Protein AF-0000000066917889 (afdb_homodimer)

Solvent-accessible surface area (backbone atoms only — not comparable to full-atom values): 49287 Å² total; per-residue (Å²): 132,85,76,78,78,76,78,76,78,78,78,79,78,77,76,76,76,73,76,75,72,69,70,81,62,67,76,74,69,71,73,77,68,83,68,80,70,70,75,66,82,69,75,41,68,54,79,71,84,72,84,73,81,76,76,78,81,74,78,89,81,82,83,81,85,81,82,74,82,75,73,70,72,71,76,75,72,84,71,74,77,88,73,80,82,74,83,78,86,80,82,88,76,80,92,90,87,79,87,80,82,74,81,75,78,79,72,84,70,76,85,73,66,83,57,62,73,63,50,69,63,51,51,47,51,43,65,70,57,47,79,76,41,46,47,62,44,85,67,22,70,74,65,44,73,44,88,64,53,68,56,48,13,37,46,88,59,87,85,67,73,58,48,75,89,67,85,51,64,59,70,41,89,69,44,73,78,73,60,68,82,56,47,42,44,53,50,50,91,76,38,42,39,54,52,62,79,40,31,46,22,36,87,36,48,25,18,39,32,22,45,47,11,41,45,54,11,46,23,20,19,42,17,52,75,52,65,41,41,63,74,51,48,50,63,22,55,33,26,45,36,19,53,50,77,73,37,34,48,64,14,20,36,54,63,50,54,52,51,36,20,49,76,70,30,38,41,43,31,32,29,29,58,62,57,44,62,78,49,67,65,47,62,41,48,52,19,27,44,29,43,65,87,50,71,44,56,56,84,71,59,72,66,46,35,38,63,42,30,33,74,46,47,38,69,66,42,42,51,38,44,32,72,74,59,28,34,26,22,23,29,23,31,78,46,50,62,56,75,52,12,49,38,44,53,49,38,70,44,80,60,76,66,78,63,58,47,36,36,27,17,40,45,35,33,35,60,41,78,90,76,68,46,48,26,37,36,33,40,55,46,64,9,49,58,36,40,54,63,20,22,48,31,28,37,31,60,80,39,73,53,90,92,42,40,12,64,49,21,28,37,46,44,50,66,46,23,35,46,68,36,65,54,60,79,88,77,110,133,80,80,77,76,73,76,76,76,77,75,77,76,75,75,74,77,71,75,73,72,67,71,81,62,67,76,77,69,71,75,76,70,83,69,78,72,67,77,65,81,69,76,39,70,55,82,71,84,68,89,69,81,76,71,78,76,72,76,88,72,82,78,76,86,75,80,58,77,54,69,70,61,49,74,62,67,87,68,81,84,83,74,79,89,75,83,67,90,74,80,86,91,83,89,80,91,66,85,70,70,80,65,77,66,75,64,68,72,71,74,74,58,79,63,50,74,60,49,72,65,49,49,47,51,44,62,71,58,46,78,75,40,46,48,63,44,85,66,24,70,74,66,43,72,45,86,63,53,67,56,48,15,39,44,88,62,87,84,68,74,60,47,75,90,68,85,52,64,59,70,40,90,70,43,73,78,70,60,66,83,56,46,42,44,53,51,50,91,75,37,43,39,54,53,64,79,39,32,46,22,35,87,35,48,23,16,38,32,23,44,48,11,39,45,54,10,46,22,20,19,43,18,51,76,54,64,41,43,65,75,52,47,51,65,22,56,34,26,45,35,20,54,50,78,74,36,36,45,63,14,19,36,54,64,50,54,50,51,34,20,50,76,69,33,38,43,42,32,32,29,27,57,63,57,44,62,78,50,67,65,46,63,40,48,52,19,26,44,27,45,65,87,48,70,44,58,55,84,70,59,72,67,46,34,38,64,42,29,34,75,44,48,37,68,66,44,43,50,37,43,32,73,73,60,29,32,27,22,23,29,23,31,76,48,53,61,57,73,52,12,50,37,44,52,48,37,71,43,78,57,73,65,78,63,57,47,37,36,26,16,40,46,35,33,36,58,41,78,91,74,66,46,48,26,38,35,33,40,55,42,64,9,49,56,36,40,54,64,19,22,49,30,28,38,31,60,81,40,72,53,89,92,42,41,12,64,48,23,30,38,44,47,50,68,47,23,35,48,68,35,66,52,59,79,87,75,109

Secondary structure (DSSP, 8-state):
----------------------GGG----------TT-------B---S--------PPP--------GGGSGGGGS--------------------------------S-------S-HHHHHHHHHHSTTSEEE-TTHHHHHT-TT-S---B---TT---B-SS--GGGSTTGGGG--S-EEGGGBTTB--PPPP-BTTSSS--B-HHHHHHHHHHHHHHHHHTTTPSSPP-B-HHHHHHHSSS-BTBBB-HHHHHHHHHHT-B-BTTTS---SS----SHHHHSEEEETTEEEE--S---B-EEEEEEE-SHHHHHHHHHHH--EEEEE---HIIIIIEEEEEE-B--S--S--EEEEEEEEEEETTTTEEEEEEE-SB-TTTTBTTEEEEE-TT-EETTEEHHHHBTTTTTSEEEEEEP-TTT-/----------------------GGG-------------------B---SSSS----------------THHHHTTTT----------------------------------------S-HHHHHHHHHHSTTSEEE-TTHHHHHT-TT-S---B---TT---B-SS--GGGSTTGGGG--S-EEGGGBTTB--PPPP-BTTSSS--B-HHHHHHHHHHHHHHHHHTTTPSSPP-B-HHHHHHHSSS-BTBBB-HHHHHHHHHHT-B-BTTTS---SS----SHHHHSEEEETTEEEE--S---B-EEEEEEE-SHHHHHHHHHHH--EEEEE---HIIIIIEEEEEE-B--S--S--EEEEEEEEEEETTTTEEEEEEE-SB-TTTTBTTEEEEE-TT-EETTEEHHHHBTTTTTSEEEEEEP-TTT-

Nearest PDB structures (foldseek):
  1deu-assembly3_A  TM=9.465E-01  e=8.363E-38  Homo sapiens
  1deu-assembly3_B-2  TM=9.531E-01  e=2.022E-35  Homo sapiens
  1ef7-assembly1_A  TM=9.781E-01  e=3.628E-33  Homo sapiens
  1jqp-assembly1_A  TM=8.964E-01  e=1.927E-22  Rattus norvegicus
  3f75-assembly1_A  TM=8.705E-01  e=1.380E-16  Toxoplasma gondii RH

pLDDT: mean 70.61, std 31.77, range [15.41, 98.94]

Structure (mmCIF, N/CA/C/O backbone):
data_AF-0000000066917889-model_v1
#
loop_
_entity.id
_entity.type
_entity.pdbx_description
1 polymer 'cathepsin X'
#
loop_
_atom_site.group_PDB
_atom_site.id
_atom_site.type_symbol
_atom_site.label_atom_id
_atom_site.label_alt_id
_atom_site.label_comp_id
_atom_site.label_asym_id
_atom_site.label_entity_id
_atom_site.label_seq_id
_atom_site.pdbx_PDB_ins_code
_atom_site.Cartn_x
_atom_site.Cartn_y
_atom_site.Cartn_z
_atom_site.occupancy
_atom_site.B_iso_or_equiv
_atom_site.auth_seq_id
_atom_site.auth_comp_id
_atom_site.auth_asym_id
_atom_site.auth_atom_id
_atom_site.pdbx_PDB_model_num
ATOM 1 N N . MET A 1 1 ? -14.953 32.781 -85 1 24.16 1 MET A N 1
ATOM 2 C CA . MET A 1 1 ? -16.172 32.531 -84.25 1 24.16 1 MET A CA 1
ATOM 3 C C . MET A 1 1 ? -16.062 31.219 -83.438 1 24.16 1 MET A C 1
ATOM 5 O O . MET A 1 1 ? -17 30.422 -83.438 1 24.16 1 MET A O 1
ATOM 9 N N . LYS A 1 2 ? -14.852 30.797 -83.25 1 27.48 2 LYS A N 1
ATOM 10 C CA . LYS A 1 2 ? -14.281 29.578 -82.688 1 27.48 2 LYS A CA 1
ATOM 11 C C . LYS A 1 2 ? -14.828 29.312 -81.25 1 27.48 2 LYS A C 1
ATOM 13 O O . LYS A 1 2 ? -14.625 30.125 -80.375 1 27.48 2 LYS A O 1
ATOM 18 N N . VAL A 1 3 ? -16.062 28.719 -81.25 1 25.47 3 VAL A N 1
ATOM 19 C CA . VAL A 1 3 ? -17.062 28.469 -80.188 1 25.47 3 VAL A CA 1
ATOM 20 C C . VAL A 1 3 ? -16.453 27.641 -79.062 1 25.47 3 VAL A C 1
ATOM 22 O O . VAL A 1 3 ? -15.977 26.531 -79.312 1 25.47 3 VAL A O 1
ATOM 25 N N . ILE A 1 4 ? -15.789 28.281 -78.062 1 28.44 4 ILE A N 1
ATOM 26 C CA . ILE A 1 4 ? -15.094 27.906 -76.875 1 28.44 4 ILE A CA 1
ATOM 27 C C . ILE A 1 4 ? -16.016 27.062 -76 1 28.44 4 ILE A C 1
ATOM 29 O O . ILE A 1 4 ? -17.047 27.547 -75.5 1 28.44 4 ILE A O 1
ATOM 33 N N . LEU A 1 5 ? -16.281 25.812 -76.375 1 25.28 5 LEU A N 1
ATOM 34 C CA . LEU A 1 5 ? -17.234 24.875 -75.812 1 25.28 5 LEU A CA 1
ATOM 35 C C . LEU A 1 5 ? -16.891 24.625 -74.312 1 25.28 5 LEU A C 1
ATOM 37 O O . LEU A 1 5 ? -15.828 24.094 -74 1 25.28 5 LEU A O 1
ATOM 41 N N . LEU A 1 6 ? -17.203 25.562 -73.438 1 26.25 6 LEU A N 1
ATOM 42 C CA . LEU A 1 6 ? -16.984 25.609 -72 1 26.25 6 LEU A CA 1
ATOM 43 C C . LEU A 1 6 ? -17.656 24.422 -71.312 1 26.25 6 LEU A C 1
ATOM 45 O O . LEU A 1 6 ? -18.875 24.297 -71.375 1 26.25 6 LEU A O 1
ATOM 49 N N . LEU A 1 7 ? -17.078 23.219 -71.438 1 24.53 7 LEU A N 1
ATOM 50 C CA . LEU A 1 7 ? -17.625 21.969 -70.938 1 24.53 7 LEU A CA 1
ATOM 51 C C . LEU A 1 7 ? -17.859 22.047 -69.438 1 24.53 7 LEU A C 1
ATOM 53 O O . LEU A 1 7 ? -16.922 22.328 -68.688 1 24.53 7 LEU A O 1
ATOM 57 N N . PHE A 1 8 ? -19.016 22.516 -68.938 1 25.23 8 PHE A N 1
ATOM 58 C CA . PHE A 1 8 ? -19.516 22.703 -67.625 1 25.23 8 PHE A CA 1
ATOM 59 C C . PHE A 1 8 ? -19.609 21.375 -66.875 1 25.23 8 PHE A C 1
ATOM 61 O O . PHE A 1 8 ? -20.422 20.516 -67.188 1 25.23 8 PHE A O 1
ATOM 68 N N . VAL A 1 9 ? -18.469 20.703 -66.625 1 24.02 9 VAL A N 1
ATOM 69 C CA . VAL A 1 9 ? -18.516 19.391 -66 1 24.02 9 VAL A CA 1
ATOM 70 C C . VAL A 1 9 ? -19.219 19.469 -64.625 1 24.02 9 VAL A C 1
ATOM 72 O O . VAL A 1 9 ? -18.859 20.281 -63.781 1 24.02 9 VAL A O 1
ATOM 75 N N . THR A 1 10 ? -20.531 19.25 -64.562 1 23.61 10 THR A N 1
ATOM 76 C CA . THR A 1 10 ? -21.453 19.203 -63.438 1 23.61 10 THR A CA 1
ATOM 77 C C . THR A 1 10 ? -21 18.188 -62.406 1 23.61 10 THR A C 1
ATOM 79 O O . THR A 1 10 ? -20.953 16.984 -62.688 1 23.61 10 THR A O 1
ATOM 82 N N . ILE A 1 11 ? -19.938 18.391 -61.656 1 24.88 11 ILE A N 1
ATOM 83 C CA . ILE A 1 11 ? -19.391 17.5 -60.656 1 24.88 11 ILE A CA 1
ATOM 84 C C . ILE A 1 11 ? -20.469 17.156 -59.625 1 24.88 11 ILE A C 1
ATOM 86 O O . ILE A 1 11 ? -21 18.062 -58.969 1 24.88 11 ILE A O 1
ATOM 90 N N . SER A 1 12 ? -21.297 16.156 -59.844 1 23.22 12 SER A N 1
ATOM 91 C CA . SER A 1 12 ? -22.375 15.594 -59.031 1 23.22 12 SER A CA 1
ATOM 92 C C . SER A 1 12 ? -21.844 15.211 -57.656 1 23.22 12 SER A C 1
ATOM 94 O O . SER A 1 12 ? -20.922 14.406 -57.531 1 23.22 12 SER A O 1
ATOM 96 N N . SER A 1 13 ? -21.766 16.109 -56.688 1 23.77 13 SER A N 1
ATOM 97 C CA . SER A 1 13 ? -21.328 15.961 -55.281 1 23.77 13 SER A CA 1
ATOM 98 C C . SER A 1 13 ? -22.188 14.945 -54.531 1 23.77 13 SER A C 1
ATOM 100 O O . SER A 1 13 ? -23.375 15.164 -54.312 1 23.77 13 SER A O 1
ATOM 102 N N . PHE A 1 14 ? -22.109 13.648 -54.812 1 23.69 14 PHE A N 1
ATOM 103 C CA . PHE A 1 14 ? -22.828 12.594 -54.094 1 23.69 14 PHE A CA 1
ATOM 104 C C . PHE A 1 14 ? -22.562 12.664 -52.594 1 23.69 14 PHE A C 1
ATOM 106 O O . PHE A 1 14 ? -21.406 12.586 -52.188 1 23.69 14 PHE A O 1
ATOM 113 N N . VAL A 1 15 ? -23.266 13.43 -51.844 1 24.27 15 VAL A N 1
ATOM 114 C CA . VAL A 1 15 ? -23.234 13.602 -50.406 1 24.27 15 VAL A CA 1
ATOM 115 C C . VAL A 1 15 ? -23.594 12.281 -49.719 1 24.27 15 VAL A C 1
ATOM 117 O O . VAL A 1 15 ? -24.719 11.805 -49.844 1 24.27 15 VAL A O 1
ATOM 120 N N . ILE A 1 16 ? -22.797 11.281 -49.812 1 22.08 16 ILE A N 1
ATOM 121 C CA . ILE A 1 16 ? -23.094 10.016 -49.156 1 22.08 16 ILE A CA 1
ATOM 122 C C . ILE A 1 16 ? -23.344 10.25 -47.688 1 22.08 16 ILE A C 1
ATOM 124 O O . ILE A 1 16 ? -22.484 10.805 -47 1 22.08 16 ILE A O 1
ATOM 128 N N . PHE A 1 17 ? -24.547 10.398 -47.312 1 24.66 17 PHE A N 1
ATOM 129 C CA . PHE A 1 17 ? -25.094 10.516 -45.969 1 24.66 17 PHE A CA 1
ATOM 130 C C . PHE A 1 17 ? -24.719 9.297 -45.125 1 24.66 17 PHE A C 1
ATOM 132 O O . PHE A 1 17 ? -25.25 8.211 -45.312 1 24.66 17 PHE A O 1
ATOM 139 N N . GLY A 1 18 ? -23.484 8.984 -45.031 1 22.48 18 GLY A N 1
ATOM 140 C CA . GLY A 1 18 ? -23.156 7.824 -44.219 1 22.48 18 GLY A CA 1
ATOM 141 C C . GLY A 1 18 ? -23.781 7.879 -42.812 1 22.48 18 GLY A C 1
ATOM 142 O O . GLY A 1 18 ? -23.656 8.883 -42.125 1 22.48 18 GLY A O 1
ATOM 143 N N . HIS A 1 19 ? -24.938 7.273 -42.688 1 24.22 19 HIS A N 1
ATOM 144 C CA . HIS A 1 19 ? -25.688 7.004 -41.469 1 24.22 19 HIS A CA 1
ATOM 145 C C . HIS A 1 19 ? -24.781 6.402 -40.375 1 24.22 19 HIS A C 1
ATOM 147 O O . HIS A 1 19 ? -24.234 5.316 -40.562 1 24.22 19 HIS A O 1
ATOM 153 N N . SER A 1 20 ? -23.922 7.168 -39.875 1 23.02 20 SER A N 1
ATOM 154 C CA . SER A 1 20 ? -23.094 6.691 -38.781 1 23.02 20 SER A CA 1
ATOM 155 C C . SER A 1 20 ? -23.938 6.117 -37.656 1 23.02 20 SER A C 1
ATOM 157 O O . SER A 1 20 ? -24.672 6.848 -36.969 1 23.02 20 SER A O 1
ATOM 159 N N . LYS A 1 21 ? -24.531 4.938 -37.875 1 24.75 21 LYS A N 1
ATOM 160 C CA . LYS A 1 21 ? -25.234 4.18 -36.844 1 24.75 21 LYS A CA 1
ATOM 161 C C . LYS A 1 21 ? -24.406 4.09 -35.562 1 24.75 21 LYS A C 1
ATOM 163 O O . LYS A 1 21 ? -23.281 3.598 -35.562 1 24.75 21 LYS A O 1
ATOM 168 N N . SER A 1 22 ? -24.656 5.035 -34.75 1 23.12 22 SER A N 1
ATOM 169 C CA . SER A 1 22 ? -24.016 5.109 -33.438 1 23.12 22 SER A CA 1
ATOM 170 C C . SER A 1 22 ? -24.203 3.807 -32.656 1 23.12 22 SER A C 1
ATOM 172 O O . SER A 1 22 ? -25.328 3.338 -32.469 1 23.12 22 SER A O 1
ATOM 174 N N . TRP A 1 23 ? -23.297 2.914 -32.781 1 22.03 23 TRP A N 1
ATOM 175 C CA . TRP A 1 23 ? -23.203 1.55 -32.25 1 22.03 23 TRP A CA 1
ATOM 176 C C . TRP A 1 23 ? -23.641 1.481 -30.797 1 22.03 23 TRP A C 1
ATOM 178 O O . TRP A 1 23 ? -24.016 0.417 -30.312 1 22.03 23 TRP A O 1
ATOM 188 N N . PHE A 1 24 ? -23.547 2.574 -30.125 1 24.16 24 PHE A N 1
ATOM 189 C CA . PHE A 1 24 ? -23.641 2.311 -28.703 1 24.16 24 PHE A CA 1
ATOM 190 C C . PHE A 1 24 ? -25.078 1.958 -28.312 1 24.16 24 PHE A C 1
ATOM 192 O O . PHE A 1 24 ? -25.375 1.804 -27.125 1 24.16 24 PHE A O 1
ATOM 199 N N . ASP A 1 25 ? -25.984 2.029 -29.234 1 23.67 25 ASP A N 1
ATOM 200 C CA . ASP A 1 25 ? -27.391 1.883 -28.844 1 23.67 25 ASP A CA 1
ATOM 201 C C . ASP A 1 25 ? -27.703 0.434 -28.484 1 23.67 25 ASP A C 1
ATOM 203 O O . ASP A 1 25 ? -28.875 0.045 -28.438 1 23.67 25 ASP A O 1
ATOM 207 N N . LYS A 1 26 ? -26.844 -0.405 -28.797 1 24.17 26 LYS A N 1
ATOM 208 C CA . LYS A 1 26 ? -27.547 -1.67 -28.594 1 24.17 26 LYS A CA 1
ATOM 209 C C . LYS A 1 26 ? -28.094 -1.769 -27.172 1 24.17 26 LYS A C 1
ATOM 211 O O . LYS A 1 26 ? -27.438 -1.354 -26.219 1 24.17 26 LYS A O 1
ATOM 216 N N . GLU A 1 27 ? -29.359 -1.982 -27.078 1 23.12 27 GLU A N 1
ATOM 217 C CA . GLU A 1 27 ? -30.234 -2.33 -25.969 1 23.12 27 GLU A CA 1
ATOM 218 C C . GLU A 1 27 ? -29.625 -3.436 -25.109 1 23.12 27 GLU A C 1
ATOM 220 O O . GLU A 1 27 ? -29.422 -4.559 -25.578 1 23.12 27 GLU A O 1
ATOM 225 N N . ASN A 1 28 ? -28.641 -3.199 -24.375 1 21.14 28 ASN A N 1
ATOM 226 C CA . ASN A 1 28 ? -28.203 -4.203 -23.406 1 21.14 28 ASN A CA 1
ATOM 227 C C . ASN A 1 28 ? -29.375 -4.766 -22.609 1 21.14 28 ASN A C 1
ATOM 229 O O . ASN A 1 28 ? -29.969 -4.062 -21.797 1 21.14 28 ASN A O 1
ATOM 233 N N . THR A 1 29 ? -30.203 -5.445 -23.328 1 20.45 29 THR A N 1
ATOM 234 C CA . THR A 1 29 ? -31.188 -6.254 -22.625 1 20.45 29 THR A CA 1
ATOM 235 C C . THR A 1 29 ? -30.531 -7.066 -21.516 1 20.45 29 THR A C 1
ATOM 237 O O . THR A 1 29 ? -29.688 -7.922 -21.781 1 20.45 29 THR A O 1
ATOM 240 N N . VAL A 1 30 ? -30.266 -6.422 -20.531 1 23.23 30 VAL A N 1
ATOM 241 C CA . VAL A 1 30 ? -29.938 -7.152 -19.297 1 23.23 30 VAL A CA 1
ATOM 242 C C . VAL A 1 30 ? -30.938 -8.281 -19.094 1 23.23 30 VAL A C 1
ATOM 244 O O . VAL A 1 30 ? -32.125 -8.039 -18.938 1 23.23 30 VAL A O 1
ATOM 247 N N . LEU A 1 31 ? -30.766 -9.32 -19.906 1 21.67 31 LEU A N 1
ATOM 248 C CA . LEU A 1 31 ? -31.5 -10.523 -19.547 1 21.67 31 LEU A CA 1
ATOM 249 C C . LEU A 1 31 ? -31.438 -10.773 -18.047 1 21.67 31 LEU A C 1
ATOM 251 O O . LEU A 1 31 ? -30.344 -10.875 -17.484 1 21.67 31 LEU A O 1
ATOM 255 N N . GLU A 1 32 ? -32.406 -10.273 -17.328 1 23.89 32 GLU A N 1
ATOM 256 C CA . GLU A 1 32 ? -32.781 -10.617 -15.961 1 23.89 32 GLU A CA 1
ATOM 257 C C . GLU A 1 32 ? -32.812 -12.133 -15.773 1 23.89 32 GLU A C 1
ATOM 259 O O . GLU A 1 32 ? -33.844 -12.758 -16.047 1 23.89 32 GLU A O 1
ATOM 264 N N . GLU A 1 33 ? -31.969 -12.859 -16.422 1 22.38 33 GLU A N 1
ATOM 265 C CA . GLU A 1 33 ? -32.156 -14.219 -15.914 1 22.38 33 GLU A CA 1
ATOM 266 C C . GLU A 1 33 ? -31.922 -14.289 -14.406 1 22.38 33 GLU A C 1
ATOM 268 O O . GLU A 1 33 ? -30.969 -13.711 -13.898 1 22.38 33 GLU A O 1
ATOM 273 N N . GLN A 1 34 ? -33 -14.602 -13.586 1 23.72 34 GLN A N 1
ATOM 274 C CA . GLN A 1 34 ? -33.156 -14.945 -12.18 1 23.72 34 GLN A CA 1
ATOM 275 C C . GLN A 1 34 ? -32.094 -15.961 -11.75 1 23.72 34 GLN A C 1
ATOM 277 O O . GLN A 1 34 ? -32.375 -17.156 -11.727 1 23.72 34 GLN A O 1
ATOM 282 N N . ASN A 1 35 ? -30.969 -15.891 -12.273 1 22.81 35 ASN A N 1
ATOM 283 C CA . ASN A 1 35 ? -30.109 -16.953 -11.742 1 22.81 35 ASN A CA 1
ATOM 284 C C . ASN A 1 35 ? -29.891 -16.797 -10.242 1 22.81 35 ASN A C 1
ATOM 286 O O . ASN A 1 35 ? -29.469 -15.734 -9.781 1 22.81 35 ASN A O 1
ATOM 290 N N . ASN A 1 36 ? -30.516 -17.609 -9.367 1 23.73 36 ASN A N 1
ATOM 291 C CA . ASN A 1 36 ? -30.609 -17.922 -7.941 1 23.73 36 ASN A CA 1
ATOM 292 C C . ASN A 1 36 ? -29.234 -18.062 -7.309 1 23.73 36 ASN A C 1
ATOM 294 O O . ASN A 1 36 ? -29.109 -18.516 -6.168 1 23.73 36 ASN A O 1
ATOM 298 N N . LEU A 1 37 ? -28.234 -18.188 -8.141 1 22.61 37 LEU A N 1
ATOM 299 C CA . LEU A 1 37 ? -27.109 -18.781 -7.418 1 22.61 37 LEU A CA 1
ATOM 300 C C . LEU A 1 37 ? -26.422 -17.75 -6.535 1 22.61 37 LEU A C 1
ATOM 302 O O . LEU A 1 37 ? -25.359 -18.016 -5.969 1 22.61 37 LEU A O 1
ATOM 306 N N . ASN A 1 38 ? -26.891 -16.562 -6.582 1 24.47 38 ASN A N 1
ATOM 307 C CA . ASN A 1 38 ? -25.938 -15.602 -6.027 1 24.47 38 ASN A CA 1
ATOM 308 C C . ASN A 1 38 ? -25.812 -15.75 -4.516 1 24.47 38 ASN A C 1
ATOM 310 O O . ASN A 1 38 ? -26.734 -15.398 -3.771 1 24.47 38 ASN A O 1
ATOM 314 N N . HIS A 1 39 ? -25.188 -16.781 -4.066 1 25.06 39 HIS A N 1
ATOM 315 C CA . HIS A 1 39 ? -25.031 -16.906 -2.621 1 25.06 39 HIS A CA 1
ATOM 316 C C . HIS A 1 39 ? -24.344 -15.695 -2.025 1 25.06 39 HIS A C 1
ATOM 318 O O . HIS A 1 39 ? -23.875 -15.734 -0.886 1 25.06 39 HIS A O 1
ATOM 324 N N . GLY A 1 40 ? -24.141 -14.711 -2.85 1 24.09 40 GLY A N 1
ATOM 325 C CA . GLY A 1 40 ? -23.234 -13.703 -2.344 1 24.09 40 GLY A CA 1
ATOM 326 C C . GLY A 1 40 ? -23.828 -12.859 -1.234 1 24.09 40 GLY A C 1
ATOM 327 O O . GLY A 1 40 ? -25.047 -12.766 -1.11 1 24.09 40 GLY A O 1
ATOM 328 N N . PHE A 1 41 ? -23.109 -12.734 -0.14 1 24 41 PHE A N 1
ATOM 329 C CA . PHE A 1 41 ? -23.438 -12 1.077 1 24 41 PHE A CA 1
ATOM 330 C C . PHE A 1 41 ? -23.766 -10.547 0.76 1 24 41 PHE A C 1
ATOM 332 O O . PHE A 1 41 ? -23.125 -9.93 -0.089 1 24 41 PHE A O 1
ATOM 339 N N . ASP A 1 42 ? -25.062 -10.281 0.679 1 25.66 42 ASP A N 1
ATOM 340 C CA . ASP A 1 42 ? -25.547 -8.914 0.507 1 25.66 42 ASP A CA 1
ATOM 341 C C . ASP A 1 42 ? -25.297 -8.086 1.771 1 25.66 42 ASP A C 1
ATOM 343 O O . ASP A 1 42 ? -25.641 -8.516 2.873 1 25.66 42 ASP A O 1
ATOM 347 N N . ILE A 1 43 ? -24.297 -7.406 1.899 1 24.59 43 ILE A N 1
ATOM 348 C CA . ILE A 1 43 ? -24.156 -6.488 3.021 1 24.59 43 ILE A CA 1
ATOM 349 C C . ILE A 1 43 ? -25.078 -5.285 2.832 1 24.59 43 ILE A C 1
ATOM 351 O O . ILE A 1 43 ? -25.031 -4.621 1.793 1 24.59 43 ILE A O 1
ATOM 355 N N . VAL A 1 44 ? -26.359 -5.426 3.279 1 24.73 44 VAL A N 1
ATOM 356 C CA . VAL A 1 44 ? -27.297 -4.309 3.219 1 24.73 44 VAL A CA 1
ATOM 357 C C . VAL A 1 44 ? -27.031 -3.354 4.383 1 24.73 44 VAL A C 1
ATOM 359 O O . VAL A 1 44 ? -27 -3.771 5.539 1 24.73 44 VAL A O 1
ATOM 362 N N . LEU A 1 45 ? -26.5 -2.283 4.074 1 23.53 45 LEU A N 1
ATOM 363 C CA . LEU A 1 45 ? -26.453 -1.207 5.059 1 23.53 45 LEU A CA 1
ATOM 364 C C . LEU A 1 45 ? -27.828 -0.608 5.285 1 23.53 45 LEU A C 1
ATOM 366 O O . LEU A 1 45 ? -28.453 -0.097 4.348 1 23.53 45 LEU A O 1
ATOM 370 N N . LYS A 1 46 ? -28.719 -1.339 6.027 1 23.94 46 LYS A N 1
ATOM 371 C CA . LYS A 1 46 ? -30 -0.718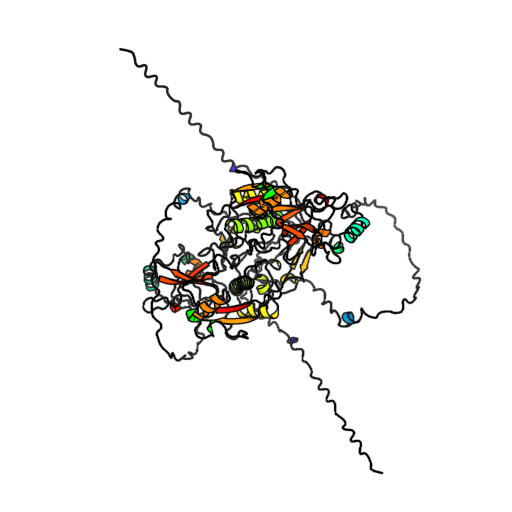 6.355 1 23.94 46 LYS A CA 1
ATOM 372 C C . LYS A 1 46 ? -29.812 0.428 7.348 1 23.94 46 LYS A C 1
ATOM 374 O O . LYS A 1 46 ? -29.234 0.242 8.422 1 23.94 46 LYS A O 1
ATOM 379 N N . LEU A 1 47 ? -30.016 1.598 6.789 1 23.94 47 LEU A N 1
ATOM 380 C CA . LEU A 1 47 ? -30.188 2.76 7.656 1 23.94 47 LEU A CA 1
ATOM 381 C C . LEU A 1 47 ? -31.5 2.68 8.422 1 23.94 47 LEU A C 1
ATOM 383 O O . LEU A 1 47 ? -32.562 2.732 7.828 1 23.94 47 LEU A O 1
ATOM 387 N N . ASP A 1 48 ? -31.656 1.669 9.414 1 25 48 ASP A N 1
ATOM 388 C CA . ASP A 1 48 ? -32.906 1.709 10.172 1 25 48 ASP A CA 1
ATOM 389 C C . ASP A 1 48 ? -33.125 3.08 10.805 1 25 48 ASP A C 1
ATOM 391 O O . ASP A 1 48 ? -32.156 3.764 11.156 1 25 48 ASP A O 1
ATOM 395 N N . ASP A 1 49 ? -34.438 3.529 10.695 1 24.58 49 ASP A N 1
ATOM 396 C CA . ASP A 1 49 ? -35 4.691 11.391 1 24.58 49 ASP A CA 1
ATOM 397 C C . ASP A 1 49 ? -34.812 4.559 12.898 1 24.58 49 ASP A C 1
ATOM 399 O O . ASP A 1 49 ? -35.031 5.516 13.648 1 24.58 49 ASP A O 1
ATOM 403 N N . SER A 1 50 ? -35.281 3.352 13.43 1 24.28 50 SER A N 1
ATOM 404 C CA . SER A 1 50 ? -35.5 3.457 14.867 1 24.28 50 SER A CA 1
ATOM 405 C C . SER A 1 50 ? -34.188 3.529 15.625 1 24.28 50 SER A C 1
ATOM 407 O O . SER A 1 50 ? -33.219 2.889 15.242 1 24.28 50 SER A O 1
ATOM 409 N N . PRO A 1 51 ? -34.125 4.426 16.734 1 24.03 51 PRO A N 1
ATOM 410 C CA . PRO A 1 51 ? -32.938 4.859 17.469 1 24.03 51 PRO A CA 1
ATOM 411 C C . PRO A 1 51 ? -32.156 3.691 18.078 1 24.03 51 PRO A C 1
ATOM 413 O O . PRO A 1 51 ? -31 3.848 18.469 1 24.03 51 PRO A O 1
ATOM 416 N N . ARG A 1 52 ? -32.906 2.676 18.562 1 22.66 52 ARG A N 1
ATOM 417 C CA . ARG A 1 52 ? -32.344 1.889 19.656 1 22.66 52 ARG A CA 1
ATOM 418 C C . ARG A 1 52 ? -31.391 0.818 19.141 1 22.66 52 ARG A C 1
ATOM 420 O O . ARG A 1 52 ? -31.75 0.055 18.234 1 22.66 52 ARG A O 1
ATOM 427 N N . HIS A 1 53 ? -30.078 0.944 19.406 1 23.11 53 HIS A N 1
ATOM 428 C CA . HIS A 1 53 ? -28.969 0.086 19 1 23.11 53 HIS A CA 1
ATOM 429 C C . HIS A 1 53 ? -29.125 -1.317 19.578 1 23.11 53 HIS A C 1
ATOM 431 O O . HIS A 1 53 ? -29.141 -1.493 20.797 1 23.11 53 HIS A O 1
ATOM 437 N N . THR A 1 54 ? -30.047 -2.135 19 1 22.05 54 THR A N 1
ATOM 438 C CA . THR A 1 54 ? -30.234 -3.477 19.531 1 22.05 54 THR A CA 1
ATOM 439 C C . THR A 1 54 ? -28.906 -4.242 19.547 1 22.05 54 THR A C 1
ATOM 441 O O . THR A 1 54 ? -28.141 -4.188 18.594 1 22.05 54 THR A O 1
ATOM 444 N N . GLY A 1 55 ? -28.406 -4.543 20.766 1 21.19 55 GLY A N 1
ATOM 445 C CA . GLY A 1 55 ? -27.219 -5.266 21.203 1 21.19 55 GLY A CA 1
ATOM 446 C C . GLY A 1 55 ? -27.141 -6.676 20.656 1 21.19 55 GLY A C 1
ATOM 447 O O . GLY A 1 55 ? -28.156 -7.383 20.594 1 21.19 55 GLY A O 1
ATOM 448 N N . LEU A 1 56 ? -26.422 -6.844 19.547 1 20.97 56 LEU A N 1
ATOM 449 C CA . LEU A 1 56 ? -26.203 -8.18 19.016 1 20.97 56 LEU A CA 1
ATOM 450 C C . LEU A 1 56 ? -25.75 -9.141 20.109 1 20.97 56 LEU A C 1
ATOM 452 O O . LEU A 1 56 ? -24.844 -8.828 20.875 1 20.97 56 LEU A O 1
ATOM 456 N N . GLU A 1 57 ? -26.594 -9.914 20.609 1 20.97 57 GLU A N 1
ATOM 457 C CA . GLU A 1 57 ? -26.297 -10.945 21.594 1 20.97 57 GLU A CA 1
ATOM 458 C C . GLU A 1 57 ? -25.328 -11.992 21.016 1 20.97 57 GLU A C 1
ATOM 460 O O . GLU A 1 57 ? -25.719 -12.781 20.156 1 20.97 57 GLU A O 1
ATOM 465 N N . PHE A 1 58 ? -24.109 -11.625 20.688 1 19.78 58 PHE A N 1
ATOM 466 C CA . PHE A 1 58 ? -23.109 -12.578 20.219 1 19.78 58 PHE A CA 1
ATOM 467 C C . PHE A 1 58 ? -22.906 -13.688 21.25 1 19.78 58 PHE A C 1
ATOM 469 O O . PHE A 1 58 ? -22.953 -13.445 22.453 1 19.78 58 PHE A O 1
ATOM 476 N N . MET A 1 59 ? -23.125 -14.898 20.781 1 19.86 59 MET A N 1
ATOM 477 C CA . MET A 1 59 ? -22.984 -16.141 21.531 1 19.86 59 MET A CA 1
ATOM 478 C C . MET A 1 59 ? -21.625 -16.203 22.219 1 19.86 59 MET A C 1
ATOM 480 O O . MET A 1 59 ? -20.688 -15.508 21.828 1 19.86 59 MET A O 1
ATOM 484 N N . ASP A 1 60 ? -21.359 -17.25 23.094 1 19 60 ASP A N 1
ATOM 485 C CA . ASP A 1 60 ? -20.469 -17.609 24.203 1 19 60 ASP A CA 1
ATOM 486 C C . ASP A 1 60 ? -19.047 -17.812 23.703 1 19 60 ASP A C 1
ATOM 488 O O . ASP A 1 60 ? -18.828 -18.391 22.625 1 19 60 ASP A O 1
ATOM 492 N N . MET A 1 61 ? -18.031 -17.094 24.266 1 20.34 61 MET A N 1
ATOM 493 C CA . MET A 1 61 ? -16.625 -16.734 24.188 1 20.34 61 MET A CA 1
ATOM 494 C C . MET A 1 61 ? -15.727 -17.953 24.406 1 20.34 61 MET A C 1
ATOM 496 O O . MET A 1 61 ? -15.789 -18.594 25.453 1 20.34 61 MET A O 1
ATOM 500 N N . ILE A 1 62 ? -15.414 -18.781 23.312 1 20.59 62 ILE A N 1
ATOM 501 C CA . ILE A 1 62 ? -14.516 -19.906 23.547 1 20.59 62 ILE A CA 1
ATOM 502 C C . ILE A 1 62 ? -13.242 -19.406 24.234 1 20.59 62 ILE A C 1
ATOM 504 O O . ILE A 1 62 ? -12.719 -18.344 23.875 1 20.59 62 ILE A O 1
ATOM 508 N N . PRO A 1 63 ? -12.586 -20.156 25.156 1 21.67 63 PRO A N 1
ATOM 509 C CA . PRO A 1 63 ? -11.516 -19.828 26.109 1 21.67 63 PRO A CA 1
ATOM 510 C C . PRO A 1 63 ? -10.18 -19.562 25.422 1 21.67 63 PRO A C 1
ATOM 512 O O . PRO A 1 63 ? -9.953 -20.031 24.312 1 21.67 63 PRO A O 1
ATOM 515 N N . GLU A 1 64 ? -9.289 -18.688 25.922 1 22.14 64 GLU A N 1
ATOM 516 C CA . GLU A 1 64 ? -8.016 -18.016 25.672 1 22.14 64 GLU A CA 1
ATOM 517 C C . GLU A 1 64 ? -6.871 -19.031 25.594 1 22.14 64 GLU A C 1
ATOM 519 O O . GLU A 1 64 ? -6.648 -19.797 26.547 1 22.14 64 GLU A O 1
ATOM 524 N N . PRO A 1 65 ? -6.418 -19.547 24.375 1 21.42 65 PRO A N 1
ATOM 525 C CA . PRO A 1 65 ? -5.305 -20.484 24.562 1 21.42 65 PRO A CA 1
ATOM 526 C C . PRO A 1 65 ? -4.062 -19.828 25.141 1 21.42 65 PRO A C 1
ATOM 528 O O . PRO A 1 65 ? -3.768 -18.672 24.828 1 21.42 65 PRO A O 1
ATOM 531 N N . ILE A 1 66 ? -3.508 -20.109 26.359 1 24.52 66 ILE A N 1
ATOM 532 C CA . ILE A 1 66 ? -2.393 -19.672 27.203 1 24.52 66 ILE A CA 1
ATOM 533 C C . ILE A 1 66 ? -1.074 -20.141 26.578 1 24.52 66 ILE A C 1
ATOM 535 O O . ILE A 1 66 ? -0.834 -21.328 26.438 1 24.52 66 ILE A O 1
ATOM 539 N N . PHE A 1 67 ? -0.532 -19.375 25.594 1 22.31 67 PHE A N 1
ATOM 540 C CA . PHE A 1 67 ? 0.759 -19.766 25.031 1 22.31 67 PHE A CA 1
ATOM 541 C C . PHE A 1 67 ? 1.865 -19.594 26.078 1 22.31 67 PHE A C 1
ATOM 543 O O . PHE A 1 67 ? 1.878 -18.609 26.828 1 22.31 67 PHE A O 1
ATOM 550 N N . SER A 1 68 ? 2.643 -20.703 26.406 1 25.92 68 SER A N 1
ATOM 551 C CA . SER A 1 68 ? 3.646 -20.797 27.469 1 25.92 68 SER A CA 1
ATOM 552 C C . SER A 1 68 ? 4.938 -20.094 27.062 1 25.92 68 SER A C 1
ATOM 554 O O . SER A 1 68 ? 5.188 -19.859 25.891 1 25.92 68 SER A O 1
ATOM 556 N N . ASN A 1 69 ? 5.73 -19.562 27.984 1 26.45 69 ASN A N 1
ATOM 557 C CA . ASN A 1 69 ? 6.988 -18.844 28.125 1 26.45 69 ASN A CA 1
ATOM 558 C C . ASN A 1 69 ? 8.109 -19.5 27.328 1 26.45 69 ASN A C 1
ATOM 560 O O . ASN A 1 69 ? 9.109 -18.859 27 1 26.45 69 ASN A O 1
ATOM 564 N N . ASP A 1 70 ? 8.156 -20.812 27.109 1 26.58 70 ASP A N 1
ATOM 565 C CA . ASP A 1 70 ? 9.344 -21.562 26.734 1 26.58 70 ASP A CA 1
ATOM 566 C C . ASP A 1 70 ? 9.695 -21.344 25.266 1 26.58 70 ASP A C 1
ATOM 568 O O . ASP A 1 70 ? 10.789 -21.703 24.828 1 26.58 70 ASP A O 1
ATOM 572 N N . GLU A 1 71 ? 8.773 -20.859 24.375 1 24.23 71 GLU A N 1
ATOM 573 C CA . GLU A 1 71 ? 9.094 -20.875 22.953 1 24.23 71 GLU A CA 1
ATOM 574 C C . GLU A 1 71 ? 10.031 -19.719 22.578 1 24.23 71 GLU A C 1
ATOM 576 O O . GLU A 1 71 ? 10.617 -19.719 21.5 1 24.23 71 GLU A O 1
ATOM 581 N N . ILE A 1 72 ? 10.18 -18.672 23.391 1 23.62 72 ILE A N 1
ATOM 582 C CA . ILE A 1 72 ? 10.984 -17.516 23.016 1 23.62 72 ILE A CA 1
ATOM 583 C C . ILE A 1 72 ? 12.469 -17.875 23.062 1 23.62 72 ILE A C 1
ATOM 585 O O . ILE A 1 72 ? 13.258 -17.422 22.234 1 23.62 72 ILE A O 1
ATOM 589 N N . THR A 1 73 ? 12.961 -18.766 23.797 1 23.77 73 THR A N 1
ATOM 590 C CA . THR A 1 73 ? 14.383 -18.859 24.109 1 23.77 73 THR A CA 1
ATOM 591 C C . THR A 1 73 ? 15.141 -19.5 22.953 1 23.77 73 THR A C 1
ATOM 593 O O . THR A 1 73 ? 16.328 -19.234 22.766 1 23.77 73 THR A O 1
ATOM 596 N N . LYS A 1 74 ? 14.617 -20.359 22.016 1 24.55 74 LYS A N 1
ATOM 597 C CA . LYS A 1 74 ? 15.438 -21.234 21.188 1 24.55 74 LYS A CA 1
ATOM 598 C C . LYS A 1 74 ? 15.961 -20.5 19.953 1 24.55 74 LYS A C 1
ATOM 600 O O . LYS A 1 74 ? 16.688 -21.062 19.141 1 24.55 74 LYS A O 1
ATOM 605 N N . LEU A 1 75 ? 15.508 -19.328 19.516 1 21.8 75 LEU A N 1
ATOM 606 C CA . LEU A 1 75 ? 15.875 -18.922 18.156 1 21.8 75 LEU A CA 1
ATOM 607 C C . LEU A 1 75 ? 17.312 -18.422 18.125 1 21.8 75 LEU A C 1
ATOM 609 O O . LEU A 1 75 ? 17.781 -17.938 17.078 1 21.8 75 LEU A O 1
ATOM 613 N N . GLU A 1 76 ? 18.156 -18.375 19.141 1 21.53 76 GLU A N 1
ATOM 614 C CA . GLU A 1 76 ? 19.438 -17.688 19.047 1 21.53 76 GLU A CA 1
ATOM 615 C C . GLU A 1 76 ? 20.422 -18.453 18.156 1 21.53 76 GLU A C 1
ATOM 617 O O . GLU A 1 76 ? 21.344 -17.875 17.578 1 21.53 76 GLU A O 1
ATOM 622 N N . LYS A 1 77 ? 20.562 -19.766 18.047 1 22.27 77 LYS A N 1
ATOM 623 C CA . LYS A 1 77 ? 21.891 -20.359 17.875 1 22.27 77 LYS A CA 1
ATOM 624 C C . LYS A 1 77 ? 22.266 -20.422 16.391 1 22.27 77 LYS A C 1
ATOM 626 O O . LYS A 1 77 ? 23.453 -20.438 16.062 1 22.27 77 LYS A O 1
ATOM 631 N N . ASN A 1 78 ? 21.406 -20.688 15.297 1 19.64 78 ASN A N 1
ATOM 632 C CA . ASN A 1 78 ? 22.031 -21.516 14.273 1 19.64 78 ASN A CA 1
ATOM 633 C C . ASN A 1 78 ? 22.719 -20.656 13.211 1 19.64 78 ASN A C 1
ATOM 635 O O . ASN A 1 78 ? 22.094 -20.25 12.234 1 19.64 78 ASN A O 1
ATOM 639 N N . ASP A 1 79 ? 23.391 -19.609 13.43 1 19.55 79 ASP A N 1
ATOM 640 C CA . ASP A 1 79 ? 23.828 -18.766 12.32 1 19.55 79 ASP A CA 1
ATOM 641 C C . ASP A 1 79 ? 24.953 -19.422 11.531 1 19.55 79 ASP A C 1
ATOM 643 O O . ASP A 1 79 ? 25.562 -18.797 10.672 1 19.55 79 ASP A O 1
ATOM 647 N N . ASN A 1 80 ? 25.469 -20.609 11.812 1 18.55 80 ASN A N 1
ATOM 648 C CA . ASN A 1 80 ? 26.875 -20.625 11.391 1 18.55 80 ASN A CA 1
ATOM 649 C C . ASN A 1 80 ? 27 -20.781 9.875 1 18.55 80 ASN A C 1
ATOM 651 O O . ASN A 1 80 ? 27.812 -20.125 9.242 1 18.55 80 ASN A O 1
ATOM 655 N N . LYS A 1 81 ? 26.641 -21.938 9.109 1 19.14 81 LYS A N 1
ATOM 656 C CA . LYS A 1 81 ? 27.594 -22.641 8.266 1 19.14 81 LYS A CA 1
ATOM 657 C C . LYS A 1 81 ? 27.422 -22.25 6.801 1 19.14 81 LYS A C 1
ATOM 659 O O . LYS A 1 81 ? 27.859 -22.969 5.902 1 19.14 81 LYS A O 1
ATOM 664 N N . LEU A 1 82 ? 26.906 -21.078 6.375 1 18.89 82 LEU A N 1
ATOM 665 C CA . LEU A 1 82 ? 26.578 -21.156 4.957 1 18.89 82 LEU A CA 1
ATOM 666 C C . LEU A 1 82 ? 27.844 -21.156 4.102 1 18.89 82 LEU A C 1
ATOM 668 O O . LEU A 1 82 ? 28.578 -20.156 4.062 1 18.89 82 LEU A O 1
ATOM 672 N N . SER A 1 83 ? 28.484 -22.359 3.943 1 17.58 83 SER A N 1
ATOM 673 C CA . SER A 1 83 ? 29.672 -22.562 3.129 1 17.58 83 SER A CA 1
ATOM 674 C C . SER A 1 83 ? 29.391 -22.266 1.659 1 17.58 83 SER A C 1
ATOM 676 O O . SER A 1 83 ? 28.25 -22.297 1.22 1 17.58 83 SER A O 1
ATOM 678 N N . ASN A 1 84 ? 30.391 -21.828 0.847 1 18.48 84 ASN A N 1
ATOM 679 C CA . ASN A 1 84 ? 30.812 -21.156 -0.381 1 18.48 84 ASN A CA 1
ATOM 680 C C . ASN A 1 84 ? 30.672 -22.078 -1.593 1 18.48 84 ASN A C 1
ATOM 682 O O . ASN A 1 84 ? 31.25 -21.812 -2.646 1 18.48 84 ASN A O 1
ATOM 686 N N . ASN A 1 85 ? 29.688 -23.094 -1.615 1 17.2 85 ASN A N 1
ATOM 687 C CA . ASN A 1 85 ? 30.062 -24.047 -2.664 1 17.2 85 ASN A CA 1
ATOM 688 C C . ASN A 1 85 ? 29.844 -23.438 -4.055 1 17.2 85 ASN A C 1
ATOM 690 O O . ASN A 1 85 ? 28.812 -22.844 -4.328 1 17.2 85 ASN A O 1
ATOM 694 N N . GLN A 1 86 ? 30.891 -23.281 -4.949 1 18.42 86 GLN A N 1
ATOM 695 C CA . GLN A 1 86 ? 31.297 -22.75 -6.242 1 18.42 86 GLN A CA 1
ATOM 696 C C . GLN A 1 86 ? 30.703 -23.578 -7.387 1 18.42 86 GLN A C 1
ATOM 698 O O . GLN A 1 86 ? 31.078 -23.391 -8.547 1 18.42 86 GLN A O 1
ATOM 703 N N . ILE A 1 87 ? 29.5 -24.266 -7.258 1 17.67 87 ILE A N 1
ATOM 704 C CA . ILE A 1 87 ? 29.5 -25.297 -8.297 1 17.67 87 ILE A CA 1
ATOM 705 C C . ILE A 1 87 ? 29.312 -24.641 -9.664 1 17.67 87 ILE A C 1
ATOM 707 O O . ILE A 1 87 ? 28.578 -23.656 -9.805 1 17.67 87 ILE A O 1
ATOM 711 N N . SER A 1 88 ? 30.031 -25.125 -10.695 1 18.66 88 SER A N 1
ATOM 712 C CA . SER A 1 88 ? 30.453 -24.953 -12.086 1 18.66 88 SER A CA 1
ATOM 713 C C . SER A 1 88 ? 29.344 -25.359 -13.055 1 18.66 88 SER A C 1
ATOM 715 O O . SER A 1 88 ? 28.844 -26.484 -12.992 1 18.66 88 SER A O 1
ATOM 717 N N . LEU A 1 89 ? 28.469 -24.5 -13.391 1 16.47 89 LEU A N 1
ATOM 718 C CA . LEU A 1 89 ? 27.25 -24.656 -14.188 1 16.47 89 LEU A CA 1
ATOM 719 C C . LEU A 1 89 ? 27.594 -25.141 -15.594 1 16.47 89 LEU A C 1
ATOM 721 O O . LEU A 1 89 ? 28.266 -24.453 -16.359 1 16.47 89 LEU A O 1
ATOM 725 N N . ASN A 1 90 ? 27.609 -26.5 -15.727 1 15.84 90 ASN A N 1
ATOM 726 C CA . ASN A 1 90 ? 27.906 -27.234 -16.953 1 15.84 90 ASN A CA 1
ATOM 727 C C . ASN A 1 90 ? 26.906 -26.891 -18.062 1 15.84 90 ASN A C 1
ATOM 729 O O . ASN A 1 90 ? 25.875 -26.281 -17.812 1 15.84 90 ASN A O 1
ATOM 733 N N . GLU A 1 91 ? 26.406 -28.016 -18.891 1 17.45 91 GLU A N 1
ATOM 734 C CA . GLU A 1 91 ? 26.547 -28.438 -20.281 1 17.45 91 GLU A CA 1
ATOM 735 C C . GLU A 1 91 ? 25.234 -28.25 -21.047 1 17.45 91 GLU A C 1
ATOM 737 O O . GLU A 1 91 ? 25.25 -27.781 -22.188 1 17.45 91 GLU A O 1
ATOM 742 N N . ILE A 1 92 ? 23.953 -28.797 -20.734 1 17.06 92 ILE A N 1
ATOM 743 C CA . ILE A 1 92 ? 23.453 -29.812 -21.656 1 17.06 92 ILE A CA 1
ATOM 744 C C . ILE A 1 92 ? 22.453 -29.172 -22.625 1 17.06 92 ILE A C 1
ATOM 746 O O . ILE A 1 92 ? 21.406 -28.672 -22.203 1 17.06 92 ILE A O 1
ATOM 750 N N . TYR A 1 93 ? 22.688 -28.719 -23.859 1 18.06 93 TYR A N 1
ATOM 751 C CA . TYR A 1 93 ? 21.859 -27.984 -24.812 1 18.06 93 TYR A CA 1
ATOM 752 C C . TYR A 1 93 ? 20.875 -28.906 -25.5 1 18.06 93 TYR A C 1
ATOM 754 O O . TYR A 1 93 ? 20.172 -28.5 -26.438 1 18.06 93 TYR A O 1
ATOM 762 N N . ASP A 1 94 ? 20.562 -30.219 -25.203 1 17.19 94 ASP A N 1
ATOM 763 C CA . ASP A 1 94 ? 20.328 -30.828 -26.516 1 17.19 94 ASP A CA 1
ATOM 764 C C . ASP A 1 94 ? 18.906 -30.562 -27 1 17.19 94 ASP A C 1
ATOM 766 O O . ASP A 1 94 ? 18.719 -30.125 -28.125 1 17.19 94 ASP A O 1
ATOM 770 N N . LYS A 1 95 ? 17.719 -31.422 -26.672 1 18.08 95 LYS A N 1
ATOM 771 C CA . LYS A 1 95 ? 17.078 -32.375 -27.578 1 18.08 95 LYS A CA 1
ATOM 772 C C . LYS A 1 95 ? 15.852 -31.734 -28.25 1 18.08 95 LYS A C 1
ATOM 774 O O . LYS A 1 95 ? 15.305 -30.75 -27.75 1 18.08 95 LYS A O 1
ATOM 779 N N . ASP A 1 96 ? 14.734 -32.625 -28.734 1 18.44 96 ASP A N 1
ATOM 780 C CA . ASP A 1 96 ? 14.031 -33.094 -29.922 1 18.44 96 ASP A CA 1
ATOM 781 C C . ASP A 1 96 ? 12.617 -32.5 -29.984 1 18.44 96 ASP A C 1
ATOM 783 O O . ASP A 1 96 ? 12.078 -32.062 -28.969 1 18.44 96 ASP A O 1
ATOM 787 N N . ASN A 1 97 ? 11.773 -32.875 -31.078 1 18.81 97 ASN A N 1
ATOM 788 C CA . ASN A 1 97 ? 10.922 -32.375 -32.156 1 18.81 97 ASN A CA 1
ATOM 789 C C . ASN A 1 97 ? 9.453 -32.375 -31.75 1 18.81 97 ASN A C 1
ATOM 791 O O . ASN A 1 97 ? 8.891 -31.297 -31.5 1 18.81 97 ASN A O 1
ATOM 795 N N . SER A 1 98 ? 8.469 -33.25 -32.312 1 20.47 98 SER A N 1
ATOM 796 C CA . SER A 1 98 ? 7.387 -33.062 -33.281 1 20.47 98 SER A CA 1
ATOM 797 C C . SER A 1 98 ? 6.023 -33.281 -32.656 1 20.47 98 SER A C 1
ATOM 799 O O . SER A 1 98 ? 5.004 -33.312 -33.344 1 20.47 98 SER A O 1
ATOM 801 N N . VAL A 1 99 ? 5.582 -33.094 -31.438 1 19.64 99 VAL A N 1
ATOM 802 C CA . VAL A 1 99 ? 4.41 -33.844 -31.016 1 19.64 99 VAL A CA 1
ATOM 803 C C . VAL A 1 99 ? 3.152 -33.25 -31.641 1 19.64 99 VAL A C 1
ATOM 805 O O . VAL A 1 99 ? 3.002 -32.031 -31.672 1 19.64 99 VAL A O 1
ATOM 808 N N . GLU A 1 100 ? 2.326 -34.094 -32.406 1 21.89 100 GLU A N 1
ATOM 809 C CA . GLU A 1 100 ? 1.084 -34.031 -33.188 1 21.89 100 GLU A CA 1
ATOM 810 C C . GLU A 1 100 ? -0.112 -33.75 -32.281 1 21.89 100 GLU A C 1
ATOM 812 O O . GLU A 1 100 ? -0.348 -34.5 -31.312 1 21.89 100 GLU A O 1
ATOM 817 N N . ALA A 1 101 ? -0.724 -32.594 -32.281 1 21.53 101 ALA A N 1
ATOM 818 C CA . ALA A 1 101 ? -1.74 -32.094 -31.359 1 21.53 101 ALA A CA 1
ATOM 819 C C . ALA A 1 101 ? -3.109 -32.688 -31.688 1 21.53 101 ALA A C 1
ATOM 821 O O . ALA A 1 101 ? -3.695 -32.375 -32.719 1 21.53 101 ALA A O 1
ATOM 822 N N . LYS A 1 102 ? -3.379 -34 -31.344 1 22.48 102 LYS A N 1
ATOM 823 C CA . LYS A 1 102 ? -4.711 -34.531 -31.562 1 22.48 102 LYS A CA 1
ATOM 824 C C . LYS A 1 102 ? -5.77 -33.75 -30.812 1 22.48 102 LYS A C 1
ATOM 826 O O . LYS A 1 102 ? -5.582 -33.406 -29.641 1 22.48 102 LYS A O 1
ATOM 831 N N . LYS A 1 103 ? -6.773 -33.25 -31.5 1 21.53 103 LYS A N 1
ATOM 832 C CA . LYS A 1 103 ? -7.922 -32.375 -31.203 1 21.53 103 LYS A CA 1
ATOM 833 C C . LYS A 1 103 ? -8.938 -33.125 -30.328 1 21.53 103 LYS A C 1
ATOM 835 O O . LYS A 1 103 ? -9.766 -33.875 -30.844 1 21.53 103 LYS A O 1
ATOM 840 N N . ASP A 1 104 ? -8.516 -33.719 -29.203 1 21.55 104 ASP A N 1
ATOM 841 C CA . ASP A 1 104 ? -9.555 -34.531 -28.578 1 21.55 104 ASP A CA 1
ATOM 842 C C . ASP A 1 104 ? -10.766 -33.688 -28.203 1 21.55 104 ASP A C 1
ATOM 844 O O . ASP A 1 104 ? -10.617 -32.531 -27.797 1 21.55 104 ASP A O 1
ATOM 848 N N . ASP A 1 105 ? -11.906 -34.031 -28.672 1 22.41 105 ASP A N 1
ATOM 849 C CA . ASP A 1 105 ? -13.32 -33.688 -28.562 1 22.41 105 ASP A CA 1
ATOM 850 C C . ASP A 1 105 ? -13.773 -33.656 -27.109 1 22.41 105 ASP A C 1
ATOM 852 O O . ASP A 1 105 ? -13.836 -34.719 -26.469 1 22.41 105 ASP A O 1
ATOM 856 N N . PHE A 1 106 ? -13.531 -32.594 -26.344 1 22.33 106 PHE A N 1
ATOM 857 C CA . PHE A 1 106 ? -13.734 -32.531 -24.906 1 22.33 106 PHE A CA 1
ATOM 858 C C . PHE A 1 106 ? -15.219 -32.625 -24.562 1 22.33 106 PHE A C 1
ATOM 860 O O . PHE A 1 106 ? -15.977 -31.688 -24.844 1 22.33 106 PHE A O 1
ATOM 867 N N . VAL A 1 107 ? -15.852 -33.781 -24.734 1 22.31 107 VAL A N 1
ATOM 868 C CA . VAL A 1 107 ? -17.188 -34.031 -24.203 1 22.31 107 VAL A CA 1
ATOM 869 C C . VAL A 1 107 ? -17.25 -33.594 -22.75 1 22.31 107 VAL A C 1
ATOM 871 O O . VAL A 1 107 ? -16.422 -34 -21.922 1 22.31 107 VAL A O 1
ATOM 874 N N . TYR A 1 108 ? -17.984 -32.562 -22.516 1 23.25 108 TYR A N 1
ATOM 875 C CA . TYR A 1 108 ? -18.219 -31.844 -21.266 1 23.25 108 TYR A CA 1
ATOM 876 C C . TYR A 1 108 ? -18.828 -32.75 -20.203 1 23.25 108 TYR A C 1
ATOM 878 O O . TYR A 1 108 ? -20.031 -33 -20.203 1 23.25 108 TYR A O 1
ATOM 886 N N . GLU A 1 109 ? -18.203 -34 -20.094 1 23.45 109 GLU A N 1
ATOM 887 C CA . GLU A 1 109 ? -18.859 -34.906 -19.141 1 23.45 109 GLU A CA 1
ATOM 888 C C . GLU A 1 109 ? -19.156 -34.219 -17.828 1 23.45 109 GLU A C 1
ATOM 890 O O . GLU A 1 109 ? -18.547 -33.188 -17.5 1 23.45 109 GLU A O 1
ATOM 895 N N . ASP A 1 110 ? -20 -34.906 -16.938 1 22.53 110 ASP A N 1
ATOM 896 C CA . ASP A 1 110 ? -20.75 -34.812 -15.695 1 22.53 110 ASP A CA 1
ATOM 897 C C . ASP A 1 110 ? -19.891 -34.25 -14.562 1 22.53 110 ASP A C 1
ATOM 899 O O . ASP A 1 110 ? -18.672 -34.125 -14.703 1 22.53 110 ASP A O 1
ATOM 903 N N . SER A 1 111 ? -20.359 -34.594 -13.242 1 25.06 111 SER A N 1
ATOM 904 C CA . SER A 1 111 ? -20.109 -34.188 -11.859 1 25.06 111 SER A CA 1
ATOM 905 C C . SER A 1 111 ? -18.656 -34.438 -11.461 1 25.06 111 SER A C 1
ATOM 907 O O . SER A 1 111 ? -18.266 -35.562 -11.18 1 25.06 111 SER A O 1
ATOM 909 N N . ILE A 1 112 ? -17.766 -33.812 -12.102 1 25.39 112 ILE A N 1
ATOM 910 C CA . ILE A 1 112 ? -16.391 -34.281 -11.945 1 25.39 112 ILE A CA 1
ATOM 911 C C . ILE A 1 112 ? -15.969 -34.156 -10.484 1 25.39 112 ILE A C 1
ATOM 913 O O . ILE A 1 112 ? -15.859 -33.062 -9.945 1 25.39 112 ILE A O 1
ATOM 917 N N . GLU A 1 113 ? -16.453 -35.156 -9.648 1 25 113 GLU A N 1
ATOM 918 C CA . GLU A 1 113 ? -15.812 -35.438 -8.375 1 25 113 GLU A CA 1
ATOM 919 C C . GLU A 1 113 ? -14.312 -35.188 -8.438 1 25 113 GLU A C 1
ATOM 921 O O . GLU A 1 113 ? -13.641 -35.688 -9.352 1 25 113 GLU A O 1
ATOM 926 N N . TYR A 1 114 ? -14.039 -34.156 -8.047 1 26.47 114 TYR A N 1
ATOM 927 C CA . TYR A 1 114 ? -12.625 -33.812 -7.926 1 26.47 114 TYR A CA 1
ATOM 928 C C . TYR A 1 114 ? -11.82 -35 -7.43 1 26.47 114 TYR A C 1
ATOM 930 O O . TYR A 1 114 ? -11.852 -35.344 -6.242 1 26.47 114 TYR A O 1
ATOM 938 N N . GLU A 1 115 ? -11.914 -36.281 -8.117 1 26.73 115 GLU A N 1
ATOM 939 C CA . GLU A 1 115 ? -11.102 -37.469 -7.844 1 26.73 115 GLU A CA 1
ATOM 940 C C . GLU A 1 115 ? -9.617 -37.125 -7.852 1 26.73 115 GLU A C 1
ATOM 942 O O . GLU A 1 115 ? -9.047 -36.812 -8.898 1 26.73 115 GLU A O 1
ATOM 947 N N . SER A 1 116 ? -9.117 -36.406 -6.965 1 30.05 116 SER A N 1
ATOM 948 C CA . SER A 1 116 ? -7.664 -36.594 -6.969 1 30.05 116 SER A CA 1
ATOM 949 C C . SER A 1 116 ? -7.285 -38.031 -7.191 1 30.05 116 SER A C 1
ATOM 951 O O . SER A 1 116 ? -7.805 -38.938 -6.516 1 30.05 116 SER A O 1
ATOM 953 N N . GLY A 1 117 ? -7.324 -38.469 -8.281 1 33.09 117 GLY A N 1
ATOM 954 C CA . GLY A 1 117 ? -7.07 -39.844 -8.695 1 33.09 117 GLY A CA 1
ATOM 955 C C . GLY A 1 117 ? -5.918 -40.469 -7.941 1 33.09 117 GLY A C 1
ATOM 956 O O . GLY A 1 117 ? -5.48 -41.562 -8.289 1 33.09 117 GLY A O 1
ATOM 957 N N . ASP A 1 118 ? -5.129 -39.625 -7.289 1 32.5 118 ASP A N 1
ATOM 958 C CA . ASP A 1 118 ? -4.051 -40.344 -6.602 1 32.5 118 ASP A CA 1
ATOM 959 C C . ASP A 1 118 ? -4.586 -41.125 -5.414 1 32.5 118 ASP A C 1
ATOM 961 O O . ASP A 1 118 ? -5.523 -40.719 -4.738 1 32.5 118 ASP A O 1
ATOM 965 N N . THR A 1 119 ? -4.211 -42.344 -5.484 1 38.97 119 THR A N 1
ATOM 966 C CA . THR A 1 119 ? -4.543 -43.188 -4.336 1 38.97 119 THR A CA 1
ATOM 967 C C . THR A 1 119 ? -3.871 -42.656 -3.07 1 38.97 119 THR A C 1
ATOM 969 O O . THR A 1 119 ? -2.91 -41.875 -3.143 1 38.97 119 THR A O 1
ATOM 972 N N . LYS A 1 120 ? -4.371 -42.688 -1.952 1 41.53 120 LYS A N 1
ATOM 973 C CA . LYS A 1 120 ? -3.77 -42.406 -0.652 1 41.53 120 LYS A CA 1
ATOM 974 C C . LYS A 1 120 ? -2.32 -42.875 -0.603 1 41.53 120 LYS A C 1
ATOM 976 O O . LYS A 1 120 ? -1.463 -42.219 -0.024 1 41.53 120 LYS A O 1
ATOM 981 N N . GLU A 1 121 ? -2.176 -44.062 -1.232 1 47.5 121 GLU A N 1
ATOM 982 C CA . GLU A 1 121 ? -0.838 -44.625 -1.225 1 47.5 121 GLU A CA 1
ATOM 983 C C . GLU A 1 121 ? 0.132 -43.812 -2.057 1 47.5 121 GLU A C 1
ATOM 985 O O . GLU A 1 121 ? 1.273 -43.562 -1.648 1 47.5 121 GLU A O 1
ATOM 990 N N . GLU A 1 122 ? -0.279 -43.281 -3.125 1 46.31 122 GLU A N 1
ATOM 991 C CA . GLU A 1 122 ? 0.575 -42.469 -3.992 1 46.31 122 GLU A CA 1
ATOM 992 C C . GLU A 1 122 ? 0.885 -41.125 -3.361 1 46.31 122 GLU A C 1
ATOM 994 O O . GLU A 1 122 ? 2.025 -40.656 -3.406 1 46.31 122 GLU A O 1
ATOM 999 N N . ILE A 1 123 ? -0.049 -40.594 -2.781 1 43.88 123 ILE A N 1
ATOM 1000 C CA . ILE A 1 123 ? 0.146 -39.344 -2.055 1 43.88 123 ILE A CA 1
ATOM 1001 C C . ILE A 1 123 ? 1.11 -39.594 -0.892 1 43.88 123 ILE A C 1
ATOM 1003 O O . ILE A 1 123 ? 2.033 -38.781 -0.681 1 43.88 123 ILE A O 1
ATOM 1007 N N . LYS A 1 124 ? 0.858 -40.719 -0.198 1 43.94 124 LYS A N 1
ATOM 1008 C CA . LYS A 1 124 ? 1.746 -41.094 0.902 1 43.94 124 LYS A CA 1
ATOM 1009 C C . LYS A 1 124 ? 3.18 -41.281 0.414 1 43.94 124 LYS A C 1
ATOM 1011 O O . LYS A 1 124 ? 4.117 -40.75 1.019 1 43.94 124 LYS A O 1
ATOM 1016 N N . ASN A 1 125 ? 3.297 -42.062 -0.599 1 47.62 125 ASN A N 1
ATOM 1017 C CA . ASN A 1 125 ? 4.633 -42.312 -1.134 1 47.62 125 ASN A CA 1
ATOM 1018 C C . ASN A 1 125 ? 5.293 -41 -1.604 1 47.62 125 ASN A C 1
ATOM 1020 O O . ASN A 1 125 ? 6.492 -40.812 -1.398 1 47.62 125 ASN A O 1
ATOM 1024 N N . PHE A 1 126 ? 4.531 -40.188 -2.213 1 45.06 126 PHE A N 1
ATOM 1025 C CA . PHE A 1 126 ? 5.027 -38.906 -2.672 1 45.06 126 PHE A CA 1
ATOM 1026 C C . PHE A 1 126 ? 5.48 -38.062 -1.493 1 45.06 126 PHE A C 1
ATOM 1028 O O . PHE A 1 126 ? 6.578 -37.5 -1.51 1 45.06 126 PHE A O 1
ATOM 1035 N N . LEU A 1 127 ? 4.637 -37.875 -0.606 1 48.72 127 LEU A N 1
ATOM 1036 C CA . LEU A 1 127 ? 4.957 -37.094 0.582 1 48.72 127 LEU A CA 1
ATOM 1037 C C . LEU A 1 127 ? 6.176 -37.688 1.301 1 48.72 127 LEU A C 1
ATOM 1039 O O . LEU A 1 127 ? 6.965 -36.938 1.88 1 48.72 127 LEU A O 1
ATOM 1043 N N . GLU A 1 128 ? 6.168 -38.938 1.329 1 47.62 128 GLU A N 1
ATOM 1044 C CA . GLU A 1 128 ? 7.293 -39.625 1.978 1 47.62 128 GLU A CA 1
ATOM 1045 C C . GLU A 1 128 ? 8.594 -39.344 1.23 1 47.62 128 GLU A C 1
ATOM 1047 O O . GLU A 1 128 ? 9.672 -39.344 1.833 1 47.62 128 GLU A O 1
ATOM 1052 N N . ASN A 1 129 ? 8.383 -39.125 -0.033 1 44.53 129 ASN A N 1
ATOM 1053 C CA . ASN A 1 129 ? 9.609 -39.031 -0.822 1 44.53 129 ASN A CA 1
ATOM 1054 C C . ASN A 1 129 ? 9.969 -37.562 -1.104 1 44.53 129 ASN A C 1
ATOM 1056 O O . ASN A 1 129 ? 10.914 -37.281 -1.843 1 44.53 129 ASN A O 1
ATOM 1060 N N . THR A 1 130 ? 9.07 -36.75 -0.962 1 50.31 130 THR A N 1
ATOM 1061 C CA . THR A 1 130 ? 9.391 -35.375 -1.305 1 50.31 130 THR A CA 1
ATOM 1062 C C . THR A 1 130 ? 10.422 -34.781 -0.335 1 50.31 130 THR A C 1
ATOM 1064 O O . THR A 1 130 ? 10.711 -33.594 -0.366 1 50.31 130 THR A O 1
ATOM 1067 N N . ASP A 1 131 ? 11.492 -35.375 -0.113 1 51.94 131 ASP A N 1
ATOM 1068 C CA . ASP A 1 131 ? 12.781 -35.062 0.508 1 51.94 131 ASP A CA 1
ATOM 1069 C C . ASP A 1 131 ? 12.742 -33.75 1.275 1 51.94 131 ASP A C 1
ATOM 1071 O O . ASP A 1 131 ? 13.695 -32.969 1.219 1 51.94 131 ASP A O 1
ATOM 1075 N N . GLY A 1 132 ? 11.469 -33.438 1.887 1 62.62 132 GLY A N 1
ATOM 1076 C CA . GLY A 1 132 ? 11.547 -32.281 2.797 1 62.62 132 GLY A CA 1
ATOM 1077 C C . GLY A 1 132 ? 11.57 -30.953 2.082 1 62.62 132 GLY A C 1
ATOM 1078 O O . GLY A 1 132 ? 12.148 -29.984 2.582 1 62.62 132 GLY A O 1
ATOM 1079 N N . LEU A 1 133 ? 11.109 -30.828 0.848 1 75.38 133 LEU A N 1
ATOM 1080 C CA . LEU A 1 133 ? 11.188 -29.594 0.065 1 75.38 133 LEU A CA 1
ATOM 1081 C C . LEU A 1 133 ? 10.203 -28.562 0.59 1 75.38 133 LEU A C 1
ATOM 1083 O O . LEU A 1 133 ? 10.398 -27.359 0.398 1 75.38 133 LEU A O 1
ATOM 1087 N N . TYR A 1 134 ? 9.133 -29.062 1.221 1 78.06 134 TYR A N 1
ATOM 1088 C CA . TYR A 1 134 ? 8.148 -28.141 1.758 1 78.06 134 TYR A CA 1
ATOM 1089 C C . TYR A 1 134 ? 7.465 -28.719 2.99 1 78.06 134 TYR A C 1
ATOM 1091 O O . TYR A 1 134 ? 7.645 -29.891 3.309 1 78.06 134 TYR A O 1
ATOM 1099 N N . SER A 1 135 ? 6.855 -27.859 3.768 1 76.06 135 SER A N 1
ATOM 1100 C CA . SER A 1 135 ? 6.07 -28.312 4.914 1 76.06 135 SER A CA 1
ATOM 1101 C C . SER A 1 135 ? 4.613 -27.891 4.793 1 76.06 135 SER A C 1
ATOM 1103 O O . SER A 1 135 ? 4.301 -26.938 4.07 1 76.06 135 SER A O 1
ATOM 1105 N N . LEU A 1 136 ? 3.697 -28.703 5.367 1 72.19 136 LEU A N 1
ATOM 1106 C CA . LEU A 1 136 ? 2.264 -28.438 5.418 1 72.19 136 LEU A CA 1
ATOM 1107 C C . LEU A 1 136 ? 1.813 -28.156 6.844 1 72.19 136 LEU A C 1
ATOM 1109 O O . LEU A 1 136 ? 2.447 -28.594 7.805 1 72.19 136 LEU A O 1
ATOM 1113 N N . HIS A 1 137 ? 0.774 -27.172 6.941 1 76.69 137 HIS A N 1
ATOM 1114 C CA . HIS A 1 137 ? 0.134 -27.016 8.242 1 76.69 137 HIS A CA 1
ATOM 1115 C C . HIS A 1 137 ? -0.471 -28.328 8.727 1 76.69 137 HIS A C 1
ATOM 1117 O O . HIS A 1 137 ? -0.946 -29.141 7.918 1 76.69 137 HIS A O 1
ATOM 1123 N N . ASP A 1 138 ? -0.48 -28.266 10.07 1 65.31 138 ASP A N 1
ATOM 1124 C CA . ASP A 1 138 ? -1.143 -29.422 10.664 1 65.31 138 ASP A CA 1
ATOM 1125 C C . ASP A 1 138 ? -2.65 -29.375 10.43 1 65.31 138 ASP A C 1
ATOM 1127 O O . ASP A 1 138 ? -3.252 -28.297 10.438 1 65.31 138 ASP A O 1
ATOM 1131 N N . ASN A 1 139 ? -3.297 -30.422 10.039 1 62.91 139 ASN A N 1
ATOM 1132 C CA . ASN A 1 139 ? -4.738 -30.609 9.961 1 62.91 139 ASN A CA 1
ATOM 1133 C C . ASN A 1 139 ? -5.336 -29.906 8.75 1 62.91 139 ASN A C 1
ATOM 1135 O O . ASN A 1 139 ? -6.516 -29.547 8.758 1 62.91 139 ASN A O 1
ATOM 1139 N N . TYR A 1 140 ? -4.5 -29.531 7.84 1 67.5 140 TYR A N 1
ATOM 1140 C CA . TYR A 1 140 ? -5.035 -28.875 6.656 1 67.5 140 TYR A CA 1
ATOM 1141 C C . TYR A 1 140 ? -6.145 -29.703 6.02 1 67.5 140 TYR A C 1
ATOM 1143 O O . TYR A 1 140 ? -7.043 -29.156 5.375 1 67.5 140 TYR A O 1
ATOM 1151 N N . GLU A 1 141 ? -6.102 -30.938 6.152 1 62.12 141 GLU A N 1
ATOM 1152 C CA . GLU A 1 141 ? -7.086 -31.844 5.562 1 62.12 141 GLU A CA 1
ATOM 1153 C C . GLU A 1 141 ? -8.469 -31.641 6.176 1 62.12 141 GLU A C 1
ATOM 1155 O O . GLU A 1 141 ? -9.484 -31.891 5.527 1 62.12 141 GLU A O 1
ATOM 1160 N N . ALA A 1 142 ? -8.477 -31.234 7.426 1 58 142 ALA A N 1
ATOM 1161 C CA . ALA A 1 142 ? -9.758 -31 8.086 1 58 142 ALA A CA 1
ATOM 1162 C C . ALA A 1 142 ? -10.5 -29.844 7.438 1 58 142 ALA A C 1
ATOM 1164 O O . ALA A 1 142 ? -11.727 -29.766 7.492 1 58 142 ALA A O 1
ATOM 1165 N N . ARG A 1 143 ? -9.758 -28.953 6.82 1 58.41 143 ARG A N 1
ATOM 1166 C CA . ARG A 1 143 ? -10.344 -27.781 6.188 1 58.41 143 ARG A CA 1
ATOM 1167 C C . ARG A 1 143 ? -10.812 -28.094 4.77 1 58.41 143 ARG A C 1
ATOM 1169 O O . ARG A 1 143 ? -11.688 -27.406 4.234 1 58.41 143 ARG A O 1
ATOM 1176 N N . GLU A 1 144 ? -10.164 -29.031 3.996 1 53.28 144 GLU A N 1
ATOM 1177 C CA . GLU A 1 144 ? -10.414 -29.375 2.602 1 53.28 144 GLU A CA 1
ATOM 1178 C C . GLU A 1 144 ? -11.891 -29.656 2.355 1 53.28 144 GLU A C 1
ATOM 1180 O O . GLU A 1 144 ? -12.398 -29.422 1.261 1 53.28 144 GLU A O 1
ATOM 1185 N N . TYR A 1 145 ? -12.523 -30.312 3.303 1 43.5 145 TYR A N 1
ATOM 1186 C CA . TYR A 1 145 ? -13.797 -30.969 3.016 1 43.5 145 TYR A CA 1
ATOM 1187 C C . TYR A 1 145 ? -14.883 -29.953 2.689 1 43.5 145 TYR A C 1
ATOM 1189 O O . TYR A 1 145 ? -16.016 -30.312 2.398 1 43.5 145 TYR A O 1
ATOM 1197 N N . ALA A 1 146 ? -14.422 -28.688 2.617 1 43 146 ALA A N 1
ATOM 1198 C CA . ALA A 1 146 ? -15.594 -27.938 2.17 1 43 146 ALA A CA 1
ATOM 1199 C C . ALA A 1 146 ? -15.617 -27.812 0.649 1 43 146 ALA A C 1
ATOM 1201 O O . ALA A 1 146 ? -14.648 -27.359 0.042 1 43 146 ALA A O 1
ATOM 1202 N N . ARG A 1 147 ? -16.266 -28.766 -0.17 1 44.78 147 ARG A N 1
ATOM 1203 C CA . ARG A 1 147 ? -16.469 -28.828 -1.613 1 44.78 147 ARG A CA 1
ATOM 1204 C C . ARG A 1 147 ? -16.344 -27.453 -2.25 1 44.78 147 ARG A C 1
ATOM 1206 O O . ARG A 1 147 ? -15.914 -27.328 -3.4 1 44.78 147 ARG A O 1
ATOM 1213 N N . ASN A 1 148 ? -16.859 -26.5 -1.69 1 48.41 148 ASN A N 1
ATOM 1214 C CA . ASN A 1 148 ? -16.953 -25.172 -2.27 1 48.41 148 ASN A CA 1
ATOM 1215 C C . ASN A 1 148 ? -16.047 -24.172 -1.548 1 48.41 148 ASN A C 1
ATOM 1217 O O . ASN A 1 148 ? -16.453 -23.062 -1.253 1 48.41 148 ASN A O 1
ATOM 1221 N N . HIS A 1 149 ? -14.727 -24.844 -1.476 1 53.94 149 HIS A N 1
ATOM 1222 C CA . HIS A 1 149 ? -13.938 -24.047 -0.537 1 53.94 149 HIS A CA 1
ATOM 1223 C C . HIS A 1 149 ? -13.391 -22.797 -1.206 1 53.94 149 HIS A C 1
ATOM 1225 O O . HIS A 1 149 ? -13.039 -21.828 -0.526 1 53.94 149 HIS A O 1
ATOM 1231 N N . ARG A 1 150 ? -13.258 -22.922 -2.635 1 61.25 150 ARG A N 1
ATOM 1232 C CA . ARG A 1 150 ? -12.898 -21.719 -3.359 1 61.25 150 ARG A CA 1
ATOM 1233 C C . ARG A 1 150 ? -14.07 -21.203 -4.184 1 61.25 150 ARG A C 1
ATOM 1235 O O . ARG A 1 150 ? -14.797 -21.984 -4.797 1 61.25 150 ARG A O 1
ATOM 1242 N N . GLY A 1 151 ? -14.703 -20.172 -3.76 1 61.41 151 GLY A N 1
ATOM 1243 C CA . GLY A 1 151 ? -15.602 -19.562 -4.723 1 61.41 151 GLY A CA 1
ATOM 1244 C C . GLY A 1 151 ? -14.938 -19.266 -6.055 1 61.41 151 GLY A C 1
ATOM 1245 O O . GLY A 1 151 ? -13.727 -19.438 -6.203 1 61.41 151 GLY A O 1
ATOM 1246 N N . PRO A 1 152 ? -15.711 -19.156 -7.086 1 69.38 152 PRO A N 1
ATOM 1247 C CA . PRO A 1 152 ? -15.148 -18.781 -8.383 1 69.38 152 PRO A CA 1
ATOM 1248 C C . PRO A 1 152 ? -14.219 -17.578 -8.305 1 69.38 152 PRO A C 1
ATOM 1250 O O . PRO A 1 152 ? -14.594 -16.547 -7.742 1 69.38 152 PRO A O 1
ATOM 1253 N N . CYS A 1 153 ? -13.016 -17.797 -8.68 1 85.94 153 CYS A N 1
ATOM 1254 C CA . CYS A 1 153 ? -12.094 -16.672 -8.617 1 85.94 153 CYS A CA 1
ATOM 1255 C C . CYS A 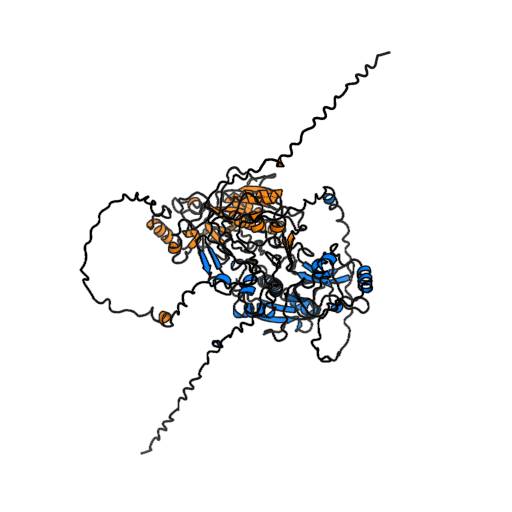1 153 ? -11.516 -16.359 -9.992 1 85.94 153 CYS A C 1
ATOM 1257 O O . CYS A 1 153 ? -11.133 -15.211 -10.266 1 85.94 153 CYS A O 1
ATOM 1259 N N . TYR A 1 154 ? -11.5 -17.391 -10.852 1 88.75 154 TYR A N 1
ATOM 1260 C CA . TYR A 1 154 ? -10.914 -17.219 -12.18 1 88.75 154 TYR A CA 1
ATOM 1261 C C . TYR A 1 154 ? -11.82 -17.828 -13.242 1 88.75 154 TYR A C 1
ATOM 1263 O O . TYR A 1 154 ? -12.297 -18.969 -13.094 1 88.75 154 TYR A O 1
ATOM 1271 N N . ARG A 1 155 ? -12.062 -17 -14.258 1 83.06 155 ARG A N 1
ATOM 1272 C CA . ARG A 1 155 ? -12.836 -17.422 -15.422 1 83.06 155 ARG A CA 1
ATOM 1273 C C . ARG A 1 155 ? -12.039 -17.234 -16.703 1 83.06 155 ARG A C 1
ATOM 1275 O O . ARG A 1 155 ? -12.055 -16.141 -17.281 1 83.06 155 ARG A O 1
ATOM 1282 N N . LYS A 1 156 ? -11.469 -18.281 -17.141 1 81 156 LYS A N 1
ATOM 1283 C CA . LYS A 1 156 ? -10.609 -18.188 -18.328 1 81 156 LYS A CA 1
ATOM 1284 C C . LYS A 1 156 ? -11.438 -17.953 -19.578 1 81 156 LYS A C 1
ATOM 1286 O O . LYS A 1 156 ? -12.492 -18.562 -19.766 1 81 156 LYS A O 1
ATOM 1291 N N . ASN A 1 157 ? -10.984 -17.016 -20.312 1 81.62 157 ASN A N 1
ATOM 1292 C CA . ASN A 1 157 ? -11.555 -16.75 -21.625 1 81.62 157 ASN A CA 1
ATOM 1293 C C . ASN A 1 157 ? -10.523 -16.938 -22.734 1 81.62 157 ASN A C 1
ATOM 1295 O O . ASN A 1 157 ? -9.656 -16.078 -22.938 1 81.62 157 ASN A O 1
ATOM 1299 N N . MET A 1 158 ? -10.555 -17.938 -23.484 1 78.19 158 MET A N 1
ATOM 1300 C CA . MET A 1 158 ? -9.547 -18.312 -24.484 1 78.19 158 MET A CA 1
ATOM 1301 C C . MET A 1 158 ? -9.688 -17.469 -25.734 1 78.19 158 MET A C 1
ATOM 1303 O O . MET A 1 158 ? -8.781 -17.453 -26.578 1 78.19 158 MET A O 1
ATOM 1307 N N . GLU A 1 159 ? -10.742 -16.75 -25.844 1 79.81 159 GLU A N 1
ATOM 1308 C CA . GLU A 1 159 ? -10.984 -15.969 -27.047 1 79.81 159 GLU A CA 1
ATOM 1309 C C . GLU A 1 159 ? -10.258 -14.625 -27 1 79.81 159 GLU A C 1
ATOM 1311 O O . GLU A 1 159 ? -10.062 -13.977 -28.031 1 79.81 159 GLU A O 1
ATOM 1316 N N . LYS A 1 160 ? -9.852 -14.312 -25.859 1 83.94 160 LYS A N 1
ATOM 1317 C CA . LYS A 1 160 ? -9.227 -13.008 -25.734 1 83.94 160 LYS A CA 1
ATOM 1318 C C . LYS A 1 160 ? -7.75 -13.062 -26.109 1 83.94 160 LYS A C 1
ATOM 1320 O O . LYS A 1 160 ? -7.055 -14.023 -25.781 1 83.94 160 LYS A O 1
ATOM 1325 N N . GLU A 1 161 ? -7.496 -12.008 -26.953 1 85.75 161 GLU A N 1
ATOM 1326 C CA . GLU A 1 161 ? -6.117 -11.891 -27.406 1 85.75 161 GLU A CA 1
ATOM 1327 C C . GLU A 1 161 ? -5.5 -10.57 -26.953 1 85.75 161 GLU A C 1
ATOM 1329 O O . GLU A 1 161 ? -6.219 -9.602 -26.703 1 85.75 161 GLU A O 1
ATOM 1334 N N . GLY A 1 162 ? -4.207 -10.609 -26.75 1 93.12 162 GLY A N 1
ATOM 1335 C CA . GLY A 1 162 ? -3.502 -9.383 -26.406 1 93.12 162 GLY A CA 1
ATOM 1336 C C . GLY A 1 162 ? -3.223 -8.508 -27.609 1 93.12 162 GLY A C 1
ATOM 1337 O O . GLY A 1 162 ? -3.748 -8.75 -28.688 1 93.12 162 GLY A O 1
ATOM 1338 N N . GLN A 1 163 ? -2.678 -7.367 -27.391 1 94.25 163 GLN A N 1
ATOM 1339 C CA . GLN A 1 163 ? -2.186 -6.434 -28.406 1 94.25 163 GLN A CA 1
ATOM 1340 C C . GLN A 1 163 ? -0.682 -6.219 -28.266 1 94.25 163 GLN A C 1
ATOM 1342 O O . GLN A 1 163 ? -0.192 -5.906 -27.188 1 94.25 163 GLN A O 1
ATOM 1347 N N . LYS A 1 164 ? -0.048 -6.477 -29.297 1 94.88 164 LYS A N 1
ATOM 1348 C CA . LYS A 1 164 ? 1.407 -6.359 -29.297 1 94.88 164 LYS A CA 1
ATOM 1349 C C . LYS A 1 164 ? 1.891 -5.578 -30.516 1 94.88 164 LYS A C 1
ATOM 1351 O O . LYS A 1 164 ? 1.473 -5.855 -31.641 1 94.88 164 LYS A O 1
ATOM 1356 N N . THR A 1 165 ? 2.791 -4.625 -30.344 1 94.88 165 THR A N 1
ATOM 1357 C CA . THR A 1 165 ? 3.273 -3.793 -31.438 1 94.88 165 THR A CA 1
ATOM 1358 C C . THR A 1 165 ? 4.746 -4.074 -31.719 1 94.88 165 THR A C 1
ATOM 1360 O O . THR A 1 165 ? 5.285 -3.623 -32.719 1 94.88 165 THR A O 1
ATOM 1363 N N . LYS A 1 166 ? 5.453 -4.703 -30.859 1 94.94 166 LYS A N 1
ATOM 1364 C CA . LYS A 1 166 ? 6.867 -5.043 -31.016 1 94.94 166 LYS A CA 1
ATOM 1365 C C . LYS A 1 166 ? 7.16 -6.438 -30.469 1 94.94 166 LYS A C 1
ATOM 1367 O O . LYS A 1 166 ? 6.402 -6.965 -29.656 1 94.94 166 LYS A O 1
ATOM 1372 N N . PRO A 1 167 ? 8.266 -7.004 -30.922 1 96.69 167 PRO A N 1
ATOM 1373 C CA . PRO A 1 167 ? 8.609 -8.328 -30.406 1 96.69 167 PRO A CA 1
ATOM 1374 C C . PRO A 1 167 ? 8.938 -8.312 -28.906 1 96.69 167 PRO A C 1
ATOM 1376 O O . PRO A 1 167 ? 9.5 -7.332 -28.406 1 96.69 167 PRO A O 1
ATOM 1379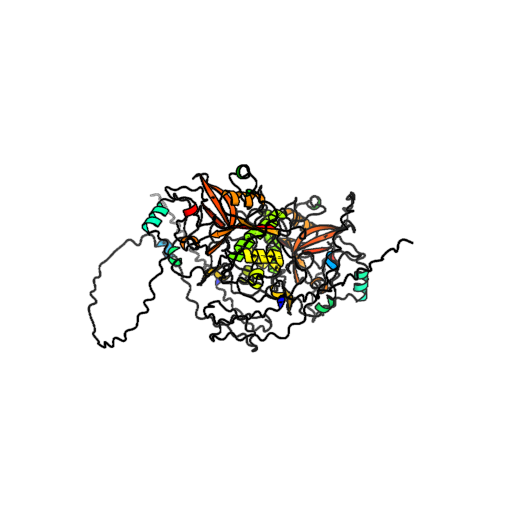 N N . ARG A 1 168 ? 8.602 -9.43 -28.328 1 97.69 168 ARG A N 1
ATOM 1380 C CA . ARG A 1 168 ? 8.977 -9.633 -26.938 1 97.69 168 ARG A CA 1
ATOM 1381 C C . ARG A 1 168 ? 10.422 -10.109 -26.828 1 97.69 168 ARG A C 1
ATOM 1383 O O . ARG A 1 168 ? 10.992 -10.609 -27.797 1 97.69 168 ARG A O 1
ATOM 1390 N N . SER A 1 169 ? 10.953 -9.93 -25.656 1 97.75 169 SER A N 1
ATOM 1391 C CA . SER A 1 169 ? 12.336 -10.336 -25.438 1 97.75 169 SER A CA 1
ATOM 1392 C C . SER A 1 169 ? 12.547 -11.805 -25.781 1 97.75 169 SER A C 1
ATOM 1394 O O . SER A 1 169 ? 13.609 -12.188 -26.297 1 97.75 169 SER A O 1
ATOM 1396 N N . TRP A 1 170 ? 11.555 -12.641 -25.531 1 98 170 TRP A N 1
ATOM 1397 C CA . TRP A 1 170 ? 11.68 -14.086 -25.734 1 98 170 TRP A CA 1
ATOM 1398 C C . TRP A 1 170 ? 11.391 -14.461 -27.188 1 98 170 TRP A C 1
ATOM 1400 O O . TRP A 1 170 ? 11.414 -15.641 -27.547 1 98 170 TRP A O 1
ATOM 1410 N N . GLU A 1 171 ? 11.109 -13.5 -28 1 97.19 171 GLU A N 1
ATOM 1411 C CA . GLU A 1 171 ? 10.906 -13.727 -29.422 1 97.19 171 GLU A CA 1
ATOM 1412 C C . GLU A 1 171 ? 12.156 -13.367 -30.219 1 97.19 171 GLU A C 1
ATOM 1414 O O . GLU A 1 171 ? 12.203 -13.562 -31.438 1 97.19 171 GLU A O 1
ATOM 1419 N N . ILE A 1 172 ? 13.148 -12.828 -29.547 1 96.75 172 ILE A N 1
ATOM 1420 C CA . ILE A 1 172 ? 14.43 -12.508 -30.156 1 96.75 172 ILE A CA 1
ATOM 1421 C C . ILE A 1 172 ? 15.375 -13.703 -30.031 1 96.75 172 ILE A C 1
ATOM 1423 O O . ILE A 1 172 ? 15.656 -14.156 -28.922 1 96.75 172 ILE A O 1
ATOM 1427 N N . PRO A 1 173 ? 15.906 -14.156 -31.141 1 96.06 173 PRO A N 1
ATOM 1428 C CA . PRO A 1 173 ? 16.781 -15.328 -31.078 1 96.06 173 PRO A CA 1
ATOM 1429 C C . PRO A 1 173 ? 17.953 -15.141 -30.109 1 96.06 173 PRO A C 1
ATOM 1431 O O . PRO A 1 173 ? 18.531 -14.055 -30.047 1 96.06 173 PRO A O 1
ATOM 1434 N N . GLY A 1 174 ? 18.219 -16.125 -29.312 1 96.19 174 GLY A N 1
ATOM 1435 C CA . GLY A 1 174 ? 19.359 -16.109 -28.406 1 96.19 174 GLY A CA 1
ATOM 1436 C C . GLY A 1 174 ? 19.031 -15.555 -27.047 1 96.19 174 GLY A C 1
ATOM 1437 O O . GLY A 1 174 ? 19.922 -15.445 -26.188 1 96.19 174 GLY A O 1
ATOM 1438 N N . PHE A 1 175 ? 17.75 -15.312 -26.797 1 96.69 175 PHE A N 1
ATOM 1439 C CA . PHE A 1 175 ? 17.344 -14.695 -25.547 1 96.69 175 PHE A CA 1
ATOM 1440 C C . PHE A 1 175 ? 17.688 -15.594 -24.359 1 96.69 175 PHE A C 1
ATOM 1442 O O . PHE A 1 175 ? 17.906 -15.109 -23.25 1 96.69 175 PHE A O 1
ATOM 1449 N N . GLU A 1 176 ? 17.812 -16.891 -24.531 1 96.19 176 GLU A N 1
ATOM 1450 C CA . GLU A 1 176 ? 18.031 -17.875 -23.469 1 96.19 176 GLU A CA 1
ATOM 1451 C C . GLU A 1 176 ? 19.375 -17.641 -22.781 1 96.19 176 GLU A C 1
ATOM 1453 O O . GLU A 1 176 ? 19.516 -17.906 -21.578 1 96.19 176 GLU A O 1
ATOM 1458 N N . LYS A 1 177 ? 20.328 -17.109 -23.531 1 94.56 177 LYS A N 1
ATOM 1459 C CA . LYS A 1 177 ? 21.688 -16.906 -23.031 1 94.56 177 LYS A CA 1
ATOM 1460 C C . LYS A 1 177 ? 21.734 -15.773 -22 1 94.56 177 LYS A C 1
ATOM 1462 O O . LYS A 1 177 ? 22.672 -15.68 -21.219 1 94.56 177 LYS A O 1
ATOM 1467 N N . GLN A 1 178 ? 20.734 -15.016 -22 1 94.5 178 GLN A N 1
ATOM 1468 C CA . GLN A 1 178 ? 20.719 -13.836 -21.141 1 94.5 178 GLN A CA 1
ATOM 1469 C C . GLN A 1 178 ? 20.062 -14.141 -19.797 1 94.5 178 GLN A C 1
ATOM 1471 O O . GLN A 1 178 ? 20.109 -13.32 -18.875 1 94.5 178 GLN A O 1
ATOM 1476 N N . ILE A 1 179 ? 19.484 -15.305 -19.641 1 97.81 179 ILE A N 1
ATOM 1477 C CA . ILE A 1 179 ? 18.719 -15.641 -18.453 1 97.81 179 ILE A CA 1
ATOM 1478 C C . ILE A 1 179 ? 19.656 -16.062 -17.328 1 97.81 179 ILE A C 1
ATOM 1480 O O . ILE A 1 179 ? 20.375 -17.062 -17.453 1 97.81 179 ILE A O 1
ATOM 1484 N N . PRO A 1 180 ? 19.719 -15.312 -16.234 1 98.06 180 PRO A N 1
ATOM 1485 C CA . PRO A 1 180 ? 20.562 -15.711 -15.109 1 98.06 180 PRO A CA 1
ATOM 1486 C C . PRO A 1 180 ? 20.016 -16.922 -14.367 1 98.06 180 PRO A C 1
ATOM 1488 O O . PRO A 1 180 ? 18.859 -17.297 -14.547 1 98.06 180 PRO A O 1
ATOM 1491 N N . LYS A 1 181 ? 20.844 -17.516 -13.477 1 96.44 181 LYS A N 1
ATOM 1492 C CA . LYS A 1 181 ? 20.469 -18.688 -12.703 1 96.44 181 LYS A CA 1
ATOM 1493 C C . LYS A 1 181 ? 19.375 -18.344 -11.703 1 96.44 181 LYS A C 1
ATOM 1495 O O . LYS A 1 181 ? 18.531 -19.188 -11.391 1 96.44 181 LYS A O 1
ATOM 1500 N N . THR A 1 182 ? 19.516 -17.188 -11.125 1 98.12 182 THR A N 1
ATOM 1501 C CA . THR A 1 182 ? 18.531 -16.703 -10.164 1 98.12 182 THR A CA 1
ATOM 1502 C C . THR A 1 182 ? 18.172 -15.25 -10.445 1 98.12 182 THR A C 1
ATOM 1504 O O . THR A 1 182 ? 18.984 -14.492 -10.977 1 98.12 182 THR A O 1
ATOM 1507 N N . PHE A 1 183 ? 16.969 -14.922 -10.211 1 98.56 183 PHE A N 1
ATOM 1508 C CA . PHE A 1 183 ? 16.5 -13.547 -10.32 1 98.56 183 PHE A CA 1
ATOM 1509 C C . PHE A 1 183 ? 15.266 -13.328 -9.453 1 98.56 183 PHE A C 1
ATOM 1511 O O . PHE A 1 183 ? 14.367 -14.172 -9.422 1 98.56 183 PHE A O 1
ATOM 1518 N N . ASP A 1 184 ? 15.242 -12.188 -8.742 1 98.69 184 ASP A N 1
ATOM 1519 C CA . ASP A 1 184 ? 14.172 -11.875 -7.797 1 98.69 184 ASP A CA 1
ATOM 1520 C C . ASP A 1 184 ? 13.906 -10.375 -7.738 1 98.69 184 ASP A C 1
ATOM 1522 O O . ASP A 1 184 ? 14.75 -9.609 -7.262 1 98.69 184 ASP A O 1
ATOM 1526 N N . TRP A 1 185 ? 12.742 -9.953 -8.141 1 98.69 185 TRP A N 1
ATOM 1527 C CA . TRP A 1 185 ? 12.438 -8.523 -8.188 1 98.69 185 TRP A CA 1
ATOM 1528 C C . TRP A 1 185 ? 12.289 -7.957 -6.777 1 98.69 185 TRP A C 1
ATOM 1530 O O . TRP A 1 185 ? 12.297 -6.738 -6.59 1 98.69 185 TRP A O 1
ATOM 1540 N N . ARG A 1 186 ? 12.141 -8.828 -5.75 1 97.88 186 ARG A N 1
ATOM 1541 C CA . ARG A 1 186 ? 12.109 -8.375 -4.363 1 97.88 186 ARG A CA 1
ATOM 1542 C C . ARG A 1 186 ? 13.477 -7.859 -3.93 1 97.88 186 ARG A C 1
ATOM 1544 O O . ARG A 1 186 ? 13.594 -7.152 -2.928 1 97.88 186 ARG A O 1
ATOM 1551 N N . ASN A 1 187 ? 14.438 -8.203 -4.656 1 97.06 187 ASN A N 1
ATOM 1552 C CA . ASN A 1 187 ? 15.812 -7.766 -4.414 1 97.06 187 ASN A CA 1
ATOM 1553 C C . ASN A 1 187 ? 16.625 -7.754 -5.703 1 97.06 187 ASN A C 1
ATOM 1555 O O . ASN A 1 187 ? 17.547 -8.555 -5.871 1 97.06 187 ASN A O 1
ATOM 1559 N N . ALA A 1 188 ? 16.312 -6.855 -6.562 1 95.94 188 ALA A N 1
ATOM 1560 C CA . ALA A 1 188 ? 17.078 -6.688 -7.797 1 95.94 188 ALA A CA 1
ATOM 1561 C C . ALA A 1 188 ? 18.203 -5.68 -7.613 1 95.94 188 ALA A C 1
ATOM 1563 O O . ALA A 1 188 ? 17.969 -4.469 -7.633 1 95.94 188 ALA A O 1
ATOM 1564 N N . ASN A 1 189 ? 19.406 -6.199 -7.418 1 91.81 189 ASN A N 1
ATOM 1565 C CA . ASN A 1 189 ? 20.578 -5.371 -7.152 1 91.81 189 ASN A CA 1
ATOM 1566 C C . ASN A 1 189 ? 20.375 -4.5 -5.918 1 91.81 189 ASN A C 1
ATOM 1568 O O . ASN A 1 189 ? 20.609 -3.293 -5.957 1 91.81 189 ASN A O 1
ATOM 1572 N N . GLY A 1 190 ? 19.766 -5.113 -4.941 1 91.38 190 GLY A N 1
ATOM 1573 C CA . GLY A 1 190 ? 19.609 -4.441 -3.656 1 91.38 190 GLY A CA 1
ATOM 1574 C C . GLY A 1 190 ? 18.344 -3.633 -3.545 1 91.38 190 GLY A C 1
ATOM 1575 O O . GLY A 1 190 ? 18.062 -3.029 -2.504 1 91.38 190 GLY A O 1
ATOM 1576 N N . THR A 1 191 ? 17.547 -3.617 -4.574 1 93.81 191 THR A N 1
ATOM 1577 C CA . THR A 1 191 ? 16.344 -2.791 -4.594 1 93.81 191 THR A CA 1
ATOM 1578 C C . THR A 1 191 ? 15.094 -3.66 -4.609 1 93.81 191 THR A C 1
ATOM 1580 O O . THR A 1 191 ? 15.016 -4.637 -5.359 1 93.81 191 THR A O 1
ATOM 1583 N N . ASN A 1 192 ? 14.195 -3.359 -3.686 1 96.88 192 ASN A N 1
ATOM 1584 C CA . ASN A 1 192 ? 12.867 -3.955 -3.732 1 96.88 192 ASN A CA 1
ATOM 1585 C C . ASN A 1 192 ? 11.93 -3.17 -4.648 1 96.88 192 ASN A C 1
ATOM 1587 O O . ASN A 1 192 ? 11.656 -1.992 -4.406 1 96.88 192 ASN A O 1
ATOM 1591 N N . TYR A 1 193 ? 11.406 -3.828 -5.699 1 97.62 193 TYR A N 1
ATOM 1592 C CA . TYR A 1 193 ? 10.492 -3.166 -6.617 1 97.62 193 TYR A CA 1
ATOM 1593 C C . TYR A 1 193 ? 9.055 -3.605 -6.363 1 97.62 193 TYR A C 1
ATOM 1595 O O . TYR A 1 193 ? 8.117 -3.09 -6.984 1 97.62 193 TYR A O 1
ATOM 1603 N N . CYS A 1 194 ? 8.859 -4.516 -5.457 1 97.62 194 CYS A N 1
ATOM 1604 C CA . CYS A 1 194 ? 7.547 -5.105 -5.242 1 97.62 194 CYS A CA 1
ATOM 1605 C C . CYS A 1 194 ? 6.688 -4.215 -4.355 1 97.62 194 CYS A C 1
ATOM 1607 O O . CYS A 1 194 ? 7.172 -3.66 -3.369 1 97.62 194 CYS A O 1
ATOM 1609 N N . SER A 1 195 ? 5.469 -4.055 -4.746 1 96.81 195 SER A N 1
ATOM 1610 C CA . SER A 1 195 ? 4.457 -3.363 -3.953 1 96.81 195 SER A CA 1
ATOM 1611 C C . SER A 1 195 ? 4.094 -4.16 -2.705 1 96.81 195 SER A C 1
ATOM 1613 O O . SER A 1 195 ? 4.457 -5.332 -2.582 1 96.81 195 SER A O 1
ATOM 1615 N N . PRO A 1 196 ? 3.402 -3.553 -1.748 1 95.06 196 PRO A N 1
ATOM 1616 C CA . PRO A 1 196 ? 3.057 -4.254 -0.509 1 95.06 196 PRO A CA 1
ATOM 1617 C C . PRO A 1 196 ? 2.172 -5.473 -0.75 1 95.06 196 PRO A C 1
ATOM 1619 O O . PRO A 1 196 ? 1.41 -5.508 -1.719 1 95.06 196 PRO A O 1
ATOM 1622 N N . ASN A 1 197 ? 2.277 -6.422 0.186 1 94.19 197 ASN A N 1
ATOM 1623 C CA . ASN A 1 197 ? 1.395 -7.582 0.18 1 94.19 197 ASN A CA 1
ATOM 1624 C C . ASN A 1 197 ? -0.055 -7.184 0.443 1 94.19 197 ASN A C 1
ATOM 1626 O O . ASN A 1 197 ? -0.318 -6.219 1.161 1 94.19 197 ASN A O 1
ATOM 1630 N N . ARG A 1 198 ? -0.925 -7.949 -0.146 1 95.56 198 ARG A N 1
ATOM 1631 C CA . ARG A 1 198 ? -2.35 -7.66 -0.005 1 95.56 198 ARG A CA 1
ATOM 1632 C C . ARG A 1 198 ? -3.129 -8.914 0.366 1 95.56 198 ARG A C 1
ATOM 1634 O O . ARG A 1 198 ? -2.57 -10.016 0.386 1 95.56 198 ARG A O 1
ATOM 1641 N N . ASN A 1 199 ? -4.391 -8.734 0.746 1 96.81 199 ASN A N 1
ATOM 1642 C CA . ASN A 1 199 ? -5.27 -9.828 1.157 1 96.81 199 ASN A CA 1
ATOM 1643 C C . ASN A 1 199 ? -6.656 -9.695 0.531 1 96.81 199 ASN A C 1
ATOM 1645 O O . ASN A 1 199 ? -7.484 -8.914 1.004 1 96.81 199 ASN A O 1
ATOM 1649 N N . GLN A 1 200 ? -6.941 -10.547 -0.419 1 96.19 200 GLN A N 1
ATOM 1650 C CA . GLN A 1 200 ? -8.219 -10.484 -1.122 1 96.19 200 GLN A CA 1
ATOM 1651 C C . GLN A 1 200 ? -9.336 -11.102 -0.287 1 96.19 200 GLN A C 1
ATOM 1653 O O . GLN A 1 200 ? -10.516 -10.977 -0.625 1 96.19 200 GLN A O 1
ATOM 1658 N N . HIS A 1 201 ? -9.016 -11.656 0.839 1 93.94 201 HIS A N 1
ATOM 1659 C CA . HIS A 1 201 ? -9.969 -12.414 1.637 1 93.94 201 HIS A CA 1
ATOM 1660 C C . HIS A 1 201 ? -10.57 -11.555 2.744 1 93.94 201 HIS A C 1
ATOM 1662 O O . HIS A 1 201 ? -11.281 -12.062 3.615 1 93.94 201 HIS A O 1
ATOM 1668 N N . ILE A 1 202 ? -10.211 -10.289 2.697 1 92.5 202 ILE A N 1
ATOM 1669 C CA . ILE A 1 202 ? -10.734 -9.414 3.736 1 92.5 202 ILE A CA 1
ATOM 1670 C C . ILE A 1 202 ? -11.367 -8.18 3.1 1 92.5 202 ILE A C 1
ATOM 1672 O O . ILE A 1 202 ? -10.969 -7.758 2.012 1 92.5 202 ILE A O 1
ATOM 1676 N N . PRO A 1 203 ? -12.406 -7.578 3.814 1 89.19 203 PRO A N 1
ATOM 1677 C CA . PRO A 1 203 ? -13.008 -7.945 5.098 1 89.19 203 PRO A CA 1
ATOM 1678 C C . PRO A 1 203 ? -13.922 -9.172 4.996 1 89.19 203 PRO A C 1
ATOM 1680 O O . PRO A 1 203 ? -14.297 -9.75 6.02 1 89.19 203 PRO A O 1
ATOM 1683 N N . VAL A 1 204 ? -14.367 -9.547 3.775 1 87.19 204 VAL A N 1
ATOM 1684 C CA . VAL A 1 204 ? -15.086 -10.781 3.482 1 87.19 204 VAL A CA 1
ATOM 1685 C C . VAL A 1 204 ? -14.461 -11.469 2.271 1 87.19 204 VAL A C 1
ATOM 1687 O O . VAL A 1 204 ? -13.719 -10.844 1.51 1 87.19 204 VAL A O 1
ATOM 1690 N N . TYR A 1 205 ? -14.828 -12.688 2.139 1 87.94 205 TYR A N 1
ATOM 1691 C CA . TYR A 1 205 ? -14.266 -13.398 0.997 1 87.94 205 TYR A CA 1
ATOM 1692 C C . TYR A 1 205 ? -14.797 -12.836 -0.314 1 87.94 205 TYR A C 1
ATOM 1694 O O . TYR A 1 205 ? -16 -12.602 -0.45 1 87.94 205 TYR A O 1
ATOM 1702 N N . CYS A 1 206 ? -13.969 -12.547 -1.244 1 88.31 206 CYS A N 1
ATOM 1703 C CA . CYS A 1 206 ? -14.258 -12.156 -2.617 1 88.31 206 CYS A CA 1
ATOM 1704 C C . CYS A 1 206 ? -13.383 -12.922 -3.604 1 88.31 206 CYS A C 1
ATOM 1706 O O . CYS A 1 206 ? -12.164 -12.969 -3.449 1 88.31 206 CYS A O 1
ATOM 1708 N N . GLY A 1 207 ? -14.023 -13.586 -4.582 1 91.31 207 GLY A N 1
ATOM 1709 C CA . GLY A 1 207 ? -13.273 -14.234 -5.645 1 91.31 207 GLY A CA 1
ATOM 1710 C C . GLY A 1 207 ? -12.602 -13.242 -6.586 1 91.31 207 GLY A C 1
ATOM 1711 O O . GLY A 1 207 ? -12.914 -13.203 -7.777 1 91.31 207 GLY A O 1
ATOM 1712 N N . SER A 1 208 ? -11.68 -12.508 -6.059 1 94.75 208 SER A N 1
ATOM 1713 C CA . SER A 1 208 ? -11.078 -11.406 -6.809 1 94.75 208 SER A CA 1
ATOM 1714 C C . SER A 1 208 ? -9.602 -11.688 -7.102 1 94.75 208 SER A C 1
ATOM 1716 O O . SER A 1 208 ? -8.828 -10.758 -7.32 1 94.75 208 SER A O 1
ATOM 1718 N N . CYS A 1 209 ? -9.242 -12.93 -7.191 1 96.19 209 CYS A N 1
ATOM 1719 C CA . CYS A 1 209 ? -7.855 -13.289 -7.48 1 96.19 209 CYS A CA 1
ATOM 1720 C C . CYS A 1 209 ? -7.434 -12.766 -8.852 1 96.19 209 CYS A C 1
ATOM 1722 O O . CYS A 1 209 ? -6.27 -12.414 -9.055 1 96.19 209 CYS A O 1
ATOM 1724 N N . TRP A 1 210 ? -8.391 -12.742 -9.805 1 96.38 210 TRP A N 1
ATOM 1725 C CA . TRP A 1 210 ? -8.125 -12.266 -11.156 1 96.38 210 TRP A CA 1
ATOM 1726 C C . TRP A 1 210 ? -7.668 -10.812 -11.141 1 96.38 210 TRP A C 1
ATOM 1728 O O . TRP A 1 210 ? -6.832 -10.406 -11.945 1 96.38 210 TRP A O 1
ATOM 1738 N N . VAL A 1 211 ? -8.133 -10.07 -10.203 1 97.75 211 VAL A N 1
ATOM 1739 C CA . VAL A 1 211 ? -7.746 -8.664 -10.07 1 97.75 211 VAL A CA 1
ATOM 1740 C C . VAL A 1 211 ? -6.438 -8.562 -9.289 1 97.75 211 VAL A C 1
ATOM 1742 O O . VAL A 1 211 ? -5.52 -7.852 -9.695 1 97.75 211 VAL A O 1
ATOM 1745 N N . PHE A 1 212 ? -6.309 -9.297 -8.195 1 98 212 PHE A N 1
ATOM 1746 C CA . PHE A 1 212 ? -5.164 -9.164 -7.297 1 98 212 PHE A CA 1
ATOM 1747 C C . PHE A 1 212 ? -3.902 -9.719 -7.945 1 98 212 PHE A C 1
ATOM 1749 O O . PHE A 1 212 ? -2.83 -9.117 -7.852 1 98 212 PHE A O 1
ATOM 1756 N N . GLY A 1 213 ? -4.012 -10.883 -8.555 1 98.25 213 GLY A N 1
ATOM 1757 C CA . GLY A 1 213 ? -2.854 -11.414 -9.258 1 98.25 213 GLY A CA 1
ATOM 1758 C C . GLY A 1 213 ? -2.373 -10.508 -10.375 1 98.25 213 GLY A C 1
ATOM 1759 O O . GLY A 1 213 ? -1.168 -10.32 -10.555 1 98.25 213 GLY A O 1
ATOM 1760 N N . THR A 1 214 ? -3.309 -9.938 -11.102 1 98.38 214 THR A N 1
ATOM 1761 C CA . THR A 1 214 ? -2.982 -9.078 -12.227 1 98.38 214 THR A CA 1
ATOM 1762 C C . THR A 1 214 ? -2.398 -7.75 -11.75 1 98.38 214 THR A C 1
ATOM 1764 O O . THR A 1 214 ? -1.36 -7.309 -12.25 1 98.38 214 THR A O 1
ATOM 1767 N N . THR A 1 215 ? -3.037 -7.141 -10.773 1 98.25 215 THR A N 1
ATOM 1768 C CA . THR A 1 215 ? -2.553 -5.852 -10.289 1 98.25 215 THR A CA 1
ATOM 1769 C C . THR A 1 215 ? -1.26 -6.023 -9.5 1 98.25 215 THR A C 1
ATOM 1771 O O . THR A 1 215 ? -0.414 -5.125 -9.484 1 98.25 215 THR A O 1
ATOM 1774 N N . GLY A 1 216 ? -1.133 -7.156 -8.82 1 98.19 216 GLY A N 1
ATOM 1775 C CA . GLY A 1 216 ? 0.154 -7.422 -8.195 1 98.19 216 GLY A CA 1
ATOM 1776 C C . GLY A 1 216 ? 1.315 -7.34 -9.164 1 98.19 216 GLY A C 1
ATOM 1777 O O . GLY A 1 216 ? 2.344 -6.73 -8.867 1 98.19 216 GLY A O 1
ATOM 1778 N N . ALA A 1 217 ? 1.155 -7.926 -10.312 1 98.81 217 ALA A N 1
ATOM 1779 C CA . ALA A 1 217 ? 2.178 -7.855 -11.352 1 98.81 217 ALA A CA 1
ATOM 1780 C C . ALA A 1 217 ? 2.299 -6.438 -11.906 1 98.81 217 ALA A C 1
ATOM 1782 O O . ALA A 1 217 ? 3.408 -5.918 -12.055 1 98.81 217 ALA A O 1
ATOM 1783 N N . LEU A 1 218 ? 1.203 -5.781 -12.141 1 98.62 218 LEU A N 1
ATOM 1784 C CA . LEU A 1 218 ? 1.187 -4.465 -12.766 1 98.62 218 LEU A CA 1
ATOM 1785 C C . LEU A 1 218 ? 1.824 -3.422 -11.852 1 98.62 218 LEU A C 1
ATOM 1787 O O . LEU A 1 218 ? 2.582 -2.566 -12.32 1 98.62 218 LEU A O 1
ATOM 1791 N N . ASN A 1 219 ? 1.428 -3.451 -10.578 1 98.44 219 ASN A N 1
ATOM 1792 C CA . ASN A 1 219 ? 2.053 -2.525 -9.641 1 98.44 219 ASN A CA 1
ATOM 1793 C C . ASN A 1 219 ? 3.574 -2.547 -9.758 1 98.44 219 ASN A C 1
ATOM 1795 O O . ASN A 1 219 ? 4.207 -1.498 -9.898 1 98.44 219 ASN A O 1
ATOM 1799 N N . ASP A 1 220 ? 4.078 -3.719 -9.742 1 98.69 220 ASP A N 1
ATOM 1800 C CA . ASP A 1 220 ? 5.527 -3.883 -9.734 1 98.69 220 ASP A CA 1
ATOM 1801 C C . ASP A 1 220 ? 6.133 -3.494 -11.078 1 98.69 220 ASP A C 1
ATOM 1803 O O . ASP A 1 220 ? 7.223 -2.918 -11.141 1 98.69 220 ASP A O 1
ATOM 1807 N N . ARG A 1 221 ? 5.457 -3.814 -12.172 1 98.81 221 ARG A N 1
ATOM 1808 C CA . ARG A 1 221 ? 5.938 -3.416 -13.492 1 98.81 221 ARG A CA 1
ATOM 1809 C C . ARG A 1 221 ? 5.969 -1.896 -13.633 1 98.81 221 ARG A C 1
ATOM 1811 O O . ARG A 1 221 ? 6.875 -1.345 -14.258 1 98.81 221 ARG A O 1
ATOM 1818 N N . PHE A 1 222 ? 5.012 -1.182 -13.07 1 98.38 222 PHE A N 1
ATOM 1819 C CA . PHE A 1 222 ? 5.051 0.275 -13.039 1 98.38 222 PHE A CA 1
ATOM 1820 C C . PHE A 1 222 ? 6.246 0.77 -12.242 1 98.38 222 PHE A C 1
ATOM 1822 O O . PHE A 1 222 ? 6.949 1.688 -12.664 1 98.38 222 PHE A O 1
ATOM 1829 N N . ASN A 1 223 ? 6.422 0.161 -11.078 1 97.5 223 ASN A N 1
ATOM 1830 C CA . ASN A 1 223 ? 7.555 0.557 -10.25 1 97.5 223 ASN A CA 1
ATOM 1831 C C . ASN A 1 223 ? 8.883 0.313 -10.961 1 97.5 223 ASN A C 1
ATOM 1833 O O . ASN A 1 223 ? 9.789 1.146 -10.898 1 97.5 223 ASN A O 1
ATOM 1837 N N . ILE A 1 224 ? 8.953 -0.801 -11.609 1 98.25 224 ILE A N 1
ATOM 1838 C CA . ILE A 1 224 ? 10.164 -1.148 -12.352 1 98.25 224 ILE A CA 1
ATOM 1839 C C . ILE A 1 224 ? 10.359 -0.165 -13.508 1 98.25 224 ILE A C 1
ATOM 1841 O O . ILE A 1 224 ? 11.453 0.376 -13.688 1 98.25 224 ILE A O 1
ATOM 1845 N N . ALA A 1 225 ? 9.352 0.073 -14.258 1 97.88 225 ALA A N 1
ATOM 1846 C CA . ALA A 1 225 ? 9.438 0.981 -15.398 1 97.88 225 ALA A CA 1
ATOM 1847 C C . ALA A 1 225 ? 9.836 2.385 -14.953 1 97.88 225 ALA A C 1
ATOM 1849 O O . ALA A 1 225 ? 10.539 3.094 -15.68 1 97.88 225 ALA A O 1
ATOM 1850 N N . ARG A 1 226 ? 9.422 2.75 -13.742 1 96.5 226 ARG A N 1
ATOM 1851 C CA . ARG A 1 226 ? 9.688 4.094 -13.234 1 96.5 226 ARG A CA 1
ATOM 1852 C C . ARG A 1 226 ? 10.938 4.117 -12.359 1 96.5 226 ARG A C 1
ATOM 1854 O O . ARG A 1 226 ? 11.211 5.109 -11.688 1 96.5 226 ARG A O 1
ATOM 1861 N N . LYS A 1 227 ? 11.625 2.979 -12.32 1 94.81 227 LYS A N 1
ATOM 1862 C CA . LYS A 1 227 ? 12.867 2.854 -11.57 1 94.81 227 LYS A CA 1
ATOM 1863 C C . LYS A 1 227 ? 12.648 3.17 -10.094 1 94.81 227 LYS A C 1
ATOM 1865 O O . LYS A 1 227 ? 13.461 3.859 -9.477 1 94.81 227 LYS A O 1
ATOM 1870 N N . ASN A 1 228 ? 11.422 2.816 -9.641 1 94.56 228 ASN A N 1
ATOM 1871 C CA . ASN A 1 228 ? 11.047 2.873 -8.234 1 94.56 228 ASN A CA 1
ATOM 1872 C C . ASN A 1 228 ? 10.945 4.312 -7.738 1 94.56 228 ASN A C 1
ATOM 1874 O O . ASN A 1 228 ? 11.109 4.574 -6.547 1 94.56 228 ASN A O 1
ATOM 1878 N N . LYS A 1 229 ? 10.633 5.215 -8.578 1 95.12 229 LYS A N 1
ATOM 1879 C CA . LYS A 1 229 ? 10.414 6.605 -8.195 1 95.12 229 LYS A CA 1
ATOM 1880 C C . LYS A 1 229 ? 9.117 6.766 -7.414 1 95.12 229 LYS A C 1
ATOM 1882 O O . LYS A 1 229 ? 8.172 6 -7.605 1 95.12 229 LYS A O 1
ATOM 1887 N N . TRP A 1 230 ? 9.117 7.754 -6.562 1 95.56 230 TRP A N 1
ATOM 1888 C CA . TRP A 1 230 ? 7.887 8.148 -5.891 1 95.56 230 TRP A CA 1
ATOM 1889 C C . TRP A 1 230 ? 6.883 8.711 -6.891 1 95.56 230 TRP A C 1
ATOM 1891 O O . TRP A 1 230 ? 7.262 9.406 -7.84 1 95.56 230 TRP A O 1
ATOM 1901 N N . PRO A 1 231 ? 5.574 8.492 -6.73 1 94.69 231 PRO A N 1
ATOM 1902 C CA . PRO A 1 231 ? 5.016 7.602 -5.707 1 94.69 231 PRO A CA 1
ATOM 1903 C C . PRO A 1 231 ? 5.043 6.129 -6.125 1 94.69 231 PRO A C 1
ATOM 1905 O O . PRO A 1 231 ? 5 5.824 -7.316 1 94.69 231 PRO A O 1
ATOM 1908 N N . MET A 1 232 ? 5.191 5.281 -5.117 1 94.19 232 MET A N 1
ATOM 1909 C CA . MET A 1 232 ? 5.02 3.855 -5.379 1 94.19 232 MET A CA 1
ATOM 1910 C C . MET A 1 232 ? 3.615 3.564 -5.898 1 94.19 232 MET A C 1
ATOM 1912 O O . MET A 1 232 ? 2.635 4.113 -5.395 1 94.19 232 MET A O 1
ATOM 1916 N N . THR A 1 233 ? 3.566 2.705 -6.898 1 95 233 THR A N 1
ATOM 1917 C CA . THR A 1 233 ? 2.277 2.391 -7.508 1 95 233 THR A CA 1
ATOM 1918 C C . THR A 1 233 ? 1.529 1.349 -6.68 1 95 233 THR A C 1
ATOM 1920 O O . THR A 1 233 ? 2.102 0.326 -6.297 1 95 233 THR A O 1
ATOM 1923 N N . MET A 1 234 ? 0.33 1.599 -6.363 1 95.94 234 MET A N 1
ATOM 1924 C CA . MET A 1 234 ? -0.593 0.683 -5.695 1 95.94 234 MET A CA 1
ATOM 1925 C C . MET A 1 234 ? -2.006 0.837 -6.25 1 95.94 234 MET A C 1
ATOM 1927 O O . MET A 1 234 ? -2.779 1.665 -5.766 1 95.94 234 MET A O 1
ATOM 1931 N N . LEU A 1 235 ? -2.363 0.01 -7.16 1 97.31 235 LEU A N 1
ATOM 1932 C CA . LEU A 1 235 ? -3.613 0.125 -7.906 1 97.31 235 LEU A CA 1
ATOM 1933 C C . LEU A 1 235 ? -4.781 -0.428 -7.098 1 97.31 235 LEU A C 1
ATOM 1935 O O . LEU A 1 235 ? -4.594 -1.304 -6.25 1 97.31 235 LEU A O 1
ATOM 1939 N N . SER A 1 236 ? -5.965 0.053 -7.402 1 97 236 SER A N 1
ATOM 1940 C CA . SER A 1 236 ? -7.168 -0.305 -6.66 1 97 236 SER A CA 1
ATOM 1941 C C . SER A 1 236 ? -7.855 -1.523 -7.27 1 97 236 SER A C 1
ATOM 1943 O O . SER A 1 236 ? -8.461 -1.432 -8.336 1 97 236 SER A O 1
ATOM 1945 N N . PRO A 1 237 ? -7.832 -2.637 -6.582 1 97.44 237 PRO A N 1
ATOM 1946 C CA . PRO A 1 237 ? -8.609 -3.777 -7.07 1 97.44 237 PRO A CA 1
ATOM 1947 C C . PRO A 1 237 ? -10.117 -3.504 -7.078 1 97.44 237 PRO A C 1
ATOM 1949 O O . PRO A 1 237 ? -10.828 -3.98 -7.965 1 97.44 237 PRO A O 1
ATOM 1952 N N . GLN A 1 238 ? -10.578 -2.719 -6.125 1 97.12 238 GLN A N 1
ATOM 1953 C CA . GLN A 1 238 ? -12.016 -2.492 -5.977 1 97.12 238 GLN A CA 1
ATOM 1954 C C . GLN A 1 238 ? -12.578 -1.736 -7.172 1 97.12 238 GLN A C 1
ATOM 1956 O O . GLN A 1 238 ? -13.703 -2.002 -7.609 1 97.12 238 GLN A O 1
ATOM 1961 N N . GLU A 1 239 ? -11.812 -0.793 -7.648 1 97.25 239 GLU A N 1
ATOM 1962 C CA . GLU A 1 239 ? -12.281 -0.05 -8.812 1 97.25 239 GLU A CA 1
ATOM 1963 C C . GLU A 1 239 ? -12.5 -0.977 -10.008 1 97.25 239 GLU A C 1
ATOM 1965 O O . GLU A 1 239 ? -13.453 -0.805 -10.766 1 97.25 239 GLU A O 1
ATOM 1970 N N . ILE A 1 240 ? -11.648 -1.93 -10.195 1 97.5 240 ILE A N 1
ATOM 1971 C CA . ILE A 1 240 ? -11.742 -2.877 -11.305 1 97.5 240 ILE A CA 1
ATOM 1972 C C . ILE A 1 240 ? -12.969 -3.768 -11.117 1 97.5 240 ILE A C 1
ATOM 1974 O O . ILE A 1 240 ? -13.719 -4.008 -12.062 1 97.5 240 ILE A O 1
ATOM 1978 N N . ILE A 1 241 ? -13.18 -4.23 -9.898 1 94.25 241 ILE A N 1
ATOM 1979 C CA . ILE A 1 241 ? -14.367 -5.023 -9.602 1 94.25 241 ILE A CA 1
ATOM 1980 C C . ILE A 1 241 ? -15.625 -4.215 -9.922 1 94.25 241 ILE A C 1
ATOM 1982 O O . ILE A 1 241 ? -16.578 -4.746 -10.492 1 94.25 241 ILE A O 1
ATOM 1986 N N . ASN A 1 242 ? -15.555 -2.932 -9.609 1 91.94 242 ASN A N 1
ATOM 1987 C CA . ASN A 1 242 ? -16.703 -2.055 -9.812 1 91.94 242 ASN A CA 1
ATOM 1988 C C . ASN A 1 242 ? -16.938 -1.762 -11.289 1 91.94 242 ASN A C 1
ATOM 1990 O O . ASN A 1 242 ? -18.078 -1.775 -11.758 1 91.94 242 ASN A O 1
ATOM 1994 N N . CYS A 1 243 ? -15.828 -1.574 -12.023 1 91.06 243 CYS A N 1
ATOM 1995 C CA . CYS A 1 243 ? -16.047 -0.812 -13.25 1 91.06 243 CYS A CA 1
ATOM 1996 C C . CYS A 1 243 ? -15.477 -1.551 -14.461 1 91.06 243 CYS A C 1
ATOM 1998 O O . CYS A 1 243 ? -15.602 -1.08 -15.594 1 91.06 243 CYS A O 1
ATO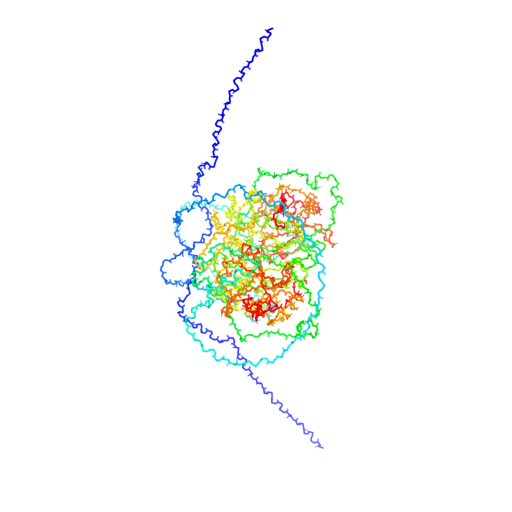M 2000 N N . ASN A 1 244 ? -14.805 -2.693 -14.25 1 83.56 244 ASN A N 1
ATOM 2001 C CA . ASN A 1 244 ? -14.281 -3.367 -15.438 1 83.56 244 ASN A CA 1
ATOM 2002 C C . ASN A 1 244 ? -15.406 -3.908 -16.312 1 83.56 244 ASN A C 1
ATOM 2004 O O . ASN A 1 244 ? -15.211 -4.141 -17.516 1 83.56 244 ASN A O 1
ATOM 2008 N N . GLY A 1 245 ? -16.562 -4.227 -15.68 1 72.12 245 GLY A N 1
ATOM 2009 C CA . GLY A 1 245 ? -17.781 -4.605 -16.375 1 72.12 245 GLY A CA 1
ATOM 2010 C C . GLY A 1 245 ? -17.812 -6.074 -16.766 1 72.12 245 GLY A C 1
ATOM 2011 O O . GLY A 1 245 ? -18.75 -6.523 -17.438 1 72.12 245 GLY A O 1
ATOM 2012 N N . LYS A 1 246 ? -16.906 -6.789 -16.375 1 76.69 246 LYS A N 1
ATOM 2013 C CA . LYS A 1 246 ? -16.859 -8.164 -16.875 1 76.69 246 LYS A CA 1
ATOM 2014 C C . LYS A 1 246 ? -16.594 -9.148 -15.734 1 76.69 246 LYS A C 1
ATOM 2016 O O . LYS A 1 246 ? -16.875 -10.344 -15.859 1 76.69 246 LYS A O 1
ATOM 2021 N N . GLY A 1 247 ? -16.141 -8.664 -14.672 1 78.62 247 GLY A N 1
ATOM 2022 C CA . GLY A 1 247 ? -15.867 -9.469 -13.492 1 78.62 247 GLY A CA 1
ATOM 2023 C C . GLY A 1 247 ? -16.453 -8.891 -12.219 1 78.62 247 GLY A C 1
ATOM 2024 O O . GLY A 1 247 ? -16.953 -7.766 -12.227 1 78.62 247 GLY A O 1
ATOM 2025 N N . SER A 1 248 ? -16.375 -9.836 -11.141 1 84.75 248 SER A N 1
ATOM 2026 C CA . SER A 1 248 ? -16.938 -9.492 -9.844 1 84.75 248 SER A CA 1
ATOM 2027 C C . SER A 1 248 ? -16.297 -10.305 -8.727 1 84.75 248 SER A C 1
ATOM 2029 O O . SER A 1 248 ? -15.211 -10.859 -8.906 1 84.75 248 SER A O 1
ATOM 2031 N N . CYS A 1 249 ? -16.906 -10.281 -7.59 1 88 249 CYS A N 1
ATOM 2032 C CA . CYS A 1 249 ? -16.469 -11.117 -6.469 1 88 249 CYS A CA 1
ATOM 2033 C C . CYS A 1 249 ? -16.797 -12.586 -6.727 1 88 249 CYS A C 1
ATOM 2035 O O . CYS A 1 249 ? -16.453 -13.445 -5.914 1 88 249 CYS A O 1
ATOM 2037 N N . GLN A 1 250 ? -17.25 -12.914 -7.898 1 85.31 250 GLN A N 1
ATOM 2038 C CA . GLN A 1 250 ? -17.5 -14.297 -8.305 1 85.31 250 GLN A CA 1
ATOM 2039 C C . GLN A 1 250 ? -16.531 -14.734 -9.383 1 85.31 250 GLN A C 1
ATOM 2041 O O . GLN A 1 250 ? -16.766 -15.734 -10.07 1 85.31 250 GLN A O 1
ATOM 2046 N N . GLY A 1 251 ? -15.523 -13.93 -9.539 1 89.88 251 GLY A N 1
ATOM 2047 C CA . GLY A 1 251 ? -14.477 -14.32 -10.469 1 89.88 251 GLY A CA 1
ATOM 2048 C C . GLY A 1 251 ? -14.398 -13.422 -11.688 1 89.88 251 GLY A C 1
ATOM 2049 O O . GLY A 1 251 ? -15.289 -12.602 -11.922 1 89.88 251 GLY A O 1
ATOM 2050 N N . GLY A 1 252 ? -13.336 -13.555 -12.406 1 92.12 252 GLY A N 1
ATOM 2051 C CA . GLY A 1 252 ? -13.086 -12.812 -13.625 1 92.12 252 GLY A CA 1
ATOM 2052 C C . GLY A 1 252 ? -11.844 -13.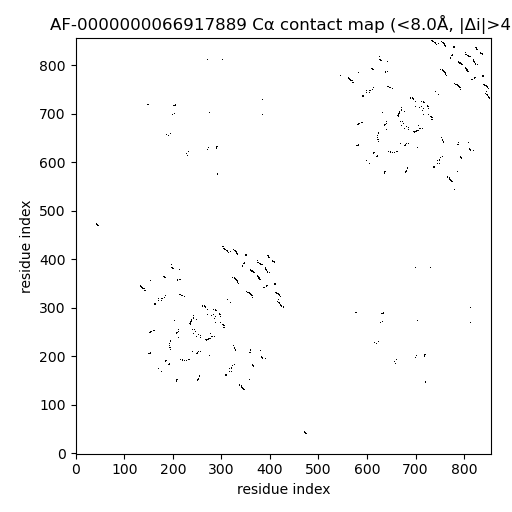273 -14.359 1 92.12 252 GLY A C 1
ATOM 2053 O O . GLY A 1 252 ? -11.289 -14.336 -14.055 1 92.12 252 GLY A O 1
ATOM 2054 N N . GLU A 1 253 ? -11.531 -12.438 -15.375 1 92.81 253 GLU A N 1
ATOM 2055 C CA . GLU A 1 253 ? -10.438 -12.805 -16.266 1 92.81 253 GLU A CA 1
ATOM 2056 C C . GLU A 1 253 ? -9.367 -11.719 -16.312 1 92.81 253 GLU A C 1
ATOM 2058 O O . GLU A 1 253 ? -9.68 -10.523 -16.25 1 92.81 253 GLU A O 1
ATOM 2063 N N . VAL A 1 254 ? -8.133 -12.203 -16.5 1 96.44 254 VAL A N 1
ATOM 2064 C CA . VAL A 1 254 ? -6.988 -11.305 -16.484 1 96.44 254 VAL A CA 1
ATOM 2065 C C . VAL A 1 254 ? -7.109 -10.289 -17.609 1 96.44 254 VAL A C 1
ATOM 2067 O O . VAL A 1 254 ? -6.883 -9.094 -17.406 1 96.44 254 VAL A O 1
ATOM 2070 N N . PHE A 1 255 ? -7.52 -10.695 -18.797 1 95.94 255 PHE A N 1
ATOM 2071 C CA . PHE A 1 255 ? -7.602 -9.805 -19.953 1 95.94 255 PHE A CA 1
ATOM 2072 C C . PHE A 1 255 ? -8.648 -8.719 -19.719 1 95.94 255 PHE A C 1
ATOM 2074 O O . PHE A 1 255 ? -8.547 -7.625 -20.281 1 95.94 255 PHE A O 1
ATOM 2081 N N . ASP A 1 256 ? -9.633 -9.023 -18.922 1 93.69 256 ASP A N 1
ATOM 2082 C CA . ASP A 1 256 ? -10.602 -7.98 -18.594 1 93.69 256 ASP A CA 1
ATOM 2083 C C . ASP A 1 256 ? -9.938 -6.828 -17.844 1 93.69 256 ASP A C 1
ATOM 2085 O O . ASP A 1 256 ? -10.281 -5.664 -18.062 1 93.69 256 ASP A O 1
ATOM 2089 N N . VAL A 1 257 ? -9.07 -7.168 -16.953 1 97.44 257 VAL A N 1
ATOM 2090 C CA . VAL A 1 257 ? -8.328 -6.148 -16.219 1 97.44 257 VAL A CA 1
ATOM 2091 C C . VAL A 1 257 ? -7.445 -5.359 -17.188 1 97.44 257 VAL A C 1
ATOM 2093 O O . VAL A 1 257 ? -7.41 -4.129 -17.141 1 97.44 257 VAL A O 1
ATOM 2096 N N . LEU A 1 258 ? -6.754 -6.051 -18.062 1 97.69 258 LEU A N 1
ATOM 2097 C CA . LEU A 1 258 ? -5.793 -5.422 -18.969 1 97.69 258 LEU A CA 1
ATOM 2098 C C . LEU A 1 258 ? -6.504 -4.555 -20 1 97.69 258 LEU A C 1
ATOM 2100 O O . LEU A 1 258 ? -6.027 -3.469 -20.328 1 97.69 258 LEU A O 1
ATOM 2104 N N . GLU A 1 259 ? -7.645 -5.023 -20.469 1 95.56 259 GLU A N 1
ATOM 2105 C CA . GLU A 1 259 ? -8.438 -4.219 -21.391 1 95.56 259 GLU A CA 1
ATOM 2106 C C . GLU A 1 259 ? -8.945 -2.947 -20.719 1 95.56 259 GLU A C 1
ATOM 2108 O O . GLU A 1 259 ? -8.969 -1.88 -21.344 1 95.56 259 GLU A O 1
ATOM 2113 N N . HIS A 1 260 ? -9.352 -3.109 -19.516 1 96 260 HIS A N 1
ATOM 2114 C CA . HIS A 1 260 ? -9.773 -1.951 -18.719 1 96 260 HIS A CA 1
ATOM 2115 C C . HIS A 1 260 ? -8.625 -0.964 -18.547 1 96 260 HIS A C 1
ATOM 2117 O O . HIS A 1 260 ? -8.812 0.245 -18.703 1 96 260 HIS A O 1
ATOM 2123 N N . ALA A 1 261 ? -7.465 -1.44 -18.25 1 97.31 261 ALA A N 1
ATOM 2124 C CA . ALA A 1 261 ? -6.27 -0.615 -18.094 1 97.31 261 ALA A CA 1
ATOM 2125 C C . ALA A 1 261 ? -5.93 0.112 -19.391 1 97.31 261 ALA A C 1
ATOM 2127 O O . ALA A 1 261 ? -5.551 1.285 -19.375 1 97.31 261 ALA A O 1
ATOM 2128 N N . LYS A 1 262 ? -6.031 -0.56 -20.469 1 95.75 262 LYS A N 1
ATOM 2129 C CA . LYS A 1 262 ? -5.684 -0.015 -21.781 1 95.75 262 LYS A CA 1
ATOM 2130 C C . LYS A 1 262 ? -6.66 1.08 -22.203 1 95.75 262 LYS A C 1
ATOM 2132 O O . LYS A 1 262 ? -6.25 2.123 -22.719 1 95.75 262 LYS A O 1
ATOM 2137 N N . SER A 1 263 ? -7.941 0.917 -21.969 1 93.31 263 SER A N 1
ATOM 2138 C CA . SER A 1 263 ? -8.977 1.789 -22.516 1 93.31 263 SER A CA 1
ATOM 2139 C C . SER A 1 263 ? -9.32 2.918 -21.547 1 93.31 263 SER A C 1
ATOM 2141 O O . SER A 1 263 ? -9.523 4.059 -21.969 1 93.31 263 SER A O 1
ATOM 2143 N N . LYS A 1 264 ? -9.414 2.588 -20.203 1 93.38 264 LYS A N 1
ATOM 2144 C CA . LYS A 1 264 ? -9.938 3.553 -19.25 1 93.38 264 LYS A CA 1
ATOM 2145 C C . LYS A 1 264 ? -8.852 4 -18.266 1 93.38 264 LYS A C 1
ATOM 2147 O O . LYS A 1 264 ? -8.992 5.027 -17.609 1 93.38 264 LYS A O 1
ATOM 2152 N N . GLY A 1 265 ? -7.766 3.26 -18.172 1 95.69 265 GLY A N 1
ATOM 2153 C CA . GLY A 1 265 ? -6.762 3.539 -17.156 1 95.69 265 GLY A CA 1
ATOM 2154 C C . GLY A 1 265 ? -7.184 3.105 -15.773 1 95.69 265 GLY A C 1
ATOM 2155 O O . GLY A 1 265 ? -8.352 3.238 -15.398 1 95.69 265 GLY A O 1
ATOM 2156 N N . LEU A 1 266 ? -6.219 2.564 -15.117 1 96.88 266 LEU A N 1
ATOM 2157 C CA . LEU A 1 266 ? -6.477 2.16 -13.734 1 96.88 266 LEU A CA 1
ATOM 2158 C C . LEU A 1 266 ? -6.254 3.326 -12.781 1 96.88 266 LEU A C 1
ATOM 2160 O O . LEU A 1 266 ? -5.668 4.344 -13.156 1 96.88 266 LEU A O 1
ATOM 2164 N N . VAL A 1 267 ? -6.785 3.166 -11.516 1 95.56 267 VAL A N 1
ATOM 2165 C CA . VAL A 1 267 ? -6.609 4.211 -10.508 1 95.56 267 VAL A CA 1
ATOM 2166 C C . VAL A 1 267 ? -5.938 3.629 -9.273 1 95.56 267 VAL A C 1
ATOM 2168 O O . VAL A 1 267 ? -5.879 2.408 -9.102 1 95.56 267 VAL A O 1
ATOM 2171 N N . GLU A 1 268 ? -5.41 4.531 -8.469 1 95 268 GLU A N 1
ATOM 2172 C CA . GLU A 1 268 ? -4.707 4.082 -7.27 1 95 268 GLU A CA 1
ATOM 2173 C C . GLU A 1 268 ? -5.68 3.811 -6.125 1 95 268 GLU A C 1
ATOM 2175 O O . GLU A 1 268 ? -6.848 4.199 -6.195 1 95 268 GLU A O 1
ATOM 2180 N N . GLU A 1 269 ? -5.223 3.141 -5.141 1 95.31 269 GLU A N 1
ATOM 2181 C CA . GLU A 1 269 ? -6.012 2.648 -4.016 1 95.31 269 GLU A CA 1
ATOM 2182 C C . GLU A 1 269 ? -6.664 3.797 -3.256 1 95.31 269 GLU A C 1
ATOM 2184 O O . GLU A 1 269 ? -7.727 3.627 -2.654 1 95.31 269 GLU A O 1
ATOM 2189 N N . GLY A 1 270 ? -6.074 4.961 -3.246 1 94.75 270 GLY A N 1
ATOM 2190 C CA . GLY A 1 270 ? -6.633 6.113 -2.559 1 94.75 270 GLY A CA 1
ATOM 2191 C C . GLY A 1 270 ? -7.91 6.625 -3.195 1 94.75 270 GLY A C 1
ATOM 2192 O O . GLY A 1 270 ? -8.633 7.422 -2.596 1 94.75 270 GLY A O 1
ATOM 2193 N N . CYS A 1 271 ? -8.234 6.137 -4.359 1 95.31 271 CYS A N 1
ATOM 2194 C CA . CYS A 1 271 ? -9.492 6.469 -5.023 1 95.31 271 CYS A CA 1
ATOM 2195 C C . CYS A 1 271 ? -10.641 5.625 -4.473 1 95.31 271 CYS A C 1
ATOM 2197 O O . CYS A 1 271 ? -11.75 6.125 -4.297 1 95.31 271 CYS A O 1
ATOM 2199 N N . VAL A 1 272 ? -10.359 4.363 -4.367 1 94.25 272 VAL A N 1
ATOM 2200 C CA . VAL A 1 272 ? -11.328 3.42 -3.82 1 94.25 272 VAL A CA 1
ATOM 2201 C C . VAL A 1 272 ? -10.594 2.289 -3.098 1 94.25 272 VAL A C 1
ATOM 2203 O O . VAL A 1 272 ? -9.852 1.523 -3.717 1 94.25 272 VAL A O 1
ATOM 2206 N N . ASN A 1 273 ? -10.859 2.193 -1.831 1 94.31 273 ASN A N 1
ATOM 2207 C CA . ASN A 1 273 ? -10.281 1.115 -1.031 1 94.31 273 ASN A CA 1
ATOM 2208 C C . ASN A 1 273 ? -10.977 -0.216 -1.308 1 94.31 273 ASN A C 1
ATOM 2210 O O . ASN A 1 273 ? -12.172 -0.248 -1.619 1 94.31 273 ASN A O 1
ATOM 2214 N N . TYR A 1 274 ? -10.156 -1.238 -1.117 1 96.69 274 TYR A N 1
ATOM 2215 C CA . TYR A 1 274 ? -10.711 -2.572 -1.317 1 96.69 274 TYR A CA 1
ATOM 2216 C C . TYR A 1 274 ? -11.766 -2.891 -0.262 1 96.69 274 TYR A C 1
ATOM 2218 O O . TYR A 1 274 ? -11.516 -2.748 0.937 1 96.69 274 TYR A O 1
ATOM 2226 N N . LYS A 1 275 ? -12.914 -3.34 -0.802 1 90.81 275 LYS A N 1
ATOM 2227 C CA . LYS A 1 275 ? -14.039 -3.633 0.087 1 90.81 275 LYS A CA 1
ATOM 2228 C C . LYS A 1 275 ? -14.484 -5.086 -0.052 1 90.81 275 LYS A C 1
ATOM 2230 O O . LYS A 1 275 ? -15.25 -5.586 0.774 1 90.81 275 LYS A O 1
ATOM 2235 N N . ALA A 1 276 ? -14.086 -5.691 -1.068 1 91.75 276 ALA A N 1
ATOM 2236 C CA . ALA A 1 276 ? -14.406 -7.09 -1.33 1 91.75 276 ALA A CA 1
ATOM 2237 C C . ALA A 1 276 ? -15.898 -7.273 -1.58 1 91.75 276 ALA A C 1
ATOM 2239 O O . ALA A 1 276 ? -16.5 -8.242 -1.108 1 91.75 276 ALA A O 1
ATOM 2240 N N . VAL A 1 277 ? -16.484 -6.305 -2.25 1 86.81 277 VAL A N 1
ATOM 2241 C CA . VAL A 1 277 ? -17.906 -6.375 -2.594 1 86.81 277 VAL A CA 1
ATOM 2242 C C . VAL A 1 277 ? -18.125 -5.887 -4.023 1 86.81 277 VAL A C 1
ATOM 2244 O O . VAL A 1 277 ? -17.266 -5.188 -4.578 1 86.81 277 VAL A O 1
ATOM 2247 N N . ASN A 1 278 ? -19.266 -6.383 -4.598 1 85.31 278 ASN A N 1
ATOM 2248 C CA . ASN A 1 278 ? -19.672 -5.828 -5.879 1 85.31 278 ASN A CA 1
ATOM 2249 C C . ASN A 1 278 ? -20.391 -4.488 -5.711 1 85.31 278 ASN A C 1
ATOM 2251 O O . ASN A 1 278 ? -21.391 -4.395 -4.996 1 85.31 278 ASN A O 1
ATOM 2255 N N . GLU A 1 279 ? -19.781 -3.447 -6.254 1 86.12 279 GLU A N 1
ATOM 2256 C CA . GLU A 1 279 ? -20.406 -2.133 -6.23 1 86.12 279 GLU A CA 1
ATOM 2257 C C . GLU A 1 279 ? -20.688 -1.629 -7.645 1 86.12 279 GLU A C 1
ATOM 2259 O O . GLU A 1 279 ? -20.188 -2.195 -8.617 1 86.12 279 GLU A O 1
ATOM 2264 N N . LYS A 1 280 ? -21.516 -0.624 -7.719 1 86.62 280 LYS A N 1
ATOM 2265 C CA . LYS A 1 280 ? -21.844 -0.039 -9.016 1 86.62 280 LYS A CA 1
ATOM 2266 C C . LYS A 1 280 ? -20.656 0.716 -9.594 1 86.62 280 LYS A C 1
ATOM 2268 O O . LYS A 1 280 ? -19.766 1.14 -8.852 1 86.62 280 LYS A O 1
ATOM 2273 N N . CYS A 1 281 ? -20.703 0.768 -10.883 1 91.25 281 CYS A N 1
ATOM 2274 C CA . CYS A 1 281 ? -19.719 1.591 -11.562 1 91.25 281 CYS A CA 1
ATOM 2275 C C . CYS A 1 281 ? -20.25 2.992 -11.82 1 91.25 281 CYS A C 1
ATOM 2277 O O . CYS A 1 281 ? -21.094 3.184 -12.703 1 91.25 281 CYS A O 1
ATOM 2279 N N . ASP A 1 282 ? -19.891 3.953 -11.078 1 89.06 282 ASP A N 1
ATOM 2280 C CA . ASP A 1 282 ? -20.188 5.367 -11.266 1 89.06 282 ASP A CA 1
ATOM 2281 C C . ASP A 1 282 ? -19 6.242 -10.891 1 89.06 282 ASP A C 1
ATOM 2283 O O . ASP A 1 282 ? -17.969 5.73 -10.445 1 89.06 282 ASP A O 1
ATOM 2287 N N . PRO A 1 283 ? -19.031 7.496 -11.125 1 90.5 283 PRO A N 1
ATOM 2288 C CA . PRO A 1 283 ? -17.844 8.336 -10.93 1 90.5 283 PRO A CA 1
ATOM 2289 C C . PRO A 1 283 ? -17.312 8.281 -9.5 1 90.5 283 PRO A C 1
ATOM 2291 O O . PRO A 1 283 ? -16.094 8.281 -9.281 1 90.5 283 PRO A O 1
ATOM 2294 N N . TYR A 1 284 ? -18.141 8.242 -8.516 1 89.88 284 TYR A N 1
ATOM 2295 C CA . TYR A 1 284 ? -17.703 8.156 -7.125 1 89.88 284 TYR A CA 1
ATOM 2296 C C . TYR A 1 284 ? -17.016 6.824 -6.855 1 89.88 284 TYR A C 1
ATOM 2298 O O . TYR A 1 284 ? -16 6.777 -6.156 1 89.88 284 TYR A O 1
ATOM 2306 N N . HIS A 1 285 ? -17.562 5.746 -7.402 1 91.12 285 HIS A N 1
ATOM 2307 C CA . HIS A 1 285 ? -17.031 4.414 -7.133 1 91.12 285 HIS A CA 1
ATOM 2308 C C . HIS A 1 285 ? -15.844 4.094 -8.039 1 91.12 285 HIS A C 1
ATOM 2310 O O . HIS A 1 285 ? -15.227 3.033 -7.906 1 91.12 285 HIS A O 1
ATOM 2316 N N . ARG A 1 286 ? -15.555 4.941 -8.992 1 94.06 286 ARG A N 1
ATOM 2317 C CA . ARG A 1 286 ? -14.273 4.891 -9.695 1 94.06 286 ARG A CA 1
ATOM 2318 C C . ARG A 1 286 ? -13.188 5.613 -8.906 1 94.06 286 ARG A C 1
ATOM 2320 O O . ARG A 1 286 ? -12.086 5.098 -8.75 1 94.06 286 ARG A O 1
ATOM 2327 N N . CYS A 1 287 ? -13.531 6.789 -8.477 1 95.31 287 CYS A N 1
ATOM 2328 C CA . CYS A 1 287 ? -12.672 7.555 -7.582 1 95.31 287 CYS A CA 1
ATOM 2329 C C . CYS A 1 287 ? -13.484 8.555 -6.766 1 95.31 287 CYS A C 1
ATOM 2331 O O . CYS A 1 287 ? -14.141 9.43 -7.328 1 95.31 287 CYS A O 1
ATOM 2333 N N . GLY A 1 288 ? -13.461 8.367 -5.461 1 92.62 288 GLY A N 1
ATOM 2334 C CA . GLY A 1 288 ? -14.266 9.227 -4.617 1 92.62 288 GLY A CA 1
ATOM 2335 C C . GLY A 1 288 ? -13.562 9.656 -3.348 1 92.62 288 GLY A C 1
ATOM 2336 O O . GLY A 1 288 ? -12.492 9.133 -3.016 1 92.62 288 GLY A O 1
ATOM 2337 N N . THR A 1 289 ? -14.055 10.672 -2.719 1 92.5 289 THR A N 1
ATOM 2338 C CA . THR A 1 289 ? -13.617 11.133 -1.405 1 92.5 289 THR A CA 1
ATOM 2339 C C . THR A 1 289 ? -14.805 11.625 -0.58 1 92.5 289 THR A C 1
ATOM 2341 O O . THR A 1 289 ? -15.852 11.977 -1.132 1 92.5 289 THR A O 1
ATOM 2344 N N . CYS A 1 290 ? -14.664 11.531 0.724 1 86.38 290 CYS A N 1
ATOM 2345 C CA . CYS A 1 290 ? -15.742 11.945 1.613 1 86.38 290 CYS A CA 1
ATOM 2346 C C . CYS A 1 290 ? -15.273 13.031 2.57 1 86.38 290 CYS A C 1
ATOM 2348 O O . CYS A 1 290 ? -14.102 13.062 2.957 1 86.38 290 CYS A O 1
ATOM 2350 N N . TRP A 1 291 ? -16.047 13.875 2.842 1 85.69 291 TRP A N 1
ATOM 2351 C CA . TRP A 1 291 ? -16 14.797 3.973 1 85.69 291 TRP A CA 1
ATOM 2352 C C . TRP A 1 291 ? -17.125 14.508 4.961 1 85.69 291 TRP A C 1
ATOM 2354 O O . TRP A 1 291 ? -18 13.688 4.688 1 85.69 291 TRP A O 1
ATOM 2364 N N . PRO A 1 292 ? -17.125 15.086 6.129 1 76.94 292 PRO A N 1
ATOM 2365 C CA . PRO A 1 292 ? -18.109 14.711 7.141 1 76.94 292 PRO A CA 1
ATOM 2366 C C . PRO A 1 292 ? -19.547 14.836 6.641 1 76.94 292 PRO A C 1
ATOM 2368 O O . PRO A 1 292 ? -20.422 14.062 7.043 1 76.94 292 PRO A O 1
ATOM 2371 N N . ASP A 1 293 ? -19.766 15.688 5.707 1 74.19 293 ASP A N 1
ATOM 2372 C CA . ASP A 1 293 ? -21.141 16 5.348 1 74.19 293 ASP A CA 1
ATOM 2373 C C . ASP A 1 293 ? -21.547 15.305 4.051 1 74.19 293 ASP A C 1
ATOM 2375 O O . ASP A 1 293 ? -22.734 15.141 3.771 1 74.19 293 ASP A O 1
ATOM 2379 N N . ARG A 1 294 ? -20.531 14.867 3.232 1 79.94 294 ARG A N 1
ATOM 2380 C CA . ARG A 1 294 ? -20.891 14.289 1.943 1 79.94 294 ARG A CA 1
ATOM 2381 C C . ARG A 1 294 ? -19.719 13.539 1.332 1 79.94 294 ARG A C 1
ATOM 2383 O O . ARG A 1 294 ? -18.562 13.75 1.738 1 79.94 294 ARG A O 1
ATOM 2390 N N . CYS A 1 295 ? -20.047 12.719 0.413 1 86.25 295 CYS A N 1
ATOM 2391 C CA . CYS A 1 295 ? -19.078 12.07 -0.447 1 86.25 295 CYS A CA 1
ATOM 2392 C C . CYS A 1 295 ? -19.25 12.5 -1.897 1 86.25 295 CYS A C 1
ATOM 2394 O O . CYS A 1 295 ? -20.375 12.656 -2.375 1 86.25 295 CYS A O 1
ATOM 2396 N N . ASP A 1 296 ? -18.109 12.75 -2.592 1 88.31 296 ASP A N 1
ATOM 2397 C CA . ASP A 1 296 ? -18.141 13.25 -3.963 1 88.31 296 ASP A CA 1
ATOM 2398 C C . ASP A 1 296 ? -17.156 12.5 -4.848 1 88.31 296 ASP A C 1
ATOM 2400 O O . ASP A 1 296 ? -16.125 12.016 -4.367 1 88.31 296 ASP A O 1
ATOM 2404 N N . PRO A 1 297 ? -17.5 12.398 -6.133 1 92.31 297 PRO A N 1
ATOM 2405 C CA . PRO A 1 297 ? -16.484 11.922 -7.062 1 92.31 297 PRO A CA 1
ATOM 2406 C C . PRO A 1 297 ? -15.297 12.883 -7.18 1 92.31 297 PRO A C 1
ATOM 2408 O O . PRO A 1 297 ? -15.469 14.102 -7.055 1 92.31 297 PRO A O 1
ATOM 2411 N N . VAL A 1 298 ? -14.141 12.328 -7.34 1 91.19 298 VAL A N 1
ATOM 2412 C CA . VAL A 1 298 ? -12.922 13.07 -7.648 1 91.19 298 VAL A CA 1
ATOM 2413 C C . VAL A 1 298 ? -12.625 12.984 -9.141 1 91.19 298 VAL A C 1
ATOM 2415 O O . VAL A 1 298 ? -12.805 11.93 -9.758 1 91.19 298 VAL A O 1
ATOM 2418 N N . THR A 1 299 ? -12.227 14.078 -9.805 1 83.44 299 THR A N 1
ATOM 2419 C CA . THR A 1 299 ? -12.062 14.047 -11.25 1 83.44 299 THR A CA 1
ATOM 2420 C C . THR A 1 299 ? -10.594 14.234 -11.633 1 83.44 299 THR A C 1
ATOM 2422 O O . THR A 1 299 ? -10.203 13.969 -12.773 1 83.44 299 THR A O 1
ATOM 2425 N N . ASN A 1 300 ? -9.781 14.664 -10.781 1 85.38 300 ASN A N 1
ATOM 2426 C CA . ASN A 1 300 ? -8.391 14.969 -11.109 1 85.38 300 ASN A CA 1
ATOM 2427 C C . ASN A 1 300 ? -7.441 13.898 -10.586 1 85.38 300 ASN A C 1
ATOM 2429 O O . ASN A 1 300 ? -6.348 14.211 -10.109 1 85.38 300 ASN A O 1
ATOM 2433 N N . TYR A 1 301 ? -7.836 12.727 -10.719 1 88.06 301 TYR A N 1
ATOM 2434 C CA . TYR A 1 301 ? -6.977 11.641 -10.25 1 88.06 301 TYR A CA 1
ATOM 2435 C C . TYR A 1 301 ? -6.082 11.133 -11.383 1 88.06 301 TYR A C 1
ATOM 2437 O O . TYR A 1 301 ? -6.348 11.391 -12.555 1 88.06 301 TYR A O 1
ATOM 2445 N N . THR A 1 302 ? -5.031 10.508 -11 1 90.06 302 THR A N 1
ATOM 2446 C CA . THR A 1 302 ? -4.094 9.922 -11.953 1 90.06 302 THR A CA 1
ATOM 2447 C C . THR A 1 302 ? -4.668 8.648 -12.57 1 90.06 302 THR A C 1
ATOM 2449 O O . THR A 1 302 ? -5.27 7.832 -11.867 1 90.06 302 THR A O 1
ATOM 2452 N N . LYS A 1 303 ? -4.484 8.5 -13.875 1 92.81 303 LYS A N 1
ATOM 2453 C CA . LYS A 1 303 ? -4.84 7.273 -14.578 1 92.81 303 LYS A CA 1
ATOM 2454 C C . LYS A 1 303 ? -3.596 6.5 -15 1 92.81 303 LYS A C 1
ATOM 2456 O O . LYS A 1 303 ? -2.658 7.082 -15.555 1 92.81 303 LYS A O 1
ATOM 2461 N N . TYR A 1 304 ? -3.57 5.23 -14.773 1 95.62 304 TYR A N 1
ATOM 2462 C CA . TYR A 1 304 ? -2.475 4.332 -15.125 1 95.62 304 TYR A CA 1
ATOM 2463 C C . TYR A 1 304 ? -2.826 3.49 -16.344 1 95.62 304 TYR A C 1
ATOM 2465 O O . TYR A 1 304 ? -3.645 2.572 -16.266 1 95.62 304 TYR A O 1
ATOM 2473 N N . PHE A 1 305 ? -2.176 3.75 -17.453 1 97.06 305 PHE A N 1
ATOM 2474 C CA . PHE A 1 305 ? -2.471 3.078 -18.703 1 97.06 305 PHE A CA 1
ATOM 2475 C C . PHE A 1 305 ? -1.405 2.037 -19.031 1 97.06 305 PHE A C 1
ATOM 2477 O O . PHE A 1 305 ? -0.275 2.129 -18.547 1 97.06 305 PHE A O 1
ATOM 2484 N N . ILE A 1 306 ? -1.802 1.102 -19.828 1 97.75 306 ILE A N 1
ATOM 2485 C CA . ILE A 1 306 ? -0.843 0.141 -20.375 1 97.75 306 ILE A CA 1
ATOM 2486 C C . ILE A 1 306 ? -0.834 0.217 -21.891 1 97.75 306 ILE A C 1
ATOM 2488 O O . ILE A 1 306 ? -1.799 0.686 -22.5 1 97.75 306 ILE A O 1
ATOM 2492 N N . GLY A 1 307 ? 0.316 -0.184 -22.453 1 97.56 307 GLY A N 1
ATOM 2493 C CA . GLY A 1 307 ? 0.456 -0.345 -23.891 1 97.56 307 GLY A CA 1
ATOM 2494 C C . GLY A 1 307 ? 0.211 -1.768 -24.359 1 97.56 307 GLY A C 1
ATOM 2495 O O . GLY A 1 307 ? -0.917 -2.26 -24.312 1 97.56 307 GLY A O 1
ATOM 2496 N N . ASP A 1 308 ? 1.303 -2.48 -24.734 1 98 308 ASP A N 1
ATOM 2497 C CA . ASP A 1 308 ? 1.222 -3.873 -25.156 1 98 308 ASP A CA 1
ATOM 2498 C C . ASP A 1 308 ? 0.843 -4.785 -24 1 98 308 ASP A C 1
ATOM 2500 O O . ASP A 1 308 ? 1.279 -4.57 -22.859 1 98 308 ASP A O 1
ATOM 2504 N N . TYR A 1 309 ? 0.023 -5.742 -24.266 1 98.25 309 TYR A N 1
ATOM 2505 C CA . TYR A 1 309 ? -0.322 -6.801 -23.328 1 98.25 309 TYR A CA 1
ATOM 2506 C C . TYR A 1 309 ? -0.65 -8.102 -24.047 1 98.25 309 TYR A C 1
ATOM 2508 O O . TYR A 1 309 ? -0.992 -8.078 -25.234 1 98.25 309 TYR A O 1
ATOM 2516 N N . GLY A 1 310 ? -0.431 -9.203 -23.375 1 97.81 310 GLY A N 1
ATOM 2517 C CA . GLY A 1 310 ? -0.651 -10.492 -24.016 1 97.81 310 GLY A CA 1
ATOM 2518 C C . GLY A 1 310 ? -0.328 -11.672 -23.109 1 97.81 310 GLY A C 1
ATOM 2519 O O . GLY A 1 310 ? -0.279 -11.523 -21.891 1 97.81 310 GLY A O 1
ATOM 2520 N N . ARG A 1 311 ? -0.233 -12.82 -23.75 1 97.38 311 ARG A N 1
ATOM 2521 C CA . ARG A 1 311 ? 0.018 -14.07 -23.047 1 97.38 311 ARG A CA 1
ATOM 2522 C C . ARG A 1 311 ? 1.476 -14.5 -23.203 1 97.38 311 ARG A C 1
ATOM 2524 O O . ARG A 1 311 ? 2.143 -14.125 -24.172 1 97.38 311 ARG A O 1
ATOM 2531 N N . VAL A 1 312 ? 1.965 -15.18 -22.266 1 97.94 312 VAL A N 1
ATOM 2532 C CA . VAL A 1 312 ? 3.27 -15.836 -22.297 1 97.94 312 VAL A CA 1
ATOM 2533 C C . VAL A 1 312 ? 3.203 -17.172 -21.578 1 97.94 312 VAL A C 1
ATOM 2535 O O . VAL A 1 312 ? 2.525 -17.297 -20.547 1 97.94 312 VAL A O 1
ATOM 2538 N N . SER A 1 313 ? 3.785 -18.188 -22.094 1 96.75 313 SER A N 1
ATOM 2539 C CA . SER A 1 313 ? 3.826 -19.531 -21.5 1 96.75 313 SER A CA 1
ATOM 2540 C C . SER A 1 313 ? 5.207 -20.156 -21.656 1 96.75 313 SER A C 1
ATOM 2542 O O . SER A 1 313 ? 5.98 -19.75 -22.516 1 96.75 313 SER A O 1
ATOM 2544 N N . GLY A 1 314 ? 5.465 -21.031 -20.75 1 97.5 314 GLY A N 1
ATOM 2545 C CA . GLY A 1 314 ? 6.73 -21.75 -20.812 1 97.5 314 GLY A CA 1
ATOM 2546 C C . GLY A 1 314 ? 7.816 -21.125 -19.953 1 97.5 314 GLY A C 1
ATOM 2547 O O . GLY A 1 314 ? 7.938 -19.906 -19.891 1 97.5 314 GLY A O 1
ATOM 2548 N N . ARG A 1 315 ? 8.562 -21.953 -19.438 1 97.75 315 ARG A N 1
ATOM 2549 C CA . ARG A 1 315 ? 9.562 -21.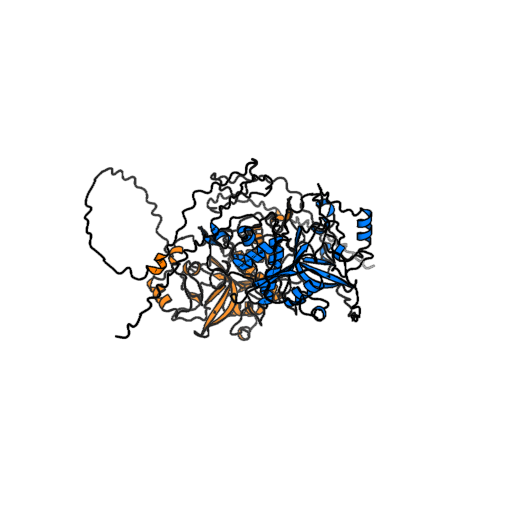609 -18.438 1 97.75 315 ARG A CA 1
ATOM 2550 C C . ARG A 1 315 ? 10.5 -20.516 -18.938 1 97.75 315 ARG A C 1
ATOM 2552 O O . ARG A 1 315 ? 10.602 -19.453 -18.328 1 97.75 315 ARG A O 1
ATOM 2559 N N . LEU A 1 316 ? 11.172 -20.703 -20.062 1 98.31 316 LEU A N 1
ATOM 2560 C CA . LEU A 1 316 ? 12.188 -19.781 -20.547 1 98.31 316 LEU A CA 1
ATOM 2561 C C . LEU A 1 316 ? 11.555 -18.469 -21 1 98.31 316 LEU A C 1
ATOM 2563 O O . LEU A 1 316 ? 12.109 -17.391 -20.766 1 98.31 316 LEU A O 1
ATOM 2567 N N . ASN A 1 317 ? 10.414 -18.562 -21.719 1 98.69 317 ASN A N 1
ATOM 2568 C CA . ASN A 1 317 ? 9.719 -17.344 -22.125 1 98.69 317 ASN A CA 1
ATOM 2569 C C . ASN A 1 317 ? 9.305 -16.5 -20.906 1 98.69 317 ASN A C 1
ATOM 2571 O O . ASN A 1 317 ? 9.445 -15.281 -20.922 1 98.69 317 ASN A O 1
ATOM 2575 N N . MET A 1 318 ? 8.797 -17.172 -19.922 1 98.81 318 MET A N 1
ATOM 2576 C CA . MET A 1 318 ? 8.398 -16.5 -18.688 1 98.81 318 MET A CA 1
ATOM 2577 C C . MET A 1 318 ? 9.594 -15.82 -18.031 1 98.81 318 MET A C 1
ATOM 2579 O O . MET A 1 318 ? 9.508 -14.656 -17.625 1 98.81 318 MET A O 1
ATOM 2583 N N . MET A 1 319 ? 10.711 -16.562 -17.953 1 98.88 319 MET A N 1
ATOM 2584 C CA . MET A 1 319 ? 11.914 -15.992 -17.344 1 98.88 319 MET A CA 1
ATOM 2585 C C . MET A 1 319 ? 12.359 -14.742 -18.094 1 98.88 319 MET A C 1
ATOM 2587 O O . MET A 1 319 ? 12.688 -13.727 -17.469 1 98.88 319 MET A O 1
ATOM 2591 N N . SER A 1 320 ? 12.375 -14.844 -19.391 1 98.88 320 SER A N 1
ATOM 2592 C CA . SER A 1 320 ? 12.805 -13.719 -20.203 1 98.88 320 SER A CA 1
ATOM 2593 C C . SER A 1 320 ? 11.898 -12.516 -20.016 1 98.88 320 SER A C 1
ATOM 2595 O O . SER A 1 320 ? 12.367 -11.383 -19.891 1 98.88 320 SER A O 1
ATOM 2597 N N . GLU A 1 321 ? 10.586 -12.727 -20 1 98.81 321 GLU A N 1
ATOM 2598 C CA . GLU A 1 321 ? 9.609 -11.656 -19.812 1 98.81 321 GLU A CA 1
ATOM 2599 C C . GLU A 1 321 ? 9.758 -11 -18.453 1 98.81 321 GLU A C 1
ATOM 2601 O O . GLU A 1 321 ? 9.766 -9.766 -18.344 1 98.81 321 GLU A O 1
ATOM 2606 N N . ILE A 1 322 ? 9.906 -11.773 -17.438 1 98.88 322 ILE A N 1
ATOM 2607 C CA . ILE A 1 322 ? 10.039 -11.289 -16.062 1 98.88 322 ILE A CA 1
ATOM 2608 C C . ILE A 1 322 ? 11.328 -10.477 -15.93 1 98.88 322 ILE A C 1
ATOM 2610 O O . ILE A 1 322 ? 11.312 -9.375 -15.375 1 98.88 322 ILE A O 1
ATOM 2614 N N . LEU A 1 323 ? 12.391 -11.016 -16.469 1 98.62 323 LEU A N 1
ATOM 2615 C CA . LEU A 1 323 ? 13.688 -10.352 -16.391 1 98.62 323 LEU A CA 1
ATOM 2616 C C . LEU A 1 323 ? 13.641 -8.992 -17.078 1 98.62 323 LEU A C 1
ATOM 2618 O O . LEU A 1 323 ? 14.195 -8.016 -16.578 1 98.62 323 LEU A O 1
ATOM 2622 N N . SER A 1 324 ? 13 -8.945 -18.141 1 98.12 324 SER A N 1
ATOM 2623 C CA . SER A 1 324 ? 13.055 -7.773 -19.016 1 98.12 324 SER A CA 1
ATOM 2624 C C . SER A 1 324 ? 12.117 -6.676 -18.516 1 98.12 324 SER A C 1
ATOM 2626 O O . SER A 1 324 ? 12.445 -5.488 -18.609 1 98.12 324 SER A O 1
ATOM 2628 N N . LYS A 1 325 ? 10.906 -7.121 -18.047 1 98.19 325 LYS A N 1
ATOM 2629 C CA . LYS A 1 325 ? 9.914 -6.059 -17.891 1 98.19 325 LYS A CA 1
ATOM 2630 C C . LYS A 1 325 ? 9.188 -6.191 -16.547 1 98.19 325 LYS A C 1
ATOM 2632 O O . LYS A 1 325 ? 8.375 -5.332 -16.188 1 98.19 325 LYS A O 1
ATOM 2637 N N . GLY A 1 326 ? 9.375 -7.215 -15.844 1 98.81 326 GLY A N 1
ATOM 2638 C CA . GLY A 1 326 ? 8.766 -7.312 -14.523 1 98.81 326 GLY A CA 1
ATOM 2639 C C . GLY A 1 326 ? 7.871 -8.523 -14.367 1 98.81 326 GLY A C 1
ATOM 2640 O O . GLY A 1 326 ? 7.758 -9.344 -15.281 1 98.81 326 GLY A O 1
ATOM 2641 N N . PRO A 1 327 ? 7.242 -8.656 -13.219 1 98.94 327 PRO A N 1
ATOM 2642 C CA . PRO A 1 327 ? 6.402 -9.812 -12.891 1 98.94 327 PRO A CA 1
ATOM 2643 C C . PRO A 1 327 ? 5.258 -10.008 -13.883 1 98.94 327 PRO A C 1
ATOM 2645 O O . PRO A 1 327 ? 4.867 -9.062 -14.578 1 98.94 327 PRO A O 1
ATOM 2648 N N . ILE A 1 328 ? 4.738 -11.234 -13.914 1 98.94 328 ILE A N 1
ATOM 2649 C CA . ILE A 1 328 ? 3.643 -11.586 -14.812 1 98.94 328 ILE A CA 1
ATOM 2650 C C . ILE A 1 328 ? 2.533 -12.281 -14.016 1 98.94 328 ILE A C 1
ATOM 2652 O O . ILE A 1 328 ? 2.797 -12.914 -12.992 1 98.94 328 ILE A O 1
ATOM 2656 N N . ALA A 1 329 ? 1.291 -12.102 -14.453 1 98.75 329 ALA A N 1
ATOM 2657 C CA . ALA A 1 329 ? 0.154 -12.805 -13.867 1 98.75 329 ALA A CA 1
ATOM 2658 C C . ALA A 1 329 ? 0.008 -14.203 -14.469 1 98.75 329 ALA A C 1
ATOM 2660 O O . ALA A 1 329 ? 0.04 -14.367 -15.688 1 98.75 329 ALA A O 1
ATOM 2661 N N . CYS A 1 330 ? -0.159 -15.227 -13.609 1 98.31 330 CYS A N 1
ATOM 2662 C CA . CYS A 1 330 ? -0.227 -16.594 -14.102 1 98.31 330 CYS A CA 1
ATOM 2663 C C . CYS A 1 330 ? -1.387 -17.344 -13.453 1 98.31 330 CYS A C 1
ATOM 2665 O O . CYS A 1 330 ? -1.682 -17.156 -12.273 1 98.31 330 CYS A O 1
ATOM 2667 N N . SER A 1 331 ? -1.923 -18.219 -14.219 1 96 331 SER A N 1
ATOM 2668 C CA . SER A 1 331 ? -2.99 -19.078 -13.719 1 96 331 SER A CA 1
ATOM 2669 C C . SER A 1 331 ? -2.428 -20.344 -13.078 1 96 331 SER A C 1
ATOM 2671 O O . SER A 1 331 ? -1.347 -20.797 -13.453 1 96 331 SER A O 1
ATOM 2673 N N . MET A 1 332 ? -3.168 -20.828 -12.109 1 94.94 332 MET A N 1
ATOM 2674 C CA . MET A 1 332 ? -2.822 -22.078 -11.438 1 94.94 332 MET A CA 1
ATOM 2675 C C . MET A 1 332 ? -4.066 -22.922 -11.18 1 94.94 332 MET A C 1
ATOM 2677 O O . MET A 1 332 ? -5.172 -22.375 -11.062 1 94.94 332 MET A O 1
ATOM 2681 N N . SER A 1 333 ? -3.857 -24.172 -11.117 1 92.06 333 SER A N 1
ATOM 2682 C CA . SER A 1 333 ? -4.887 -25.109 -10.672 1 92.06 333 SER A CA 1
ATOM 2683 C C . SER A 1 333 ? -4.688 -25.5 -9.211 1 92.06 333 SER A C 1
ATOM 2685 O O . SER A 1 333 ? -4.195 -26.594 -8.914 1 92.06 333 SER A O 1
ATOM 2687 N N . CYS A 1 334 ? -5.172 -24.656 -8.383 1 90.31 334 CYS A N 1
ATOM 2688 C CA . CYS A 1 334 ? -4.918 -24.812 -6.957 1 90.31 334 CYS A CA 1
ATOM 2689 C C . CYS A 1 334 ? -5.832 -25.891 -6.363 1 90.31 334 CYS A C 1
ATOM 2691 O O . CYS A 1 334 ? -6.957 -26.078 -6.832 1 90.31 334 CYS A O 1
ATOM 2693 N N . THR A 1 335 ? -5.359 -26.547 -5.359 1 87.06 335 THR A N 1
ATOM 2694 C CA . THR A 1 335 ? -6.059 -27.609 -4.641 1 87.06 335 THR A CA 1
ATOM 2695 C C . THR A 1 335 ? -6.262 -27.219 -3.178 1 87.06 335 THR A C 1
ATOM 2697 O O . THR A 1 335 ? -5.605 -26.312 -2.672 1 87.06 335 THR A O 1
ATOM 2700 N N . PRO A 1 336 ? -7.105 -27.922 -2.475 1 84.25 336 PRO A N 1
ATOM 2701 C CA . PRO A 1 336 ? -7.238 -27.688 -1.036 1 84.25 336 PRO A CA 1
ATOM 2702 C C . PRO A 1 336 ? -5.93 -27.891 -0.279 1 84.25 336 PRO A C 1
ATOM 2704 O O . PRO A 1 336 ? -5.66 -27.188 0.703 1 84.25 336 PRO A O 1
ATOM 2707 N N . LYS A 1 337 ? -5.164 -28.875 -0.74 1 85.81 337 LYS A N 1
ATOM 2708 C CA . LYS A 1 337 ? -3.871 -29.109 -0.108 1 85.81 337 LYS A CA 1
ATOM 2709 C C . LYS A 1 337 ? -2.971 -27.891 -0.209 1 85.81 337 LYS A C 1
ATOM 2711 O O . LYS A 1 337 ? -2.291 -27.531 0.754 1 85.81 337 LYS A O 1
ATOM 2716 N N . PHE A 1 338 ? -2.963 -27.312 -1.334 1 91.44 338 PHE A N 1
ATOM 2717 C CA . PHE A 1 338 ? -2.193 -26.094 -1.531 1 91.44 338 PHE A CA 1
ATOM 2718 C C . PHE A 1 338 ? -2.773 -24.953 -0.708 1 91.44 338 PHE A C 1
ATOM 2720 O O . PHE A 1 338 ? -2.041 -24.234 -0.011 1 91.44 338 PHE A O 1
ATOM 2727 N N . ASP A 1 339 ? -4.074 -24.75 -0.792 1 89.25 339 ASP A N 1
ATOM 2728 C CA . ASP A 1 339 ? -4.77 -23.625 -0.194 1 89.25 339 ASP A CA 1
ATOM 2729 C C . ASP A 1 339 ? -4.594 -23.609 1.323 1 89.25 339 ASP A C 1
ATOM 2731 O O . ASP A 1 339 ? -4.258 -22.562 1.903 1 89.25 339 ASP A O 1
ATOM 2735 N N . PHE A 1 340 ? -4.75 -24.719 1.894 1 85.06 340 PHE A N 1
ATOM 2736 C CA . PHE A 1 340 ? -4.824 -24.781 3.348 1 85.06 340 PHE A CA 1
ATOM 2737 C C . PHE A 1 340 ? -3.557 -25.391 3.932 1 85.06 340 PHE A C 1
ATOM 2739 O O . PHE A 1 340 ? -3.273 -25.234 5.121 1 85.06 340 PHE A O 1
ATOM 2746 N N . GLY A 1 341 ? -2.828 -26.047 3.107 1 87.44 341 GLY A N 1
ATOM 2747 C CA . GLY A 1 341 ? -1.737 -26.844 3.645 1 87.44 341 GLY A CA 1
ATOM 2748 C C . GLY A 1 341 ? -0.384 -26.172 3.51 1 87.44 341 GLY A C 1
ATOM 2749 O O . GLY A 1 341 ? 0.509 -26.391 4.332 1 87.44 341 GLY A O 1
ATOM 2750 N N . TYR A 1 342 ? -0.114 -25.422 2.451 1 92.19 342 TYR A N 1
ATOM 2751 C CA . TYR A 1 342 ? 1.218 -24.891 2.191 1 92.19 342 TYR A CA 1
ATOM 2752 C C . TYR A 1 342 ? 1.674 -23.984 3.328 1 92.19 342 TYR A C 1
ATOM 2754 O O . TYR A 1 342 ? 0.977 -23.031 3.689 1 92.19 342 TYR A O 1
ATOM 2762 N N . LYS A 1 343 ? 2.875 -24.234 3.824 1 89.25 343 LYS A N 1
ATOM 2763 C CA . LYS A 1 343 ? 3.455 -23.422 4.887 1 89.25 343 LYS A CA 1
ATOM 2764 C C . LYS A 1 343 ? 4.75 -22.766 4.43 1 89.25 343 LYS A C 1
ATOM 2766 O O . LYS A 1 343 ? 4.922 -21.547 4.582 1 89.25 343 LYS A O 1
ATOM 2771 N N . ASN A 1 344 ? 5.707 -23.578 3.91 1 92.88 344 ASN A N 1
ATOM 2772 C CA . ASN A 1 344 ? 6.992 -23.078 3.434 1 92.88 344 ASN A CA 1
ATOM 2773 C C . ASN A 1 344 ? 7.707 -24.125 2.566 1 92.88 344 ASN A C 1
ATOM 2775 O O . ASN A 1 344 ? 7.246 -25.25 2.439 1 92.88 344 ASN A O 1
ATOM 2779 N N . GLY A 1 345 ? 8.75 -23.609 1.865 1 95.31 345 GLY A N 1
ATOM 2780 C CA . GLY A 1 345 ? 9.539 -24.5 1.026 1 95.31 345 GLY A CA 1
ATOM 2781 C C . GLY A 1 345 ? 9.133 -24.453 -0.434 1 95.31 345 GLY A C 1
ATOM 2782 O O . GLY A 1 345 ? 8.375 -23.578 -0.851 1 95.31 345 GLY A O 1
ATOM 2783 N N . ILE A 1 346 ? 9.695 -25.391 -1.197 1 97 346 ILE A N 1
ATOM 2784 C CA . ILE A 1 346 ? 9.414 -25.469 -2.627 1 97 346 ILE A CA 1
ATOM 2785 C C . ILE A 1 346 ? 8.281 -26.453 -2.879 1 97 346 ILE A C 1
ATOM 2787 O O . ILE A 1 346 ? 8.492 -27.672 -2.807 1 97 346 ILE A O 1
ATOM 2791 N N . TYR A 1 347 ? 7.164 -25.953 -3.268 1 95.88 347 TYR A N 1
ATOM 2792 C CA . TYR A 1 347 ? 5.945 -26.75 -3.365 1 95.88 347 TYR A CA 1
ATOM 2793 C C . TYR A 1 347 ? 5.941 -27.594 -4.633 1 95.88 347 TYR A C 1
ATOM 2795 O O . TYR A 1 347 ? 6.523 -27.203 -5.648 1 95.88 347 TYR A O 1
ATOM 2803 N N . LEU A 1 348 ? 5.379 -28.734 -4.602 1 92.81 348 LEU A N 1
ATOM 2804 C CA . LEU A 1 348 ? 5.07 -29.609 -5.73 1 92.81 348 LEU A CA 1
ATOM 2805 C C . LEU A 1 348 ? 3.885 -30.516 -5.406 1 92.81 348 LEU A C 1
ATOM 2807 O O . LEU A 1 348 ? 3.746 -30.984 -4.273 1 92.81 348 LEU A O 1
ATOM 2811 N N . GLU A 1 349 ? 3.057 -30.625 -6.367 1 90.06 349 GLU A N 1
ATOM 2812 C CA . GLU A 1 349 ? 1.881 -31.484 -6.207 1 90.06 349 GLU A CA 1
ATOM 2813 C C . GLU A 1 349 ? 1.413 -32.031 -7.547 1 90.06 349 GLU A C 1
ATOM 2815 O O . GLU A 1 349 ? 1.292 -31.297 -8.523 1 90.06 349 GLU A O 1
ATOM 2820 N N . LYS A 1 350 ? 1.246 -33.312 -7.547 1 86 350 LYS A N 1
ATOM 2821 C CA . LYS A 1 350 ? 0.603 -33.906 -8.711 1 86 350 LYS A CA 1
ATOM 2822 C C . LYS A 1 350 ? -0.914 -33.75 -8.648 1 86 350 LYS A C 1
ATOM 2824 O O . LYS A 1 350 ? -1.528 -34.062 -7.621 1 86 350 LYS A O 1
ATOM 2829 N N . THR A 1 351 ? -1.388 -33.031 -9.578 1 77.38 351 THR A N 1
ATOM 2830 C CA . THR A 1 351 ? -2.838 -32.875 -9.578 1 77.38 351 THR A CA 1
ATOM 2831 C C . THR A 1 351 ? -3.43 -33.344 -10.906 1 77.38 351 THR A C 1
ATOM 2833 O O . THR A 1 351 ? -2.756 -33.281 -11.938 1 77.38 351 THR A O 1
ATOM 2836 N N . ASN A 1 352 ? -4.645 -33.938 -10.82 1 70.94 352 ASN A N 1
ATOM 2837 C CA . ASN A 1 352 ? -5.379 -34.375 -12.008 1 70.94 352 ASN A CA 1
ATOM 2838 C C . ASN A 1 352 ? -6.18 -33.219 -12.609 1 70.94 352 ASN A C 1
ATOM 2840 O O . ASN A 1 352 ? -6.656 -33.312 -13.742 1 70.94 352 ASN A O 1
ATOM 2844 N N . THR A 1 353 ? -6.395 -32.25 -11.773 1 66.06 353 THR A N 1
ATOM 2845 C CA . THR A 1 353 ? -7.145 -31.109 -12.25 1 66.06 353 THR A CA 1
ATOM 2846 C C . THR A 1 353 ? -6.266 -30.219 -13.117 1 66.06 353 THR A C 1
ATOM 2848 O O . THR A 1 353 ? -5.129 -29.906 -12.75 1 66.06 353 THR A O 1
ATOM 2851 N N . THR A 1 354 ? -6.875 -30 -14.352 1 69.81 354 THR A N 1
ATOM 2852 C CA . THR A 1 354 ? -6.066 -29.188 -15.266 1 69.81 354 THR A CA 1
ATOM 2853 C C . THR A 1 354 ? -6.684 -27.812 -15.469 1 69.81 354 THR A C 1
ATOM 2855 O O . THR A 1 354 ? -6.066 -26.938 -16.078 1 69.81 354 THR A O 1
ATOM 2858 N N . GLU A 1 355 ? -7.84 -27.641 -14.859 1 82.56 355 GLU A N 1
ATOM 2859 C CA . GLU A 1 355 ? -8.438 -26.344 -15.125 1 82.56 355 GLU A CA 1
ATOM 2860 C C . GLU A 1 355 ? -7.961 -25.297 -14.125 1 82.56 355 GLU A C 1
ATOM 2862 O O . GLU A 1 355 ? -8.07 -25.5 -12.914 1 82.56 355 GLU A O 1
ATOM 2867 N N . PRO A 1 356 ? -7.457 -24.266 -14.664 1 91.06 356 PRO A N 1
ATOM 2868 C CA . PRO A 1 356 ? -6.996 -23.203 -13.758 1 91.06 356 PRO A CA 1
ATOM 2869 C C . PRO A 1 356 ? -8.141 -22.547 -12.992 1 91.06 356 PRO A C 1
ATOM 2871 O O . PRO A 1 356 ? -9.234 -22.375 -13.539 1 91.06 356 PRO A O 1
ATOM 2874 N N . ASN A 1 357 ? -7.949 -22.172 -11.688 1 91.25 357 ASN A N 1
ATOM 2875 C CA . ASN A 1 357 ? -8.984 -21.578 -10.844 1 91.25 357 ASN A CA 1
ATOM 2876 C C . ASN A 1 357 ? -8.43 -20.438 -9.992 1 91.25 357 ASN A C 1
ATOM 2878 O O . ASN A 1 357 ? -9.117 -19.938 -9.102 1 91.25 357 ASN A O 1
ATOM 2882 N N . HIS A 1 358 ? -7.203 -20.078 -10.25 1 94.88 358 HIS A N 1
ATOM 2883 C CA . HIS A 1 358 ? -6.543 -19.062 -9.438 1 94.88 358 HIS A CA 1
ATOM 2884 C C . HIS A 1 358 ? -5.527 -18.281 -10.25 1 94.88 358 HIS A C 1
ATOM 2886 O O . HIS A 1 358 ? -4.949 -18.797 -11.211 1 94.88 358 HIS A O 1
ATOM 2892 N N . ILE A 1 359 ? -5.359 -17 -9.938 1 97.5 359 ILE A N 1
ATOM 2893 C CA . ILE A 1 359 ? -4.359 -16.141 -10.57 1 97.5 359 ILE A CA 1
ATOM 2894 C C . ILE A 1 359 ? -3.379 -15.625 -9.523 1 97.5 359 ILE A C 1
ATOM 2896 O O . ILE A 1 359 ? -3.791 -15.148 -8.461 1 97.5 359 ILE A O 1
ATOM 2900 N N . VAL A 1 360 ? -2.121 -15.766 -9.797 1 98.44 360 VAL A N 1
ATOM 2901 C CA . VAL A 1 360 ? -1.04 -15.289 -8.938 1 98.44 360 VAL A CA 1
ATOM 2902 C C . VAL A 1 360 ? -0.081 -14.422 -9.742 1 98.44 360 VAL A C 1
ATOM 2904 O O . VAL A 1 360 ? -0.273 -14.227 -10.945 1 98.44 360 VAL A O 1
ATOM 2907 N N . SER A 1 361 ? 0.916 -13.82 -9.055 1 98.81 361 SER A N 1
ATOM 2908 C CA . SER A 1 361 ? 1.976 -13.062 -9.711 1 98.81 361 SER A CA 1
ATOM 2909 C C . SER A 1 361 ? 3.326 -13.75 -9.562 1 98.81 361 SER A C 1
ATOM 2911 O O . SER A 1 361 ? 3.779 -14 -8.438 1 98.81 361 SER A O 1
ATOM 2913 N N . VAL A 1 362 ? 3.955 -14.055 -10.672 1 98.94 362 VAL A N 1
ATOM 2914 C CA . VAL A 1 362 ? 5.289 -14.641 -10.648 1 98.94 362 VAL A CA 1
ATOM 2915 C C . VAL A 1 362 ? 6.34 -13.547 -10.805 1 98.94 362 VAL A C 1
ATOM 2917 O O . VAL A 1 362 ? 6.32 -12.797 -11.781 1 98.94 362 VAL A O 1
ATOM 2920 N N . SER A 1 363 ? 7.324 -13.516 -9.867 1 98.88 363 SER A N 1
ATOM 2921 C CA . SER A 1 363 ? 8.195 -12.344 -9.781 1 98.88 363 SER A CA 1
ATOM 2922 C C . SER A 1 363 ? 9.664 -12.734 -9.961 1 98.88 363 SER A C 1
ATOM 2924 O O . SER A 1 363 ? 10.531 -11.867 -10.047 1 98.88 363 SER A O 1
ATOM 2926 N N . GLY A 1 364 ? 9.977 -14.016 -10.039 1 98.88 364 GLY A N 1
ATOM 2927 C CA . GLY A 1 364 ? 11.352 -14.469 -10.172 1 98.88 364 GLY A CA 1
ATOM 2928 C C . GLY A 1 364 ? 11.492 -15.977 -10.078 1 98.88 364 GLY A C 1
ATOM 2929 O O . GLY A 1 364 ? 10.508 -16.703 -10.203 1 98.88 364 GLY A O 1
ATOM 2930 N N . TRP A 1 365 ? 12.766 -16.344 -9.945 1 98.81 365 TRP A N 1
ATOM 2931 C CA . TRP A 1 365 ? 13.109 -17.75 -9.812 1 98.81 365 TRP A CA 1
ATOM 2932 C C . TRP A 1 365 ? 14.438 -17.922 -9.078 1 98.81 365 TRP A C 1
ATOM 2934 O O . TRP A 1 365 ? 15.203 -16.969 -8.938 1 98.81 365 TRP A O 1
ATOM 2944 N N . GLY A 1 366 ? 14.547 -19.047 -8.531 1 98.19 366 GLY A N 1
ATOM 2945 C CA . GLY A 1 366 ? 15.789 -19.375 -7.848 1 98.19 366 GLY A CA 1
ATOM 2946 C C . GLY A 1 366 ? 16.125 -20.859 -7.934 1 98.19 366 GLY A C 1
ATOM 2947 O O . GLY A 1 366 ? 15.453 -21.609 -8.633 1 98.19 366 GLY A O 1
ATOM 2948 N N . ILE A 1 367 ? 17.281 -21.188 -7.348 1 96.88 367 ILE A N 1
ATOM 2949 C CA . ILE A 1 367 ? 17.734 -22.578 -7.238 1 96.88 367 ILE A CA 1
ATOM 2950 C C . ILE A 1 367 ? 18.062 -22.891 -5.781 1 96.88 367 ILE A C 1
ATOM 2952 O O . ILE A 1 367 ? 18.797 -22.156 -5.121 1 96.88 367 ILE A O 1
ATOM 2956 N N . ASP A 1 368 ? 17.375 -23.891 -5.289 1 94 368 ASP A N 1
ATOM 2957 C CA . ASP A 1 368 ? 17.766 -24.391 -3.977 1 94 368 ASP A CA 1
ATOM 2958 C C . ASP A 1 368 ? 19.109 -25.109 -4.039 1 94 368 ASP A C 1
ATOM 2960 O O . ASP A 1 368 ? 19.25 -26.141 -4.688 1 94 368 ASP A O 1
ATOM 2964 N N . GLU A 1 369 ? 20.016 -24.641 -3.314 1 89.69 369 GLU A N 1
ATOM 2965 C CA . GLU A 1 369 ? 21.391 -25.141 -3.432 1 89.69 369 GLU A CA 1
ATOM 2966 C C . GLU A 1 369 ? 21.516 -26.547 -2.85 1 89.69 369 GLU A C 1
ATOM 2968 O O . GLU A 1 369 ? 22.297 -27.375 -3.344 1 89.69 369 GLU A O 1
ATOM 2973 N N . ALA A 1 370 ? 20.797 -26.797 -1.848 1 88.81 370 ALA A N 1
ATOM 2974 C CA . ALA A 1 370 ? 20.891 -28.094 -1.183 1 88.81 370 ALA A CA 1
ATOM 2975 C C . ALA A 1 370 ? 20.344 -29.203 -2.076 1 88.81 370 ALA A C 1
ATOM 2977 O O . ALA A 1 370 ? 20.906 -30.297 -2.111 1 88.81 370 ALA A O 1
ATOM 2978 N N . THR A 1 371 ? 19.344 -28.938 -2.871 1 90 371 THR A N 1
ATOM 2979 C CA . THR A 1 371 ? 18.688 -29.969 -3.654 1 90 371 THR A CA 1
ATOM 2980 C C . THR A 1 371 ? 18.875 -29.719 -5.148 1 90 371 THR A C 1
ATOM 2982 O O . THR A 1 371 ? 18.531 -30.578 -5.973 1 90 371 THR A O 1
ATOM 2985 N N . ASN A 1 372 ? 19.453 -28.562 -5.5 1 92.38 372 ASN A N 1
ATOM 2986 C CA . ASN A 1 372 ? 19.609 -28.125 -6.887 1 92.38 372 ASN A CA 1
ATOM 2987 C C . ASN A 1 372 ? 18.266 -28.047 -7.598 1 92.38 372 ASN A C 1
ATOM 2989 O O . ASN A 1 372 ? 18.156 -28.328 -8.789 1 92.38 372 ASN A O 1
ATOM 2993 N N . THR A 1 373 ? 17.188 -27.766 -6.863 1 94.38 373 THR A N 1
ATOM 2994 C CA . THR A 1 373 ? 15.828 -27.641 -7.398 1 94.38 373 THR A CA 1
ATOM 2995 C C . THR A 1 373 ? 15.523 -26.203 -7.785 1 94.38 373 THR A C 1
ATOM 2997 O O . THR A 1 373 ? 15.625 -25.297 -6.953 1 94.38 373 THR A O 1
ATOM 3000 N N . GLU A 1 374 ? 15.227 -26.016 -9.141 1 96.56 374 GLU A N 1
ATOM 3001 C CA . GLU A 1 374 ? 14.805 -24.688 -9.602 1 96.56 374 GLU A CA 1
ATOM 3002 C C . GLU A 1 374 ? 13.344 -24.422 -9.234 1 96.56 374 GLU A C 1
ATOM 3004 O O . GLU A 1 374 ? 12.508 -25.328 -9.312 1 96.56 374 GLU A O 1
ATOM 3009 N N . TYR A 1 375 ? 13.039 -23.203 -8.805 1 98.44 375 TYR A N 1
ATOM 3010 C CA . TYR A 1 375 ? 11.688 -22.859 -8.375 1 98.44 375 TYR A CA 1
ATOM 3011 C C . TYR A 1 375 ? 11.297 -21.469 -8.844 1 98.44 375 TYR A C 1
ATOM 3013 O O . TYR A 1 375 ? 12.164 -20.625 -9.094 1 98.44 375 TYR A O 1
ATOM 3021 N N . TRP A 1 376 ? 10.008 -21.297 -9.016 1 98.88 376 TRP A N 1
ATOM 3022 C CA . TRP A 1 376 ? 9.414 -19.969 -9.203 1 98.88 376 TRP A CA 1
ATOM 3023 C C . TRP A 1 376 ? 9.211 -19.266 -7.867 1 98.88 376 TRP A C 1
ATOM 3025 O O . TRP A 1 376 ? 8.891 -19.906 -6.863 1 98.88 376 TRP A O 1
ATOM 3035 N N . ILE A 1 377 ? 9.367 -17.969 -7.828 1 98.88 377 ILE A N 1
ATOM 3036 C CA . ILE A 1 377 ? 9 -17.094 -6.719 1 98.88 377 ILE A CA 1
ATOM 3037 C C . ILE A 1 377 ? 7.664 -16.422 -7.02 1 98.88 377 ILE A C 1
ATOM 3039 O O . ILE A 1 377 ? 7.562 -15.641 -7.973 1 98.88 377 ILE A O 1
ATOM 3043 N N . VAL A 1 378 ? 6.68 -16.703 -6.141 1 98.88 378 VAL A N 1
ATOM 3044 C CA . VAL A 1 378 ? 5.312 -16.375 -6.539 1 98.88 378 VAL A CA 1
ATOM 3045 C C . VAL A 1 378 ? 4.613 -15.625 -5.414 1 98.88 378 VAL A C 1
ATOM 3047 O O . VAL A 1 378 ? 4.73 -15.992 -4.242 1 98.88 378 VAL A O 1
ATOM 3050 N N . ARG A 1 379 ? 3.912 -14.531 -5.793 1 98.69 379 ARG A N 1
ATOM 3051 C CA . ARG A 1 379 ? 3.111 -13.75 -4.855 1 98.69 379 ARG A CA 1
ATOM 3052 C C . ARG A 1 379 ? 1.651 -14.188 -4.883 1 98.69 379 ARG A C 1
ATOM 3054 O O . ARG A 1 379 ? 1.024 -14.219 -5.945 1 98.69 379 ARG A O 1
ATOM 3061 N N . ASN A 1 380 ? 1.175 -14.547 -3.738 1 97.62 380 ASN A N 1
ATOM 3062 C CA . ASN A 1 380 ? -0.257 -14.75 -3.547 1 97.62 380 ASN A CA 1
ATOM 3063 C C . ASN A 1 380 ? -0.941 -13.492 -3.025 1 97.62 380 ASN A C 1
ATOM 3065 O O . ASN A 1 380 ? -0.362 -12.406 -3.064 1 97.62 380 ASN A O 1
ATOM 3069 N N . SER A 1 381 ? -2.242 -13.586 -2.74 1 97.38 381 SER A N 1
ATOM 3070 C CA . SER A 1 381 ? -2.996 -12.438 -2.246 1 97.38 381 SER A CA 1
ATOM 3071 C C . SER A 1 381 ? -3.861 -12.812 -1.05 1 97.38 381 SER A C 1
ATOM 3073 O O . SER A 1 381 ? -5.02 -12.398 -0.958 1 97.38 381 SER A O 1
ATOM 3075 N N . TRP A 1 382 ? -3.299 -13.609 -0.173 1 95.06 382 TRP A N 1
ATOM 3076 C CA . TRP A 1 382 ? -4.066 -14.102 0.966 1 95.06 382 TRP A CA 1
ATOM 3077 C C . TRP A 1 382 ? -3.467 -13.609 2.279 1 95.06 382 TRP A C 1
ATOM 3079 O O . TRP A 1 382 ? -3.557 -14.289 3.305 1 95.06 382 TRP A O 1
ATOM 3089 N N . GLY A 1 383 ? -2.738 -12.445 2.195 1 93.62 383 GLY A N 1
ATOM 3090 C CA . GLY A 1 383 ? -2.143 -11.867 3.391 1 93.62 383 GLY A CA 1
ATOM 3091 C C . GLY A 1 383 ? -0.777 -12.445 3.715 1 93.62 383 GLY A C 1
ATOM 3092 O O . GLY A 1 383 ? -0.391 -13.484 3.176 1 93.62 383 GLY A O 1
ATOM 3093 N N . GLU A 1 384 ? -0.064 -11.812 4.648 1 91.81 384 GLU A N 1
ATOM 3094 C CA . GLU A 1 384 ? 1.311 -12.188 4.965 1 91.81 384 GLU A CA 1
ATOM 3095 C C . GLU A 1 384 ? 1.354 -13.461 5.801 1 91.81 384 GLU A C 1
ATOM 3097 O O . GLU A 1 384 ? 2.381 -14.141 5.852 1 91.81 384 GLU A O 1
ATOM 3102 N N . ALA A 1 385 ? 0.273 -13.734 6.422 1 87.31 385 ALA A N 1
ATOM 3103 C CA . ALA A 1 385 ? 0.267 -14.906 7.301 1 87.31 385 ALA A CA 1
ATOM 3104 C C . ALA A 1 385 ? 0.269 -16.203 6.492 1 87.31 385 ALA A C 1
ATOM 3106 O O . ALA A 1 385 ? 0.673 -17.25 6.992 1 87.31 385 ALA A O 1
ATOM 3107 N N . TRP A 1 386 ? -0.143 -16.141 5.293 1 92.81 386 TRP A N 1
ATOM 3108 C CA . TRP A 1 386 ? -0.194 -17.328 4.445 1 92.81 386 TRP A CA 1
ATOM 3109 C C . TRP A 1 386 ? 1.165 -17.594 3.809 1 92.81 386 TRP A C 1
ATOM 3111 O O . TRP A 1 386 ? 1.844 -16.672 3.357 1 92.81 386 TRP A O 1
ATOM 3121 N N . GLY A 1 387 ? 1.571 -18.844 3.785 1 94.25 387 GLY A N 1
ATOM 3122 C CA . GLY A 1 387 ? 2.805 -19.234 3.125 1 94.25 387 GLY A CA 1
ATOM 3123 C C . GLY A 1 387 ? 4.035 -18.547 3.689 1 94.25 387 GLY A C 1
ATOM 3124 O O . GLY A 1 387 ? 4.25 -18.547 4.902 1 94.25 387 GLY A O 1
ATOM 3125 N N . GLU A 1 388 ? 4.832 -18.094 2.76 1 94.5 388 GLU A N 1
ATOM 3126 C CA . GLU A 1 388 ? 6.043 -17.375 3.133 1 94.5 388 GLU A CA 1
ATOM 3127 C C . GLU A 1 388 ? 5.836 -15.867 3.021 1 94.5 388 GLU A C 1
ATOM 3129 O O . GLU A 1 388 ? 6.227 -15.258 2.025 1 94.5 388 GLU A O 1
ATOM 3134 N N . ARG A 1 389 ? 5.172 -15.312 4.094 1 92.69 389 ARG A N 1
ATOM 3135 C CA . ARG A 1 389 ? 4.809 -13.898 4.141 1 92.69 389 ARG A CA 1
ATOM 3136 C C . ARG A 1 389 ? 3.967 -13.508 2.932 1 92.69 389 ARG A C 1
ATOM 3138 O O . ARG A 1 389 ? 4.25 -12.516 2.268 1 92.69 389 ARG A O 1
ATOM 3145 N N . GLY A 1 390 ? 3.092 -14.352 2.598 1 95.56 390 GLY A N 1
ATOM 3146 C CA . GLY A 1 390 ? 2.172 -14.078 1.504 1 95.56 390 GLY A CA 1
ATOM 3147 C C . GLY A 1 390 ? 2.666 -14.594 0.166 1 95.56 390 GLY A C 1
ATOM 3148 O O . GLY A 1 390 ? 1.957 -14.508 -0.839 1 95.56 390 GLY A O 1
ATOM 3149 N N . TRP A 1 391 ? 3.873 -15.164 0.134 1 97.94 391 TRP A N 1
ATOM 3150 C CA . TRP A 1 391 ? 4.492 -15.688 -1.078 1 97.94 391 TRP A CA 1
ATOM 3151 C C . TRP A 1 391 ? 4.727 -17.188 -0.966 1 97.94 391 TRP A C 1
ATOM 3153 O O . TRP A 1 391 ? 4.465 -17.781 0.079 1 97.94 391 TRP A O 1
ATOM 3163 N N . PHE A 1 392 ? 5.098 -17.781 -2.119 1 98.25 392 PHE A N 1
ATOM 3164 C CA . PHE A 1 392 ? 5.422 -19.203 -2.098 1 98.25 392 PHE A CA 1
ATOM 3165 C C . PHE A 1 392 ? 6.395 -19.562 -3.221 1 98.25 392 PHE A C 1
ATOM 3167 O O . PHE A 1 392 ? 6.68 -18.719 -4.082 1 98.25 392 PHE A O 1
ATOM 3174 N N . ARG A 1 393 ? 6.914 -20.734 -3.096 1 98.44 393 ARG A N 1
ATOM 3175 C CA . ARG A 1 393 ? 7.801 -21.297 -4.105 1 98.44 393 ARG A CA 1
ATOM 3176 C C . ARG A 1 393 ? 7.238 -22.594 -4.664 1 98.44 393 ARG A C 1
ATOM 3178 O O . ARG A 1 393 ? 6.645 -23.391 -3.932 1 98.44 393 ARG A O 1
ATOM 3185 N N . ILE A 1 394 ? 7.418 -22.734 -5.914 1 98 394 ILE A N 1
ATOM 3186 C CA . ILE A 1 394 ? 6.914 -23.938 -6.559 1 98 394 ILE A CA 1
ATOM 3187 C C . ILE A 1 394 ? 7.887 -24.375 -7.656 1 98 394 ILE A C 1
ATOM 3189 O O . ILE A 1 394 ? 8.516 -23.547 -8.305 1 98 394 ILE A O 1
ATOM 3193 N N . VAL A 1 395 ? 7.992 -25.625 -7.926 1 97.12 395 VAL A N 1
ATOM 3194 C CA . VAL A 1 395 ? 8.969 -26.172 -8.852 1 97.12 395 VAL A CA 1
ATOM 3195 C C . VAL A 1 395 ? 8.703 -25.641 -10.266 1 97.12 395 VAL A C 1
ATOM 3197 O O . VAL A 1 395 ? 7.551 -25.375 -10.617 1 97.12 395 VAL A O 1
ATOM 3200 N N . THR A 1 396 ? 9.766 -25.516 -11.031 1 97.62 396 THR A N 1
ATOM 3201 C CA . THR A 1 396 ? 9.625 -25.266 -12.461 1 97.62 396 THR A CA 1
ATOM 3202 C C . THR A 1 396 ? 9.477 -26.578 -13.227 1 97.62 396 THR A C 1
ATOM 3204 O O . THR A 1 396 ? 9.578 -27.656 -12.648 1 97.62 396 THR A O 1
ATOM 3207 N N . SER A 1 397 ? 9.273 -26.406 -14.5 1 95.44 397 SER A N 1
ATOM 3208 C CA . SER A 1 397 ? 9.125 -27.578 -15.352 1 95.44 397 SER A CA 1
ATOM 3209 C C . SER A 1 397 ? 10.438 -28.344 -15.461 1 95.44 397 SER A C 1
ATOM 3211 O O . SER A 1 397 ? 10.461 -29.484 -15.945 1 95.44 397 SER A O 1
ATOM 3213 N N . GLN A 1 398 ? 11.516 -27.797 -14.992 1 93.38 398 GLN A N 1
ATOM 3214 C CA . GLN A 1 398 ? 12.812 -28.453 -15.055 1 93.38 398 GLN A CA 1
ATOM 3215 C C . GLN A 1 398 ? 12.906 -29.578 -14.031 1 93.38 398 GLN A C 1
ATOM 3217 O O . GLN A 1 398 ? 13.812 -30.406 -14.094 1 93.38 398 GLN A O 1
ATOM 3222 N N . PHE A 1 399 ? 12.023 -29.516 -13.086 1 91.69 399 PHE A N 1
ATOM 3223 C CA . PHE A 1 399 ? 12.039 -30.562 -12.062 1 91.69 399 PHE A CA 1
ATOM 3224 C C . PHE A 1 399 ? 11.734 -31.922 -12.664 1 91.69 399 PHE A C 1
ATOM 3226 O O . PHE A 1 399 ? 10.875 -32.031 -13.539 1 91.69 399 PHE A O 1
ATOM 3233 N N . GLN A 1 400 ? 12.594 -32.906 -12.281 1 83.38 400 GLN A N 1
ATOM 3234 C CA . GLN A 1 400 ? 12.398 -34.281 -12.734 1 83.38 400 GLN A CA 1
ATOM 3235 C C . GLN A 1 400 ? 12.328 -35.25 -11.547 1 83.38 400 GLN A C 1
ATOM 3237 O O . GLN A 1 400 ? 13.148 -35.156 -10.633 1 83.38 400 GLN A O 1
ATOM 3242 N N . ASN A 1 401 ? 11.312 -35.875 -11.625 1 75.88 401 ASN A N 1
ATOM 3243 C CA . ASN A 1 401 ? 11.148 -36.969 -10.664 1 75.88 401 ASN A CA 1
ATOM 3244 C C . ASN A 1 401 ? 10.578 -38.219 -11.336 1 75.88 401 ASN A C 1
ATOM 3246 O O . ASN A 1 401 ? 9.359 -38.375 -11.422 1 75.88 401 ASN A O 1
ATOM 3250 N N . GLY A 1 402 ? 11.469 -39.094 -11.602 1 72.5 402 GLY A N 1
ATOM 3251 C CA . GLY A 1 402 ? 11.047 -40.25 -12.352 1 72.5 402 GLY A CA 1
ATOM 3252 C C . GLY A 1 402 ? 10.422 -39.906 -13.688 1 72.5 402 GLY A C 1
ATOM 3253 O O . GLY A 1 402 ? 11.031 -39.219 -14.508 1 72.5 402 GLY A O 1
ATOM 3254 N N . THR A 1 403 ? 9.219 -40.344 -13.773 1 71.31 403 THR A N 1
ATOM 3255 C CA . THR A 1 403 ? 8.508 -40.094 -15.023 1 71.31 403 THR A CA 1
ATOM 3256 C C . THR A 1 403 ? 7.758 -38.781 -14.969 1 71.31 403 THR A C 1
ATOM 3258 O O . THR A 1 403 ? 7.25 -38.312 -15.992 1 71.31 403 THR A O 1
ATOM 3261 N N . LEU A 1 404 ? 7.785 -38.25 -13.781 1 77.06 404 LEU A N 1
ATOM 3262 C CA . LEU A 1 404 ? 7.07 -36.969 -13.633 1 77.06 404 LEU A CA 1
ATOM 3263 C C . LEU A 1 404 ? 8 -35.781 -13.898 1 77.06 404 LEU A C 1
ATOM 3265 O O . LEU A 1 404 ? 9.172 -35.812 -13.508 1 77.06 404 LEU A O 1
ATOM 3269 N N . THR A 1 405 ? 7.352 -34.906 -14.703 1 80.38 405 THR A N 1
ATOM 3270 C CA . THR A 1 405 ? 8.078 -33.656 -14.938 1 80.38 405 THR A CA 1
ATOM 3271 C C . THR A 1 405 ? 7.488 -32.531 -14.117 1 80.38 405 THR A C 1
ATOM 3273 O O . THR A 1 405 ? 6.402 -32.656 -13.555 1 80.38 405 THR A O 1
ATOM 3276 N N . GLY A 1 406 ? 8.195 -31.484 -13.977 1 83.94 406 GLY A N 1
ATOM 3277 C CA . GLY A 1 406 ? 7.723 -30.312 -13.258 1 83.94 406 GLY A CA 1
ATOM 3278 C C . GLY A 1 406 ? 6.379 -29.812 -13.758 1 83.94 406 GLY A C 1
ATOM 3279 O O . GLY A 1 406 ? 5.586 -29.281 -12.977 1 83.94 406 GLY A O 1
ATOM 3280 N N . ASN A 1 407 ? 6.074 -30.062 -15 1 83.56 407 ASN A N 1
ATOM 3281 C CA . ASN A 1 407 ? 4.797 -29.641 -15.555 1 83.56 407 ASN A CA 1
ATOM 3282 C C . ASN A 1 407 ? 3.627 -30.391 -14.93 1 83.56 407 ASN A C 1
ATOM 3284 O O . ASN A 1 407 ? 2.506 -29.891 -14.891 1 83.56 407 ASN A O 1
ATOM 3288 N N . ASP A 1 408 ? 3.975 -31.484 -14.438 1 87.38 408 ASP A N 1
ATOM 3289 C CA . ASP A 1 408 ? 2.949 -32.281 -13.781 1 87.38 408 ASP A CA 1
ATOM 3290 C C . ASP A 1 408 ? 2.787 -31.875 -12.32 1 87.38 408 ASP A C 1
ATOM 3292 O O . ASP A 1 408 ? 1.801 -32.219 -11.672 1 87.38 408 ASP A O 1
ATOM 3296 N N . LEU A 1 409 ? 3.738 -31.078 -11.898 1 91.38 409 LEU A N 1
ATOM 3297 C CA . LEU A 1 409 ? 3.842 -30.938 -10.445 1 91.38 409 LEU A CA 1
ATOM 3298 C C . LEU A 1 409 ? 3.713 -29.469 -10.039 1 91.38 409 LEU A C 1
ATOM 3300 O O . LEU A 1 409 ? 3.598 -29.172 -8.852 1 91.38 409 LEU A O 1
ATOM 3304 N N . ASN A 1 410 ? 3.66 -28.594 -10.961 1 95.06 410 ASN A N 1
ATOM 3305 C CA . ASN A 1 410 ? 3.732 -27.172 -10.617 1 95.06 410 ASN A CA 1
ATOM 3306 C C . ASN A 1 410 ? 2.369 -26.5 -10.727 1 95.06 410 ASN A C 1
ATOM 3308 O O . ASN A 1 410 ? 2.283 -25.297 -11 1 95.06 410 ASN A O 1
ATOM 3312 N N . LEU A 1 411 ? 1.27 -27.312 -10.672 1 94.38 411 LEU A N 1
ATOM 3313 C CA . LEU A 1 411 ? -0.117 -26.859 -10.664 1 94.38 411 LEU A CA 1
ATOM 3314 C C . LEU A 1 411 ? -0.422 -26.031 -11.906 1 94.38 411 LEU A C 1
ATOM 3316 O O . LEU A 1 411 ? -1.283 -25.141 -11.867 1 94.38 411 LEU A O 1
ATOM 3320 N N . GLY A 1 412 ? 0.299 -26.172 -12.977 1 94.88 412 GLY A N 1
ATOM 3321 C CA . GLY A 1 412 ? 0.003 -25.562 -14.266 1 94.88 412 GLY A CA 1
ATOM 3322 C C . GLY A 1 412 ? 0.472 -24.125 -14.359 1 94.88 412 GLY A C 1
ATOM 3323 O O . GLY A 1 412 ? 0.046 -23.391 -15.25 1 94.88 412 GLY A O 1
ATOM 3324 N N . ILE A 1 413 ? 1.423 -23.688 -13.539 1 97.06 413 ILE A N 1
ATOM 3325 C CA . ILE A 1 413 ? 1.757 -22.266 -13.391 1 97.06 413 ILE A CA 1
ATOM 3326 C C . ILE A 1 413 ? 2.414 -21.766 -14.672 1 97.06 413 ILE A C 1
ATOM 3328 O O . ILE A 1 413 ? 2.441 -20.547 -14.922 1 97.06 413 ILE A O 1
ATOM 3332 N N . GLU A 1 414 ? 2.965 -22.641 -15.539 1 97.31 414 GLU A N 1
ATOM 3333 C CA . GLU A 1 414 ? 3.697 -22.203 -16.719 1 97.31 414 GLU A CA 1
ATOM 3334 C C . GLU A 1 414 ? 2.812 -22.25 -17.969 1 97.31 414 GLU A C 1
ATOM 3336 O O . GLU A 1 414 ? 3.277 -22 -19.078 1 97.31 414 GLU A O 1
ATOM 3341 N N . LYS A 1 415 ? 1.562 -22.609 -17.812 1 94.38 415 LYS A N 1
ATOM 3342 C CA . LYS A 1 415 ? 0.702 -22.891 -18.953 1 94.38 415 LYS A CA 1
ATOM 3343 C C . LYS A 1 415 ? 0.093 -21.609 -19.516 1 94.38 415 LYS A C 1
ATOM 3345 O O . LYS A 1 415 ? -0.045 -21.453 -20.734 1 94.38 415 LYS A O 1
ATOM 3350 N N . ASP A 1 416 ? -0.307 -20.75 -18.672 1 95 416 ASP A N 1
ATOM 3351 C CA . ASP A 1 416 ? -1.021 -19.562 -19.109 1 95 416 ASP A CA 1
ATOM 3352 C C . ASP A 1 416 ? -0.7 -18.359 -18.219 1 95 416 ASP A C 1
ATOM 3354 O O . ASP A 1 416 ? -1.275 -18.219 -17.141 1 95 416 ASP A O 1
ATOM 3358 N N . CYS A 1 417 ? 0.148 -17.469 -18.703 1 97.81 417 CYS A N 1
ATOM 3359 C CA . CYS A 1 417 ? 0.543 -16.25 -18.016 1 97.81 417 CYS A CA 1
ATOM 3360 C C . CYS A 1 417 ? 0.326 -15.016 -18.891 1 97.81 417 CYS A C 1
ATOM 3362 O O . CYS A 1 417 ? 0.112 -15.141 -20.094 1 97.81 417 CYS A O 1
ATOM 3364 N N . TYR A 1 418 ? 0.364 -13.844 -18.234 1 98.5 418 TYR A N 1
ATOM 3365 C CA . TYR A 1 418 ? -0.015 -12.594 -18.891 1 98.5 418 TYR A CA 1
ATOM 3366 C C . TYR A 1 418 ? 0.968 -11.484 -18.562 1 98.5 418 TYR A C 1
ATOM 3368 O O . TYR A 1 418 ? 1.408 -11.352 -17.422 1 98.5 418 TYR A O 1
ATOM 3376 N N . TYR A 1 419 ? 1.34 -10.719 -19.609 1 98.62 419 TYR A N 1
ATOM 3377 C CA . TYR A 1 419 ? 2.168 -9.531 -19.422 1 98.62 419 TYR A CA 1
ATOM 3378 C C . TYR A 1 419 ? 1.426 -8.281 -19.875 1 98.62 419 TYR A C 1
ATOM 3380 O O . TYR A 1 419 ? 0.447 -8.359 -20.625 1 98.62 419 TYR A O 1
ATOM 3388 N N . ALA A 1 420 ? 1.842 -7.117 -19.359 1 98.75 420 ALA A N 1
ATOM 3389 C CA . ALA A 1 420 ? 1.377 -5.805 -19.797 1 98.75 420 ALA A CA 1
ATOM 3390 C C . ALA A 1 420 ? 2.473 -4.754 -19.641 1 98.75 420 ALA A C 1
ATOM 3392 O O . ALA A 1 420 ? 3.211 -4.766 -18.641 1 98.75 420 ALA A O 1
ATOM 3393 N N . ASP A 1 421 ? 2.545 -3.854 -20.594 1 98.5 421 ASP A N 1
ATOM 3394 C CA . ASP A 1 421 ? 3.57 -2.816 -20.562 1 98.5 421 ASP A CA 1
ATOM 3395 C C . ASP A 1 421 ? 3.004 -1.503 -20.031 1 98.5 421 ASP A C 1
ATOM 3397 O O . ASP A 1 421 ? 2.164 -0.874 -20.672 1 98.5 421 ASP A O 1
ATOM 3401 N N . PRO A 1 422 ? 3.537 -1.062 -18.891 1 98.06 422 PRO A N 1
ATOM 3402 C CA . PRO A 1 422 ? 3.082 0.223 -18.344 1 98.06 422 PRO A CA 1
ATOM 3403 C C . PRO A 1 422 ? 3.43 1.397 -19.266 1 98.06 422 PRO A C 1
ATOM 3405 O O . PRO A 1 422 ? 4.508 1.42 -19.859 1 98.06 422 PRO A O 1
ATOM 3408 N N . ILE A 1 423 ? 2.537 2.305 -19.422 1 96.5 423 ILE A N 1
ATOM 3409 C CA . ILE A 1 423 ? 2.834 3.615 -19.984 1 96.5 423 ILE A CA 1
ATOM 3410 C C . ILE A 1 423 ? 3.143 4.605 -18.859 1 96.5 423 ILE A C 1
ATOM 3412 O O . ILE A 1 423 ? 2.289 4.875 -18.016 1 96.5 423 ILE A O 1
ATOM 3416 N N . ILE A 1 424 ? 4.344 5.168 -18.875 1 95.44 424 ILE A N 1
ATOM 3417 C CA . ILE A 1 424 ? 4.734 5.949 -17.703 1 95.44 424 ILE A CA 1
ATOM 3418 C C . ILE A 1 424 ? 4.977 7.402 -18.109 1 95.44 424 ILE A C 1
ATOM 3420 O O . ILE A 1 424 ? 5.391 8.227 -17.297 1 95.44 424 ILE A O 1
ATOM 3424 N N . SER A 1 425 ? 4.719 7.785 -19.359 1 88 425 SER A N 1
ATOM 3425 C CA . SER A 1 425 ? 5.012 9.125 -19.875 1 88 425 SER A CA 1
ATOM 3426 C C . SER A 1 425 ? 4.168 10.18 -19.156 1 88 425 SER A C 1
ATOM 3428 O O . SER A 1 425 ? 4.598 11.328 -19.016 1 88 425 SER A O 1
ATOM 3430 N N . ASN A 1 426 ? 3.035 9.805 -18.625 1 81.25 426 ASN A N 1
ATOM 3431 C CA . ASN A 1 426 ? 2.15 10.766 -17.984 1 81.25 426 ASN A CA 1
ATOM 3432 C C . ASN A 1 426 ? 2.357 10.789 -16.469 1 81.25 426 ASN A C 1
ATOM 3434 O O . ASN A 1 426 ? 1.697 11.547 -15.758 1 81.25 426 ASN A O 1
ATOM 3438 N N . LEU A 1 427 ? 3.182 10.008 -15.922 1 85.19 427 LEU A N 1
ATOM 3439 C CA . LEU A 1 427 ? 3.273 9.844 -14.477 1 85.19 427 LEU A CA 1
ATOM 3440 C C . LEU A 1 427 ? 4.402 10.688 -13.898 1 85.19 427 LEU A C 1
ATOM 3442 O O . LEU A 1 427 ? 4.391 11.023 -12.711 1 85.19 427 LEU A O 1
ATOM 3446 N N . ASP A 1 428 ? 5.508 10.992 -14.617 1 74.56 428 ASP A N 1
ATOM 3447 C CA . ASP A 1 428 ? 6.652 11.734 -14.102 1 74.56 428 ASP A CA 1
ATOM 3448 C C . ASP A 1 428 ? 6.973 12.938 -14.992 1 74.56 428 ASP A C 1
ATOM 3450 O O . ASP A 1 428 ? 6.781 12.875 -16.219 1 74.56 428 ASP A O 1
ATOM 3454 N N . MET B 1 1 ? 37.875 -25.062 76.125 1 23.7 1 MET B N 1
ATOM 3455 C CA . MET B 1 1 ? 36.5 -25.594 76 1 23.7 1 MET B CA 1
ATOM 3456 C C . MET B 1 1 ? 35.531 -24.5 75.625 1 23.7 1 MET B C 1
ATOM 3458 O O . MET B 1 1 ? 34.844 -23.922 76.438 1 23.7 1 MET B O 1
ATOM 3462 N N . LYS B 1 2 ? 36.062 -23.484 74.938 1 26.77 2 LYS B N 1
ATOM 3463 C CA . LYS B 1 2 ? 35.469 -22.234 74.5 1 26.77 2 LYS B CA 1
ATOM 3464 C C . LYS B 1 2 ? 34.188 -22.484 73.688 1 26.77 2 LYS B C 1
ATOM 3466 O O . LYS B 1 2 ? 34.219 -23.219 72.688 1 26.77 2 LYS B O 1
ATOM 3471 N N . VAL B 1 3 ? 33.062 -22.484 74.438 1 25.22 3 VAL B N 1
ATOM 3472 C CA . VAL B 1 3 ? 31.672 -22.797 74.125 1 25.22 3 VAL B CA 1
ATOM 3473 C C . VAL B 1 3 ? 31.188 -22.016 72.938 1 25.22 3 VAL B C 1
ATOM 3475 O O . VAL B 1 3 ? 31.266 -20.781 72.938 1 25.22 3 VAL B O 1
ATOM 3478 N N . ILE B 1 4 ? 31.375 -22.562 71.688 1 27.53 4 ILE B N 1
ATOM 3479 C CA . ILE B 1 4 ? 31.047 -22.219 70.312 1 27.53 4 ILE B CA 1
ATOM 3480 C C . ILE B 1 4 ? 29.562 -21.922 70.188 1 27.53 4 ILE B C 1
ATOM 3482 O O . ILE B 1 4 ? 28.734 -22.812 70.375 1 27.53 4 ILE B O 1
ATOM 3486 N N . LEU B 1 5 ? 29.141 -20.812 70.875 1 24.69 5 LEU B N 1
ATOM 3487 C CA . LEU B 1 5 ? 27.734 -20.453 70.938 1 24.69 5 LEU B CA 1
ATOM 3488 C C . LEU B 1 5 ? 27.109 -20.375 69.562 1 24.69 5 LEU B C 1
ATOM 3490 O O . LEU B 1 5 ? 27.531 -19.562 68.75 1 24.69 5 LEU B O 1
ATOM 3494 N N . LEU B 1 6 ? 26.719 -21.484 69 1 25.23 6 LEU B N 1
ATOM 3495 C CA . LEU B 1 6 ? 26.078 -21.75 67.75 1 25.23 6 LEU B CA 1
ATOM 3496 C C . LEU B 1 6 ? 24.781 -20.984 67.562 1 25.23 6 LEU B C 1
ATOM 3498 O O . LEU B 1 6 ? 23.812 -21.25 68.312 1 25.23 6 LEU B O 1
ATOM 3502 N N . LEU B 1 7 ? 24.859 -19.656 67.688 1 24.2 7 LEU B N 1
ATOM 3503 C CA . LEU B 1 7 ? 23.625 -18.875 67.688 1 24.2 7 LEU B CA 1
ATOM 3504 C C . LEU B 1 7 ? 22.781 -19.203 66.438 1 24.2 7 LEU B C 1
ATOM 3506 O O . LEU B 1 7 ? 23.266 -19.125 65.312 1 24.2 7 LEU B O 1
ATOM 3510 N N . PHE B 1 8 ? 21.859 -20.141 66.562 1 25.09 8 PHE B N 1
ATOM 3511 C CA . PHE B 1 8 ? 20.859 -20.656 65.625 1 25.09 8 PHE B CA 1
ATOM 3512 C C . PHE B 1 8 ? 19.938 -19.547 65.125 1 25.09 8 PHE B C 1
ATOM 3514 O O . PHE B 1 8 ? 19.125 -19.031 65.875 1 25.09 8 PHE B O 1
ATOM 3521 N N . VAL B 1 9 ? 20.484 -18.469 64.562 1 24.36 9 VAL B N 1
ATOM 3522 C CA . VAL B 1 9 ? 19.594 -17.375 64.188 1 24.36 9 VAL B CA 1
ATOM 3523 C C . VAL B 1 9 ? 18.469 -17.906 63.281 1 24.36 9 VAL B C 1
ATOM 3525 O O . VAL B 1 9 ? 18.734 -18.516 62.25 1 24.36 9 VAL B O 1
ATOM 3528 N N . THR B 1 10 ? 17.312 -18.297 63.844 1 23.84 10 THR B N 1
ATOM 3529 C CA . THR B 1 10 ? 16.047 -18.703 63.25 1 23.84 10 THR B CA 1
ATOM 3530 C C . THR B 1 10 ? 15.586 -17.703 62.219 1 23.84 10 THR B C 1
ATOM 3532 O O . THR B 1 10 ? 15.312 -16.547 62.531 1 23.84 10 THR B O 1
ATOM 3535 N N . ILE B 1 11 ? 16.219 -17.562 61.062 1 24.83 11 ILE B N 1
ATOM 3536 C CA . ILE B 1 11 ? 15.852 -16.656 59.969 1 24.83 11 ILE B CA 1
ATOM 3537 C C . ILE B 1 11 ? 14.391 -16.875 59.594 1 24.83 11 ILE B C 1
ATOM 3539 O O . ILE B 1 11 ? 14.016 -17.984 59.156 1 24.83 11 ILE B O 1
ATOM 3543 N N . SER B 1 12 ? 13.445 -16.297 60.375 1 23.22 12 SER B N 1
ATOM 3544 C CA . SER B 1 12 ? 12.008 -16.312 60.125 1 23.22 12 SER B CA 1
ATOM 3545 C C . SER B 1 12 ? 11.695 -15.875 58.688 1 23.22 12 SER B C 1
ATOM 3547 O O . SER B 1 12 ? 12.094 -14.789 58.281 1 23.22 12 SER B O 1
ATOM 3549 N N . SER B 1 13 ? 11.688 -16.781 57.719 1 23.73 13 SER B N 1
ATOM 3550 C CA . SER B 1 13 ? 11.336 -16.625 56.312 1 23.73 13 SER B CA 1
ATOM 3551 C C . SER B 1 13 ? 9.945 -16.031 56.156 1 23.73 13 SER B C 1
ATOM 3553 O O . SER B 1 13 ? 8.945 -16.688 56.5 1 23.73 13 SER B O 1
ATOM 3555 N N . PHE B 1 14 ? 9.703 -14.797 56.594 1 23.58 14 PHE B N 1
ATOM 3556 C CA . PHE B 1 14 ? 8.406 -14.172 56.375 1 23.58 14 PHE B CA 1
ATOM 3557 C C . PHE B 1 14 ? 8.008 -14.25 54.906 1 23.58 14 PHE B C 1
ATOM 3559 O O . PHE B 1 14 ? 8.742 -13.773 54.031 1 23.58 14 PHE B O 1
ATOM 3566 N N . VAL B 1 15 ? 7.398 -15.328 54.531 1 24.22 15 VAL B N 1
ATOM 3567 C CA . VAL B 1 15 ? 6.836 -15.578 53.188 1 24.22 15 VAL B CA 1
ATOM 3568 C C . VAL B 1 15 ? 5.781 -14.516 52.875 1 24.22 15 VAL B C 1
ATOM 3570 O O . VAL B 1 15 ? 4.734 -14.461 53.531 1 24.22 15 VAL B O 1
ATOM 3573 N N . ILE B 1 16 ? 6.176 -13.266 52.781 1 22.58 16 ILE B N 1
ATOM 3574 C CA . ILE B 1 16 ? 5.191 -12.25 52.438 1 22.58 16 ILE B CA 1
ATOM 3575 C C . ILE B 1 16 ? 4.406 -12.68 51.188 1 22.58 16 ILE B C 1
ATOM 3577 O O . ILE B 1 16 ? 4.996 -12.961 50.156 1 22.58 16 ILE B O 1
ATOM 3581 N N . PHE B 1 17 ? 3.279 -13.336 51.469 1 25.09 17 PHE B N 1
ATOM 3582 C CA . PHE B 1 17 ? 2.256 -13.695 50.469 1 25.09 17 PHE B CA 1
ATOM 3583 C C . PHE B 1 17 ? 1.82 -12.477 49.688 1 25.09 17 PHE B C 1
ATOM 3585 O O . PHE B 1 17 ? 1.135 -11.594 50.188 1 25.09 17 PHE B O 1
ATOM 3592 N N . GLY B 1 18 ? 2.771 -11.805 49.062 1 23.16 18 GLY B N 1
ATOM 3593 C CA . GLY B 1 18 ? 2.332 -10.672 48.25 1 23.16 18 GLY B CA 1
ATOM 3594 C C . GLY B 1 18 ? 1.171 -11.008 47.344 1 23.16 18 GLY B C 1
ATOM 3595 O O . GLY B 1 18 ? 1.236 -11.977 46.594 1 23.16 18 GLY B O 1
ATOM 3596 N N . HIS B 1 19 ? -0.034 -10.852 47.906 1 24.38 19 HIS B N 1
ATOM 3597 C CA . HIS B 1 19 ? -1.295 -10.898 47.188 1 24.38 19 HIS B CA 1
ATOM 3598 C C . HIS B 1 19 ? -1.202 -10.109 45.875 1 24.38 19 HIS B C 1
ATOM 3600 O O . HIS B 1 19 ? -0.976 -8.898 45.906 1 24.38 19 HIS B O 1
ATOM 3606 N N . SER B 1 20 ? -0.494 -10.641 44.969 1 23.17 20 SER B N 1
ATOM 3607 C CA . SER B 1 20 ? -0.457 -10.023 43.656 1 23.17 20 SER B CA 1
ATOM 3608 C C . SER B 1 20 ? -1.863 -9.75 43.125 1 23.17 20 SER B C 1
ATOM 3610 O O . SER B 1 20 ? -2.6 -10.68 42.781 1 23.17 20 SER B O 1
ATOM 3612 N N . LYS B 1 21 ? -2.586 -8.828 43.812 1 25.05 21 LYS B N 1
ATOM 3613 C CA . LYS B 1 21 ? -3.863 -8.359 43.281 1 25.05 21 LYS B CA 1
ATOM 3614 C C . LYS B 1 21 ? -3.76 -8.062 41.781 1 25.05 21 LYS B C 1
ATOM 3616 O O . LYS B 1 21 ? -2.945 -7.234 41.375 1 25.05 21 LYS B O 1
ATOM 3621 N N . SER B 1 22 ? -4.098 -9.07 41.062 1 22.95 22 SER B N 1
ATOM 3622 C CA . SER B 1 22 ? -4.16 -8.992 39.625 1 22.95 22 SER B CA 1
ATOM 3623 C C . SER B 1 22 ? -5.004 -7.805 39.156 1 22.95 22 SER B C 1
ATOM 3625 O O . SER B 1 22 ? -6.152 -7.656 39.594 1 22.95 22 SER B O 1
ATOM 3627 N N . TRP B 1 23 ? -4.355 -6.699 39.031 1 22.52 23 TRP B N 1
ATOM 3628 C CA . TRP B 1 23 ? -4.863 -5.379 38.656 1 22.52 23 TRP B CA 1
ATOM 3629 C C . TRP B 1 23 ? -5.906 -5.488 37.562 1 22.52 23 TRP B C 1
ATOM 3631 O O . TRP B 1 23 ? -6.656 -4.543 37.281 1 22.52 23 TRP B O 1
ATOM 3641 N N . PHE B 1 24 ? -5.895 -6.59 36.875 1 24.39 24 PHE B N 1
ATOM 3642 C CA . PHE B 1 24 ? -6.746 -6.457 35.688 1 24.39 24 PHE B CA 1
ATOM 3643 C C . PHE B 1 24 ? -8.219 -6.406 36.094 1 24.39 24 PHE B C 1
ATOM 3645 O O . PHE B 1 24 ? -9.102 -6.395 35.219 1 24.39 24 PHE B O 1
ATOM 3652 N N . ASP B 1 25 ? -8.508 -6.582 37.344 1 23.67 25 ASP B N 1
ATOM 3653 C CA . ASP B 1 25 ? -9.914 -6.738 37.719 1 23.67 25 ASP B CA 1
ATOM 3654 C C . ASP B 1 25 ? -10.656 -5.406 37.625 1 23.67 25 ASP B C 1
ATOM 3656 O O . ASP B 1 25 ? -11.758 -5.266 38.156 1 23.67 25 ASP B O 1
ATOM 3660 N N . LYS B 1 26 ? -9.922 -4.398 37.625 1 24.95 26 LYS B N 1
ATOM 3661 C CA . LYS B 1 26 ? -10.875 -3.312 37.844 1 24.95 26 LYS B CA 1
ATOM 3662 C C . LYS B 1 26 ? -12.008 -3.365 36.812 1 24.95 26 LYS B C 1
ATOM 3664 O O . LYS B 1 26 ? -11.789 -3.684 35.656 1 24.95 26 LYS B O 1
ATOM 3669 N N . GLU B 1 27 ? -13.211 -3.369 37.312 1 23.05 27 GLU B N 1
ATOM 3670 C CA . GLU B 1 27 ? -14.539 -3.266 36.719 1 23.05 27 GLU B CA 1
ATOM 3671 C C . GLU B 1 27 ? -14.617 -2.115 35.719 1 23.05 27 GLU B C 1
ATOM 3673 O O . GLU B 1 27 ? -14.422 -0.954 36.094 1 23.05 27 GLU B O 1
ATOM 3678 N N . ASN B 1 28 ? -14.117 -2.223 34.594 1 21.3 28 ASN B N 1
ATOM 3679 C CA . ASN B 1 28 ? -14.391 -1.252 33.562 1 21.3 28 ASN B CA 1
ATOM 3680 C C . ASN B 1 28 ? -15.875 -0.901 33.469 1 21.3 28 ASN B C 1
ATOM 3682 O O . ASN B 1 28 ? -16.688 -1.699 33 1 21.3 28 ASN B O 1
ATOM 3686 N N . THR B 1 29 ? -16.312 -0.336 34.562 1 20.55 29 THR B N 1
ATOM 3687 C CA . THR B 1 29 ? -17.641 0.27 34.469 1 20.55 29 THR B CA 1
ATOM 3688 C C . THR B 1 29 ? -17.719 1.15 33.219 1 20.55 29 THR B C 1
ATOM 3690 O O . THR B 1 29 ? -17 2.139 33.094 1 20.55 29 THR B O 1
ATOM 3693 N N . VAL B 1 30 ? -17.906 0.533 32.219 1 23.25 30 VAL B N 1
ATOM 3694 C CA . VAL B 1 30 ? -18.344 1.244 31.016 1 23.25 30 VAL B CA 1
ATOM 3695 C C . VAL B 1 30 ? -19.453 2.229 31.375 1 23.25 30 VAL B C 1
ATOM 3697 O O . VAL B 1 30 ? -20.516 1.822 31.828 1 23.25 30 VAL B O 1
ATOM 3700 N N . LEU B 1 31 ? -19.047 3.305 32.031 1 21.64 31 LEU B N 1
ATOM 3701 C CA . LEU B 1 31 ? -20.047 4.355 32.125 1 21.64 31 LEU B CA 1
ATOM 3702 C C . LEU B 1 31 ? -20.766 4.562 30.797 1 21.64 31 LEU B C 1
ATOM 3704 O O . LEU B 1 31 ? -20.109 4.832 29.781 1 21.64 31 LEU B O 1
ATOM 3708 N N . GLU B 1 32 ? -21.844 3.895 30.609 1 23.77 32 GLU B N 1
ATOM 3709 C CA . GLU B 1 32 ? -22.891 4.113 29.609 1 23.77 32 GLU B CA 1
ATOM 3710 C C . GLU B 1 32 ? -23.312 5.582 29.562 1 23.77 32 GLU B C 1
ATOM 3712 O O . GLU B 1 32 ? -24.188 6.012 30.328 1 23.77 32 GLU B O 1
ATOM 3717 N N . GLU B 1 33 ? -22.391 6.484 29.719 1 22.59 33 GLU B N 1
ATOM 3718 C CA . GLU B 1 33 ? -23.062 7.758 29.453 1 22.59 33 GLU B CA 1
ATOM 3719 C C . GLU B 1 33 ? -23.656 7.801 28.062 1 22.59 33 GLU B C 1
ATOM 3721 O O . GLU B 1 33 ? -23.031 7.352 27.094 1 22.59 33 GLU B O 1
ATOM 3726 N N . GLN B 1 34 ? -25.047 7.926 27.906 1 23.58 34 GLN B N 1
ATOM 3727 C CA . GLN B 1 34 ? -25.953 8.172 26.797 1 23.58 34 GLN B CA 1
ATOM 3728 C C . GLN B 1 34 ? -25.453 9.305 25.906 1 23.58 34 GLN B C 1
ATOM 3730 O O . GLN B 1 34 ? -25.859 10.453 26.062 1 23.58 34 GLN B O 1
ATOM 3735 N N . ASN B 1 35 ? -24.203 9.438 25.781 1 23.23 35 ASN B N 1
ATOM 3736 C CA . ASN B 1 35 ? -23.922 10.586 24.922 1 23.23 35 ASN B CA 1
ATOM 3737 C C . ASN B 1 35 ? -24.484 10.391 23.516 1 23.23 35 ASN B C 1
ATOM 3739 O O . ASN B 1 35 ? -24.156 9.414 22.844 1 23.23 35 ASN B O 1
ATOM 3743 N N . ASN B 1 36 ? -25.641 10.984 23.141 1 23.56 36 ASN B N 1
ATOM 3744 C CA . ASN B 1 36 ? -26.516 11.148 21.984 1 23.56 36 ASN B CA 1
ATOM 3745 C C . ASN B 1 36 ? -25.734 11.516 20.734 1 23.56 36 ASN B C 1
ATOM 3747 O O . ASN B 1 36 ? -26.312 11.789 19.688 1 23.56 36 ASN B O 1
ATOM 3751 N N . LEU B 1 37 ? -24.547 12.078 20.922 1 22.84 37 LEU B N 1
ATOM 3752 C CA . LEU B 1 37 ? -24.156 12.812 19.719 1 22.84 37 LEU B CA 1
ATOM 3753 C C . LEU B 1 37 ? -23.641 11.867 18.641 1 22.84 37 LEU B C 1
ATOM 3755 O O . LEU B 1 37 ? -22.844 12.273 17.781 1 22.84 37 LEU B O 1
ATOM 3759 N N . ASN B 1 38 ? -23.797 10.609 18.859 1 25.17 38 ASN B N 1
ATOM 3760 C CA . ASN B 1 38 ? -23.016 9.758 17.953 1 25.17 38 ASN B CA 1
ATOM 3761 C C . ASN B 1 38 ? -23.531 9.844 16.516 1 25.17 38 ASN B C 1
ATOM 3763 O O . ASN B 1 38 ? -24.562 9.25 16.188 1 25.17 38 ASN B O 1
ATOM 3767 N N . HIS B 1 39 ? -23.375 10.969 15.93 1 25.8 39 HIS B N 1
ATOM 3768 C CA . HIS B 1 39 ? -23.906 11.016 14.562 1 25.8 39 HIS B CA 1
ATOM 3769 C C . HIS B 1 39 ? -23.25 9.953 13.688 1 25.8 39 HIS B C 1
ATOM 3771 O O . HIS B 1 39 ? -23.344 10.008 12.461 1 25.8 39 HIS B O 1
ATOM 3777 N N . GLY B 1 40 ? -22.484 9.094 14.344 1 24.77 40 GLY B N 1
ATOM 3778 C CA . GLY B 1 40 ? -21.703 8.266 13.438 1 24.77 40 GLY B CA 1
ATOM 3779 C C . GLY B 1 40 ? -22.531 7.203 12.734 1 24.77 40 GLY B C 1
ATOM 3780 O O . GLY B 1 40 ? -23.594 6.816 13.219 1 24.77 40 GLY B O 1
ATOM 3781 N N . PHE B 1 41 ? -22.406 7.113 11.453 1 24.3 41 PHE B N 1
ATOM 3782 C CA . PHE B 1 41 ? -23.078 6.191 10.547 1 24.3 41 PHE B CA 1
ATOM 3783 C C . PHE B 1 41 ? -22.844 4.746 10.969 1 24.3 41 PHE B C 1
ATOM 3785 O O . PHE B 1 41 ? -21.734 4.375 11.359 1 24.3 41 PHE B O 1
ATOM 3792 N N . ASP B 1 42 ? -23.844 4.215 11.695 1 25.88 42 ASP B N 1
ATOM 3793 C CA . ASP B 1 42 ? -23.812 2.791 12.023 1 25.88 42 ASP B CA 1
ATOM 3794 C C . ASP B 1 42 ? -24.031 1.935 10.781 1 25.88 42 ASP B C 1
ATOM 3796 O O . ASP B 1 42 ? -24.969 2.17 10.023 1 25.88 42 ASP B O 1
ATOM 3800 N N . ILE B 1 43 ? -23.094 1.484 10.164 1 24.91 43 ILE B N 1
ATOM 3801 C CA . ILE B 1 43 ? -23.281 0.517 9.086 1 24.91 43 ILE B CA 1
ATOM 3802 C C . ILE B 1 43 ? -23.672 -0.84 9.68 1 24.91 43 ILE B C 1
ATOM 3804 O O . ILE B 1 43 ? -22.953 -1.373 10.531 1 24.91 43 ILE B O 1
ATOM 3808 N N . VAL B 1 44 ? -25.031 -1.055 9.922 1 25.02 44 VAL B N 1
ATOM 3809 C CA . VAL B 1 44 ? -25.5 -2.346 10.414 1 25.02 44 VAL B CA 1
ATOM 3810 C C . VAL B 1 44 ? -25.609 -3.332 9.25 1 25.02 44 VAL B C 1
ATOM 3812 O O . VAL B 1 44 ? -26.266 -3.047 8.242 1 25.02 44 VAL B O 1
ATOM 3815 N N . LEU B 1 45 ? -24.75 -4.25 9.25 1 24.09 45 LEU B N 1
ATOM 3816 C CA . LEU B 1 45 ? -24.922 -5.387 8.352 1 24.09 45 LEU B CA 1
ATOM 3817 C C . LEU B 1 45 ? -26.031 -6.309 8.844 1 24.09 45 LEU B C 1
ATOM 3819 O O . LEU B 1 45 ? -25.953 -6.848 9.945 1 24.09 45 LEU B O 1
ATOM 3823 N N . LYS B 1 46 ? -27.344 -5.926 8.625 1 24.83 46 LYS B N 1
ATOM 3824 C CA . LYS B 1 46 ? -28.406 -6.855 8.984 1 24.83 46 LYS B CA 1
ATOM 3825 C C . LYS B 1 46 ? -28.453 -8.047 8.031 1 24.83 46 LYS B C 1
ATOM 3827 O O . LYS B 1 46 ? -28.562 -7.871 6.816 1 24.83 46 LYS B O 1
ATOM 3832 N N . LEU B 1 47 ? -28.078 -9.188 8.609 1 24.95 47 LEU B N 1
ATOM 3833 C CA . LEU B 1 47 ? -28.328 -10.461 7.945 1 24.95 47 LEU B CA 1
ATOM 3834 C C . LEU B 1 47 ? -29.828 -10.789 7.961 1 24.95 47 LEU B C 1
ATOM 3836 O O . LEU B 1 47 ? -30.406 -10.961 9.031 1 24.95 47 LEU B O 1
ATOM 3840 N N . ASP B 1 48 ? -30.719 -10.07 7.148 1 25.91 48 ASP B N 1
ATOM 3841 C CA . ASP B 1 48 ? -32.125 -10.484 7.145 1 25.91 48 ASP B CA 1
ATOM 3842 C C . ASP B 1 48 ? -32.25 -11.969 6.816 1 25.91 48 ASP B C 1
ATOM 3844 O O . ASP B 1 48 ? -31.453 -12.516 6.059 1 25.91 48 ASP B O 1
ATOM 3848 N N . ASP B 1 49 ? -33.188 -12.664 7.629 1 25.88 49 ASP B N 1
ATOM 3849 C CA . ASP B 1 49 ? -33.656 -14.031 7.426 1 25.88 49 ASP B CA 1
ATOM 3850 C C . ASP B 1 49 ? -34.281 -14.195 6.047 1 25.88 49 ASP B C 1
ATOM 3852 O O . ASP B 1 49 ? -34.688 -15.305 5.664 1 25.88 49 ASP B O 1
ATOM 3856 N N . SER B 1 50 ? -35.25 -13.227 5.707 1 25.47 50 SER B N 1
ATOM 3857 C CA . SER B 1 50 ? -36.062 -13.641 4.582 1 25.47 50 SER B CA 1
ATOM 3858 C C . SER B 1 50 ? -35.281 -13.688 3.285 1 25.47 50 SER B C 1
ATOM 3860 O O . SER B 1 50 ? -34.406 -12.836 3.055 1 25.47 50 SER B O 1
ATOM 3862 N N . PRO B 1 51 ? -35.531 -14.82 2.402 1 24.75 51 PRO B N 1
ATOM 3863 C CA . PRO B 1 51 ? -34.719 -15.172 1.222 1 24.75 51 PRO B CA 1
ATOM 3864 C C . PRO B 1 51 ? -34.625 -14.031 0.212 1 24.75 51 PRO B C 1
ATOM 3866 O O . PRO B 1 51 ? -33.938 -14.141 -0.786 1 24.75 51 PRO B O 1
ATOM 3869 N N . ARG B 1 52 ? -35.719 -13.273 0.131 1 23.67 52 ARG B N 1
ATOM 3870 C CA . ARG B 1 52 ? -35.938 -12.492 -1.083 1 23.67 52 ARG B CA 1
ATOM 3871 C C . ARG B 1 52 ? -35.094 -11.227 -1.074 1 23.67 52 ARG B C 1
ATOM 3873 O O . ARG B 1 52 ? -35.062 -10.484 -0.089 1 23.67 52 ARG B O 1
ATOM 3880 N N . HIS B 1 53 ? -34.125 -11.094 -1.985 1 24.8 53 HIS B N 1
ATOM 3881 C CA . HIS B 1 53 ? -33.156 -10.008 -2.156 1 24.8 53 HIS B CA 1
ATOM 3882 C C . HIS B 1 53 ? -33.875 -8.688 -2.438 1 24.8 53 HIS B C 1
ATOM 3884 O O . HIS B 1 53 ? -34.531 -8.539 -3.463 1 24.8 53 HIS B O 1
ATOM 3890 N N . THR B 1 54 ? -34.594 -8.117 -1.398 1 23.19 54 THR B N 1
ATOM 3891 C CA . THR B 1 54 ? -35.344 -6.887 -1.623 1 23.19 54 THR B CA 1
ATOM 3892 C C . THR B 1 54 ? -34.438 -5.82 -2.258 1 23.19 54 THR B C 1
ATOM 3894 O O . THR B 1 54 ? -33.281 -5.637 -1.851 1 23.19 54 THR B O 1
ATOM 3897 N N . GLY B 1 55 ? -34.75 -5.484 -3.486 1 22.02 55 GLY B N 1
ATOM 3898 C CA . GLY B 1 55 ? -34.188 -4.469 -4.367 1 22.02 55 GLY B CA 1
ATOM 3899 C C . GLY B 1 55 ? -34.188 -3.084 -3.746 1 22.02 55 GLY B C 1
ATOM 3900 O O . GLY B 1 55 ? -35.094 -2.717 -3.012 1 22.02 55 GLY B O 1
ATOM 3901 N N . LEU B 1 56 ? -33.094 -2.703 -3.227 1 21.81 56 LEU B N 1
ATOM 3902 C CA . LEU B 1 56 ? -33 -1.337 -2.727 1 21.81 56 LEU B CA 1
ATOM 3903 C C . LEU B 1 56 ? -33.562 -0.345 -3.727 1 21.81 56 LEU B C 1
ATOM 3905 O O . LEU B 1 56 ? -33.219 -0.364 -4.906 1 21.81 56 LEU B O 1
ATOM 3909 N N . GLU B 1 57 ? -34.781 -0.069 -3.666 1 21.53 57 GLU B N 1
ATOM 3910 C CA . GLU B 1 57 ? -35.406 0.96 -4.512 1 21.53 57 GLU B CA 1
ATOM 3911 C C . GLU B 1 57 ? -34.719 2.314 -4.285 1 21.53 57 GLU B C 1
ATOM 3913 O O . GLU B 1 57 ? -34.906 2.922 -3.223 1 21.53 57 GLU B O 1
ATOM 3918 N N . PHE B 1 58 ? -33.531 2.449 -4.586 1 20.38 58 PHE B N 1
ATOM 3919 C CA . PHE B 1 58 ? -32.938 3.787 -4.547 1 20.38 58 PHE B CA 1
ATOM 3920 C C . PHE B 1 58 ? -33.781 4.766 -5.355 1 20.38 58 PHE B C 1
ATOM 3922 O O . PHE B 1 58 ? -34.375 4.391 -6.375 1 20.38 58 PHE B O 1
ATOM 3929 N N . MET B 1 59 ? -34.312 5.746 -4.676 1 20.23 59 MET B N 1
ATOM 3930 C CA . MET B 1 59 ? -35.125 6.805 -5.254 1 20.23 59 MET B CA 1
ATOM 3931 C C . MET B 1 59 ? -34.531 7.309 -6.562 1 20.23 59 MET B C 1
ATOM 3933 O O . MET B 1 59 ? -33.312 7.133 -6.809 1 20.23 59 MET B O 1
ATOM 3937 N N . ASP B 1 60 ? -35.344 8.078 -7.359 1 20.05 60 ASP B N 1
ATOM 3938 C CA . ASP B 1 60 ? -35.344 8.617 -8.711 1 20.05 60 ASP B CA 1
ATOM 3939 C C . ASP B 1 60 ? -34.156 9.539 -8.945 1 20.05 60 ASP B C 1
ATOM 3941 O O . ASP B 1 60 ? -33.938 10.492 -8.195 1 20.05 60 ASP B O 1
ATOM 3945 N N . MET B 1 61 ? -33.156 9.102 -9.508 1 20.64 61 MET B N 1
ATOM 3946 C CA . MET B 1 61 ? -31.844 9.586 -9.898 1 20.64 61 MET B CA 1
ATOM 3947 C C . MET B 1 61 ? -31.969 10.836 -10.766 1 20.64 61 MET B C 1
ATOM 3949 O O . MET B 1 61 ? -32.75 10.867 -11.711 1 20.64 61 MET B O 1
ATOM 3953 N N . ILE B 1 62 ? -31.688 12.078 -10.156 1 21 62 ILE B N 1
ATOM 3954 C CA . ILE B 1 62 ? -31.719 13.352 -10.867 1 21 62 ILE B CA 1
ATOM 3955 C C . ILE B 1 62 ? -31.078 13.195 -12.242 1 21 62 ILE B C 1
ATOM 3957 O O . ILE B 1 62 ? -30.016 12.594 -12.375 1 21 62 ILE B O 1
ATOM 3961 N N . PRO B 1 63 ? -31.75 13.617 -13.32 1 22.06 63 PRO B N 1
ATOM 3962 C CA . PRO B 1 63 ? -31.438 13.492 -14.742 1 22.06 63 PRO B CA 1
ATOM 3963 C C . PRO B 1 63 ? -30.062 14.07 -15.078 1 22.06 63 PRO B C 1
ATOM 3965 O O . PRO B 1 63 ? -29.5 14.859 -14.312 1 22.06 63 PRO B O 1
ATOM 3968 N N . GLU B 1 64 ? -29.547 13.695 -16.172 1 23.94 64 GLU B N 1
ATOM 3969 C CA . GLU B 1 64 ? -28.297 13.781 -16.922 1 23.94 64 GLU B CA 1
ATOM 3970 C C . GLU B 1 64 ? -27.984 15.227 -17.312 1 23.94 64 GLU B C 1
ATOM 3972 O O . GLU B 1 64 ? -28.781 15.898 -17.953 1 23.94 64 GLU B O 1
ATOM 3977 N N . PRO B 1 65 ? -27.25 16.094 -16.547 1 22.47 65 PRO B N 1
ATOM 3978 C CA . PRO B 1 65 ? -27.125 17.406 -17.188 1 22.47 65 PRO B CA 1
ATOM 3979 C C . PRO B 1 65 ? -26.484 17.312 -18.578 1 22.47 65 PRO B C 1
ATOM 3981 O O . PRO B 1 65 ? -25.453 16.656 -18.75 1 22.47 65 PRO B O 1
ATOM 3984 N N . ILE B 1 66 ? -27.234 17.297 -19.688 1 25.47 66 ILE B N 1
ATOM 3985 C CA . ILE B 1 66 ? -26.906 17.281 -21.125 1 25.47 66 ILE B CA 1
ATOM 3986 C C . ILE B 1 66 ? -26.141 18.547 -21.484 1 25.47 66 ILE B C 1
ATOM 3988 O O . ILE B 1 66 ? -26.656 19.656 -21.391 1 25.47 66 ILE B O 1
ATOM 3992 N N . PHE B 1 67 ? -24.828 18.609 -21.141 1 23.27 67 PHE B N 1
ATOM 3993 C CA . PHE B 1 67 ? -24.203 19.875 -21.516 1 23.27 67 PHE B CA 1
ATOM 3994 C C . PHE B 1 67 ? -24.172 20.031 -23.031 1 23.27 67 PHE B C 1
ATOM 3996 O O . PHE B 1 67 ? -23.844 19.094 -23.766 1 23.27 67 PHE B O 1
ATOM 4003 N N . SER B 1 68 ? -25.016 20.844 -23.578 1 26.16 68 SER B N 1
ATOM 4004 C CA . SER B 1 68 ? -25.203 21.078 -25 1 26.16 68 SER B CA 1
ATOM 4005 C C . SER B 1 68 ? -23.906 21.578 -25.641 1 26.16 68 SER B C 1
ATOM 4007 O O . SER B 1 68 ? -23.016 22.078 -24.953 1 26.16 68 SER B O 1
ATOM 4009 N N . ASN B 1 69 ? -23.719 21.219 -26.828 1 28.92 69 ASN B N 1
ATOM 4010 C CA . ASN B 1 69 ? -22.656 21.609 -27.766 1 28.92 69 ASN B CA 1
ATOM 4011 C C . ASN B 1 69 ? -22.359 23.094 -27.688 1 28.92 69 ASN B C 1
ATOM 4013 O O . ASN B 1 69 ? -21.203 23.516 -27.844 1 28.92 69 ASN B O 1
ATOM 4017 N N . ASP B 1 70 ? -23.5 23.875 -27.594 1 28 70 ASP B N 1
ATOM 4018 C CA . ASP B 1 70 ? -23.453 25.312 -27.797 1 28 70 ASP B CA 1
ATOM 4019 C C . ASP B 1 70 ? -22.766 26.016 -26.625 1 28 70 ASP B C 1
ATOM 4021 O O . ASP B 1 70 ? -22.328 27.172 -26.75 1 28 70 ASP B O 1
ATOM 4025 N N . GLU B 1 71 ? -22.828 25.406 -25.391 1 24.72 71 GLU B N 1
ATOM 4026 C CA . GLU B 1 71 ? -22.188 26.25 -24.391 1 24.72 71 GLU B CA 1
ATOM 4027 C C . GLU B 1 71 ? -20.672 26.266 -24.562 1 24.72 71 GLU B C 1
ATOM 4029 O O . GLU B 1 71 ? -19.953 26.891 -23.781 1 24.72 71 GLU B O 1
ATOM 4034 N N . ILE B 1 72 ? -20.016 25.328 -25.406 1 25.41 72 ILE B N 1
ATOM 4035 C CA . ILE B 1 72 ? -18.719 25.703 -25.984 1 25.41 72 ILE B CA 1
ATOM 4036 C C . ILE B 1 72 ? -18.844 27.062 -26.672 1 25.41 72 ILE B C 1
ATOM 4038 O O . ILE B 1 72 ? -17.984 27.938 -26.469 1 25.41 72 ILE B O 1
ATOM 4042 N N . THR B 1 73 ? -19.609 27.078 -27.672 1 23.67 73 THR B N 1
ATOM 4043 C CA . THR B 1 73 ? -19.484 28.219 -28.578 1 23.67 73 THR B CA 1
ATOM 4044 C C . THR B 1 73 ? -20.031 29.484 -27.938 1 23.67 73 THR B C 1
ATOM 4046 O O . THR B 1 73 ? -19.562 30.594 -28.219 1 23.67 73 THR B O 1
ATOM 4049 N N . LYS B 1 74 ? -21.062 29.297 -27.078 1 26.34 74 LYS B N 1
ATOM 4050 C CA . LYS B 1 74 ? -21.812 30.5 -26.781 1 26.34 74 LYS B CA 1
ATOM 4051 C C . LYS B 1 74 ? -21.078 31.375 -25.766 1 26.34 74 LYS B C 1
ATOM 4053 O O . LYS B 1 74 ? -21.578 32.438 -25.375 1 26.34 74 LYS B O 1
ATOM 4058 N N . LEU B 1 75 ? -20.109 30.875 -24.922 1 23.77 75 LEU B N 1
ATOM 4059 C CA . LEU B 1 75 ? -19.703 32 -24.094 1 23.77 75 LEU B CA 1
ATOM 4060 C C . LEU B 1 75 ? -19.219 33.156 -24.953 1 23.77 75 LEU B C 1
ATOM 4062 O O . LEU B 1 75 ? -18.734 34.188 -24.422 1 23.77 75 LEU B O 1
ATOM 4066 N N . GLU B 1 76 ? -18.969 32.781 -26.234 1 22.02 76 GLU B N 1
ATOM 4067 C CA . GLU B 1 76 ? -18.5 33.938 -26.953 1 22.02 76 GLU B CA 1
ATOM 4068 C C . GLU B 1 76 ? -19.484 35.094 -26.828 1 22.02 76 GLU B C 1
ATOM 4070 O O . GLU B 1 76 ? -19.109 36.219 -26.5 1 22.02 76 GLU B O 1
ATOM 4075 N N . LYS B 1 77 ? -20.328 35.344 -27.844 1 23.31 77 LYS B N 1
ATOM 4076 C CA . LYS B 1 77 ? -20.812 36.625 -28.328 1 23.31 77 LYS B CA 1
ATOM 4077 C C . LYS B 1 77 ? -21.984 37.125 -27.469 1 23.31 77 LYS B C 1
ATOM 4079 O O . LYS B 1 77 ? -22.625 38.125 -27.797 1 23.31 77 LYS B O 1
ATOM 4084 N N . ASN B 1 78 ? -22.578 36.219 -26.578 1 19.66 78 ASN B N 1
ATOM 4085 C CA . ASN B 1 78 ? -23.875 36.875 -26.297 1 19.66 78 ASN B CA 1
ATOM 4086 C C . ASN B 1 78 ? -23.688 38.219 -25.609 1 19.66 78 ASN B C 1
ATOM 4088 O O . ASN B 1 78 ? -23.266 38.281 -24.453 1 19.66 78 ASN B O 1
ATOM 4092 N N . ASP B 1 79 ? -23.359 39.219 -26.375 1 19.47 79 ASP B N 1
ATOM 4093 C CA . ASP B 1 79 ? -23.344 40.688 -26.375 1 19.47 79 ASP B CA 1
ATOM 4094 C C . ASP B 1 79 ? -24.625 41.25 -25.766 1 19.47 79 ASP B C 1
ATOM 4096 O O . ASP B 1 79 ? -24.578 42.25 -25.031 1 19.47 79 ASP B O 1
ATOM 4100 N N . ASN B 1 80 ? -25.703 41 -26.531 1 17.59 80 ASN B N 1
ATOM 4101 C CA . ASN B 1 80 ? -26.422 42.25 -26.766 1 17.59 80 ASN B CA 1
ATOM 4102 C C . ASN B 1 80 ? -27.172 42.719 -25.516 1 17.59 80 ASN B C 1
ATOM 4104 O O . ASN B 1 80 ? -27.266 41.969 -24.547 1 17.59 80 ASN B O 1
ATOM 4108 N N . LYS B 1 81 ? -28.609 43.031 -25.766 1 18.17 81 LYS B N 1
ATOM 4109 C CA . LYS B 1 81 ? -29.562 44.094 -25.453 1 18.17 81 LYS B CA 1
ATOM 4110 C C . LYS B 1 81 ? -30.188 43.875 -24.078 1 18.17 81 LYS B C 1
ATOM 4112 O O . LYS B 1 81 ? -30.812 42.844 -23.828 1 18.17 81 LYS B O 1
ATOM 4117 N N . LEU B 1 82 ? -29.641 44.531 -23 1 16.62 82 LEU B N 1
ATOM 4118 C CA . LEU B 1 82 ? -29.984 45 -21.672 1 16.62 82 LEU B CA 1
ATOM 4119 C C . LEU B 1 82 ? -31.422 45.5 -21.609 1 16.62 82 LEU B C 1
ATOM 4121 O O . LEU B 1 82 ? -31.781 46.281 -20.75 1 16.62 82 LEU B O 1
ATOM 4125 N N . SER B 1 83 ? -32.25 44.938 -22.625 1 15.68 83 SER B N 1
ATOM 4126 C CA . SER B 1 83 ? -33.344 45.938 -22.562 1 15.68 83 SER B CA 1
ATOM 4127 C C . SER B 1 83 ? -33.938 46 -21.156 1 15.68 83 SER B C 1
ATOM 4129 O O . SER B 1 83 ? -33.719 45.125 -20.328 1 15.68 83 SER B O 1
ATOM 4131 N N . ASN B 1 84 ? -35.312 46.5 -21.141 1 15.88 84 ASN B N 1
ATOM 4132 C CA . ASN B 1 84 ? -36.125 47.562 -20.531 1 15.88 84 ASN B CA 1
ATOM 4133 C C . ASN B 1 84 ? -36.875 47.031 -19.297 1 15.88 84 ASN B C 1
ATOM 4135 O O . ASN B 1 84 ? -37.188 47.812 -18.406 1 15.88 84 ASN B O 1
ATOM 4139 N N . ASN B 1 85 ? -37.594 45.844 -19.406 1 16.52 85 ASN B N 1
ATOM 4140 C CA . ASN B 1 85 ? -39 46.094 -19.016 1 16.52 85 ASN B CA 1
ATOM 4141 C C . ASN B 1 85 ? -39.156 46.094 -17.484 1 16.52 85 ASN B C 1
ATOM 4143 O O . ASN B 1 85 ? -38.562 45.25 -16.797 1 16.52 85 ASN B O 1
ATOM 4147 N N . GLN B 1 86 ? -39.906 47.156 -16.875 1 15.96 86 GLN B N 1
ATOM 4148 C CA . GLN B 1 86 ? -40.312 47.969 -15.727 1 15.96 86 GLN B CA 1
ATOM 4149 C C . GLN B 1 86 ? -41.188 47.156 -14.773 1 15.96 86 GLN B C 1
ATOM 4151 O O . GLN B 1 86 ? -41.375 47.562 -13.617 1 15.96 86 GLN B O 1
ATOM 4156 N N . ILE B 1 87 ? -41.875 46.031 -15.211 1 16.77 87 ILE B N 1
ATOM 4157 C CA . ILE B 1 87 ? -43.25 46.156 -14.727 1 16.77 87 ILE B CA 1
ATOM 4158 C C . ILE B 1 87 ? -43.25 46 -13.203 1 16.77 87 ILE B C 1
ATOM 4160 O O . ILE B 1 87 ? -42.531 45.219 -12.633 1 16.77 87 ILE B O 1
ATOM 4164 N N . SER B 1 88 ? -44.219 46.781 -12.57 1 16.48 88 SER B N 1
ATOM 4165 C CA . SER B 1 88 ? -44.75 47.438 -11.375 1 16.48 88 SER B CA 1
ATOM 4166 C C . SER B 1 88 ? -45.469 46.406 -10.469 1 16.48 88 SER B C 1
ATOM 4168 O O . SER B 1 88 ? -46.125 46.781 -9.492 1 16.48 88 SER B O 1
ATOM 4170 N N . LEU B 1 89 ? -45.156 45.156 -10.578 1 15.99 89 LEU B N 1
ATOM 4171 C CA . LEU B 1 89 ? -46.281 44.469 -9.992 1 15.99 89 LEU B CA 1
ATOM 4172 C C . LEU B 1 89 ? -46.469 44.844 -8.531 1 15.99 89 LEU B C 1
ATOM 4174 O O . LEU B 1 89 ? -45.562 44.656 -7.715 1 15.99 89 LEU B O 1
ATOM 4178 N N . ASN B 1 90 ? -47.5 45.719 -8.195 1 15.55 90 ASN B N 1
ATOM 4179 C CA . ASN B 1 90 ? -48.062 46.438 -7.051 1 15.55 90 ASN B CA 1
ATOM 4180 C C . ASN B 1 90 ? -48.406 45.469 -5.918 1 15.55 90 ASN B C 1
ATOM 4182 O O . ASN B 1 90 ? -48.156 45.75 -4.75 1 15.55 90 ASN B O 1
ATOM 4186 N N . GLU B 1 91 ? -49.5 44.656 -6.129 1 15.91 91 GLU B N 1
ATOM 4187 C CA . GLU B 1 91 ? -50.656 44.906 -5.258 1 15.91 91 GLU B CA 1
ATOM 4188 C C . GLU B 1 91 ? -50.438 44.312 -3.873 1 15.91 91 GLU B C 1
ATOM 4190 O O . GLU B 1 91 ? -50.594 44.969 -2.859 1 15.91 91 GLU B O 1
ATOM 4195 N N . ILE B 1 92 ? -51.062 43.094 -3.576 1 15.66 92 ILE B N 1
ATOM 4196 C CA . ILE B 1 92 ? -52.25 42.969 -2.721 1 15.66 92 ILE B CA 1
ATOM 4197 C C . ILE B 1 92 ? -51.812 42.75 -1.273 1 15.66 92 ILE B C 1
ATOM 4199 O O . ILE B 1 92 ? -50.656 42.375 -1.011 1 15.66 92 ILE B O 1
ATOM 4203 N N . TYR B 1 93 ? -52.562 41.781 -0.504 1 16.97 93 TYR B N 1
ATOM 4204 C CA . TYR B 1 93 ? -53.5 41.844 0.617 1 16.97 93 TYR B CA 1
ATOM 4205 C C . TYR B 1 93 ? -52.75 41.656 1.942 1 16.97 93 TYR B C 1
ATOM 4207 O O . TYR B 1 93 ? -51.688 41.062 1.983 1 16.97 93 TYR B O 1
ATOM 4215 N N . ASP B 1 94 ? -53.562 41.688 3.137 1 15.41 94 ASP B N 1
ATOM 4216 C CA . ASP B 1 94 ? -53.875 42.312 4.426 1 15.41 94 ASP B CA 1
ATOM 4217 C C . ASP B 1 94 ? -53.344 41.469 5.578 1 15.41 94 ASP B C 1
ATOM 4219 O O . ASP B 1 94 ? -52.906 42 6.594 1 15.41 94 ASP B O 1
ATOM 4223 N N . LYS B 1 95 ? -54.031 40.188 5.758 1 17.83 95 LYS B N 1
ATOM 4224 C CA . LYS B 1 95 ? -54.719 39.906 7.008 1 17.83 95 LYS B CA 1
ATOM 4225 C C . LYS B 1 95 ? -53.75 39.844 8.18 1 17.83 95 LYS B C 1
ATOM 4227 O O . LYS B 1 95 ? -52.594 39.5 7.996 1 17.83 95 LYS B O 1
ATOM 4232 N N . ASP B 1 96 ? -54.25 39.594 9.555 1 16.77 96 ASP B N 1
ATOM 4233 C CA . ASP B 1 96 ? -54.344 40.094 10.922 1 16.77 96 ASP B CA 1
ATOM 4234 C C . ASP B 1 96 ? -53.25 39.469 11.797 1 16.77 96 ASP B C 1
ATOM 4236 O O . ASP B 1 96 ? -52.594 40.156 12.562 1 16.77 96 ASP B O 1
ATOM 4240 N N . ASN B 1 97 ? -53.594 38.188 12.242 1 21.27 97 ASN B N 1
ATOM 4241 C CA . ASN B 1 97 ? -53.719 37.844 13.656 1 21.27 97 ASN B CA 1
ATOM 4242 C C . ASN B 1 97 ? -52.344 37.812 14.336 1 21.27 97 ASN B C 1
ATOM 4244 O O . ASN B 1 97 ? -51.375 37.25 13.789 1 21.27 97 ASN B O 1
ATOM 4248 N N . SER B 1 98 ? -52.188 38.562 15.461 1 21.25 98 SER B N 1
ATOM 4249 C CA . SER B 1 98 ? -51.125 39.125 16.281 1 21.25 98 SER B CA 1
ATOM 4250 C C . SER B 1 98 ? -50.469 38.062 17.172 1 21.25 98 SER B C 1
ATOM 4252 O O . SER B 1 98 ? -49.562 38.344 17.969 1 21.25 98 SER B O 1
ATOM 4254 N N . VAL B 1 99 ? -51.219 36.938 17.609 1 24.25 99 VAL B N 1
ATOM 4255 C CA . VAL B 1 99 ? -50.812 36.406 18.906 1 24.25 99 VAL B CA 1
ATOM 4256 C C . VAL B 1 99 ? -49.281 36.25 18.922 1 24.25 99 VAL B C 1
ATOM 4258 O O . VAL B 1 99 ? -48.688 35.625 18.047 1 24.25 99 VAL B O 1
ATOM 4261 N N . GLU B 1 100 ? -48.719 37 19.75 1 21 100 GLU B N 1
ATOM 4262 C CA . GLU B 1 100 ? -47.281 37.219 19.938 1 21 100 GLU B CA 1
ATOM 4263 C C . GLU B 1 100 ? -46.625 36.031 20.625 1 21 100 GLU B C 1
ATOM 4265 O O . GLU B 1 100 ? -46.75 35.844 21.844 1 21 100 GLU B O 1
ATOM 4270 N N . ALA B 1 101 ? -47.062 34.812 20.531 1 23 101 ALA B N 1
ATOM 4271 C CA . ALA B 1 101 ? -46.281 33.844 21.266 1 23 101 ALA B CA 1
ATOM 4272 C C . ALA B 1 101 ? -44.781 34.188 21.219 1 23 101 ALA B C 1
ATOM 4274 O O . ALA B 1 101 ? -44.219 34.344 20.141 1 23 101 ALA B O 1
ATOM 4275 N N . LYS B 1 102 ? -44.375 34.688 22.297 1 24.36 102 LYS B N 1
ATOM 4276 C CA . LYS B 1 102 ? -42.969 35.062 22.453 1 24.36 102 LYS B CA 1
ATOM 4277 C C . LYS B 1 102 ? -42.031 33.875 22.141 1 24.36 102 LYS B C 1
ATOM 4279 O O . LYS B 1 102 ? -42 32.906 22.891 1 24.36 102 LYS B O 1
ATOM 4284 N N . LYS B 1 103 ? -41.938 33.5 20.938 1 21.28 103 LYS B N 1
ATOM 4285 C CA . LYS B 1 103 ? -40.938 32.5 20.516 1 21.28 103 LYS B CA 1
ATOM 4286 C C . LYS B 1 103 ? -39.562 32.875 21.062 1 21.28 103 LYS B C 1
ATOM 4288 O O . LYS B 1 103 ? -38.969 33.906 20.688 1 21.28 103 LYS B O 1
ATOM 4293 N N . ASP B 1 104 ? -39.375 32.594 22.266 1 23.09 104 ASP B N 1
ATOM 4294 C CA . ASP B 1 104 ? -38 32.781 22.703 1 23.09 104 ASP B CA 1
ATOM 4295 C C . ASP B 1 104 ? -37 32.375 21.625 1 23.09 104 ASP B C 1
ATOM 4297 O O . ASP B 1 104 ? -37 31.203 21.203 1 23.09 104 ASP B O 1
ATOM 4301 N N . ASP B 1 105 ? -36.812 33.125 20.703 1 22.31 105 ASP B N 1
ATOM 4302 C CA . ASP B 1 105 ? -35.875 33 19.578 1 22.31 105 ASP B CA 1
ATOM 4303 C C . ASP B 1 105 ? -34.5 32.562 20.047 1 22.31 105 ASP B C 1
ATOM 4305 O O . ASP B 1 105 ? -33.75 33.375 20.641 1 22.31 105 ASP B O 1
ATOM 4309 N N . PHE B 1 106 ? -34.438 31.453 20.672 1 24.52 106 PHE B N 1
ATOM 4310 C CA . PHE B 1 106 ? -33.062 31 20.812 1 24.52 106 PHE B CA 1
ATOM 4311 C C . PHE B 1 106 ? -32.25 31.375 19.578 1 24.52 106 PHE B C 1
ATOM 4313 O O . PHE B 1 106 ? -32.438 30.781 18.516 1 24.52 106 PHE B O 1
ATOM 4320 N N . VAL B 1 107 ? -32.094 32.594 19.375 1 22.08 107 VAL B N 1
ATOM 4321 C CA . VAL B 1 107 ? -31.219 33.094 18.328 1 22.08 107 VAL B CA 1
ATOM 4322 C C . VAL B 1 107 ? -29.922 32.25 18.312 1 22.08 107 VAL B C 1
ATOM 4324 O O . VAL B 1 107 ? -29.156 32.281 19.281 1 22.08 107 VAL B O 1
ATOM 4327 N N . TYR B 1 108 ? -30.109 31.078 17.812 1 22.56 108 TYR B N 1
ATOM 4328 C CA . TYR B 1 108 ? -28.859 30.438 17.406 1 22.56 108 TYR B CA 1
ATOM 4329 C C . TYR B 1 108 ? -27.828 31.484 16.984 1 22.56 108 TYR B C 1
ATOM 4331 O O . TYR B 1 108 ? -28.078 32.281 16.094 1 22.56 108 TYR B O 1
ATOM 4339 N N . GLU B 1 109 ? -27.234 31.969 17.969 1 23.8 109 GLU B N 1
ATOM 4340 C CA . GLU B 1 109 ? -26.141 32.875 17.625 1 23.8 109 GLU B CA 1
ATOM 4341 C C . GLU B 1 109 ? -25.547 32.5 16.266 1 23.8 109 GLU B C 1
ATOM 4343 O O . GLU B 1 109 ? -25.469 31.328 15.898 1 23.8 109 GLU B O 1
ATOM 4348 N N . ASP B 1 110 ? -25.531 33.375 15.398 1 21.94 110 ASP B N 1
ATOM 4349 C CA . ASP B 1 110 ? -25.031 33.5 14.023 1 21.94 110 ASP B CA 1
ATOM 4350 C C . ASP B 1 110 ? -23.859 32.562 13.781 1 21.94 110 ASP B C 1
ATOM 4352 O O . ASP B 1 110 ? -23.25 32.031 14.727 1 21.94 110 ASP B O 1
ATOM 4356 N N . SER B 1 111 ? -23.484 32.594 12.531 1 24.27 111 SER B N 1
ATOM 4357 C CA . SER B 1 111 ? -22.516 31.953 11.641 1 24.27 111 SER B CA 1
ATOM 4358 C C . SER B 1 111 ? -21.125 32 12.234 1 24.27 111 SER B C 1
ATOM 4360 O O . SER B 1 111 ? -20.547 33.062 12.43 1 24.27 111 SER B O 1
ATOM 4362 N N . ILE B 1 112 ? -20.969 31.312 13.18 1 24.52 112 ILE B N 1
ATOM 4363 C CA . ILE B 1 112 ? -19.547 31.328 13.508 1 24.52 112 ILE B CA 1
ATOM 4364 C C . ILE B 1 112 ? -18.719 31.438 12.227 1 24.52 112 ILE B C 1
ATOM 4366 O O . ILE B 1 112 ? -18.672 30.5 11.43 1 24.52 112 ILE B O 1
ATOM 4370 N N . GLU B 1 113 ? -18.688 32.594 11.68 1 25.45 113 GLU B N 1
ATOM 4371 C CA . GLU B 1 113 ? -17.719 33 10.664 1 25.45 113 GLU B CA 1
ATOM 4372 C C . GLU B 1 113 ? -16.375 32.312 10.883 1 25.45 113 GLU B C 1
ATOM 4374 O O . GLU B 1 113 ? -15.953 32.125 12.023 1 25.45 113 GLU B O 1
ATOM 4379 N N . TYR B 1 114 ? -16.062 31.516 10.031 1 26.8 114 TYR B N 1
ATOM 4380 C CA . TYR B 1 114 ? -14.656 31.109 9.953 1 26.8 114 TYR B CA 1
ATOM 4381 C C . TYR B 1 114 ? -13.742 32.25 10.43 1 26.8 114 TYR B C 1
ATOM 4383 O O . TYR B 1 114 ? -13.75 33.344 9.859 1 26.8 114 TYR B O 1
ATOM 4391 N N . GLU B 1 115 ? -13.727 32.438 11.711 1 28.55 115 GLU B N 1
ATOM 4392 C CA . GLU B 1 115 ? -12.977 33.531 12.336 1 28.55 115 GLU B CA 1
ATOM 4393 C C . GLU B 1 115 ? -11.562 33.625 11.758 1 28.55 115 GLU B C 1
ATOM 4395 O O . GLU B 1 115 ? -10.609 33.125 12.359 1 28.55 115 GLU B O 1
ATOM 4400 N N . SER B 1 116 ? -11.242 33.125 10.617 1 29.8 116 SER B N 1
ATOM 4401 C CA . SER B 1 116 ? -9.938 33.688 10.289 1 29.8 116 SER B CA 1
ATOM 4402 C C . SER B 1 116 ? -9.938 35.219 10.484 1 29.8 116 SER B C 1
ATOM 4404 O O . SER B 1 116 ? -10.906 35.875 10.125 1 29.8 116 SER B O 1
ATOM 4406 N N . GLY B 1 117 ? -9.672 35.594 11.625 1 33.25 117 GLY B N 1
ATOM 4407 C CA . GLY B 1 117 ? -9.625 37 11.969 1 33.25 117 GLY B CA 1
ATOM 4408 C C . GLY B 1 117 ? -9.195 37.875 10.812 1 33.25 117 GLY B C 1
ATOM 4409 O O . GLY B 1 117 ? -9.008 39.094 10.977 1 33.25 117 GLY B O 1
ATOM 4410 N N . ASP B 1 118 ? -8.602 37.25 9.898 1 32.53 118 ASP B N 1
ATOM 4411 C CA . ASP B 1 118 ? -8.203 38.188 8.828 1 32.53 118 ASP B CA 1
ATOM 4412 C C . ASP B 1 118 ? -9.422 38.719 8.086 1 32.53 118 ASP B C 1
ATOM 4414 O O . ASP B 1 118 ? -10.406 37.969 7.891 1 32.53 118 ASP B O 1
ATOM 4418 N N . THR B 1 119 ? -9.453 39.938 8.047 1 38.25 119 THR B N 1
ATOM 4419 C CA . THR B 1 119 ? -10.469 40.594 7.227 1 38.25 119 THR B CA 1
ATOM 4420 C C . THR B 1 119 ? -10.352 40.156 5.773 1 38.25 119 THR B C 1
ATOM 4422 O O . THR B 1 119 ? -9.312 39.656 5.352 1 38.25 119 THR B O 1
ATOM 4425 N N . LYS B 1 120 ? -11.297 39.969 4.996 1 42.06 120 LYS B N 1
ATOM 4426 C CA . LYS B 1 120 ? -11.281 39.75 3.551 1 42.06 120 LYS B CA 1
ATOM 4427 C C . LYS B 1 120 ? -10.164 40.562 2.889 1 42.06 120 LYS B C 1
ATOM 4429 O O . LYS B 1 120 ? -9.516 40.062 1.961 1 42.06 120 LYS B O 1
ATOM 4434 N N . GLU B 1 121 ? -10.094 41.781 3.41 1 46.75 121 GLU B N 1
ATOM 4435 C CA . GLU B 1 121 ? -9.062 42.656 2.863 1 46.75 121 GLU B CA 1
ATOM 4436 C C . GLU B 1 121 ? -7.668 42.125 3.164 1 46.75 121 GLU B C 1
ATOM 4438 O O . GLU B 1 121 ? -6.789 42.156 2.301 1 46.75 121 GLU B O 1
ATOM 4443 N N . GLU B 1 122 ? -7.477 41.562 4.262 1 45.34 122 GLU B N 1
ATOM 4444 C CA . GLU B 1 122 ? -6.18 41.031 4.652 1 45.34 122 GLU B CA 1
ATOM 4445 C C . GLU B 1 122 ? -5.859 39.75 3.879 1 45.34 122 GLU B C 1
ATOM 4447 O O . GLU B 1 122 ? -4.73 39.562 3.424 1 45.34 122 GLU B O 1
ATOM 4452 N N . ILE B 1 123 ? -6.781 39.031 3.748 1 43.88 123 ILE B N 1
ATOM 4453 C CA . ILE B 1 123 ? -6.625 37.844 2.949 1 43.88 123 ILE B CA 1
ATOM 4454 C C . ILE B 1 123 ? -6.332 38.188 1.498 1 43.88 123 ILE B C 1
ATOM 4456 O O . ILE B 1 123 ? -5.422 37.656 0.878 1 43.88 123 ILE B O 1
ATOM 4460 N N . LYS B 1 124 ? -7.129 39.219 1.048 1 44.25 124 LYS B N 1
ATOM 4461 C CA . LYS B 1 124 ? -6.898 39.688 -0.307 1 44.25 124 LYS B CA 1
ATOM 4462 C C . LYS B 1 124 ? -5.484 40.25 -0.458 1 44.25 124 LYS B C 1
ATOM 4464 O O . LYS B 1 124 ? -4.785 39.938 -1.422 1 44.25 124 LYS B O 1
ATOM 4469 N N . ASN B 1 125 ? -5.184 41.094 0.444 1 46.97 125 ASN B N 1
ATOM 4470 C CA . ASN B 1 125 ? -3.848 41.688 0.398 1 46.97 125 ASN B CA 1
ATOM 4471 C C . ASN B 1 125 ? -2.762 40.594 0.498 1 46.97 125 ASN B C 1
ATOM 4473 O O . ASN B 1 125 ? -1.742 40.688 -0.189 1 46.97 125 ASN B O 1
ATOM 4477 N N . PHE B 1 126 ? -2.975 39.688 1.361 1 45.56 126 PHE B N 1
ATOM 4478 C CA . PHE B 1 126 ? -2.041 38.562 1.514 1 45.56 126 PHE B CA 1
ATOM 4479 C C . PHE B 1 126 ? -1.935 37.781 0.22 1 45.56 126 PHE B C 1
ATOM 4481 O O . PHE B 1 126 ? -0.832 37.5 -0.25 1 45.56 126 PHE B O 1
ATOM 4488 N N . LEU B 1 127 ? -3.006 37.375 -0.235 1 49.16 127 LEU B N 1
ATOM 4489 C CA . LEU B 1 127 ? -3.027 36.625 -1.485 1 49.16 127 LEU B CA 1
ATOM 4490 C C . LEU B 1 127 ? -2.391 37.438 -2.615 1 49.16 127 LEU B C 1
ATOM 4492 O O . LEU B 1 127 ? -1.758 36.875 -3.506 1 49.16 127 LEU B O 1
ATOM 4496 N N . GLU B 1 128 ? -2.754 38.656 -2.615 1 47.5 128 GLU B N 1
ATOM 4497 C CA . GLU B 1 128 ? -2.186 39.531 -3.637 1 47.5 128 GLU B CA 1
ATOM 4498 C C . GLU B 1 128 ? -0.672 39.656 -3.482 1 47.5 128 GLU B C 1
ATOM 4500 O O . GLU B 1 128 ? 0.044 39.844 -4.465 1 47.5 128 GLU B O 1
ATOM 4505 N N . ASN B 1 129 ? -0.336 39.469 -2.23 1 44.38 129 ASN B N 1
ATOM 4506 C CA . ASN B 1 129 ? 1.083 39.719 -1.992 1 44.38 129 ASN B CA 1
ATOM 4507 C C . ASN B 1 129 ? 1.874 38.406 -1.938 1 44.38 129 ASN B C 1
ATOM 4509 O O . ASN B 1 129 ? 3.088 38.406 -1.728 1 44.38 129 ASN B O 1
ATOM 4513 N N . THR B 1 130 ? 1.215 37.375 -1.738 1 50.22 130 THR B N 1
ATOM 4514 C CA . THR B 1 130 ? 1.968 36.125 -1.615 1 50.22 130 THR B CA 1
ATOM 4515 C C . THR B 1 130 ? 2.576 35.75 -2.957 1 50.22 130 THR B C 1
ATOM 4517 O O . THR B 1 130 ? 3.127 34.625 -3.094 1 50.22 130 THR B O 1
ATOM 4520 N N . ASP B 1 131 ? 3.195 36.531 -3.668 1 51.22 131 ASP B N 1
ATOM 4521 C CA . ASP B 1 131 ? 4.09 36.469 -4.82 1 51.22 131 ASP B CA 1
ATOM 4522 C C . ASP B 1 131 ? 3.932 35.156 -5.566 1 51.22 131 ASP B C 1
ATOM 4524 O O . ASP B 1 131 ? 4.918 34.594 -6.031 1 51.22 131 ASP B O 1
ATOM 4528 N N . GLY B 1 132 ? 2.635 34.594 -5.488 1 61.28 132 GLY B N 1
ATOM 4529 C CA . GLY B 1 132 ? 2.48 33.438 -6.375 1 61.28 132 GLY B CA 1
ATOM 4530 C C . GLY B 1 132 ? 3.078 32.156 -5.816 1 61.28 132 GLY B C 1
ATOM 4531 O O . GLY B 1 132 ? 3.557 31.312 -6.57 1 61.28 132 GLY B O 1
ATOM 4532 N N . LEU B 1 133 ? 3.246 31.984 -4.492 1 75.25 133 LEU B N 1
ATOM 4533 C CA . LEU B 1 133 ? 3.914 30.828 -3.898 1 75.25 133 LEU B CA 1
ATOM 4534 C C . LEU B 1 133 ? 3.021 29.594 -3.957 1 75.25 133 LEU B C 1
ATOM 4536 O O . LEU B 1 133 ? 3.516 28.469 -3.938 1 75.25 133 LEU B O 1
ATOM 4540 N N . TYR B 1 134 ? 1.722 29.875 -3.988 1 76.94 134 TYR B N 1
ATOM 4541 C CA . TYR B 1 134 ? 0.798 28.734 -4.047 1 76.94 134 TYR B CA 1
ATOM 4542 C C . TYR B 1 134 ? -0.478 29.109 -4.789 1 76.94 134 TYR B C 1
ATOM 4544 O O . TYR B 1 134 ? -0.698 30.281 -5.102 1 76.94 134 TYR B O 1
ATOM 4552 N N . SER B 1 135 ? -1.191 28.141 -5.254 1 74.25 135 SER B N 1
ATOM 4553 C CA . SER B 1 135 ? -2.486 28.375 -5.883 1 74.25 135 SER B CA 1
ATOM 4554 C C . SER B 1 135 ? -3.605 27.672 -5.121 1 74.25 135 SER B C 1
ATOM 4556 O O . SER B 1 135 ? -3.355 26.719 -4.375 1 74.25 135 SER B O 1
ATOM 4558 N N . LEU B 1 136 ? -4.836 28.266 -5.168 1 69.12 136 LEU B N 1
ATOM 4559 C CA . LEU B 1 136 ? -6.047 27.719 -4.551 1 69.12 136 LEU B CA 1
ATOM 4560 C C . LEU B 1 136 ? -7.047 27.281 -5.613 1 69.12 136 LEU B C 1
ATOM 4562 O O . LEU B 1 136 ? -7.039 27.797 -6.73 1 69.12 136 LEU B O 1
ATOM 4566 N N . HIS B 1 137 ? -7.785 26.109 -5.266 1 74.44 137 HIS B N 1
ATOM 4567 C CA . HIS B 1 137 ? -8.914 25.75 -6.121 1 74.44 137 HIS B CA 1
ATOM 4568 C C . HIS B 1 137 ? -9.922 26.891 -6.195 1 74.44 137 HIS B C 1
ATOM 4570 O O . HIS B 1 137 ? -10.117 27.625 -5.219 1 74.44 137 HIS B O 1
ATOM 4576 N N . ASP B 1 138 ? -10.547 26.781 -7.406 1 62.31 138 ASP B N 1
ATOM 4577 C CA . ASP B 1 138 ? -11.617 27.75 -7.57 1 62.31 138 ASP B CA 1
ATOM 4578 C C . ASP B 1 138 ? -12.805 27.422 -6.664 1 62.31 138 ASP B C 1
ATOM 4580 O O . ASP B 1 138 ? -13.102 26.25 -6.43 1 62.31 138 ASP B O 1
ATOM 4584 N N . ASN B 1 139 ? -13.406 28.328 -5.984 1 60.5 139 ASN B N 1
ATOM 4585 C CA . ASN B 1 139 ? -14.648 28.25 -5.234 1 60.5 139 ASN B CA 1
ATOM 4586 C C . ASN B 1 139 ? -14.469 27.5 -3.916 1 60.5 139 ASN B C 1
ATOM 4588 O O . ASN B 1 139 ? -15.414 26.922 -3.387 1 60.5 139 ASN B O 1
ATOM 4592 N N . TYR B 1 140 ? -13.25 27.344 -3.52 1 64.81 140 TYR B N 1
ATOM 4593 C CA . TYR B 1 140 ? -13.039 26.641 -2.254 1 64.81 140 TYR B CA 1
ATOM 4594 C C . TYR B 1 140 ? -13.859 27.281 -1.141 1 64.81 140 TYR B C 1
ATOM 4596 O O . TYR B 1 140 ? -14.242 26.609 -0.178 1 64.81 140 TYR B O 1
ATOM 4604 N N . GLU B 1 141 ? -14.117 28.5 -1.22 1 60.28 141 GLU B N 1
ATOM 4605 C CA . GLU B 1 141 ? -14.867 29.234 -0.204 1 60.28 141 GLU B CA 1
ATOM 4606 C C . GLU B 1 141 ? -16.297 28.734 -0.106 1 60.28 141 GLU B C 1
ATOM 4608 O O . GLU B 1 141 ? -16.922 28.797 0.959 1 60.28 141 GLU B O 1
ATOM 4613 N N . ALA B 1 142 ? -16.844 28.25 -1.222 1 57.34 142 ALA B N 1
ATOM 4614 C CA . ALA B 1 142 ? -18.203 27.734 -1.215 1 57.34 142 ALA B CA 1
ATOM 4615 C C . ALA B 1 142 ? -18.312 26.453 -0.375 1 57.34 142 ALA B C 1
ATOM 4617 O O . ALA B 1 142 ? -19.375 26.125 0.131 1 57.34 142 ALA B O 1
ATOM 4618 N N . ARG B 1 143 ? -17.219 25.781 -0.296 1 56.53 143 ARG B N 1
ATOM 4619 C CA . ARG B 1 143 ? -17.188 24.547 0.474 1 56.53 143 ARG B CA 1
ATOM 4620 C C . ARG B 1 143 ? -17 24.828 1.961 1 56.53 143 ARG B C 1
ATOM 4622 O O . ARG B 1 143 ? -17.344 24 2.805 1 56.53 143 ARG B O 1
ATOM 4629 N N . GLU B 1 144 ? -16.297 25.969 2.34 1 51.16 144 GLU B N 1
ATOM 4630 C CA . GLU B 1 144 ? -15.922 26.359 3.693 1 51.16 144 GLU B CA 1
ATOM 4631 C C . GLU B 1 144 ? -17.141 26.406 4.609 1 51.16 144 GLU B C 1
ATOM 4633 O O . GLU B 1 144 ? -17.016 26.234 5.824 1 51.16 144 GLU B O 1
ATOM 4638 N N . TYR B 1 145 ? -18.266 26.672 4.102 1 44.28 145 TYR B N 1
ATOM 4639 C CA . TYR B 1 145 ? -19.375 27.109 4.957 1 44.28 145 TYR B CA 1
ATOM 4640 C C . TYR B 1 145 ? -19.906 25.938 5.785 1 44.28 145 TYR B C 1
ATOM 4642 O O . TYR B 1 145 ? -20.797 26.125 6.617 1 44.28 145 TYR B O 1
ATOM 4650 N N . ALA B 1 146 ? -19.266 24.766 5.66 1 45.06 146 ALA B N 1
ATOM 4651 C CA . ALA B 1 146 ? -19.891 23.875 6.625 1 45.06 146 ALA B CA 1
ATOM 4652 C C . ALA B 1 146 ? -19.125 23.859 7.941 1 45.06 146 ALA B C 1
ATOM 4654 O O . ALA B 1 146 ? -17.922 23.594 7.961 1 45.06 146 ALA B O 1
ATOM 4655 N N . ARG B 1 147 ? -19.516 24.703 9.031 1 45.91 147 ARG B N 1
ATOM 4656 C CA . ARG B 1 147 ? -18.984 24.812 10.383 1 45.91 147 ARG B CA 1
ATOM 4657 C C . ARG B 1 147 ? -18.297 23.516 10.812 1 45.91 147 ARG B C 1
ATOM 4659 O O . ARG B 1 147 ? -17.328 23.531 11.578 1 45.91 147 ARG B O 1
ATOM 4666 N N . ASN B 1 148 ? -18.828 22.453 10.516 1 48.88 148 ASN B N 1
ATOM 4667 C CA . ASN B 1 148 ? -18.375 21.156 10.992 1 48.88 148 ASN B CA 1
ATOM 4668 C C . ASN B 1 148 ? -17.75 20.328 9.875 1 48.88 148 ASN B C 1
ATOM 4670 O O . ASN B 1 148 ? -18 19.125 9.766 1 48.88 148 ASN B O 1
ATOM 4674 N N . HIS B 1 149 ? -16.766 21.234 9.227 1 54.78 149 HIS B N 1
ATOM 4675 C CA . HIS B 1 149 ? -16.391 20.547 7.996 1 54.78 149 HIS B CA 1
ATOM 4676 C C . HIS B 1 149 ? -15.359 19.453 8.266 1 54.78 149 HIS B C 1
ATOM 4678 O O . HIS B 1 149 ? -15.227 18.516 7.48 1 54.78 149 HIS B O 1
ATOM 4684 N N . ARG B 1 150 ? -14.617 19.719 9.477 1 62.75 150 ARG B N 1
ATOM 4685 C CA . ARG B 1 150 ? -13.734 18.641 9.891 1 62.75 150 ARG B CA 1
ATOM 4686 C C . ARG B 1 150 ? -14.273 17.938 11.133 1 62.75 150 ARG B C 1
ATOM 4688 O O . ARG B 1 150 ? -14.789 18.578 12.039 1 62.75 150 ARG B O 1
ATOM 4695 N N . GLY B 1 151 ? -14.828 16.75 10.992 1 62.38 151 GLY B N 1
ATOM 4696 C CA . GLY B 1 151 ? -15.039 15.969 12.203 1 62.38 151 GLY B CA 1
ATOM 4697 C C . GLY B 1 151 ? -13.805 15.906 13.086 1 62.38 151 GLY B C 1
ATOM 4698 O O . GLY B 1 151 ? -12.734 16.391 12.711 1 62.38 151 GLY B O 1
ATOM 4699 N N . PRO B 1 152 ? -14.023 15.641 14.344 1 71.25 152 PRO B N 1
ATOM 4700 C CA . PRO B 1 152 ? -12.867 15.461 15.227 1 71.25 152 PRO B CA 1
ATOM 4701 C C . PRO B 1 152 ? -11.836 14.484 14.664 1 71.25 152 PRO B C 1
ATOM 4703 O O . PRO B 1 152 ? -12.195 13.391 14.211 1 71.25 152 PRO B O 1
ATOM 4706 N N . CYS B 1 153 ? -10.641 14.984 14.531 1 86.31 153 CYS B N 1
ATOM 4707 C CA . CYS B 1 153 ? -9.633 14.094 13.977 1 86.31 153 CYS B CA 1
ATOM 4708 C C . CYS B 1 153 ? -8.438 13.961 14.914 1 86.31 153 CYS B C 1
ATOM 4710 O O . CYS B 1 153 ? -7.766 12.93 14.938 1 86.31 153 CYS B O 1
ATOM 4712 N N . TYR B 1 154 ? -8.219 15.023 15.711 1 89 154 TYR B N 1
ATOM 4713 C CA . TYR B 1 154 ? -7.066 15.047 16.609 1 89 154 TYR B CA 1
ATOM 4714 C C . TYR B 1 154 ? -7.465 15.531 18 1 89 154 TYR B C 1
ATOM 4716 O O . TYR B 1 154 ? -8.156 16.531 18.141 1 89 154 TYR B O 1
ATOM 4724 N N . ARG B 1 155 ? -7.035 14.719 18.969 1 83.62 155 ARG B N 1
ATOM 4725 C CA . ARG B 1 155 ? -7.238 15.047 20.375 1 83.62 155 ARG B CA 1
ATOM 4726 C C . ARG B 1 155 ? -5.914 15.07 21.141 1 83.62 155 ARG B C 1
ATOM 4728 O O . ARG B 1 155 ? -5.441 14.039 21.609 1 83.62 155 ARG B O 1
ATOM 4735 N N . LYS B 1 156 ? -5.422 16.234 21.312 1 82.06 156 LYS B N 1
ATOM 4736 C CA . LYS B 1 156 ? -4.117 16.375 21.953 1 82.06 156 LYS B CA 1
ATOM 4737 C C . LYS B 1 156 ? -4.191 16.031 23.438 1 82.06 156 LYS B C 1
ATOM 4739 O O . LYS B 1 156 ? -5.133 16.438 24.125 1 82.06 156 LYS B O 1
ATOM 4744 N N . ASN B 1 157 ? -3.275 15.242 23.812 1 82.56 157 ASN B N 1
ATOM 4745 C CA . ASN B 1 157 ? -3.102 14.945 25.234 1 82.56 157 ASN B CA 1
ATOM 4746 C C . ASN B 1 157 ? -1.727 15.375 25.734 1 82.56 157 ASN B C 1
ATOM 4748 O O . ASN B 1 157 ? -0.726 14.711 25.469 1 82.56 157 ASN B O 1
ATOM 4752 N N . MET B 1 158 ? -1.612 16.391 26.469 1 78.69 158 MET B N 1
ATOM 4753 C CA . MET B 1 158 ? -0.358 17 26.891 1 78.69 158 MET B CA 1
ATOM 4754 C C . MET B 1 158 ? 0.28 16.203 28.031 1 78.69 158 MET B C 1
ATOM 4756 O O . MET B 1 158 ? 1.457 16.406 28.344 1 78.69 158 MET B O 1
ATOM 4760 N N . GLU B 1 159 ? -0.427 15.32 28.578 1 80.44 159 GLU B N 1
ATOM 4761 C CA . GLU B 1 159 ? 0.081 14.57 29.719 1 80.44 159 GLU B CA 1
ATOM 4762 C C . GLU B 1 159 ? 0.934 13.383 29.266 1 80.44 159 GLU B C 1
ATOM 4764 O O . GLU B 1 159 ? 1.711 12.836 30.062 1 80.44 159 GLU B O 1
ATOM 4769 N N . LYS B 1 160 ? 0.817 13.094 28.062 1 84.19 160 LYS B N 1
ATOM 4770 C CA . LYS B 1 160 ? 1.55 11.922 27.594 1 84.19 160 LYS B CA 1
ATOM 4771 C C . LYS B 1 160 ? 2.992 12.281 27.25 1 84.19 160 LYS B C 1
ATOM 4773 O O . LYS B 1 160 ? 3.258 13.344 26.688 1 84.19 160 LYS B O 1
ATOM 4778 N N . GLU B 1 161 ? 3.801 11.32 27.812 1 86 161 GLU B N 1
ATOM 4779 C CA . GLU B 1 161 ? 5.23 11.492 27.578 1 86 161 GLU B CA 1
ATOM 4780 C C . GLU B 1 161 ? 5.812 10.297 26.828 1 86 161 GLU B C 1
ATOM 4782 O O . GLU B 1 161 ? 5.27 9.188 26.891 1 86 161 GLU B O 1
ATOM 4787 N N . GLY B 1 162 ? 6.82 10.586 26.031 1 93.25 162 GLY B N 1
ATOM 4788 C CA . GLY B 1 162 ? 7.512 9.508 25.344 1 93.25 162 GLY B CA 1
ATOM 4789 C C . GLY B 1 162 ? 8.484 8.758 26.234 1 93.25 162 GLY B C 1
ATOM 4790 O O . GLY B 1 162 ? 8.5 8.953 27.453 1 93.25 162 GLY B O 1
ATOM 4791 N N . GLN B 1 163 ? 9.102 7.742 25.75 1 94.25 163 GLN B N 1
ATOM 4792 C CA . GLN B 1 163 ? 10.172 6.973 26.359 1 94.25 163 GLN B CA 1
ATOM 4793 C C . GLN B 1 163 ? 11.445 7.043 25.516 1 94.25 163 GLN B C 1
ATOM 4795 O O . GLN B 1 163 ? 11.422 6.777 24.312 1 94.25 163 GLN B O 1
ATOM 4800 N N . LYS B 1 164 ? 12.422 7.465 26.141 1 94.88 164 LYS B N 1
ATOM 4801 C CA . LYS B 1 164 ? 13.703 7.633 25.469 1 94.88 164 LYS B CA 1
ATOM 4802 C C . LYS B 1 164 ? 14.836 7.023 26.281 1 94.88 164 LYS B C 1
ATOM 4804 O O . LYS B 1 164 ? 14.953 7.27 27.484 1 94.88 164 LYS B O 1
ATOM 4809 N N . THR B 1 165 ? 15.711 6.258 25.656 1 95 165 THR B N 1
ATOM 4810 C CA . THR B 1 165 ? 16.812 5.594 26.359 1 95 165 THR B CA 1
ATOM 4811 C C . THR B 1 165 ? 18.156 6.172 25.938 1 95 165 THR B C 1
ATOM 4813 O O . THR B 1 165 ? 19.188 5.891 26.562 1 95 165 THR B O 1
ATOM 4816 N N . LYS B 1 166 ? 18.25 6.879 24.859 1 94.94 166 LYS B N 1
ATOM 4817 C CA . LYS B 1 166 ? 19.469 7.492 24.344 1 94.94 166 LYS B CA 1
ATOM 4818 C C . LYS B 1 166 ? 19.203 8.891 23.797 1 94.94 166 LYS B C 1
ATOM 4820 O O . LYS B 1 166 ? 18.062 9.219 23.453 1 94.94 166 LYS B O 1
ATOM 4825 N N . PRO B 1 167 ? 20.25 9.68 23.688 1 96.75 167 PRO B N 1
ATOM 4826 C CA . PRO B 1 167 ? 20.047 11.023 23.141 1 96.75 167 PRO B CA 1
ATOM 4827 C C . PRO B 1 167 ? 19.625 11 21.672 1 96.75 167 PRO B C 1
ATOM 4829 O O . PRO B 1 167 ? 20.078 10.125 20.922 1 96.75 167 PRO B O 1
ATOM 4832 N N . ARG B 1 168 ? 18.844 11.992 21.391 1 97.75 168 ARG B N 1
ATOM 4833 C CA . ARG B 1 168 ? 18.484 12.203 19.984 1 97.75 168 ARG B CA 1
ATOM 4834 C C . ARG B 1 168 ? 19.578 12.945 19.234 1 97.75 168 ARG B C 1
ATOM 4836 O O . ARG B 1 168 ? 20.422 13.602 19.859 1 97.75 168 ARG B O 1
ATOM 4843 N N . SER B 1 169 ? 19.547 12.82 17.953 1 97.81 169 SER B N 1
ATOM 4844 C CA . SER B 1 169 ? 20.562 13.469 17.125 1 97.81 169 SER B CA 1
ATOM 4845 C C . SER B 1 169 ? 20.625 14.969 17.406 1 97.81 169 SER B C 1
ATOM 4847 O O . SER B 1 169 ? 21.703 15.562 17.375 1 97.81 169 SER B O 1
ATOM 4849 N N . TRP B 1 170 ? 19.484 15.586 17.688 1 98.06 170 TRP B N 1
ATOM 4850 C CA . TRP B 1 170 ? 19.406 17.031 17.875 1 98.06 170 TRP B CA 1
ATOM 4851 C C . TRP B 1 170 ? 19.766 17.406 19.312 1 98.06 170 TRP B C 1
ATOM 4853 O O . TRP B 1 170 ? 19.719 18.594 19.672 1 98.06 170 TRP B O 1
ATOM 4863 N N . GLU B 1 171 ? 20.078 16.469 20.109 1 97.31 171 GLU B N 1
ATOM 4864 C CA . GLU B 1 171 ? 20.547 16.719 21.469 1 97.31 171 GLU B CA 1
ATOM 4865 C C . GLU B 1 171 ? 22.062 16.625 21.578 1 97.31 171 GLU B C 1
ATOM 4867 O O . GLU B 1 171 ? 22.625 16.891 22.625 1 97.31 171 GLU B O 1
ATOM 4872 N N . ILE B 1 172 ? 22.688 16.266 20.469 1 96.81 172 ILE B N 1
ATOM 4873 C CA . ILE B 1 172 ? 24.141 16.234 20.406 1 96.81 172 ILE B CA 1
ATOM 4874 C C . ILE B 1 172 ? 24.672 17.594 19.906 1 96.81 172 ILE B C 1
ATOM 4876 O O . ILE B 1 172 ? 24.297 18.047 18.812 1 96.81 172 ILE B O 1
ATOM 4880 N N . PRO B 1 173 ? 25.547 18.188 20.641 1 96.25 173 PRO B N 1
ATOM 4881 C CA . PRO B 1 173 ? 26.047 19.5 20.234 1 96.25 173 PRO B CA 1
ATOM 4882 C C . PRO B 1 173 ? 26.641 19.5 18.828 1 96.25 173 PRO B C 1
ATOM 4884 O O . PRO B 1 173 ? 27.328 18.547 18.438 1 96.25 173 PRO B O 1
ATOM 4887 N N . GLY B 1 174 ? 26.312 20.484 18.047 1 96.5 174 GLY B N 1
ATOM 4888 C CA . GLY B 1 174 ? 26.875 20.641 16.719 1 96.5 174 GLY B CA 1
ATOM 4889 C C . GLY B 1 174 ? 26.062 19.969 15.633 1 96.5 174 GLY B C 1
ATOM 4890 O O . GLY B 1 174 ? 26.453 20 14.461 1 96.5 174 GLY B O 1
ATOM 4891 N N . PHE B 1 175 ? 24.891 19.469 16.016 1 96.81 175 PHE B N 1
ATOM 4892 C CA . PHE B 1 175 ? 24.078 18.719 15.07 1 96.81 175 PHE B CA 1
ATOM 4893 C C . PHE B 1 175 ? 23.641 19.609 13.914 1 96.81 175 PHE B C 1
ATOM 4895 O O . PHE B 1 175 ? 23.406 19.125 12.805 1 96.81 175 PHE B O 1
ATOM 4902 N N . GLU B 1 176 ? 23.594 20.922 14.07 1 96.38 176 GLU B N 1
ATOM 4903 C CA . GLU B 1 176 ? 23.094 21.875 13.07 1 96.38 176 GLU B CA 1
ATOM 4904 C C . GLU B 1 176 ? 23.969 21.875 11.828 1 96.38 176 GLU B C 1
ATOM 4906 O O . GLU B 1 176 ? 23.5 22.094 10.719 1 96.38 176 GLU B O 1
ATOM 4911 N N . LYS B 1 177 ? 25.266 21.562 12.023 1 94.88 177 LYS B N 1
ATOM 4912 C CA . LYS B 1 177 ? 26.234 21.594 10.938 1 94.88 177 LYS B CA 1
ATOM 4913 C C . LYS B 1 177 ? 26.016 20.453 9.961 1 94.88 177 LYS B C 1
ATOM 4915 O O . LYS B 1 177 ? 26.484 20.5 8.82 1 94.88 177 LYS B O 1
ATOM 4920 N N . GLN B 1 178 ? 25.281 19.531 10.383 1 94.75 178 GLN B N 1
ATOM 4921 C CA . GLN B 1 178 ? 25.109 18.328 9.578 1 94.75 178 GLN B CA 1
ATOM 4922 C C . GLN B 1 178 ? 23.844 18.422 8.711 1 94.75 178 GLN B C 1
ATOM 4924 O O . GLN B 1 178 ? 23.625 17.594 7.832 1 94.75 178 GLN B O 1
ATOM 4929 N N . ILE B 1 179 ? 23.062 19.453 8.898 1 97.88 179 ILE B N 1
ATOM 4930 C CA . ILE B 1 179 ? 21.781 19.562 8.219 1 97.88 179 ILE B CA 1
ATOM 4931 C C . ILE B 1 179 ? 21.984 20.109 6.809 1 97.88 179 ILE B C 1
ATOM 4933 O O . ILE B 1 179 ? 22.469 21.219 6.625 1 97.88 179 ILE B O 1
ATOM 4937 N N . PRO B 1 180 ? 21.672 19.328 5.789 1 98.19 180 PRO B N 1
ATOM 4938 C CA . PRO B 1 180 ? 21.797 19.828 4.418 1 98.19 180 PRO B CA 1
ATOM 4939 C C . PRO B 1 180 ? 20.75 20.875 4.07 1 98.19 180 PRO B C 1
ATOM 4941 O O . PRO B 1 180 ? 19.75 21.016 4.789 1 98.19 180 PRO B O 1
ATOM 4944 N N . LYS B 1 181 ? 20.938 21.547 2.922 1 96.62 181 LYS B N 1
ATOM 4945 C CA . LYS B 1 181 ? 20.016 22.594 2.477 1 96.62 181 LYS B CA 1
ATOM 4946 C C . LYS B 1 181 ? 18.672 22 2.086 1 96.62 181 LYS B C 1
ATOM 4948 O O . LYS B 1 181 ? 17.625 22.656 2.244 1 96.62 181 LYS B O 1
ATOM 4953 N N . THR B 1 182 ? 18.75 20.859 1.456 1 98.12 182 THR B N 1
ATOM 4954 C CA . THR B 1 182 ? 17.547 20.141 1.048 1 98.12 182 THR B CA 1
ATOM 4955 C C . THR B 1 182 ? 17.641 18.656 1.396 1 98.12 182 THR B C 1
ATOM 4957 O O . THR B 1 182 ? 18.75 18.109 1.451 1 98.12 182 THR B O 1
ATOM 4960 N N . PHE B 1 183 ? 16.547 18.109 1.728 1 98.62 183 PHE B N 1
ATOM 4961 C CA . PHE B 1 183 ? 16.453 16.672 1.985 1 98.62 183 PHE B CA 1
ATOM 4962 C C . PHE B 1 183 ? 15.031 16.188 1.79 1 98.62 183 PHE B C 1
ATOM 4964 O O . PHE B 1 183 ? 14.078 16.828 2.221 1 98.62 183 PHE B O 1
ATOM 4971 N N . ASP B 1 184 ? 14.898 15.016 1.114 1 98.69 184 ASP B N 1
ATOM 4972 C CA . ASP B 1 184 ? 13.602 14.453 0.769 1 98.69 184 ASP B CA 1
ATOM 4973 C C . ASP B 1 184 ? 13.641 12.93 0.771 1 98.69 184 ASP B C 1
ATOM 4975 O O . ASP B 1 184 ? 14.289 12.312 -0.078 1 98.69 184 ASP B O 1
ATOM 4979 N N . TRP B 1 185 ? 12.883 12.305 1.652 1 98.69 185 TRP B N 1
ATOM 4980 C CA . TRP B 1 185 ? 12.914 10.852 1.763 1 98.69 185 TRP B CA 1
ATOM 4981 C C . TRP B 1 185 ? 12.234 10.203 0.562 1 98.69 185 TRP B C 1
ATOM 4983 O O . TRP B 1 185 ? 12.383 9 0.333 1 98.69 185 TRP B O 1
ATOM 4993 N N . ARG B 1 186 ? 11.469 10.969 -0.227 1 97.88 186 ARG B N 1
ATOM 4994 C CA . ARG B 1 186 ? 10.883 10.453 -1.461 1 97.88 186 ARG B CA 1
ATOM 4995 C C . ARG B 1 186 ? 11.961 10.18 -2.506 1 97.88 186 ARG B C 1
ATOM 4997 O O . ARG B 1 186 ? 11.727 9.461 -3.475 1 97.88 186 ARG B O 1
ATOM 5004 N N . ASN B 1 187 ? 13.062 10.75 -2.309 1 97.06 187 ASN B N 1
ATOM 5005 C CA . ASN B 1 187 ? 14.219 10.57 -3.178 1 97.06 187 ASN B CA 1
ATOM 5006 C C . ASN B 1 187 ? 15.531 10.781 -2.418 1 97.06 187 ASN B C 1
ATOM 5008 O O . ASN B 1 187 ? 16.234 11.773 -2.641 1 97.06 187 ASN B O 1
ATOM 5012 N N . ALA B 1 188 ? 15.836 9.875 -1.574 1 96.06 188 ALA B N 1
ATOM 5013 C CA . ALA B 1 188 ? 17.109 9.922 -0.847 1 96.06 188 ALA B CA 1
ATOM 5014 C C . ALA B 1 188 ? 18.188 9.148 -1.588 1 96.06 188 ALA B C 1
ATOM 5016 O O . ALA B 1 188 ? 18.234 7.918 -1.511 1 96.06 188 ALA B O 1
ATOM 5017 N N . ASN B 1 189 ? 19.016 9.891 -2.293 1 92 189 ASN B N 1
ATOM 5018 C CA . ASN B 1 189 ? 20.062 9.289 -3.117 1 92 189 ASN B CA 1
ATOM 5019 C C . ASN B 1 189 ? 19.484 8.336 -4.156 1 92 189 ASN B C 1
ATOM 5021 O O . ASN B 1 189 ? 19.938 7.199 -4.281 1 92 189 ASN B O 1
ATOM 5025 N N . GLY B 1 190 ? 18.375 8.766 -4.703 1 91.38 190 GLY B N 1
ATOM 5026 C CA . GLY B 1 190 ? 17.781 8.016 -5.801 1 91.38 190 GLY B CA 1
ATOM 5027 C C . GLY B 1 190 ? 16.797 6.969 -5.336 1 91.38 190 GLY B C 1
ATOM 5028 O O . GLY B 1 190 ? 16.203 6.27 -6.156 1 91.38 190 GLY B O 1
ATOM 5029 N N . THR B 1 191 ? 16.594 6.848 -4.055 1 93.88 191 THR B N 1
ATOM 5030 C CA . THR B 1 191 ? 15.719 5.809 -3.512 1 93.88 191 THR B CA 1
ATOM 5031 C C . THR B 1 191 ? 14.477 6.418 -2.869 1 93.88 191 THR B C 1
ATOM 5033 O O . THR B 1 191 ? 14.578 7.395 -2.123 1 93.88 191 THR B O 1
ATOM 5036 N N . ASN B 1 192 ? 13.336 5.887 -3.281 1 96.88 192 ASN B N 1
ATOM 5037 C CA . ASN B 1 192 ? 12.094 6.215 -2.59 1 96.88 192 ASN B CA 1
ATOM 5038 C C . ASN B 1 192 ? 11.867 5.312 -1.381 1 96.88 192 ASN B C 1
ATOM 5040 O O . ASN B 1 192 ? 11.758 4.094 -1.524 1 96.88 192 ASN B O 1
ATOM 5044 N N . TYR B 1 193 ? 11.781 5.914 -0.177 1 97.62 193 TYR B N 1
ATOM 5045 C CA . TYR B 1 193 ? 11.547 5.133 1.033 1 97.62 193 TYR B CA 1
ATOM 5046 C C . TYR B 1 193 ? 10.102 5.27 1.503 1 97.62 193 TYR B C 1
ATOM 5048 O O . TYR B 1 193 ? 9.695 4.613 2.465 1 97.62 193 TYR B O 1
ATOM 5056 N N . CYS B 1 194 ? 9.352 6.074 0.837 1 97.62 194 CYS B N 1
ATOM 5057 C CA . CYS B 1 194 ? 8 6.387 1.295 1 97.62 194 CYS B CA 1
ATOM 5058 C C . CYS B 1 194 ? 7.016 5.305 0.876 1 97.62 194 CYS B C 1
ATOM 5060 O O . CYS B 1 194 ? 7.082 4.801 -0.247 1 97.62 194 CYS B O 1
ATOM 5062 N N . SER B 1 195 ? 6.176 4.926 1.781 1 96.81 195 SER B N 1
ATOM 5063 C CA . SER B 1 195 ? 5.062 4.016 1.522 1 96.81 195 SER B CA 1
ATOM 5064 C C . SER B 1 195 ? 4.012 4.668 0.629 1 96.81 195 SER B C 1
ATOM 5066 O O . SER B 1 195 ? 4.043 5.883 0.408 1 96.81 195 SER B O 1
ATOM 5068 N N . PRO B 1 196 ? 3.086 3.906 0.086 1 95 196 PRO B N 1
ATOM 5069 C CA . PRO B 1 196 ? 2.076 4.465 -0.814 1 95 196 PRO B CA 1
ATOM 5070 C C . PRO B 1 196 ? 1.186 5.5 -0.13 1 95 196 PRO B C 1
ATOM 5072 O O . PRO B 1 196 ? 0.975 5.434 1.084 1 95 196 PRO B O 1
ATOM 5075 N N . ASN B 1 197 ? 0.663 6.395 -0.963 1 94 197 ASN B N 1
ATOM 5076 C CA . ASN B 1 197 ? -0.321 7.359 -0.486 1 94 197 ASN B CA 1
ATOM 5077 C C . ASN B 1 197 ? -1.617 6.676 -0.06 1 94 197 ASN B C 1
ATOM 5079 O O . ASN B 1 197 ? -1.994 5.645 -0.62 1 94 197 ASN B O 1
ATOM 5083 N N . ARG B 1 198 ? -2.25 7.289 0.904 1 95.56 198 ARG B N 1
ATOM 5084 C CA . ARG B 1 198 ? -3.486 6.723 1.432 1 95.56 198 ARG B CA 1
ATOM 5085 C C . ARG B 1 198 ? -4.578 7.785 1.524 1 95.56 198 ARG B C 1
ATOM 5087 O O . ARG B 1 198 ? -4.316 8.969 1.311 1 95.56 198 ARG B O 1
ATOM 5094 N N . ASN B 1 199 ? -5.805 7.34 1.758 1 96.75 199 ASN B N 1
ATOM 5095 C CA . ASN B 1 199 ? -6.969 8.211 1.861 1 96.75 199 ASN B CA 1
ATOM 5096 C C . ASN B 1 199 ? -7.84 7.844 3.059 1 96.75 199 ASN B C 1
ATOM 5098 O O . ASN B 1 199 ? -8.617 6.887 2.998 1 96.75 199 ASN B O 1
ATOM 5102 N N . GLN B 1 200 ? -7.805 8.68 4.066 1 96.31 200 GLN B N 1
ATOM 5103 C CA . GLN B 1 200 ? -8.562 8.406 5.285 1 96.31 200 GLN B CA 1
ATOM 5104 C C . GLN B 1 200 ? -10.039 8.75 5.105 1 96.31 200 GLN B C 1
ATOM 5106 O O . GLN B 1 200 ? -10.867 8.422 5.953 1 96.31 200 GLN B O 1
ATOM 5111 N N . HIS B 1 201 ? -10.398 9.305 3.994 1 93.94 201 HIS B N 1
ATOM 5112 C CA . HIS B 1 201 ? -11.742 9.82 3.783 1 93.94 201 HIS B CA 1
ATOM 5113 C C . HIS B 1 201 ? -12.609 8.805 3.043 1 93.94 201 HIS B C 1
ATOM 5115 O O . HIS B 1 201 ? -13.734 9.125 2.637 1 93.94 201 HIS B O 1
ATOM 5121 N N . ILE B 1 202 ? -12.047 7.637 2.848 1 92.44 202 ILE B N 1
ATOM 5122 C CA . ILE B 1 202 ? -12.812 6.625 2.129 1 92.44 202 ILE B CA 1
ATOM 5123 C C . ILE B 1 202 ? -12.82 5.32 2.922 1 92.44 202 ILE B C 1
ATOM 5125 O O . ILE B 1 202 ? -11.883 5.039 3.672 1 92.44 202 ILE B O 1
ATOM 5129 N N . PRO B 1 203 ? -13.938 4.496 2.746 1 88.81 203 PRO B N 1
ATOM 5130 C CA . PRO B 1 203 ? -15.125 4.672 1.91 1 88.81 203 PRO B CA 1
ATOM 5131 C C . PRO B 1 203 ? -16.109 5.695 2.486 1 88.81 203 PRO B C 1
ATOM 5133 O O . PRO B 1 203 ? -17.016 6.137 1.788 1 88.81 203 PRO B O 1
ATOM 5136 N N . VAL B 1 204 ? -15.984 6.039 3.787 1 86.62 204 VAL B N 1
ATOM 5137 C CA . VAL B 1 204 ? -16.719 7.113 4.449 1 86.62 204 VAL B CA 1
ATOM 5138 C C . VAL B 1 204 ? -15.75 7.973 5.262 1 86.62 204 VAL B C 1
ATOM 5140 O O . VAL B 1 204 ? -14.625 7.547 5.555 1 86.62 204 VAL B O 1
ATOM 5143 N N . TYR B 1 205 ? -16.234 9.109 5.629 1 87.75 205 TYR B N 1
ATOM 5144 C CA . TYR B 1 205 ? -15.359 9.969 6.406 1 87.75 205 TYR B CA 1
ATOM 5145 C C . TYR B 1 205 ? -15.094 9.375 7.785 1 87.75 205 TYR B C 1
ATOM 5147 O O . TYR B 1 205 ? -16.031 8.922 8.461 1 87.75 205 TYR B O 1
ATOM 5155 N N . CYS B 1 206 ? -13.883 9.305 8.195 1 88.38 206 CYS B N 1
ATOM 5156 C CA . CYS B 1 206 ? -13.422 8.93 9.523 1 88.38 206 CYS B CA 1
ATOM 5157 C C . CYS B 1 206 ? -12.352 9.898 10.023 1 88.38 206 CYS B C 1
ATOM 5159 O O . CYS B 1 206 ? -11.383 10.172 9.312 1 88.38 206 CYS B O 1
ATOM 5161 N N . GLY B 1 207 ? -12.586 10.461 11.219 1 91.5 207 GLY B N 1
ATOM 5162 C CA . GLY B 1 207 ? -11.562 11.297 11.836 1 91.5 207 GLY B CA 1
ATOM 5163 C C . GLY B 1 207 ? -10.352 10.508 12.305 1 91.5 207 GLY B C 1
ATOM 5164 O O . GLY B 1 207 ? -10.062 10.461 13.5 1 91.5 207 GLY B O 1
ATOM 5165 N N . SER B 1 208 ? -9.641 9.945 11.367 1 94.94 208 SER B N 1
ATOM 5166 C CA . SER B 1 208 ? -8.555 9.031 11.688 1 94.94 208 SER B CA 1
ATOM 5167 C C . SER B 1 208 ? -7.207 9.602 11.273 1 94.94 208 SER B C 1
ATOM 5169 O O . SER B 1 208 ? -6.25 8.859 11.055 1 94.94 208 SER B O 1
ATOM 5171 N N . CYS B 1 209 ? -7.086 10.898 11.242 1 96.31 209 CYS B N 1
ATOM 5172 C CA . CYS B 1 209 ? -5.828 11.531 10.867 1 96.31 209 CYS B CA 1
ATOM 5173 C C . CYS B 1 209 ? -4.723 11.164 11.852 1 96.31 209 CYS B C 1
ATOM 5175 O O . CYS B 1 209 ? -3.557 11.055 11.469 1 96.31 209 CYS B O 1
ATOM 5177 N N . TRP B 1 210 ? -5.098 11.016 13.148 1 96.56 210 TRP B N 1
ATOM 5178 C CA . TRP B 1 210 ? -4.145 10.664 14.195 1 96.56 210 TRP B CA 1
ATOM 5179 C C . TRP B 1 210 ? -3.477 9.32 13.891 1 96.56 210 TRP B C 1
ATOM 5181 O O . TRP B 1 210 ? -2.299 9.125 14.195 1 96.56 210 TRP B O 1
ATOM 5191 N N . VAL B 1 211 ? -4.168 8.461 13.25 1 97.88 211 VAL B N 1
ATOM 5192 C CA . VAL B 1 211 ? -3.625 7.156 12.883 1 97.88 211 VAL B CA 1
ATOM 5193 C C . VAL B 1 211 ? -2.842 7.27 11.578 1 97.88 211 VAL B C 1
ATOM 5195 O O . VAL B 1 211 ? -1.716 6.777 11.477 1 97.88 211 VAL B O 1
ATOM 5198 N N . PHE B 1 212 ? -3.381 7.961 10.578 1 98.06 212 PHE B N 1
ATOM 5199 C CA . PHE B 1 212 ? -2.787 8.008 9.25 1 98.06 212 PHE B CA 1
ATOM 5200 C C . PHE B 1 212 ? -1.507 8.836 9.258 1 98.06 212 PHE B C 1
ATOM 5202 O O . PHE B 1 212 ? -0.51 8.453 8.641 1 98.06 212 PHE B O 1
ATOM 5209 N N . GLY B 1 213 ? -1.543 9.984 9.898 1 98.31 213 GLY B N 1
ATOM 5210 C CA . GLY B 1 213 ? -0.319 10.766 10.008 1 98.31 213 GLY B CA 1
ATOM 5211 C C . GLY B 1 213 ? 0.795 10.023 10.727 1 98.31 213 GLY B C 1
ATOM 5212 O O . GLY B 1 213 ? 1.955 10.094 10.32 1 98.31 213 GLY B O 1
ATOM 5213 N N . THR B 1 214 ? 0.427 9.32 11.766 1 98.44 214 THR B N 1
ATOM 5214 C CA . THR B 1 214 ? 1.404 8.594 12.57 1 98.44 214 THR B CA 1
ATOM 5215 C C . THR B 1 214 ? 1.942 7.387 11.812 1 98.44 214 THR B C 1
ATOM 5217 O O . THR B 1 214 ? 3.154 7.176 11.75 1 98.44 214 THR B O 1
ATOM 5220 N N . THR B 1 215 ? 1.053 6.617 11.227 1 98.31 215 THR B N 1
ATOM 5221 C CA . THR B 1 215 ? 1.496 5.426 10.508 1 98.31 215 THR B CA 1
ATOM 5222 C C . THR B 1 215 ? 2.209 5.805 9.211 1 98.31 215 THR B C 1
ATOM 5224 O O . THR B 1 215 ? 3.105 5.094 8.758 1 98.31 215 THR B O 1
ATOM 5227 N N . GLY B 1 216 ? 1.787 6.902 8.602 1 98.25 216 GLY B N 1
ATOM 5228 C CA . GLY B 1 216 ? 2.555 7.383 7.461 1 98.25 216 GLY B CA 1
ATOM 5229 C C . GLY B 1 216 ? 4.027 7.578 7.773 1 98.25 216 GLY B C 1
ATOM 5230 O O . GLY B 1 216 ? 4.891 7.172 6.996 1 98.25 216 GLY B O 1
ATOM 5231 N N . ALA B 1 217 ? 4.305 8.172 8.898 1 98.81 217 ALA B N 1
ATOM 5232 C CA . ALA B 1 217 ? 5.688 8.352 9.336 1 98.81 217 ALA B CA 1
ATOM 5233 C C . ALA B 1 217 ? 6.324 7.012 9.695 1 98.81 217 ALA B C 1
ATOM 5235 O O . ALA B 1 217 ? 7.453 6.727 9.289 1 98.81 217 ALA B O 1
ATOM 5236 N N . LEU B 1 218 ? 5.617 6.168 10.383 1 98.69 218 LEU B N 1
ATOM 5237 C CA . LEU B 1 218 ? 6.152 4.902 10.875 1 98.69 218 LEU B CA 1
ATOM 5238 C C . LEU B 1 218 ? 6.477 3.963 9.719 1 98.69 218 LEU B C 1
ATOM 5240 O O . LEU B 1 218 ? 7.516 3.295 9.734 1 98.69 218 LEU B O 1
ATOM 5244 N N . ASN B 1 219 ? 5.531 3.852 8.789 1 98.5 219 ASN B N 1
ATOM 5245 C CA . ASN B 1 219 ? 5.812 3.02 7.621 1 98.5 219 ASN B CA 1
ATOM 5246 C C . ASN B 1 219 ? 7.176 3.344 7.02 1 98.5 219 ASN B C 1
ATOM 5248 O O . ASN B 1 219 ? 7.988 2.445 6.789 1 98.5 219 ASN B O 1
ATOM 5252 N N . ASP B 1 220 ? 7.379 4.594 6.809 1 98.69 220 ASP B N 1
ATOM 5253 C CA . ASP B 1 220 ? 8.594 5.039 6.137 1 98.69 220 ASP B CA 1
ATOM 5254 C C . ASP B 1 220 ? 9.82 4.84 7.027 1 98.69 220 ASP B C 1
ATOM 5256 O O . ASP B 1 220 ? 10.898 4.488 6.539 1 98.69 220 ASP B O 1
ATOM 5260 N N . ARG B 1 221 ? 9.688 5.07 8.32 1 98.81 221 ARG B N 1
ATOM 5261 C CA . ARG B 1 221 ? 10.797 4.836 9.242 1 98.81 221 ARG B CA 1
ATOM 5262 C C . ARG B 1 221 ? 11.18 3.363 9.273 1 98.81 221 ARG B C 1
ATOM 5264 O O . ARG B 1 221 ? 12.359 3.027 9.383 1 98.81 221 ARG B O 1
ATOM 5271 N N . PHE B 1 222 ? 10.227 2.447 9.203 1 98.38 222 PHE B N 1
ATOM 5272 C CA . PHE B 1 222 ? 10.531 1.026 9.086 1 98.38 222 PHE B CA 1
ATOM 5273 C C . PHE B 1 222 ? 11.281 0.736 7.793 1 98.38 222 PHE B C 1
ATOM 5275 O O . PHE B 1 222 ? 12.266 -0.005 7.797 1 98.38 222 PHE B O 1
ATOM 5282 N N . ASN B 1 223 ? 10.773 1.305 6.707 1 97.56 223 ASN B N 1
ATOM 5283 C CA . ASN B 1 223 ? 11.445 1.098 5.43 1 97.56 223 ASN B CA 1
ATOM 5284 C C . ASN B 1 223 ? 12.875 1.628 5.449 1 97.56 223 ASN B C 1
ATOM 5286 O O . ASN B 1 223 ? 13.789 0.985 4.93 1 97.56 223 ASN B O 1
ATOM 5290 N N . ILE B 1 224 ? 13.023 2.768 6.043 1 98.25 224 ILE B N 1
ATOM 5291 C CA . ILE B 1 224 ? 14.344 3.379 6.148 1 98.25 224 ILE B CA 1
ATOM 5292 C C . ILE B 1 224 ? 15.242 2.51 7.023 1 98.25 224 ILE B C 1
ATOM 5294 O O . ILE B 1 224 ? 16.375 2.201 6.648 1 98.25 224 ILE B O 1
ATOM 5298 N N . ALA B 1 225 ? 14.773 2.115 8.148 1 97.94 225 ALA B N 1
ATOM 5299 C CA . ALA B 1 225 ? 15.555 1.297 9.07 1 97.94 225 ALA B CA 1
ATOM 5300 C C . ALA B 1 225 ? 15.969 -0.022 8.43 1 97.94 225 ALA B C 1
ATOM 5302 O O . ALA B 1 225 ? 17.047 -0.547 8.703 1 97.94 225 ALA B O 1
ATOM 5303 N N . ARG B 1 226 ? 15.109 -0.518 7.539 1 96.56 226 ARG B N 1
ATOM 5304 C CA . ARG B 1 226 ? 15.352 -1.809 6.902 1 96.56 226 ARG B CA 1
ATOM 5305 C C . ARG B 1 226 ? 16.031 -1.632 5.547 1 96.56 226 ARG B C 1
ATOM 5307 O O . ARG B 1 226 ? 16.141 -2.586 4.773 1 96.56 226 ARG B O 1
ATOM 5314 N N . LYS B 1 227 ? 16.375 -0.39 5.25 1 94.94 227 LYS B N 1
ATOM 5315 C CA . LYS B 1 227 ? 17.078 -0.062 4.012 1 94.94 227 LYS B CA 1
ATOM 5316 C C . LYS B 1 227 ? 16.266 -0.484 2.793 1 94.94 227 LYS B C 1
ATOM 5318 O O . LYS B 1 227 ? 16.812 -1.03 1.834 1 94.94 227 LYS B O 1
ATOM 5323 N N . ASN B 1 228 ? 14.922 -0.393 2.98 1 94.62 228 ASN B N 1
ATOM 5324 C CA . ASN B 1 228 ? 13.953 -0.588 1.911 1 94.62 228 ASN B CA 1
ATOM 5325 C C . ASN B 1 228 ? 13.906 -2.043 1.45 1 94.62 228 ASN B C 1
ATOM 5327 O O . ASN B 1 228 ? 13.555 -2.326 0.305 1 94.62 228 ASN B O 1
ATOM 5331 N N . LYS B 1 229 ? 14.203 -2.941 2.291 1 95.25 229 LYS B N 1
ATOM 5332 C CA . LYS B 1 229 ? 14.109 -4.367 1.987 1 95.25 229 LYS B CA 1
ATOM 5333 C C . LYS B 1 229 ? 12.648 -4.812 1.893 1 95.25 229 LYS B C 1
ATOM 5335 O O . LYS B 1 229 ? 11.773 -4.23 2.541 1 95.25 229 LYS B O 1
ATOM 5340 N N . TRP B 1 230 ? 12.445 -5.832 1.089 1 95.56 230 TRP B N 1
ATOM 5341 C CA . TRP B 1 230 ? 11.148 -6.492 1.057 1 95.56 230 TRP B CA 1
ATOM 5342 C C . TRP B 1 230 ? 10.859 -7.191 2.381 1 95.56 230 TRP B C 1
ATOM 5344 O O . TRP B 1 230 ? 11.766 -7.746 3.008 1 95.56 230 TRP B O 1
ATOM 5354 N N . PRO B 1 231 ? 9.609 -7.227 2.859 1 94.81 231 PRO B N 1
ATOM 5355 C CA . PRO B 1 231 ? 8.477 -6.516 2.262 1 94.81 231 PRO B CA 1
ATOM 5356 C C . PRO B 1 231 ? 8.406 -5.051 2.686 1 94.81 231 PRO B C 1
ATOM 5358 O O . PRO B 1 231 ? 8.867 -4.695 3.773 1 94.81 231 PRO B O 1
ATOM 5361 N N . MET B 1 232 ? 7.898 -4.238 1.772 1 94.38 232 MET B N 1
ATOM 5362 C CA . MET B 1 232 ? 7.602 -2.861 2.154 1 94.38 232 MET B CA 1
ATOM 5363 C C . MET B 1 232 ? 6.582 -2.82 3.289 1 94.38 232 MET B C 1
ATOM 5365 O O . MET B 1 232 ? 5.605 -3.574 3.281 1 94.38 232 MET B O 1
ATOM 5369 N N . THR B 1 233 ? 6.844 -1.945 4.23 1 95.19 233 THR B N 1
ATOM 5370 C CA . THR B 1 233 ? 5.961 -1.852 5.387 1 95.19 233 THR B CA 1
ATOM 5371 C C . THR B 1 233 ? 4.727 -1.018 5.059 1 95.19 233 THR B C 1
ATOM 5373 O O . THR B 1 233 ? 4.84 0.075 4.5 1 95.19 233 THR B O 1
ATOM 5376 N N . MET B 1 234 ? 3.592 -1.521 5.332 1 95.94 234 MET B N 1
ATOM 5377 C CA . MET B 1 234 ? 2.307 -0.835 5.219 1 95.94 234 MET B CA 1
ATOM 5378 C C . MET B 1 234 ? 1.376 -1.235 6.359 1 95.94 234 MET B C 1
ATOM 5380 O O . MET B 1 234 ? 0.643 -2.221 6.25 1 95.94 234 MET B O 1
ATOM 5384 N N . LEU B 1 235 ? 1.334 -0.447 7.375 1 97.44 235 LEU B N 1
ATOM 5385 C CA . LEU B 1 235 ? 0.629 -0.77 8.609 1 97.44 235 LEU B CA 1
ATOM 5386 C C . LEU B 1 235 ? -0.865 -0.496 8.469 1 97.44 235 LEU B C 1
ATOM 5388 O O . LEU B 1 235 ? -1.272 0.359 7.68 1 97.44 235 LEU B O 1
ATOM 5392 N N . SER B 1 236 ? -1.648 -1.182 9.273 1 97.12 236 SER B N 1
ATOM 5393 C CA . SER B 1 236 ? -3.104 -1.104 9.195 1 97.12 236 SER B CA 1
ATOM 5394 C C . SER B 1 236 ? -3.646 -0.014 10.117 1 97.12 236 SER B C 1
ATOM 5396 O O . SER B 1 236 ? -3.652 -0.173 11.344 1 97.12 236 SER B O 1
ATOM 5398 N N . PRO B 1 237 ? -4.168 1.046 9.547 1 97.56 237 PRO B N 1
ATOM 5399 C CA . PRO B 1 237 ? -4.832 2.035 10.398 1 97.56 237 PRO B CA 1
ATOM 5400 C C . PRO B 1 237 ? -6.066 1.477 11.094 1 97.56 237 PRO B C 1
ATOM 5402 O O . PRO B 1 237 ? -6.355 1.846 12.242 1 97.56 237 PRO B O 1
ATOM 5405 N N . GLN B 1 238 ? -6.773 0.564 10.438 1 97.19 238 GLN B N 1
ATOM 5406 C CA . GLN B 1 238 ? -8.031 0.057 10.969 1 97.19 238 GLN B CA 1
ATOM 5407 C C . GLN B 1 238 ? -7.812 -0.739 12.25 1 97.19 238 GLN B C 1
ATOM 5409 O O . GLN B 1 238 ? -8.617 -0.672 13.18 1 97.19 238 GLN B O 1
ATOM 5414 N N . GLU B 1 239 ? -6.746 -1.479 12.266 1 97.38 239 GLU B N 1
ATOM 5415 C CA . GLU B 1 239 ? -6.449 -2.24 13.477 1 97.38 239 GLU B CA 1
ATOM 5416 C C . GLU B 1 239 ? -6.254 -1.316 14.672 1 97.38 239 GLU B C 1
ATOM 5418 O O . GLU B 1 239 ? -6.684 -1.632 15.789 1 97.38 239 GLU B O 1
ATOM 5423 N N . ILE B 1 240 ? -5.617 -0.204 14.477 1 97.62 240 ILE B N 1
ATOM 5424 C CA . ILE B 1 240 ? -5.359 0.757 15.539 1 97.62 240 ILE B CA 1
ATOM 5425 C C . ILE B 1 240 ? -6.676 1.379 16 1 97.62 240 ILE B C 1
ATOM 5427 O O . ILE B 1 240 ? -6.926 1.507 17.203 1 97.62 240 ILE B O 1
ATOM 5431 N N . ILE B 1 241 ? -7.516 1.732 15.055 1 94.19 241 ILE B N 1
ATOM 5432 C CA . ILE B 1 241 ? -8.828 2.266 15.391 1 94.19 241 ILE B CA 1
ATOM 5433 C C . ILE B 1 241 ? -9.594 1.249 16.234 1 94.19 241 ILE B C 1
ATOM 5435 O O . ILE B 1 241 ? -10.242 1.611 17.219 1 94.19 241 ILE B O 1
ATOM 5439 N N . ASN B 1 242 ? -9.453 -0.011 15.875 1 92.19 242 ASN B N 1
ATOM 5440 C CA . ASN B 1 242 ? -10.18 -1.083 16.547 1 92.19 242 ASN B CA 1
ATOM 5441 C C . ASN B 1 242 ? -9.625 -1.344 17.953 1 92.19 242 ASN B C 1
ATOM 5443 O O . ASN B 1 242 ? -10.391 -1.531 18.891 1 92.19 242 ASN B O 1
ATOM 5447 N N . CYS B 1 243 ? -8.273 -1.267 18.062 1 91.75 243 CYS B N 1
ATOM 5448 C CA . CYS B 1 243 ? -7.738 -2.012 19.203 1 91.75 243 CYS B CA 1
ATOM 5449 C C . CYS B 1 243 ? -6.832 -1.132 20.047 1 91.75 243 CYS B C 1
ATOM 5451 O O . CYS B 1 243 ? -6.32 -1.574 21.078 1 91.75 243 CYS B O 1
ATOM 5453 N N . ASN B 1 244 ? -6.574 0.098 19.641 1 84.38 244 ASN B N 1
ATOM 5454 C CA . ASN B 1 244 ? -5.695 0.893 20.484 1 84.38 244 ASN B CA 1
ATOM 5455 C C . ASN B 1 244 ? -6.375 1.27 21.797 1 84.38 244 ASN B C 1
ATOM 5457 O O . ASN B 1 244 ? -5.707 1.619 22.766 1 84.38 244 ASN B O 1
ATOM 5461 N N . GLY B 1 245 ? -7.789 1.309 21.781 1 75.19 245 GLY B N 1
ATOM 5462 C CA . GLY B 1 245 ? -8.594 1.494 22.969 1 75.19 245 GLY B CA 1
ATOM 5463 C C . GLY B 1 245 ? -8.734 2.949 23.375 1 75.19 245 GLY B C 1
ATOM 5464 O O . GLY B 1 245 ? -9.367 3.262 24.391 1 75.19 245 GLY B O 1
ATOM 5465 N N . LYS B 1 246 ? -8.25 3.838 22.672 1 77.75 246 LYS B N 1
ATOM 5466 C CA . LYS B 1 246 ? -8.227 5.223 23.141 1 77.75 246 LYS B CA 1
ATOM 5467 C C . LYS B 1 246 ? -8.688 6.176 22.047 1 77.75 246 LYS B C 1
ATOM 5469 O O . LYS B 1 246 ? -9 7.34 22.312 1 77.75 246 LYS B O 1
ATOM 5474 N N . GLY B 1 247 ? -8.789 5.691 20.906 1 78.19 247 GLY B N 1
ATOM 5475 C CA . GLY B 1 247 ? -9.211 6.473 19.75 1 78.19 247 GLY B CA 1
ATOM 5476 C C . GLY B 1 247 ? -10.219 5.746 18.891 1 78.19 247 GLY B C 1
ATOM 5477 O O . GLY B 1 247 ? -10.461 4.551 19.062 1 78.19 247 GLY B O 1
ATOM 5478 N N . SER B 1 248 ? -10.812 6.641 17.953 1 84.25 248 SER B N 1
ATOM 5479 C CA . SER B 1 248 ? -11.852 6.145 17.047 1 84.25 248 SER B CA 1
ATOM 5480 C C . SER B 1 248 ? -11.953 7.008 15.789 1 84.25 248 SER B C 1
ATOM 5482 O O . SER B 1 248 ? -11.031 7.758 15.477 1 84.25 248 SER B O 1
ATOM 5484 N N . CYS B 1 249 ? -13.008 6.816 15.062 1 87.88 249 CYS B N 1
ATOM 5485 C CA . CYS B 1 249 ? -13.32 7.66 13.914 1 87.88 249 CYS B CA 1
ATOM 5486 C C . CYS B 1 249 ? -13.758 9.047 14.359 1 87.88 249 CYS B C 1
ATOM 5488 O O . CYS B 1 249 ? -14.047 9.914 13.531 1 87.88 249 CYS B O 1
ATOM 5490 N N . GLN B 1 250 ? -13.68 9.367 15.625 1 85.06 250 GLN B N 1
ATOM 5491 C CA . GLN B 1 250 ? -13.977 10.688 16.172 1 85.06 250 GLN B CA 1
ATOM 5492 C C . GLN B 1 250 ? -12.711 11.367 16.688 1 85.06 250 GLN B C 1
ATOM 5494 O O . GLN B 1 250 ? -12.789 12.32 17.453 1 85.06 250 GLN B O 1
ATOM 5499 N N . GLY B 1 251 ? -11.617 10.773 16.312 1 90 251 GLY B N 1
ATOM 5500 C CA . GLY B 1 251 ? -10.359 11.414 16.656 1 90 251 GLY B CA 1
ATOM 5501 C C . GLY B 1 251 ? -9.539 10.609 17.656 1 90 251 GLY B C 1
ATOM 5502 O O . GLY B 1 251 ? -10.047 9.648 18.25 1 90 251 GLY B O 1
ATOM 5503 N N . GLY B 1 252 ? -8.32 10.977 17.781 1 92.19 252 GLY B N 1
ATOM 5504 C CA . GLY B 1 252 ? -7.383 10.359 18.703 1 92.19 252 GLY B CA 1
ATOM 5505 C C . GLY B 1 252 ? -6.059 11.086 18.797 1 92.19 252 GLY B C 1
ATOM 5506 O O . GLY B 1 252 ? -5.934 12.219 18.312 1 92.19 252 GLY B O 1
ATOM 5507 N N . GLU B 1 253 ? -5.152 10.383 19.516 1 92.94 253 GLU B N 1
ATOM 5508 C CA . GLU B 1 253 ? -3.863 11 19.812 1 92.94 253 GLU B CA 1
ATOM 5509 C C . GLU B 1 253 ? -2.709 10.141 19.281 1 92.94 253 GLU B C 1
ATOM 5511 O O . GLU B 1 253 ? -2.779 8.914 19.328 1 92.94 253 GLU B O 1
ATOM 5516 N N . VAL B 1 254 ? -1.646 10.867 18.906 1 96.56 254 VAL B N 1
ATOM 5517 C CA . VAL B 1 254 ? -0.491 10.203 18.297 1 96.56 254 VAL B CA 1
ATOM 5518 C C . VAL B 1 254 ? 0.132 9.242 19.312 1 96.56 254 VAL B C 1
ATOM 5520 O O . VAL B 1 254 ? 0.469 8.109 18.953 1 96.56 254 VAL B O 1
ATOM 5523 N N . PHE B 1 255 ? 0.246 9.625 20.562 1 96.06 255 PHE B N 1
ATOM 5524 C CA . PHE B 1 255 ? 0.886 8.789 21.578 1 96.06 255 PHE B CA 1
ATOM 5525 C C . PHE B 1 255 ? 0.087 7.512 21.812 1 96.06 255 PHE B C 1
ATOM 5527 O O . PHE B 1 255 ? 0.648 6.484 22.203 1 96.06 255 PHE B O 1
ATOM 5534 N N . ASP B 1 256 ? -1.196 7.582 21.578 1 93.88 256 ASP B N 1
ATOM 5535 C CA . ASP B 1 256 ? -1.979 6.355 21.703 1 93.88 256 ASP B CA 1
ATOM 5536 C C . ASP B 1 256 ? -1.539 5.32 20.672 1 93.88 256 ASP B C 1
ATOM 5538 O O . ASP B 1 256 ? -1.51 4.121 20.953 1 93.88 256 ASP B O 1
ATOM 5542 N N . VAL B 1 257 ? -1.258 5.777 19.484 1 97.56 257 VAL B N 1
ATOM 5543 C CA . VAL B 1 257 ? -0.758 4.891 18.438 1 97.56 257 VAL B CA 1
ATOM 5544 C C . VAL B 1 257 ? 0.607 4.336 18.844 1 97.56 257 VAL B C 1
ATOM 5546 O O . VAL B 1 257 ? 0.858 3.135 18.719 1 97.56 257 VAL B O 1
ATOM 5549 N N . LEU B 1 258 ? 1.48 5.18 19.344 1 97.81 258 LEU B N 1
ATOM 5550 C CA . LEU B 1 258 ? 2.852 4.797 19.656 1 97.81 258 LEU B CA 1
ATOM 5551 C C . LEU B 1 258 ? 2.889 3.857 20.859 1 97.81 258 LEU B C 1
ATOM 5553 O O . LEU B 1 258 ? 3.666 2.9 20.875 1 97.81 258 LEU B O 1
ATOM 5557 N N . GLU B 1 259 ? 2.029 4.117 21.828 1 95.62 259 GLU B N 1
ATOM 5558 C CA . GLU B 1 259 ? 1.932 3.219 22.969 1 95.62 259 GLU B CA 1
ATOM 5559 C C . GLU B 1 259 ? 1.43 1.839 22.562 1 95.62 259 GLU B C 1
ATOM 5561 O O . GLU B 1 259 ? 1.905 0.82 23.062 1 95.62 259 GLU B O 1
ATOM 5566 N N . HIS B 1 260 ? 0.479 1.855 21.688 1 96.06 260 HIS B N 1
ATOM 5567 C CA . HIS B 1 260 ? -0.023 0.603 21.141 1 96.06 260 HIS B CA 1
ATOM 5568 C C . HIS B 1 260 ? 1.075 -0.15 20.391 1 96.06 260 HIS B C 1
ATOM 5570 O O . HIS B 1 260 ? 1.225 -1.362 20.562 1 96.06 260 HIS B O 1
ATOM 5576 N N . ALA B 1 261 ? 1.851 0.526 19.609 1 97.5 261 ALA B N 1
ATOM 5577 C CA . ALA B 1 261 ? 2.969 -0.057 18.875 1 97.5 261 ALA B CA 1
ATOM 5578 C C . ALA B 1 261 ? 4.008 -0.639 19.828 1 97.5 261 ALA B C 1
ATOM 5580 O O . ALA B 1 261 ? 4.562 -1.711 19.578 1 97.5 261 ALA B O 1
ATOM 5581 N N . LYS B 1 262 ? 4.289 0.055 20.875 1 95.88 262 LYS B N 1
ATOM 5582 C CA . LYS B 1 262 ? 5.305 -0.349 21.844 1 95.88 262 LYS B CA 1
ATOM 5583 C C . LYS B 1 262 ? 4.867 -1.592 22.609 1 95.88 262 LYS B C 1
ATOM 5585 O O . LYS B 1 262 ? 5.664 -2.51 22.812 1 95.88 262 LYS B O 1
ATOM 5590 N N . SER B 1 263 ? 3.629 -1.687 23 1 93.56 263 SER B N 1
ATOM 5591 C CA . SER B 1 263 ? 3.166 -2.715 23.922 1 93.56 263 SER B CA 1
ATOM 5592 C C . SER B 1 263 ? 2.641 -3.936 23.172 1 93.56 263 SER B C 1
ATOM 5594 O O . SER B 1 263 ? 2.895 -5.074 23.578 1 93.56 263 SER B O 1
ATOM 5596 N N . LYS B 1 264 ? 1.857 -3.703 22.062 1 93.5 264 LYS B N 1
ATOM 5597 C CA . LYS B 1 264 ? 1.146 -4.797 21.406 1 93.5 264 LYS B CA 1
ATOM 5598 C C . LYS B 1 264 ? 1.718 -5.07 20.016 1 93.5 264 LYS B C 1
ATOM 5600 O O . LYS B 1 264 ? 1.487 -6.141 19.438 1 93.5 264 LYS B O 1
ATOM 5605 N N . GLY B 1 265 ? 2.467 -4.141 19.453 1 95.81 265 GLY B N 1
ATOM 5606 C CA . GLY B 1 265 ? 2.916 -4.266 18.078 1 95.81 265 GLY B CA 1
ATOM 5607 C C . GLY B 1 265 ? 1.819 -3.992 17.078 1 95.81 265 GLY B C 1
ATOM 5608 O O . GLY B 1 265 ? 0.664 -4.367 17.281 1 95.81 265 GLY B O 1
ATOM 5609 N N . LEU B 1 266 ? 2.225 -3.314 16.078 1 97 266 LEU B N 1
ATOM 5610 C CA . LEU B 1 266 ? 1.283 -3.039 14.992 1 97 266 LEU B CA 1
ATOM 5611 C C . LEU B 1 266 ? 1.255 -4.188 13.992 1 97 266 LEU B C 1
ATOM 5613 O O . LEU B 1 266 ? 2.137 -5.047 14 1 97 266 LEU B O 1
ATOM 5617 N N . VAL B 1 267 ? 0.188 -4.188 13.133 1 95.75 267 VAL B N 1
ATOM 5618 C CA . VAL B 1 267 ? 0.074 -5.23 12.117 1 95.75 267 VAL B CA 1
ATOM 5619 C C . VAL B 1 267 ? -0.044 -4.59 10.734 1 95.75 267 VAL B C 1
ATOM 5621 O O . VAL B 1 267 ? -0.312 -3.391 10.617 1 95.75 267 VAL B O 1
ATOM 5624 N N . GLU B 1 268 ? 0.208 -5.414 9.734 1 95.19 268 GLU B N 1
ATOM 5625 C CA . GLU B 1 268 ? 0.166 -4.895 8.367 1 95.19 268 GLU B CA 1
ATOM 5626 C C . GLU B 1 268 ? -1.264 -4.867 7.832 1 95.19 268 GLU B C 1
ATOM 5628 O O . GLU B 1 268 ? -2.164 -5.465 8.422 1 95.19 268 GLU B O 1
ATOM 5633 N N . GLU B 1 269 ? -1.458 -4.172 6.785 1 95.38 269 GLU B N 1
ATOM 5634 C CA . GLU B 1 269 ? -2.762 -3.896 6.188 1 95.38 269 GLU B CA 1
ATOM 5635 C C . GLU B 1 269 ? -3.457 -5.188 5.762 1 95.38 269 GLU B C 1
ATOM 5637 O O . GLU B 1 269 ? -4.688 -5.254 5.734 1 95.38 269 GLU B O 1
ATOM 5642 N N . GLY B 1 270 ? -2.732 -6.207 5.418 1 94.88 270 GLY B N 1
ATOM 5643 C CA . GLY B 1 270 ? -3.311 -7.48 5.016 1 94.88 270 GLY B CA 1
ATOM 5644 C C . GLY B 1 270 ? -4.02 -8.195 6.148 1 94.88 270 GLY B C 1
ATOM 5645 O O . GLY B 1 270 ? -4.773 -9.148 5.914 1 94.88 270 GLY B O 1
ATOM 5646 N N . CYS B 1 271 ? -3.842 -7.734 7.348 1 95.5 271 CYS B N 1
ATOM 5647 C CA . CYS B 1 271 ? -4.555 -8.273 8.5 1 95.5 271 CYS B CA 1
ATOM 5648 C C . CYS B 1 271 ? -5.961 -7.691 8.594 1 95.5 271 CYS B C 1
ATOM 5650 O O . CYS B 1 271 ? -6.91 -8.398 8.938 1 95.5 271 CYS B O 1
ATOM 5652 N N . VAL B 1 272 ? -6.016 -6.398 8.43 1 94.31 272 VAL B N 1
ATOM 5653 C CA . VAL B 1 272 ? -7.293 -5.691 8.445 1 94.31 272 VAL B CA 1
ATOM 5654 C C . VAL B 1 272 ? -7.223 -4.477 7.523 1 94.31 272 VAL B C 1
ATOM 5656 O O . VAL B 1 272 ? -6.445 -3.551 7.762 1 94.31 272 VAL B O 1
ATOM 5659 N N . ASN B 1 273 ? -8.055 -4.488 6.531 1 94.31 273 ASN B N 1
ATOM 5660 C CA . ASN B 1 273 ? -8.148 -3.359 5.613 1 94.31 273 ASN B CA 1
ATOM 5661 C C . ASN B 1 273 ? -8.867 -2.176 6.254 1 94.31 273 ASN B C 1
ATOM 5663 O O . ASN B 1 273 ? -9.758 -2.359 7.09 1 94.31 273 ASN B O 1
ATOM 5667 N N . TYR B 1 274 ? -8.445 -1.027 5.762 1 96.75 274 TYR B N 1
ATOM 5668 C CA . TYR B 1 274 ? -9.086 0.181 6.266 1 96.75 274 TYR B CA 1
ATOM 5669 C C . TYR B 1 274 ? -10.547 0.237 5.84 1 96.75 274 TYR B C 1
ATOM 5671 O O . TYR B 1 274 ? -10.859 0.096 4.656 1 96.75 274 TYR B O 1
ATOM 5679 N N . LYS B 1 275 ? -11.383 0.473 6.871 1 91.06 275 LYS B N 1
ATOM 5680 C CA . LYS B 1 275 ? -12.828 0.495 6.625 1 91.06 275 LYS B CA 1
ATOM 5681 C C . LYS B 1 275 ? -13.43 1.837 7.027 1 91.06 275 LYS B C 1
ATOM 5683 O O . LYS B 1 275 ? -14.57 2.139 6.672 1 91.06 275 LYS B O 1
ATOM 5688 N N . ALA B 1 276 ? -12.719 2.559 7.77 1 91.69 276 ALA B N 1
ATOM 5689 C CA . ALA B 1 276 ? -13.148 3.879 8.219 1 91.69 276 ALA B CA 1
ATOM 5690 C C . ALA B 1 276 ? -14.359 3.777 9.141 1 91.69 276 ALA B C 1
ATOM 5692 O O . ALA B 1 276 ? -15.281 4.586 9.055 1 91.69 276 ALA B O 1
ATOM 5693 N N . VAL B 1 277 ? -14.375 2.754 9.961 1 86.5 277 VAL B N 1
ATOM 5694 C CA . VAL B 1 277 ? -15.453 2.562 10.93 1 86.5 277 VAL B CA 1
ATOM 5695 C C . VAL B 1 277 ? -14.867 2.113 12.273 1 86.5 277 VAL B C 1
ATOM 5697 O O . VAL B 1 277 ? -13.742 1.617 12.328 1 86.5 277 VAL B O 1
ATOM 5700 N N . ASN B 1 278 ? -15.688 2.402 13.328 1 85.38 278 ASN B N 1
ATOM 5701 C CA . ASN B 1 278 ? -15.336 1.841 14.633 1 85.38 278 ASN B CA 1
ATOM 5702 C C . ASN B 1 278 ? -15.758 0.38 14.75 1 85.38 278 ASN B C 1
ATOM 5704 O O . ASN B 1 278 ? -16.938 0.061 14.602 1 85.38 278 ASN B O 1
ATOM 5708 N N . GLU B 1 279 ? -14.766 -0.493 14.883 1 86.44 279 GLU B N 1
ATOM 5709 C CA . GLU B 1 279 ? -15.062 -1.905 15.102 1 86.44 279 GLU B CA 1
ATOM 5710 C C . GLU B 1 279 ? -14.547 -2.379 16.453 1 86.44 279 GLU B C 1
ATOM 5712 O O . GLU B 1 279 ? -13.781 -1.668 17.109 1 86.44 279 GLU B O 1
ATOM 5717 N N . LYS B 1 280 ? -15.023 -3.523 16.875 1 86.5 280 LYS B N 1
ATOM 5718 C CA . LYS B 1 280 ? -14.578 -4.09 18.141 1 86.5 280 LYS B CA 1
ATOM 5719 C C . LYS B 1 280 ? -13.133 -4.574 18.047 1 86.5 280 LYS B C 1
ATOM 5721 O O . LYS B 1 280 ? -12.633 -4.844 16.969 1 86.5 280 LYS B O 1
ATOM 5726 N N . CYS B 1 281 ? -12.57 -4.602 19.203 1 91.31 281 CYS B N 1
ATOM 5727 C CA . CYS B 1 281 ? -11.234 -5.188 19.297 1 91.31 281 CYS B CA 1
ATOM 5728 C C . CYS B 1 281 ? -11.305 -6.652 19.703 1 91.31 281 CYS B C 1
ATOM 5730 O O . CYS B 1 281 ? -11.578 -6.961 20.875 1 91.31 281 CYS B O 1
ATOM 5732 N N . ASP B 1 282 ? -11.156 -7.539 18.859 1 89.69 282 ASP B N 1
ATOM 5733 C CA . ASP B 1 282 ? -11.062 -8.977 19.094 1 89.69 282 ASP B CA 1
ATOM 5734 C C . ASP B 1 282 ? -10.039 -9.617 18.156 1 89.69 282 ASP B C 1
ATOM 5736 O O . ASP B 1 282 ? -9.461 -8.938 17.297 1 89.69 282 ASP B O 1
ATOM 5740 N N . PRO B 1 283 ? -9.703 -10.828 18.312 1 90.69 283 PRO B N 1
ATOM 5741 C CA . PRO B 1 283 ? -8.617 -11.438 17.531 1 90.69 283 PRO B CA 1
ATOM 5742 C C . PRO B 1 283 ? -8.844 -11.344 16.031 1 90.69 283 PRO B C 1
ATOM 5744 O O . PRO B 1 283 ? -7.898 -11.109 15.266 1 90.69 283 PRO B O 1
ATOM 5747 N N . TYR B 1 284 ? -10.023 -11.508 15.547 1 90 284 TYR B N 1
ATOM 5748 C CA . TYR B 1 284 ? -10.312 -11.406 14.117 1 90 284 TYR B CA 1
ATOM 5749 C C . TYR B 1 284 ? -10.109 -9.977 13.625 1 90 284 TYR B C 1
ATOM 5751 O O . TYR B 1 284 ? -9.57 -9.766 12.531 1 90 284 TYR B O 1
ATOM 5759 N N . HIS B 1 285 ? -10.531 -9.016 14.43 1 91.06 285 HIS B N 1
ATOM 5760 C CA . HIS B 1 285 ? -10.469 -7.617 14.008 1 91.06 285 HIS B CA 1
ATOM 5761 C C . HIS B 1 285 ? -9.086 -7.031 14.258 1 91.06 285 HIS B C 1
ATOM 5763 O O . HIS B 1 285 ? -8.82 -5.883 13.898 1 91.06 285 HIS B O 1
ATOM 5769 N N . ARG B 1 286 ? -8.227 -7.762 14.93 1 94.19 286 ARG B N 1
ATOM 5770 C CA . ARG B 1 286 ? -6.805 -7.426 14.953 1 94.19 286 ARG B CA 1
ATOM 5771 C C . ARG B 1 286 ? -6.098 -7.957 13.703 1 94.19 286 ARG B C 1
ATOM 5773 O O . ARG B 1 286 ? -5.324 -7.238 13.07 1 94.19 286 ARG B O 1
ATOM 5780 N N . CYS B 1 287 ? -6.375 -9.195 13.422 1 95.38 287 CYS B N 1
ATOM 5781 C CA . CYS B 1 287 ? -5.898 -9.82 12.195 1 95.38 287 CYS B CA 1
ATOM 5782 C C . CYS B 1 287 ? -6.785 -10.992 11.797 1 95.38 287 CYS B C 1
ATOM 5784 O O . CYS B 1 287 ? -6.922 -11.953 12.555 1 95.38 287 CYS B O 1
ATOM 5786 N N . GLY B 1 288 ? -7.418 -10.875 10.664 1 92.81 288 GLY B N 1
ATOM 5787 C CA . GLY B 1 288 ? -8.344 -11.914 10.25 1 92.81 288 GLY B CA 1
ATOM 5788 C C . GLY B 1 288 ? -8.234 -12.258 8.773 1 92.81 288 GLY B C 1
ATOM 5789 O O . GLY B 1 288 ? -7.582 -11.547 8.016 1 92.81 288 GLY B O 1
ATOM 5790 N N . THR B 1 289 ? -8.758 -13.375 8.398 1 92.62 289 THR B N 1
ATOM 5791 C CA . THR B 1 289 ? -8.898 -13.805 7.012 1 92.62 289 THR B CA 1
ATOM 5792 C C . THR B 1 289 ? -10.203 -14.562 6.809 1 92.62 289 THR B C 1
ATOM 5794 O O . THR B 1 289 ? -10.773 -15.102 7.762 1 92.62 289 THR B O 1
ATOM 5797 N N . CYS B 1 290 ? -10.719 -14.508 5.609 1 86.06 290 CYS B N 1
ATOM 5798 C CA . CYS B 1 290 ? -11.984 -15.172 5.301 1 86.06 290 CYS B CA 1
ATOM 5799 C C . CYS B 1 290 ? -11.805 -16.188 4.184 1 86.06 290 CYS B C 1
ATOM 5801 O O . CYS B 1 290 ? -10.969 -16 3.295 1 86.06 290 CYS B O 1
ATOM 5803 N N . TRP B 1 291 ? -12.43 -17.172 4.254 1 85.19 291 TRP B N 1
ATOM 5804 C CA . TRP B 1 291 ? -12.727 -18.125 3.186 1 85.19 291 TRP B CA 1
ATOM 5805 C C . TRP B 1 291 ? -14.219 -18.125 2.85 1 85.19 291 TRP B C 1
ATOM 5807 O O . TRP B 1 291 ? -15.008 -17.484 3.541 1 85.19 291 TRP B O 1
ATOM 5817 N N . PRO B 1 292 ? -14.648 -18.75 1.8 1 76.62 292 PRO B N 1
ATOM 5818 C CA . PRO B 1 292 ? -16.047 -18.625 1.383 1 76.62 292 PRO B CA 1
ATOM 5819 C C . PRO B 1 292 ? -17.031 -19.016 2.488 1 76.62 292 PRO B C 1
ATOM 5821 O O . PRO B 1 292 ? -18.125 -18.453 2.57 1 76.62 292 PRO B O 1
ATOM 5824 N N . ASP B 1 293 ? -16.625 -19.828 3.377 1 75 293 ASP B N 1
ATOM 5825 C CA . ASP B 1 293 ? -17.594 -20.391 4.32 1 75 293 ASP B CA 1
ATOM 5826 C C . ASP B 1 293 ? -17.469 -19.719 5.688 1 75 293 ASP B C 1
ATOM 5828 O O . ASP B 1 293 ? -18.406 -19.781 6.496 1 75 293 ASP B O 1
ATOM 5832 N N . ARG B 1 294 ? -16.297 -19.062 5.953 1 80.25 294 ARG B N 1
ATOM 5833 C CA . ARG B 1 294 ? -16.125 -18.5 7.289 1 80.25 294 ARG B CA 1
ATOM 5834 C C . ARG B 1 294 ? -14.969 -17.5 7.324 1 80.25 294 ARG B C 1
ATOM 5836 O O . ARG B 1 294 ? -14.117 -17.5 6.426 1 80.25 294 ARG B O 1
ATOM 5843 N N . CYS B 1 295 ? -14.984 -16.719 8.32 1 85.94 295 CYS B N 1
ATOM 5844 C CA . CYS B 1 295 ? -13.867 -15.852 8.656 1 85.94 295 CYS B CA 1
ATOM 5845 C C . CYS B 1 295 ? -13.258 -16.234 10 1 85.94 295 CYS B C 1
ATOM 5847 O O . CYS B 1 295 ? -13.977 -16.578 10.938 1 85.94 295 CYS B O 1
ATOM 5849 N N . ASP B 1 296 ? -11.914 -16.219 10.07 1 88.44 296 ASP B N 1
ATOM 5850 C CA . ASP B 1 296 ? -11.211 -16.656 11.273 1 88.44 296 ASP B CA 1
ATOM 5851 C C . ASP B 1 296 ? -10.086 -15.68 11.625 1 88.44 296 ASP B C 1
ATOM 5853 O O . ASP B 1 296 ? -9.516 -15.031 10.742 1 88.44 296 ASP B O 1
ATOM 5857 N N . PRO B 1 297 ? -9.797 -15.586 12.93 1 92.38 297 PRO B N 1
ATOM 5858 C CA . PRO B 1 297 ? -8.57 -14.875 13.289 1 92.38 297 PRO B CA 1
ATOM 5859 C C . PRO B 1 297 ? -7.309 -15.578 12.797 1 92.38 297 PRO B C 1
ATOM 5861 O O . PRO B 1 297 ? -7.277 -16.812 12.703 1 92.38 297 PRO B O 1
ATOM 5864 N N . VAL B 1 298 ? -6.336 -14.797 12.422 1 91.31 298 VAL B N 1
ATOM 5865 C CA . VAL B 1 298 ? -4.996 -15.266 12.094 1 91.31 298 VAL B CA 1
ATOM 5866 C C . VAL B 1 298 ? -4.066 -15.055 13.281 1 91.31 298 VAL B C 1
ATOM 5868 O O . VAL B 1 298 ? -4.133 -14.031 13.953 1 91.31 298 VAL B O 1
ATOM 5871 N N . THR B 1 299 ? -3.195 -16.031 13.602 1 83.88 299 THR B N 1
ATOM 5872 C CA . THR B 1 299 ? -2.379 -15.898 14.805 1 83.88 299 THR B CA 1
ATOM 5873 C C . THR B 1 299 ? -0.902 -15.773 14.445 1 83.88 299 THR B C 1
ATOM 5875 O O . THR B 1 299 ? -0.085 -15.383 15.281 1 83.88 299 THR B O 1
ATOM 5878 N N . ASN B 1 300 ? -0.514 -16.078 13.297 1 85.69 300 ASN B N 1
ATOM 5879 C CA . ASN B 1 300 ? 0.896 -16.094 12.922 1 85.69 300 ASN B CA 1
ATOM 5880 C C . ASN B 1 300 ? 1.255 -14.875 12.062 1 85.69 300 ASN B C 1
ATOM 5882 O O . ASN B 1 300 ? 2.018 -15 11.102 1 85.69 300 ASN B O 1
ATOM 5886 N N . TYR B 1 301 ? 0.77 -13.797 12.438 1 88.19 301 TYR B N 1
ATOM 5887 C CA . TYR B 1 301 ? 1.083 -12.594 11.68 1 88.19 301 TYR B CA 1
ATOM 5888 C C . TYR B 1 301 ? 2.285 -11.867 12.273 1 88.19 301 TYR B C 1
ATOM 5890 O O . TYR B 1 301 ? 2.654 -12.117 13.43 1 88.19 301 TYR B O 1
ATOM 5898 N N . THR B 1 302 ? 2.898 -11.062 11.492 1 90.44 302 THR B N 1
ATOM 5899 C CA . THR B 1 302 ? 4.035 -10.258 11.914 1 90.44 302 THR B CA 1
ATOM 5900 C C . THR B 1 302 ? 3.58 -9.094 12.797 1 90.44 302 THR B C 1
ATOM 5902 O O . THR B 1 302 ? 2.57 -8.453 12.5 1 90.44 302 THR B O 1
ATOM 5905 N N . LYS B 1 303 ? 4.312 -8.844 13.859 1 93 303 LYS B N 1
ATOM 5906 C CA . LYS B 1 303 ? 4.09 -7.676 14.703 1 93 303 LYS B CA 1
ATOM 5907 C C . LYS B 1 303 ? 5.211 -6.652 14.539 1 93 303 LYS B C 1
ATOM 5909 O O . LYS B 1 303 ? 6.391 -7.008 14.547 1 93 303 LYS B O 1
ATOM 5914 N N . TYR B 1 304 ? 4.887 -5.434 14.383 1 95.88 304 TYR B N 1
ATOM 5915 C CA . TYR B 1 304 ? 5.812 -4.32 14.227 1 95.88 304 TYR B CA 1
ATOM 5916 C C . TYR B 1 304 ? 5.914 -3.51 15.516 1 95.88 304 TYR B C 1
ATOM 5918 O O . TYR B 1 304 ? 4.988 -2.781 15.875 1 95.88 304 TYR B O 1
ATOM 5926 N N . PHE B 1 305 ? 7.047 -3.568 16.172 1 97.19 305 PHE B N 1
ATOM 5927 C CA . PHE B 1 305 ? 7.25 -2.91 17.453 1 97.19 305 PHE B CA 1
ATOM 5928 C C . PHE B 1 305 ? 8.117 -1.665 17.297 1 97.19 305 PHE B C 1
ATOM 5930 O O . PHE B 1 305 ? 8.883 -1.555 16.328 1 97.19 305 PHE B O 1
ATOM 5937 N N . ILE B 1 306 ? 7.973 -0.793 18.234 1 97.75 306 ILE B N 1
ATOM 5938 C CA . ILE B 1 306 ? 8.859 0.361 18.312 1 97.75 306 ILE B CA 1
ATOM 5939 C C . ILE B 1 306 ? 9.594 0.364 19.656 1 97.75 306 ILE B C 1
ATOM 5941 O O . ILE B 1 306 ? 9.141 -0.25 20.625 1 97.75 306 ILE B O 1
ATOM 5945 N N . GLY B 1 307 ? 10.766 1.026 19.641 1 97.62 307 GLY B N 1
ATOM 5946 C CA . GLY B 1 307 ? 11.523 1.284 20.844 1 97.62 307 GLY B CA 1
ATOM 5947 C C . GLY B 1 307 ? 11.258 2.654 21.438 1 97.62 307 GLY B C 1
ATOM 5948 O O . GLY B 1 307 ? 10.156 2.922 21.922 1 97.62 307 GLY B O 1
ATOM 5949 N N . ASP B 1 308 ? 12.242 3.594 21.297 1 98.06 308 ASP B N 1
ATOM 5950 C CA . ASP B 1 308 ? 12.102 4.965 21.781 1 98.06 308 ASP B CA 1
ATOM 5951 C C . ASP B 1 308 ? 11.055 5.727 20.969 1 98.06 308 ASP B C 1
ATOM 5953 O O . ASP B 1 308 ? 10.938 5.543 19.75 1 98.06 308 ASP B O 1
ATOM 5957 N N . TYR B 1 309 ? 10.281 6.512 21.641 1 98.31 309 TYR B N 1
ATOM 5958 C CA . TYR B 1 309 ? 9.344 7.43 21.016 1 98.31 309 TYR B CA 1
ATOM 5959 C C . TYR B 1 309 ? 9.148 8.672 21.875 1 98.31 309 TYR B C 1
ATOM 5961 O O . TYR B 1 309 ? 9.406 8.656 23.078 1 98.31 309 TYR B O 1
ATOM 5969 N N . GLY B 1 310 ? 8.797 9.781 21.234 1 97.88 310 GLY B N 1
ATOM 5970 C CA . GLY B 1 310 ? 8.656 11.031 21.953 1 97.88 310 GLY B CA 1
ATOM 5971 C C . GLY B 1 310 ? 8.281 12.203 21.062 1 97.88 310 GLY B C 1
ATOM 5972 O O . GLY B 1 310 ? 7.789 12.008 19.953 1 97.88 310 GLY B O 1
ATOM 5973 N N . ARG B 1 311 ? 8.445 13.375 21.641 1 97.44 311 ARG B N 1
ATOM 5974 C CA . ARG B 1 311 ? 8.086 14.617 20.969 1 97.44 311 ARG B CA 1
ATOM 5975 C C . ARG B 1 311 ? 9.328 15.328 20.438 1 97.44 311 ARG B C 1
ATOM 5977 O O . ARG B 1 311 ? 10.43 15.148 20.969 1 97.44 311 ARG B O 1
ATOM 5984 N N . VAL B 1 312 ? 9.18 16.047 19.406 1 97.94 312 VAL B N 1
ATOM 5985 C CA . VAL B 1 312 ? 10.203 16.938 18.859 1 97.94 312 VAL B CA 1
ATOM 5986 C C . VAL B 1 312 ? 9.547 18.203 18.328 1 97.94 312 VAL B C 1
ATOM 5988 O O . VAL B 1 312 ? 8.453 18.141 17.75 1 97.94 312 VAL B O 1
ATOM 5991 N N . SER B 1 313 ? 10.078 19.328 18.547 1 96.81 313 SER B N 1
ATOM 5992 C CA . SER B 1 313 ? 9.586 20.625 18.078 1 96.81 313 SER B CA 1
ATOM 5993 C C . SER B 1 313 ? 10.719 21.516 17.594 1 96.81 313 SER B C 1
ATOM 5995 O O . SER B 1 313 ? 11.875 21.312 17.969 1 96.81 313 SER B O 1
ATOM 5997 N N . GLY B 1 314 ? 10.352 22.375 16.719 1 97.56 314 GLY B N 1
ATOM 5998 C CA . GLY B 1 314 ? 11.336 23.328 16.219 1 97.56 314 GLY B CA 1
ATOM 5999 C C . GLY B 1 314 ? 11.992 22.891 14.922 1 97.56 314 GLY B C 1
ATOM 6000 O O . GLY B 1 314 ? 12.297 21.703 14.75 1 97.56 314 GLY B O 1
ATOM 6001 N N . ARG B 1 315 ? 12.25 23.828 14.156 1 97.81 315 ARG B N 1
ATOM 6002 C CA . ARG B 1 315 ? 12.703 23.625 12.781 1 97.81 315 ARG B CA 1
ATOM 6003 C C . ARG B 1 315 ? 13.961 22.766 12.742 1 97.81 315 ARG B C 1
ATOM 6005 O O . ARG B 1 315 ? 13.977 21.703 12.109 1 97.81 315 ARG B O 1
ATOM 6012 N N . LEU B 1 316 ? 15.031 23.141 13.43 1 98.38 316 LEU B N 1
ATOM 6013 C CA . LEU B 1 316 ? 16.312 22.453 13.336 1 98.38 316 LEU B CA 1
ATOM 6014 C C . LEU B 1 316 ? 16.234 21.062 13.977 1 98.38 316 LEU B C 1
ATOM 6016 O O . LEU B 1 316 ? 16.812 20.109 13.453 1 98.38 316 LEU B O 1
ATOM 6020 N N . ASN B 1 317 ? 15.562 20.953 15.125 1 98.69 317 ASN B N 1
ATOM 6021 C CA . ASN B 1 317 ? 15.383 19.656 15.758 1 98.69 317 ASN B CA 1
ATOM 6022 C C . ASN B 1 317 ? 14.625 18.688 14.844 1 98.69 317 ASN B C 1
ATOM 6024 O O . ASN B 1 317 ? 14.992 17.531 14.727 1 98.69 317 ASN B O 1
ATOM 6028 N N . MET B 1 318 ? 13.594 19.203 14.234 1 98.88 318 MET B N 1
ATOM 6029 C CA . MET B 1 318 ? 12.812 18.391 13.297 1 98.88 318 MET B CA 1
ATOM 6030 C C . MET B 1 318 ? 13.664 17.938 12.125 1 98.88 318 MET B C 1
ATOM 6032 O O . MET B 1 318 ? 13.641 16.75 11.758 1 98.88 318 MET B O 1
ATOM 6036 N N . MET B 1 319 ? 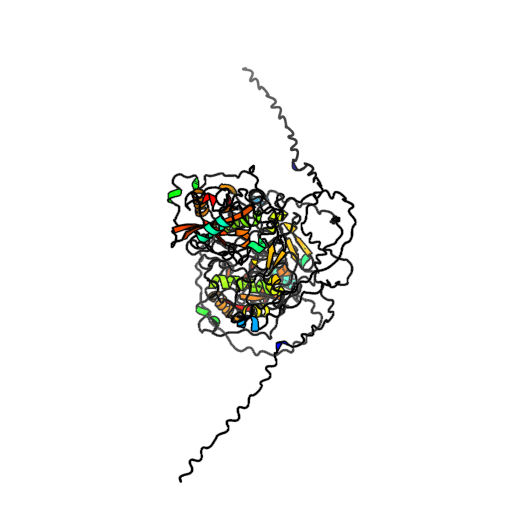14.453 18.891 11.578 1 98.88 319 MET B N 1
ATOM 6037 C CA . MET B 1 319 ? 15.312 18.531 10.445 1 98.88 319 MET B CA 1
ATOM 6038 C C . MET B 1 319 ? 16.297 17.438 10.836 1 98.88 319 MET B C 1
ATOM 6040 O O . MET B 1 319 ? 16.484 16.469 10.086 1 98.88 319 MET B O 1
ATOM 6044 N N . SER B 1 320 ? 16.875 17.594 11.977 1 98.88 320 SER B N 1
ATOM 6045 C CA . SER B 1 320 ? 17.859 16.625 12.445 1 98.88 320 SER B CA 1
ATOM 6046 C C . SER B 1 320 ? 17.219 15.25 12.648 1 98.88 320 SER B C 1
ATOM 6048 O O . SER B 1 320 ? 17.797 14.234 12.258 1 98.88 320 SER B O 1
ATOM 6050 N N . GLU B 1 321 ? 16.047 15.195 13.25 1 98.81 321 GLU B N 1
ATOM 6051 C CA . GLU B 1 321 ? 15.336 13.945 13.5 1 98.81 321 GLU B CA 1
ATOM 6052 C C . GLU B 1 321 ? 14.953 13.258 12.188 1 98.81 321 GLU B C 1
ATOM 6054 O O . GLU B 1 321 ? 15.148 12.055 12.031 1 98.81 321 GLU B O 1
ATOM 6059 N N . ILE B 1 322 ? 14.445 14 11.266 1 98.88 322 ILE B N 1
ATOM 6060 C CA . ILE B 1 322 ? 14.016 13.484 9.969 1 98.88 322 ILE B CA 1
ATOM 6061 C C . ILE B 1 322 ? 15.219 12.93 9.211 1 98.88 322 ILE B C 1
ATOM 6063 O O . ILE B 1 322 ? 15.164 11.82 8.672 1 98.88 322 ILE B O 1
ATOM 6067 N N . LEU B 1 323 ? 16.281 13.695 9.211 1 98.69 323 LEU B N 1
ATOM 6068 C CA . LEU B 1 323 ? 17.484 13.289 8.5 1 98.69 323 LEU B CA 1
ATOM 6069 C C . LEU B 1 323 ? 18.047 11.984 9.07 1 98.69 323 LEU B C 1
ATOM 6071 O O . LEU B 1 323 ? 18.469 11.109 8.32 1 98.69 323 LEU B O 1
ATOM 6075 N N . SER B 1 324 ? 17.984 11.867 10.312 1 98.12 324 SER B N 1
ATOM 6076 C CA . SER B 1 324 ? 18.656 10.773 11 1 98.12 324 SER B CA 1
ATOM 6077 C C . SER B 1 324 ? 17.844 9.492 10.945 1 98.12 324 SER B C 1
ATOM 6079 O O . SER B 1 324 ? 18.391 8.398 10.82 1 98.12 324 SER B O 1
ATOM 6081 N N . LYS B 1 325 ? 16.484 9.672 11.125 1 98.19 325 LYS B N 1
ATOM 6082 C CA . LYS B 1 325 ? 15.758 8.43 11.391 1 98.19 325 LYS B CA 1
ATOM 6083 C C . LYS B 1 325 ? 14.484 8.352 10.562 1 98.19 325 LYS B C 1
ATOM 6085 O O . LYS B 1 325 ? 13.781 7.34 10.594 1 98.19 325 LYS B O 1
ATOM 6090 N N . GLY B 1 326 ? 14.117 9.344 9.898 1 98.81 326 GLY B N 1
ATOM 6091 C CA . GLY B 1 326 ? 12.953 9.258 9.023 1 98.81 326 GLY B CA 1
ATOM 6092 C C . GLY B 1 326 ? 11.875 10.273 9.367 1 98.81 326 GLY B C 1
ATOM 6093 O O . GLY B 1 326 ? 12.047 11.094 10.266 1 98.81 326 GLY B O 1
ATOM 6094 N N . PRO B 1 327 ? 10.773 10.219 8.648 1 98.94 327 PRO B N 1
ATOM 6095 C CA . PRO B 1 327 ? 9.672 11.172 8.812 1 98.94 327 PRO B CA 1
ATOM 6096 C C . PRO B 1 327 ? 9.117 11.195 10.234 1 98.94 327 PRO B C 1
ATOM 6098 O O . PRO B 1 327 ? 9.281 10.227 10.977 1 98.94 327 PRO B O 1
ATOM 6101 N N . ILE B 1 328 ? 8.445 12.305 10.555 1 98.94 328 ILE B N 1
ATOM 6102 C CA . ILE B 1 328 ? 7.844 12.484 11.875 1 98.94 328 ILE B CA 1
ATOM 6103 C C . ILE B 1 328 ? 6.383 12.898 11.727 1 98.94 328 ILE B C 1
ATOM 6105 O O . ILE B 1 328 ? 6.012 13.531 10.734 1 98.94 328 ILE B O 1
ATOM 6109 N N . ALA B 1 329 ? 5.551 12.492 12.68 1 98.81 329 ALA B N 1
ATOM 6110 C CA . ALA B 1 329 ? 4.16 12.938 12.734 1 98.81 329 ALA B CA 1
ATOM 6111 C C . ALA B 1 329 ? 4.047 14.305 13.398 1 98.81 329 ALA B C 1
ATOM 6113 O O . ALA B 1 329 ? 4.621 14.539 14.469 1 98.81 329 ALA B O 1
ATOM 6114 N N . CYS B 1 330 ? 3.297 15.242 12.766 1 98.31 330 CYS B N 1
ATOM 6115 C CA . CYS B 1 330 ? 3.199 16.594 13.297 1 98.31 330 CYS B CA 1
ATOM 6116 C C . CYS B 1 330 ? 1.754 17.078 13.305 1 98.31 330 CYS B C 1
ATOM 6118 O O . CYS B 1 330 ? 0.987 16.781 12.391 1 98.31 330 CYS B O 1
ATOM 6120 N N . SER B 1 331 ? 1.478 17.859 14.273 1 96.19 331 SER B N 1
ATOM 6121 C CA . SER B 1 331 ? 0.154 18.469 14.367 1 96.19 331 SER B CA 1
ATOM 6122 C C . SER B 1 331 ? 0.095 19.781 13.602 1 96.19 331 SER B C 1
ATOM 6124 O O . SER B 1 331 ? 1.113 20.469 13.438 1 96.19 331 SER B O 1
ATOM 6126 N N . MET B 1 332 ? -1.096 20.078 13.117 1 95.06 332 MET B N 1
ATOM 6127 C CA . MET B 1 332 ? -1.357 21.328 12.414 1 95.06 332 MET B CA 1
ATOM 6128 C C . MET B 1 332 ? -2.717 21.891 12.812 1 95.06 332 MET B C 1
ATOM 6130 O O . MET B 1 332 ? -3.619 21.141 13.195 1 95.06 332 MET B O 1
ATOM 6134 N N . SER B 1 333 ? -2.814 23.172 12.711 1 92.44 333 SER B N 1
ATOM 6135 C CA . SER B 1 333 ? -4.094 23.859 12.844 1 92.44 333 SER B CA 1
ATOM 6136 C C . SER B 1 333 ? -4.676 24.203 11.477 1 92.44 333 SER B C 1
ATOM 6138 O O . SER B 1 333 ? -4.602 25.359 11.039 1 92.44 333 SER B O 1
ATOM 6140 N N . CYS B 1 334 ? -5.312 23.234 10.945 1 90.56 334 CYS B N 1
ATOM 6141 C CA . CYS B 1 334 ? -5.793 23.375 9.57 1 90.56 334 CYS B CA 1
ATOM 6142 C C . CYS B 1 334 ? -7.062 24.219 9.523 1 90.56 334 CYS B C 1
ATOM 6144 O O . CYS B 1 334 ? -7.84 24.234 10.477 1 90.56 334 CYS B O 1
ATOM 6146 N N . THR B 1 335 ? -7.266 24.906 8.445 1 87.19 335 THR B N 1
ATOM 6147 C CA . THR B 1 335 ? -8.406 25.766 8.188 1 87.19 335 THR B CA 1
ATOM 6148 C C . THR B 1 335 ? -9.188 25.297 6.969 1 87.19 335 THR B C 1
ATOM 6150 O O . THR B 1 335 ? -8.68 24.5 6.176 1 87.19 335 THR B O 1
ATOM 6153 N N . PRO B 1 336 ? -10.367 25.766 6.77 1 84.12 336 PRO B N 1
ATOM 6154 C CA . PRO B 1 336 ? -11.102 25.438 5.551 1 84.12 336 PRO B CA 1
ATOM 6155 C C . PRO B 1 336 ? -10.367 25.859 4.281 1 84.12 336 PRO B C 1
ATOM 6157 O O . PRO B 1 336 ? -10.453 25.172 3.256 1 84.12 336 PRO B O 1
ATOM 6160 N N . LYS B 1 337 ? -9.672 27.016 4.379 1 85.75 337 LYS B N 1
ATOM 6161 C CA . LYS B 1 337 ? -8.898 27.469 3.23 1 85.75 337 LYS B CA 1
ATOM 6162 C C . LYS B 1 337 ? -7.836 26.438 2.844 1 85.75 337 LYS B C 1
ATOM 6164 O O . LYS B 1 337 ? -7.629 26.172 1.658 1 85.75 337 LYS B O 1
ATOM 6169 N N . PHE B 1 338 ? -7.195 25.938 3.799 1 91.62 338 PHE B N 1
ATOM 6170 C CA . PHE B 1 338 ? -6.203 24.906 3.557 1 91.62 338 PHE B CA 1
ATOM 6171 C C . PHE B 1 338 ? -6.863 23.625 3.043 1 91.62 338 PHE B C 1
ATOM 6173 O O . PHE B 1 338 ? -6.414 23.047 2.055 1 91.62 338 PHE B O 1
ATOM 6180 N N . ASP B 1 339 ? -7.922 23.188 3.711 1 89.31 339 ASP B N 1
ATOM 6181 C CA . ASP B 1 339 ? -8.586 21.922 3.449 1 89.31 339 ASP B CA 1
ATOM 6182 C C . ASP B 1 339 ? -9.133 21.859 2.023 1 89.31 339 ASP B C 1
ATOM 6184 O O . ASP B 1 339 ? -8.898 20.891 1.3 1 89.31 339 ASP B O 1
ATOM 6188 N N . PHE B 1 340 ? -9.75 22.891 1.662 1 85.19 340 PHE B N 1
ATOM 6189 C CA . PHE B 1 340 ? -10.508 22.859 0.414 1 85.19 340 PHE B CA 1
ATOM 6190 C C . PHE B 1 340 ? -9.797 23.672 -0.662 1 85.19 340 PHE B C 1
ATOM 6192 O O . PHE B 1 340 ? -10.078 23.516 -1.853 1 85.19 340 PHE B O 1
ATOM 6199 N N . GLY B 1 341 ? -8.906 24.5 -0.241 1 87.44 341 GLY B N 1
ATOM 6200 C CA . GLY B 1 341 ? -8.359 25.469 -1.186 1 87.44 341 GLY B CA 1
ATOM 6201 C C . GLY B 1 341 ? -7 25.062 -1.729 1 87.44 341 GLY B C 1
ATOM 6202 O O . GLY B 1 341 ? -6.656 25.406 -2.863 1 87.44 341 GLY B O 1
ATOM 6203 N N . TYR B 1 342 ? -6.137 24.438 -0.956 1 92.12 342 TYR B N 1
ATOM 6204 C CA . TYR B 1 342 ? -4.762 24.172 -1.372 1 92.12 342 TYR B CA 1
ATOM 6205 C C . TYR B 1 342 ? -4.723 23.328 -2.631 1 92.12 342 TYR B C 1
ATOM 6207 O O . TYR B 1 342 ? -5.305 22.234 -2.666 1 92.12 342 TYR B O 1
ATOM 6215 N N . LYS B 1 343 ? -3.961 23.781 -3.617 1 89 343 LYS B N 1
ATOM 6216 C CA . LYS B 1 343 ? -3.797 23.047 -4.867 1 89 343 LYS B CA 1
ATOM 6217 C C . LYS B 1 343 ? -2.336 22.672 -5.098 1 89 343 LYS B C 1
ATOM 6219 O O . LYS B 1 343 ? -2.021 21.516 -5.363 1 89 343 LYS B O 1
ATOM 6224 N N . ASN B 1 344 ? -1.438 23.688 -5.051 1 92.56 344 ASN B N 1
ATOM 6225 C CA . ASN B 1 344 ? -0.009 23.484 -5.254 1 92.56 344 ASN B CA 1
ATOM 6226 C C . ASN B 1 344 ? 0.808 24.672 -4.77 1 92.56 344 ASN B C 1
ATOM 6228 O O . ASN B 1 344 ? 0.246 25.703 -4.391 1 92.56 344 ASN B O 1
ATOM 6232 N N . GLY B 1 345 ? 2.131 24.406 -4.652 1 95.19 345 GLY B N 1
ATOM 6233 C CA . GLY B 1 345 ? 3.029 25.469 -4.242 1 95.19 345 GLY B CA 1
ATOM 6234 C C . GLY B 1 345 ? 3.367 25.422 -2.764 1 95.19 345 GLY B C 1
ATOM 6235 O O . GLY B 1 345 ? 3.092 24.438 -2.086 1 95.19 345 GLY B O 1
ATOM 6236 N N . ILE B 1 346 ? 4.027 26.5 -2.309 1 96.94 346 ILE B N 1
ATOM 6237 C CA . ILE B 1 346 ? 4.441 26.594 -0.912 1 96.94 346 ILE B CA 1
ATOM 6238 C C . ILE B 1 346 ? 3.391 27.359 -0.114 1 96.94 346 ILE B C 1
ATOM 6240 O O . ILE B 1 346 ? 3.303 28.578 -0.209 1 96.94 346 ILE B O 1
ATOM 6244 N N . TYR B 1 347 ? 2.709 26.656 0.73 1 95.88 347 TYR B N 1
ATOM 6245 C CA . TYR B 1 347 ? 1.549 27.203 1.426 1 95.88 347 TYR B CA 1
ATOM 6246 C C . TYR B 1 347 ? 1.976 28.094 2.584 1 95.88 347 TYR B C 1
ATOM 6248 O O . TYR B 1 347 ? 3.025 27.875 3.193 1 95.88 347 TYR B O 1
ATOM 6256 N N . LEU B 1 348 ? 1.239 29.109 2.879 1 92.88 348 LEU B N 1
ATOM 6257 C CA . LEU B 1 348 ? 1.326 29.969 4.059 1 92.88 348 LEU B CA 1
ATOM 6258 C C . LEU B 1 348 ? -0.023 30.609 4.367 1 92.88 348 LEU B C 1
ATOM 6260 O O . LEU B 1 348 ? -0.759 30.984 3.453 1 92.88 348 LEU B O 1
ATOM 6264 N N . GLU B 1 349 ? -0.314 30.594 5.617 1 89.94 349 GLU B N 1
ATOM 6265 C CA . GLU B 1 349 ? -1.57 31.203 6.062 1 89.94 349 GLU B CA 1
ATOM 6266 C C . GLU B 1 349 ? -1.456 31.734 7.488 1 89.94 349 GLU B C 1
ATOM 6268 O O . GLU B 1 349 ? -0.96 31.031 8.375 1 89.94 349 GLU B O 1
ATOM 6273 N N . LYS B 1 350 ? -1.873 32.938 7.617 1 86 350 LYS B N 1
ATOM 6274 C CA . LYS B 1 350 ? -1.997 33.469 8.977 1 86 350 LYS B CA 1
ATOM 6275 C C . LYS B 1 350 ? -3.303 33.031 9.617 1 86 350 LYS B C 1
ATOM 6277 O O . LYS B 1 350 ? -4.371 33.125 9.023 1 86 350 LYS B O 1
ATOM 6282 N N . THR B 1 351 ? -3.117 32.25 10.641 1 77.44 351 THR B N 1
ATOM 6283 C CA . THR B 1 351 ? -4.336 31.828 11.312 1 77.44 351 THR B CA 1
ATOM 6284 C C . THR B 1 351 ? -4.305 32.219 12.789 1 77.44 351 THR B C 1
ATOM 6286 O O . THR B 1 351 ? -3.232 32.375 13.375 1 77.44 351 THR B O 1
ATOM 6289 N N . ASN B 1 352 ? -5.551 32.594 13.328 1 71.38 352 ASN B N 1
ATOM 6290 C CA . ASN B 1 352 ? -5.703 32.906 14.742 1 71.38 352 ASN B CA 1
ATOM 6291 C C . ASN B 1 352 ? -5.887 31.672 15.586 1 71.38 352 ASN B C 1
ATOM 6293 O O . ASN B 1 352 ? -5.773 31.719 16.812 1 71.38 352 ASN B O 1
ATOM 6297 N N . THR B 1 353 ? -6.266 30.656 14.906 1 66.62 353 THR B N 1
ATOM 6298 C CA . THR B 1 353 ? -6.465 29.406 15.633 1 66.62 353 THR B CA 1
ATOM 6299 C C . THR B 1 353 ? -5.125 28.734 15.938 1 66.62 353 THR B C 1
ATOM 6301 O O . THR B 1 353 ? -4.262 28.641 15.062 1 66.62 353 THR B O 1
ATOM 6304 N N . THR B 1 354 ? -5.047 28.438 17.297 1 70.44 354 THR B N 1
ATOM 6305 C CA . THR B 1 354 ? -3.766 27.844 17.672 1 70.44 354 THR B CA 1
ATOM 6306 C C . THR B 1 354 ? -3.938 26.391 18.078 1 70.44 354 THR B C 1
ATOM 6308 O O . THR B 1 354 ? -2.951 25.672 18.266 1 70.44 354 THR B O 1
ATOM 6311 N N . GLU B 1 355 ? -5.191 25.969 18.047 1 83.19 355 GLU B N 1
ATOM 6312 C CA . GLU B 1 355 ? -5.324 24.594 18.5 1 83.19 355 GLU B CA 1
ATOM 6313 C C . GLU B 1 355 ? -5.176 23.609 17.344 1 83.19 355 GLU B C 1
ATOM 6315 O O . GLU B 1 355 ? -5.879 23.719 16.344 1 83.19 355 GLU B O 1
ATOM 6320 N N . PRO B 1 356 ? -4.285 22.734 17.531 1 91.38 356 PRO B N 1
ATOM 6321 C CA . PRO B 1 356 ? -4.109 21.75 16.469 1 91.38 356 PRO B CA 1
ATOM 6322 C C . PRO B 1 356 ? -5.324 20.828 16.297 1 91.38 356 PRO B C 1
ATOM 6324 O O . PRO B 1 356 ? -5.973 20.469 17.281 1 91.38 356 PRO B O 1
ATOM 6327 N N . ASN B 1 357 ? -5.688 20.438 15.031 1 91.56 357 ASN B N 1
ATOM 6328 C CA . ASN B 1 357 ? -6.855 19.625 14.742 1 91.56 357 ASN B CA 1
ATOM 6329 C C . ASN B 1 357 ? -6.551 18.562 13.68 1 91.56 357 ASN B C 1
ATOM 6331 O O . ASN B 1 357 ? -7.457 17.891 13.188 1 91.56 357 ASN B O 1
ATOM 6335 N N . HIS B 1 358 ? -5.297 18.453 13.32 1 95.06 358 HIS B N 1
ATOM 6336 C CA . HIS B 1 358 ? -4.914 17.547 12.242 1 95.06 358 HIS B CA 1
ATOM 6337 C C . HIS B 1 358 ? -3.5 17.016 12.453 1 95.06 358 HIS B C 1
ATOM 6339 O O . HIS B 1 358 ? -2.664 17.688 13.07 1 95.06 358 HIS B O 1
ATOM 6345 N N . ILE B 1 359 ? -3.254 15.789 12.031 1 97.62 359 ILE B N 1
ATOM 6346 C CA . ILE B 1 359 ? -1.928 15.188 12.086 1 97.62 359 ILE B CA 1
ATOM 6347 C C . ILE B 1 359 ? -1.475 14.82 10.672 1 97.62 359 ILE B C 1
ATOM 6349 O O . ILE B 1 359 ? -2.23 14.219 9.906 1 97.62 359 ILE B O 1
ATOM 6353 N N . VAL B 1 360 ? -0.286 15.203 10.344 1 98.5 360 VAL B N 1
ATOM 6354 C CA . VAL B 1 360 ? 0.34 14.906 9.055 1 98.5 360 VAL B CA 1
ATOM 6355 C C . VAL B 1 360 ? 1.713 14.273 9.281 1 98.5 360 VAL B C 1
ATOM 6357 O O . VAL B 1 360 ? 2.143 14.102 10.43 1 98.5 360 VAL B O 1
ATOM 6360 N N . SER B 1 361 ? 2.371 13.852 8.172 1 98.81 361 SER B N 1
ATOM 6361 C CA . SER B 1 361 ? 3.736 13.344 8.219 1 98.81 361 SER B CA 1
ATOM 6362 C C . SER B 1 361 ? 4.699 14.273 7.492 1 98.81 361 SER B C 1
ATOM 6364 O O . SER B 1 361 ? 4.52 14.555 6.305 1 98.81 361 SER B O 1
ATOM 6366 N N . VAL B 1 362 ? 5.703 14.75 8.203 1 98.94 362 VAL B N 1
ATOM 6367 C CA . VAL B 1 362 ? 6.727 15.586 7.582 1 98.94 362 VAL B CA 1
ATOM 6368 C C . VAL B 1 362 ? 7.918 14.727 7.176 1 98.94 362 VAL B C 1
ATOM 6370 O O . VAL B 1 362 ? 8.508 14.031 8.008 1 98.94 362 VAL B O 1
ATOM 6373 N N . SER B 1 363 ? 8.336 14.836 5.883 1 98.88 363 SER B N 1
ATOM 6374 C CA . SER B 1 363 ? 9.273 13.859 5.344 1 98.88 363 SER B CA 1
ATOM 6375 C C . SER B 1 363 ? 10.547 14.531 4.832 1 98.88 363 SER B C 1
ATOM 6377 O O . SER B 1 363 ? 11.5 13.852 4.449 1 98.88 363 SER B O 1
ATOM 6379 N N . GLY B 1 364 ? 10.609 15.852 4.816 1 98.94 364 GLY B N 1
ATOM 6380 C CA . GLY B 1 364 ? 11.773 16.562 4.309 1 98.94 364 GLY B CA 1
ATOM 6381 C C . GLY B 1 364 ? 11.562 18.062 4.23 1 98.94 364 GLY B C 1
ATOM 6382 O O . GLY B 1 364 ? 10.633 18.609 4.844 1 98.94 364 GLY B O 1
ATOM 6383 N N . TRP B 1 365 ? 12.516 18.672 3.543 1 98.81 365 TRP B N 1
ATOM 6384 C CA . TRP B 1 365 ? 12.477 20.109 3.326 1 98.81 365 TRP B CA 1
ATOM 6385 C C . TRP B 1 365 ? 13.25 20.5 2.068 1 98.81 365 TRP B C 1
ATOM 6387 O O . TRP B 1 365 ? 14.023 19.688 1.541 1 98.81 365 TRP B O 1
ATOM 6397 N N . GLY B 1 366 ? 12.875 21.578 1.576 1 98.25 366 GLY B N 1
ATOM 6398 C CA . GLY B 1 366 ? 13.562 22.125 0.412 1 98.25 366 GLY B CA 1
ATOM 6399 C C . GLY B 1 366 ? 13.617 23.641 0.399 1 98.25 366 GLY B C 1
ATOM 6400 O O . GLY B 1 366 ? 13.219 24.281 1.37 1 98.25 366 GLY B O 1
ATOM 6401 N N . ILE B 1 367 ? 14.266 24.156 -0.626 1 97.06 367 ILE B N 1
ATOM 6402 C CA . ILE B 1 367 ? 14.344 25.594 -0.875 1 97.06 367 ILE B CA 1
ATOM 6403 C C . ILE B 1 367 ? 13.875 25.906 -2.297 1 97.06 367 ILE B C 1
ATOM 6405 O O . ILE B 1 367 ? 14.352 25.281 -3.256 1 97.06 367 ILE B O 1
ATOM 6409 N N . ASP B 1 368 ? 12.867 26.703 -2.359 1 94.12 368 ASP B N 1
ATOM 6410 C CA . ASP B 1 368 ? 12.492 27.219 -3.674 1 94.12 368 ASP B CA 1
ATOM 6411 C C . ASP B 1 368 ? 13.547 28.172 -4.223 1 94.12 368 ASP B C 1
ATOM 6413 O O . ASP B 1 368 ? 13.773 29.25 -3.656 1 94.12 368 ASP B O 1
ATOM 6417 N N . GLU B 1 369 ? 14.078 27.859 -5.309 1 90.5 369 GLU B N 1
ATOM 6418 C CA . GLU B 1 369 ? 15.219 28.609 -5.824 1 90.5 369 GLU B CA 1
ATOM 6419 C C . GLU B 1 369 ? 14.781 29.984 -6.324 1 90.5 369 GLU B C 1
ATOM 6421 O O . GLU B 1 369 ? 15.531 30.969 -6.219 1 90.5 369 GLU B O 1
ATOM 6426 N N . ALA B 1 370 ? 13.656 30.031 -6.852 1 89.31 370 ALA B N 1
ATOM 6427 C CA . ALA B 1 370 ? 13.172 31.297 -7.414 1 89.31 370 ALA B CA 1
ATOM 6428 C C . ALA B 1 370 ? 12.914 32.312 -6.32 1 89.31 370 ALA B C 1
ATOM 6430 O O . ALA B 1 370 ? 13.203 33.5 -6.492 1 89.31 370 ALA B O 1
ATOM 6431 N N . THR B 1 371 ? 12.469 31.906 -5.168 1 90.38 371 THR B N 1
ATOM 6432 C CA . THR B 1 371 ? 12.062 32.844 -4.117 1 90.38 371 THR B CA 1
ATOM 6433 C C . THR B 1 371 ? 12.969 32.719 -2.898 1 90.38 371 THR B C 1
ATOM 6435 O O . THR B 1 371 ? 12.891 33.5 -1.971 1 90.38 371 THR B O 1
ATOM 6438 N N . ASN B 1 372 ? 13.844 31.688 -2.914 1 92.75 372 ASN B N 1
ATOM 6439 C CA . ASN B 1 372 ? 14.711 31.375 -1.781 1 92.75 372 ASN B CA 1
ATOM 6440 C C . ASN B 1 372 ? 13.898 31.062 -0.527 1 92.75 372 ASN B C 1
ATOM 6442 O O . ASN B 1 372 ? 14.312 31.391 0.584 1 92.75 372 ASN B O 1
ATOM 6446 N N . THR B 1 373 ? 12.672 30.531 -0.699 1 94.56 373 THR B N 1
ATOM 6447 C CA . THR B 1 373 ? 11.781 30.188 0.4 1 94.56 373 THR B CA 1
ATOM 6448 C C . THR B 1 373 ? 11.977 28.734 0.815 1 94.56 373 THR B C 1
ATOM 6450 O O . THR B 1 373 ? 11.852 27.828 -0.006 1 94.56 373 THR B O 1
ATOM 6453 N N . GLU B 1 374 ? 12.391 28.562 2.139 1 96.69 374 GLU B N 1
ATOM 6454 C CA . GLU B 1 374 ? 12.492 27.219 2.68 1 96.69 374 GLU B CA 1
ATOM 6455 C C . GLU B 1 374 ? 11.117 26.656 3.029 1 96.69 374 GLU B C 1
ATOM 6457 O O . GLU B 1 374 ? 10.258 27.375 3.531 1 96.69 374 GLU B O 1
ATOM 6462 N N . TYR B 1 375 ? 10.898 25.375 2.734 1 98.5 375 TYR B N 1
ATOM 6463 C CA . TYR B 1 375 ? 9.594 24.75 2.977 1 98.5 375 TYR B CA 1
ATOM 6464 C C . TYR B 1 375 ? 9.75 23.328 3.506 1 98.5 375 TYR B C 1
ATOM 6466 O O . TYR B 1 375 ? 10.773 22.688 3.279 1 98.5 375 TYR B O 1
ATOM 6474 N N . TRP B 1 376 ? 8.734 22.922 4.246 1 98.88 376 TRP B N 1
ATOM 6475 C CA . TRP B 1 376 ? 8.578 21.531 4.625 1 98.88 376 TRP B CA 1
ATOM 6476 C C . TRP B 1 376 ? 7.906 20.734 3.51 1 98.88 376 TRP B C 1
ATOM 6478 O O . TRP B 1 376 ? 7.039 21.25 2.803 1 98.88 376 TRP B O 1
ATOM 6488 N N . ILE B 1 377 ? 8.281 19.5 3.338 1 98.88 377 ILE B N 1
ATOM 6489 C CA . ILE B 1 377 ? 7.609 18.516 2.49 1 98.88 377 ILE B CA 1
ATOM 6490 C C . ILE B 1 377 ? 6.734 17.594 3.346 1 98.88 377 ILE B C 1
ATOM 6492 O O . ILE B 1 377 ? 7.242 16.859 4.199 1 98.88 377 ILE B O 1
ATOM 6496 N N . VAL B 1 378 ? 5.41 17.656 3.041 1 98.88 378 VAL B N 1
ATOM 6497 C CA . VAL B 1 378 ? 4.484 17.094 4.016 1 98.88 378 VAL B CA 1
ATOM 6498 C C . VAL B 1 378 ? 3.5 16.156 3.316 1 98.88 378 VAL B C 1
ATOM 6500 O O . VAL B 1 378 ? 2.982 16.469 2.244 1 98.88 378 VAL B O 1
ATOM 6503 N N . ARG B 1 379 ? 3.285 14.961 3.932 1 98.69 379 ARG B N 1
ATOM 6504 C CA . ARG B 1 379 ? 2.311 13.992 3.445 1 98.69 379 ARG B CA 1
ATOM 6505 C C . ARG B 1 379 ? 0.979 14.141 4.176 1 98.69 379 ARG B C 1
ATOM 6507 O O . ARG B 1 379 ? 0.932 14.102 5.406 1 98.69 379 ARG B O 1
ATOM 6514 N N . ASN B 1 380 ? -0.04 14.336 3.404 1 97.62 380 ASN B N 1
ATOM 6515 C CA . ASN B 1 380 ? -1.403 14.25 3.916 1 97.62 380 ASN B CA 1
ATOM 6516 C C . ASN B 1 380 ? -1.99 12.852 3.717 1 97.62 380 ASN B C 1
ATOM 6518 O O . ASN B 1 380 ? -1.258 11.898 3.445 1 97.62 380 ASN B O 1
ATOM 6522 N N . SER B 1 381 ? -3.266 12.68 4.059 1 97.38 381 SER B N 1
ATOM 6523 C CA . SER B 1 381 ? -3.924 11.383 3.924 1 97.38 381 SER B CA 1
ATOM 6524 C C . SER B 1 381 ? -5.301 11.523 3.285 1 97.38 381 SER B C 1
ATOM 6526 O O . SER B 1 381 ? -6.262 10.883 3.715 1 97.38 381 SER B O 1
ATOM 6528 N N . TRP B 1 382 ? -5.371 12.383 2.295 1 94.88 382 TRP B N 1
ATOM 6529 C CA . TRP B 1 382 ? -6.664 12.656 1.672 1 94.88 382 TRP B CA 1
ATOM 6530 C C . TRP B 1 382 ? -6.664 12.227 0.209 1 94.88 382 TRP B C 1
ATOM 6532 O O . TRP B 1 382 ? -7.355 12.82 -0.62 1 94.88 382 TRP B O 1
ATOM 6542 N N . GLY B 1 383 ? -5.77 11.227 -0.118 1 93.38 383 GLY B N 1
ATOM 6543 C CA . GLY B 1 383 ? -5.703 10.719 -1.478 1 93.38 383 GLY B CA 1
ATOM 6544 C C . GLY B 1 383 ? -4.789 11.531 -2.377 1 93.38 383 GLY B C 1
ATOM 6545 O O . GLY B 1 383 ? -4.418 12.656 -2.039 1 93.38 383 GLY B O 1
ATOM 6546 N N . GLU B 1 384 ? -4.488 10.984 -3.561 1 91.5 384 GLU B N 1
ATOM 6547 C CA . GLU B 1 384 ? -3.52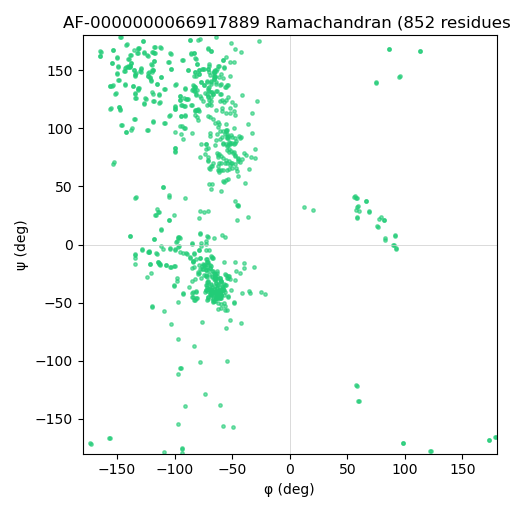3 11.602 -4.465 1 91.5 384 GLU B CA 1
ATOM 6548 C C . GLU B 1 384 ? -4.125 12.82 -5.16 1 91.5 384 GLU B C 1
ATOM 6550 O O . GLU B 1 384 ? -3.396 13.695 -5.645 1 91.5 384 GLU B O 1
ATOM 6555 N N . ALA B 1 385 ? -5.406 12.859 -5.191 1 87.06 385 ALA B N 1
ATOM 6556 C CA . ALA B 1 385 ? -6.051 13.953 -5.91 1 87.06 385 ALA B CA 1
ATOM 6557 C C . ALA B 1 385 ? -5.922 15.266 -5.141 1 87.06 385 ALA B C 1
ATOM 6559 O O . ALA B 1 385 ? -6.008 16.344 -5.727 1 87.06 385 ALA B O 1
ATOM 6560 N N . TRP B 1 386 ? -5.707 15.188 -3.889 1 92.62 386 TRP B N 1
ATOM 6561 C CA . TRP B 1 386 ? -5.586 16.391 -3.061 1 92.62 386 TRP B CA 1
ATOM 6562 C C . TRP B 1 386 ? -4.172 16.953 -3.121 1 92.62 386 TRP B C 1
ATOM 6564 O O . TRP B 1 386 ? -3.195 16.203 -3.08 1 92.62 386 TRP B O 1
ATOM 6574 N N . GLY B 1 387 ? -4.051 18.234 -3.252 1 94.19 387 GLY B N 1
ATOM 6575 C CA . GLY B 1 387 ? -2.758 18.906 -3.223 1 94.19 387 GLY B CA 1
ATOM 6576 C C . GLY B 1 387 ? -1.823 18.438 -4.324 1 94.19 387 GLY B C 1
ATOM 6577 O O . GLY B 1 387 ? -2.199 18.422 -5.496 1 94.19 387 GLY B O 1
ATOM 6578 N N . GLU B 1 388 ? -0.615 18.203 -3.889 1 94.44 388 GLU B N 1
ATOM 6579 C CA . GLU B 1 388 ? 0.399 17.719 -4.816 1 94.44 388 GLU B CA 1
ATOM 6580 C C . GLU B 1 388 ? 0.57 16.203 -4.688 1 94.44 388 GLU B C 1
ATOM 6582 O O . GLU B 1 388 ? 1.49 15.734 -4.02 1 94.44 388 GLU B O 1
ATOM 6587 N N . ARG B 1 389 ? -0.392 15.477 -5.344 1 92.5 389 ARG B N 1
ATOM 6588 C CA . ARG B 1 389 ? -0.455 14.016 -5.281 1 92.5 389 ARG B CA 1
ATOM 6589 C C . ARG B 1 389 ? -0.545 13.531 -3.84 1 92.5 389 ARG B C 1
ATOM 6591 O O . ARG B 1 389 ? 0.203 12.648 -3.43 1 92.5 389 ARG B O 1
ATOM 6598 N N . GLY B 1 390 ? -1.312 14.203 -3.098 1 95.5 390 GLY B N 1
ATOM 6599 C CA . GLY B 1 390 ? -1.543 13.812 -1.716 1 95.5 390 GLY B CA 1
ATOM 6600 C C . GLY B 1 390 ? -0.596 14.484 -0.74 1 95.5 390 GLY B C 1
ATOM 6601 O O . GLY B 1 390 ? -0.722 14.312 0.474 1 95.5 390 GLY B O 1
ATOM 6602 N N . TRP B 1 391 ? 0.356 15.273 -1.254 1 97.94 391 TRP B N 1
ATOM 6603 C CA . TRP B 1 391 ? 1.356 15.969 -0.449 1 97.94 391 TRP B CA 1
ATOM 6604 C C . TRP B 1 391 ? 1.213 17.484 -0.584 1 97.94 391 TRP B C 1
ATOM 6606 O O . TRP B 1 391 ? 0.379 17.969 -1.354 1 97.94 391 TRP B O 1
ATOM 6616 N N . PHE B 1 392 ? 1.963 18.203 0.288 1 98.31 392 PHE B N 1
ATOM 6617 C CA . PHE B 1 392 ? 1.96 19.656 0.185 1 98.31 392 PHE B CA 1
ATOM 6618 C C . PHE B 1 392 ? 3.254 20.234 0.739 1 98.31 392 PHE B C 1
ATOM 6620 O O . PHE B 1 392 ? 4.062 19.531 1.329 1 98.31 392 PHE B O 1
ATOM 6627 N N . ARG B 1 393 ? 3.418 21.484 0.436 1 98.44 393 ARG B N 1
ATOM 6628 C CA . ARG B 1 393 ? 4.547 22.25 0.94 1 98.44 393 ARG B CA 1
ATOM 6629 C C . ARG B 1 393 ? 4.07 23.453 1.759 1 98.44 393 ARG B C 1
ATOM 6631 O O . ARG B 1 393 ? 3.061 24.078 1.424 1 98.44 393 ARG B O 1
ATOM 6638 N N . ILE B 1 394 ? 4.781 23.688 2.795 1 98.06 394 ILE B N 1
ATOM 6639 C CA . ILE B 1 394 ? 4.414 24.812 3.656 1 98.06 394 ILE B CA 1
ATOM 6640 C C . ILE B 1 394 ? 5.676 25.484 4.195 1 98.06 394 ILE B C 1
ATOM 6642 O O . ILE B 1 394 ? 6.684 24.812 4.441 1 98.06 394 ILE B O 1
ATOM 6646 N N . VAL B 1 395 ? 5.648 26.734 4.445 1 97.19 395 VAL B N 1
ATOM 6647 C CA . VAL B 1 395 ? 6.824 27.5 4.832 1 97.19 395 VAL B CA 1
ATOM 6648 C C . VAL B 1 395 ? 7.348 27.016 6.18 1 97.19 395 VAL B C 1
ATOM 6650 O O . VAL B 1 395 ? 6.578 26.547 7.02 1 97.19 395 VAL B O 1
ATOM 6653 N N . THR B 1 396 ? 8.656 27.141 6.348 1 97.69 396 THR B N 1
ATOM 6654 C CA . THR B 1 396 ? 9.258 26.938 7.664 1 97.69 396 THR B CA 1
ATOM 6655 C C . THR B 1 396 ? 9.234 28.234 8.469 1 97.69 396 THR B C 1
ATOM 6657 O O . THR B 1 396 ? 8.836 29.281 7.961 1 97.69 396 THR B O 1
ATOM 6660 N N . SER B 1 397 ? 9.68 28.078 9.68 1 95.56 397 SER B N 1
ATOM 6661 C CA . SER B 1 397 ? 9.727 29.234 10.555 1 95.56 397 SER B CA 1
ATOM 6662 C C . SER B 1 397 ? 10.758 30.266 10.07 1 95.56 397 SER B C 1
ATOM 6664 O O . SER B 1 397 ? 10.781 31.391 10.539 1 95.56 397 SER B O 1
ATOM 6666 N N . GLN B 1 398 ? 11.578 29.891 9.133 1 93.75 398 GLN B N 1
ATOM 6667 C CA . GLN B 1 398 ? 12.602 30.797 8.609 1 93.75 398 GLN B CA 1
ATOM 6668 C C . GLN B 1 398 ? 11.977 31.875 7.723 1 93.75 398 GLN B C 1
ATOM 6670 O O . GLN B 1 398 ? 12.625 32.875 7.395 1 93.75 398 GLN B O 1
ATOM 6675 N N . PHE B 1 399 ? 10.789 31.594 7.301 1 91.81 399 PHE B N 1
ATOM 6676 C CA . PHE B 1 399 ? 10.117 32.562 6.434 1 91.81 399 PHE B CA 1
ATOM 6677 C C . PHE B 1 399 ? 9.875 33.875 7.176 1 91.81 399 PHE B C 1
ATOM 6679 O O . PHE B 1 399 ? 9.516 33.875 8.359 1 91.81 399 PHE B O 1
ATOM 6686 N N . GLN B 1 400 ? 10.234 34.969 6.484 1 83.88 400 GLN B N 1
ATOM 6687 C CA . GLN B 1 400 ? 10.008 36.312 7.035 1 83.88 400 GLN B CA 1
ATOM 6688 C C . GLN B 1 400 ? 9.211 37.188 6.066 1 83.88 400 GLN B C 1
ATOM 6690 O O . GLN B 1 400 ? 9.508 37.219 4.871 1 83.88 400 GLN B O 1
ATOM 6695 N N . ASN B 1 401 ? 8.242 37.625 6.645 1 75.81 401 ASN B N 1
ATOM 6696 C CA . ASN B 1 401 ? 7.441 38.594 5.926 1 75.81 401 ASN B CA 1
ATOM 6697 C C . ASN B 1 401 ? 7.012 39.75 6.836 1 75.81 401 ASN B C 1
ATOM 6699 O O . ASN B 1 401 ? 5.977 39.656 7.496 1 75.81 401 ASN B O 1
ATOM 6703 N N . GLY B 1 402 ? 7.75 40.781 6.699 1 72.69 402 GLY B N 1
ATOM 6704 C CA . GLY B 1 402 ? 7.504 41.875 7.617 1 72.69 402 GLY B CA 1
ATOM 6705 C C . GLY B 1 402 ? 7.648 41.469 9.078 1 72.69 402 GLY B C 1
ATOM 6706 O O . GLY B 1 402 ? 8.688 40.969 9.484 1 72.69 402 GLY B O 1
ATOM 6707 N N . THR B 1 403 ? 6.559 41.688 9.711 1 72.06 403 THR B N 1
ATOM 6708 C CA . THR B 1 403 ? 6.562 41.375 11.133 1 72.06 403 THR B CA 1
ATOM 6709 C C . THR B 1 403 ? 6.148 39.906 11.375 1 72.06 403 THR B C 1
ATOM 6711 O O . THR B 1 403 ? 6.277 39.406 12.492 1 72.06 403 THR B O 1
ATOM 6714 N N . LEU B 1 404 ? 5.734 39.344 10.289 1 77.38 404 LEU B N 1
ATOM 6715 C CA . LEU B 1 404 ? 5.297 37.969 10.422 1 77.38 404 LEU B CA 1
ATOM 6716 C C . LEU B 1 404 ? 6.453 37 10.18 1 77.38 404 LEU B C 1
ATOM 6718 O O . LEU B 1 404 ? 7.277 37.219 9.297 1 77.38 404 LEU B O 1
ATOM 6722 N N . THR B 1 405 ? 6.438 36.062 11.148 1 81.19 405 THR B N 1
ATOM 6723 C CA . THR B 1 405 ? 7.422 35 10.969 1 81.19 405 THR B CA 1
ATOM 6724 C C . THR B 1 405 ? 6.754 33.719 10.461 1 81.19 405 THR B C 1
ATOM 6726 O O . THR B 1 405 ? 5.527 33.594 10.484 1 81.19 405 THR B O 1
ATOM 6729 N N . GLY B 1 406 ? 7.512 32.812 9.977 1 84.56 406 GLY B N 1
ATOM 6730 C CA . GLY B 1 406 ? 7.004 31.547 9.508 1 84.56 406 GLY B CA 1
ATOM 6731 C C . GLY B 1 406 ? 6.172 30.828 10.547 1 84.56 406 GLY B C 1
ATOM 6732 O O . GLY B 1 406 ? 5.227 30.109 10.203 1 84.56 406 GLY B O 1
ATOM 6733 N N . ASN B 1 407 ? 6.43 31.078 11.789 1 83.94 407 ASN B N 1
ATOM 6734 C CA . ASN B 1 407 ? 5.672 30.438 12.859 1 83.94 407 ASN B CA 1
ATOM 6735 C C . ASN B 1 407 ? 4.223 30.922 12.883 1 83.94 407 ASN B C 1
ATOM 6737 O O . ASN B 1 407 ? 3.338 30.203 13.344 1 83.94 407 ASN B O 1
ATOM 6741 N N . ASP B 1 408 ? 4.078 32 12.352 1 87.56 408 ASP B N 1
ATOM 6742 C CA . ASP B 1 408 ? 2.727 32.562 12.281 1 87.56 408 ASP B CA 1
ATOM 6743 C C . ASP B 1 408 ? 1.987 32.062 11.047 1 87.56 408 ASP B C 1
ATOM 6745 O O . ASP B 1 408 ? 0.764 32.188 10.953 1 87.56 408 ASP B O 1
ATOM 6749 N N . LEU B 1 409 ? 2.76 31.453 10.195 1 91.5 409 LEU B N 1
ATOM 6750 C CA . LEU B 1 409 ? 2.205 31.266 8.859 1 91.5 409 LEU B CA 1
ATOM 6751 C C . LEU B 1 409 ? 2.188 29.781 8.492 1 91.5 409 LEU B C 1
ATOM 6753 O O . LEU B 1 409 ? 1.592 29.391 7.484 1 91.5 409 LEU B O 1
ATOM 6757 N N . ASN B 1 410 ? 2.75 28.953 9.297 1 95.12 410 ASN B N 1
ATOM 6758 C CA . ASN B 1 410 ? 2.926 27.562 8.883 1 95.12 410 ASN B CA 1
ATOM 6759 C C . ASN B 1 410 ? 1.931 26.641 9.586 1 95.12 410 ASN B C 1
ATOM 6761 O O . ASN B 1 410 ? 2.221 25.469 9.812 1 95.12 410 ASN B O 1
ATOM 6765 N N . LEU B 1 411 ? 0.798 27.219 10.094 1 94.56 411 LEU B N 1
ATOM 6766 C CA . LEU B 1 411 ? -0.312 26.5 10.711 1 94.56 411 LEU B CA 1
ATOM 6767 C C . LEU B 1 411 ? 0.167 25.688 11.906 1 94.56 411 LEU B C 1
ATOM 6769 O O . LEU B 1 411 ? -0.423 24.656 12.242 1 94.56 411 LEU B O 1
ATOM 6773 N N . GLY B 1 412 ? 1.258 26.031 12.523 1 95.06 412 GLY B N 1
ATOM 6774 C CA . GLY B 1 412 ? 1.723 25.438 13.766 1 95.06 412 GLY B CA 1
ATOM 6775 C C . GLY B 1 412 ? 2.453 24.125 13.57 1 95.06 412 GLY B C 1
ATOM 6776 O O . GLY B 1 412 ? 2.643 23.359 14.516 1 95.06 412 GLY B O 1
ATOM 6777 N N . ILE B 1 413 ? 2.982 23.844 12.375 1 97.06 413 ILE B N 1
ATOM 6778 C CA . ILE B 1 413 ? 3.477 22.516 12.023 1 97.06 413 ILE B CA 1
ATOM 6779 C C . ILE B 1 413 ? 4.742 22.203 12.82 1 97.06 413 ILE B C 1
ATOM 6781 O O . ILE B 1 413 ? 5.117 21.047 12.969 1 97.06 413 ILE B O 1
ATOM 6785 N N . GLU B 1 414 ? 5.457 23.219 13.367 1 97.38 414 GLU B N 1
ATOM 6786 C CA . GLU B 1 414 ? 6.727 23 14.055 1 97.38 414 GLU B CA 1
ATOM 6787 C C . GLU B 1 414 ? 6.531 22.938 15.562 1 97.38 414 GLU B C 1
ATOM 6789 O O . GLU B 1 414 ? 7.504 22.828 16.312 1 97.38 414 GLU B O 1
ATOM 6794 N N . LYS B 1 415 ? 5.309 23.016 16.031 1 94.5 415 LYS B N 1
ATOM 6795 C CA . LYS B 1 415 ? 5.043 23.172 17.453 1 94.5 415 LYS B CA 1
ATOM 6796 C C . LYS B 1 415 ? 5.035 21.828 18.172 1 94.5 415 LYS B C 1
ATOM 6798 O O . LYS B 1 415 ? 5.512 21.719 19.312 1 94.5 415 LYS B O 1
ATOM 6803 N N . ASP B 1 416 ? 4.461 20.875 17.578 1 95.19 416 ASP B N 1
ATOM 6804 C CA . ASP B 1 416 ? 4.289 19.594 18.234 1 95.19 416 ASP B CA 1
ATOM 6805 C C . ASP B 1 416 ? 4.383 18.438 17.25 1 95.19 416 ASP B C 1
ATOM 6807 O O . ASP B 1 416 ? 3.408 18.125 16.562 1 95.19 416 ASP B O 1
ATOM 6811 N N . CYS B 1 417 ? 5.516 17.75 17.234 1 97.81 417 CYS B N 1
ATOM 6812 C CA . CYS B 1 417 ? 5.766 16.594 16.375 1 97.81 417 CYS B CA 1
ATOM 6813 C C . CYS B 1 417 ? 6.227 15.398 17.188 1 97.81 417 CYS B C 1
ATOM 6815 O O . CYS B 1 417 ? 6.582 15.539 18.359 1 97.81 417 CYS B O 1
ATOM 6817 N N . TYR B 1 418 ? 6.188 14.211 16.547 1 98.56 418 TYR B N 1
ATOM 6818 C CA . TYR B 1 418 ? 6.414 12.953 17.234 1 98.56 418 TYR B CA 1
ATOM 6819 C C . TYR B 1 418 ? 7.32 12.039 16.438 1 98.56 418 TYR B C 1
ATOM 6821 O O . TYR B 1 418 ? 7.191 11.938 15.211 1 98.56 418 TYR B O 1
ATOM 6829 N N . TYR B 1 419 ? 8.273 11.414 17.156 1 98.69 419 TYR B N 1
ATOM 6830 C CA . TYR B 1 419 ? 9.133 10.406 16.547 1 98.69 419 TYR B CA 1
ATOM 6831 C C . TYR B 1 419 ? 8.945 9.055 17.219 1 98.69 419 TYR B C 1
ATOM 6833 O O . TYR B 1 419 ? 8.43 8.977 18.344 1 98.69 419 TYR B O 1
ATOM 6841 N N . ALA B 1 420 ? 9.297 7.969 16.531 1 98.75 420 ALA B N 1
ATOM 6842 C CA . ALA B 1 420 ? 9.352 6.609 17.062 1 98.75 420 ALA B CA 1
ATOM 6843 C C . ALA B 1 420 ? 10.422 5.785 16.359 1 98.75 420 ALA B C 1
ATOM 6845 O O . ALA B 1 420 ? 10.602 5.895 15.141 1 98.75 420 ALA B O 1
ATOM 6846 N N . ASP B 1 421 ? 11.102 4.957 17.125 1 98.56 421 ASP B N 1
ATOM 6847 C CA . ASP B 1 421 ? 12.172 4.137 16.578 1 98.56 421 ASP B CA 1
ATOM 6848 C C . ASP B 1 421 ? 11.688 2.715 16.297 1 98.56 421 ASP B C 1
ATOM 6850 O O . ASP B 1 421 ? 11.391 1.967 17.234 1 98.56 421 ASP B O 1
ATOM 6854 N N . PRO B 1 422 ? 11.703 2.33 15.016 1 98.06 422 PRO B N 1
ATOM 6855 C CA . PRO B 1 422 ? 11.312 0.956 14.695 1 98.06 422 PRO B CA 1
ATOM 6856 C C . PRO B 1 422 ? 12.266 -0.082 15.289 1 98.06 422 PRO B C 1
ATOM 6858 O O . PRO B 1 422 ? 13.477 0.133 15.312 1 98.06 422 PRO B O 1
ATOM 6861 N N . ILE B 1 423 ? 11.734 -1.14 15.773 1 96.5 423 ILE B N 1
ATOM 6862 C CA . ILE B 1 423 ? 12.508 -2.34 16.078 1 96.5 423 ILE B CA 1
ATOM 6863 C C . ILE B 1 423 ? 12.445 -3.303 14.891 1 96.5 423 ILE B C 1
ATOM 6865 O O . ILE B 1 423 ? 11.359 -3.771 14.523 1 96.5 423 ILE B O 1
ATOM 6869 N N . ILE B 1 424 ? 13.594 -3.619 14.32 1 95.56 424 ILE B N 1
ATOM 6870 C CA . ILE B 1 424 ? 13.539 -4.363 13.062 1 95.56 424 ILE B CA 1
ATOM 6871 C C . ILE B 1 424 ? 14.211 -5.723 13.242 1 95.56 424 ILE B C 1
ATOM 6873 O O . ILE B 1 424 ? 14.344 -6.484 12.281 1 95.56 424 ILE B O 1
ATOM 6877 N N . SER B 1 425 ? 14.641 -6.086 14.43 1 87.81 425 SER B N 1
ATOM 6878 C CA . SER B 1 425 ? 15.391 -7.316 14.672 1 87.81 425 SER B CA 1
ATOM 6879 C C . SER B 1 425 ? 14.531 -8.547 14.398 1 87.81 425 SER B C 1
ATOM 6881 O O . SER B 1 425 ? 15.055 -9.594 14.008 1 87.81 425 SER B O 1
ATOM 6883 N N . ASN B 1 426 ? 13.242 -8.43 14.484 1 81.69 426 ASN B N 1
ATOM 6884 C CA . ASN B 1 426 ? 12.359 -9.57 14.273 1 81.69 426 ASN B CA 1
ATOM 6885 C C . ASN B 1 426 ? 11.828 -9.625 12.844 1 81.69 426 ASN B C 1
ATOM 6887 O O . ASN B 1 426 ? 11.078 -10.531 12.484 1 81.69 426 ASN B O 1
ATOM 6891 N N . LEU B 1 427 ? 12.141 -8.727 12.016 1 85.5 427 LEU B N 1
ATOM 6892 C CA . LEU B 1 427 ? 11.508 -8.617 10.703 1 85.5 427 LEU B CA 1
ATOM 6893 C C . LEU B 1 427 ? 12.375 -9.258 9.633 1 85.5 427 LEU B C 1
ATOM 6895 O O . LEU B 1 427 ? 11.875 -9.656 8.578 1 85.5 427 LEU B O 1
ATOM 6899 N N . ASP B 1 428 ? 13.703 -9.289 9.695 1 74.69 428 ASP B N 1
ATOM 6900 C CA . ASP B 1 428 ? 14.594 -9.82 8.672 1 74.69 428 ASP B CA 1
ATOM 6901 C C . ASP B 1 428 ? 15.539 -10.867 9.25 1 74.69 428 ASP B C 1
ATOM 6903 O O . ASP B 1 428 ? 15.938 -10.781 10.414 1 74.69 428 ASP B O 1
#

Organism: Strongyloides stercoralis (NCBI:txid6248)

Foldseek 3Di:
DPPPPPPPPPPPPPPPPPPPPPPVPDPPPPPPPVPPPCPDDPPDPDPDPDDDPPDPPDDDDPDDPDDDPPPPPPPPDDPDDPDDPPDDDDDDPDDDDDDDDPPPPPPPDDDPPQCQVDDPVNVVVCVVPVVPQFFWDDPLVVVQPPPPSDFFQADDDPPDFWDDDDDACVRDPPSLVVFDQWDFCCQDPHDGLFDDAAALCPPHQFSHQLLVQLVRFVQSLLCVVVVNDPPRAAFASQLCQAALPAHHSRYDHNVSVQVCQAPPFTFHCQQPPDDRHHDHNDQSSRGWDDDPVGIDGDDPGDGWHWDTKGKAFDDSRLSSNCVPRFKWKFFFQDHSCRVRIGAAGAFWDQGPDQDTRGIWIWGIWHADPVVRFIWTKIAARRALRGHPGRIYIYGHQPDDDPVDGSCRIRRNRRPIIMDIGIDCVPPD/DPPPPPPPPPPPPPPPPPPVPPVVPDDPPPPPPVPVPCPDDDPDPDPDPDPDPPDPCDDDDPDDPPPDPCVVVPVPDPDDDPDDDDDDPDDDDDDDDCPCPPPVCPVPPDQPPLCQVDDPVRVVVCVVPVPPQFFWDPPLVVVQRPPPSDFFQADDDPPDFWDDDDDACVRDPPSLVVFDQWDFCCQDPHDGLFDDAAALCPPHQFSHQLLVQLVRFVQSLLCVVVVNDPPRAAFASQLCQAALPAHHSRYDHNVSVQVCQAPPFTFHCQQPPDDRHHDHNDQSSRGWDDDPVGIDGDDPGDGWHWDTKGKAFDDSRLSSNCVPRFKWKFFFQDHSCRVRIGAAGAFWDQGPDQDTRGIWIWGIWHADPVVRFIWTKIAARRALRPHPGRIYIYGHQPDDDPVDGSCRIRRNRRPIIMDIGIDCVPPD

Radius of gyration: 32.8 Å; Cα contacts (8 Å, |Δi|>4): 1558; chains: 2; bounding box: 91×93×160 Å

Sequence (856 aa):
MKVILLLFVTISSFVIFGHSKSWFDKENTVLEEQNNLNHGFDIVLKLDDSPRHTGLEFMDMIPEPIFSNDEITKLEKNDNKLSNNQISLNEIYDKDNSVEAKKDDFVYEDSIEYESGDTKEEIKNFLENTDGLYSLHDNYEAREYARNHRGPCYRKNMEKEGQKTKPRSWEIPGFEKQIPKTFDWRNANGTNYCSPNRNQHIPVYCGSCWVFGTTGALNDRFNIARKNKWPMTMLSPQEIINCNGKGSCQGGEVFDVLEHAKSKGLVEEGCVNYKAVNEKCDPYHRCGTCWPDRCDPVTNYTKYFIGDYGRVSGRLNMMSEILSKGPIACSMSCTPKFDFGYKNGIYLEKTNTTEPNHIVSVSGWGIDEATNTEYWIVRNSWGEAWGERGWFRIVTSQFQNGTLTGNDLNLGIEKDCYYADPIISNLDMKVILLLFVTISSFVIFGHSKSWFDKENTVLEEQNNLNHGFDIVLKLDDSPRHTGLEFMDMIPEPIFSNDEITKLEKNDNKLSNNQISLNEIYDKDNSVEAKKDDFVYEDSIEYESGDTKEEIKNFLENTDGLYSLHDNYEAREYARNHRGPCYRKNMEKEGQKTKPRSWEIPGFEKQIPKTFDWRNANGTNYCSPNRNQHIPVYCGSCWVFGTTGALNDRFNIARKNKWPMTMLSPQEIINCNGKGSCQGGEVFDVLEHAKSKGLVEEGCVNYKAVNEKCDPYHRCGTCWPDRCDPVTNYTKYFIGDYGRVSGRLNMMSEILSKGPIACSMSCTPKFDFGYKNGIYLEKTNTTEPNHIVSVSGWGIDEATNTEYWIVRNSWGEAWGERGWFRIVTSQFQNGTLTGNDLNLGIEKDCYYADPIISNLD

InterPro domains:
  IPR000668 Peptidase C1A, papain C-terminal [PF00112] (179-399)
  IPR000668 Peptidase C1A, papain C-terminal [PR00705] (203-218)
  IPR000668 Peptidase C1A, papain C-terminal [PR00705] (358-368)
  IPR000668 Peptidase C1A, papain C-terminal [PR00705] (375-381)
  IPR000668 Peptidase C1A, papain C-terminal [SM00645] (179-421)
  IPR013128 Peptidase C1A [PTHR12411] (101-396)
  IPR025661 Cysteine peptidase, asparagine active site [PS00640] (375-394)
  IPR033157 Cathepsin Z [cd02698] (179-423)
  IPR038765 Papain-like cysteine peptidase superfamily [SSF54001] (172-402)